Protein AF-0000000081793679 (afdb_homodimer)

Structure (mmCIF, N/CA/C/O backbone):
data_AF-0000000081793679-model_v1
#
loop_
_entity.id
_entity.type
_entity.pdbx_description
1 polymer alpha-L-fucosidase
#
loop_
_atom_site.group_PDB
_atom_site.id
_atom_site.type_symbol
_atom_site.label_atom_id
_atom_site.label_alt_id
_atom_site.label_comp_id
_atom_site.label_asym_id
_atom_site.label_entity_id
_atom_site.label_seq_id
_atom_site.pdbx_PDB_ins_code
_atom_site.Cartn_x
_atom_site.Cartn_y
_atom_site.Cartn_z
_atom_site.occupancy
_atom_site.B_iso_or_equiv
_atom_site.auth_seq_id
_atom_site.auth_comp_id
_atom_site.auth_asym_id
_atom_site.auth_atom_id
_atom_site.pdbx_PDB_model_num
ATOM 1 N N . MET A 1 1 ? 6.227 -16.141 -5.848 1 98.5 1 MET A N 1
ATOM 2 C CA . MET A 1 1 ? 7.078 -15.07 -5.344 1 98.5 1 MET A CA 1
ATOM 3 C C . MET A 1 1 ? 8.398 -15.016 -6.102 1 98.5 1 MET A C 1
ATOM 5 O O . MET A 1 1 ? 9.195 -15.953 -6.027 1 98.5 1 MET A O 1
ATOM 9 N N . HIS A 1 2 ? 8.539 -13.93 -6.906 1 98.75 2 HIS A N 1
ATOM 10 C CA . HIS A 1 2 ? 9.812 -13.688 -7.578 1 98.75 2 HIS A CA 1
ATOM 11 C C . HIS A 1 2 ? 10.727 -12.812 -6.727 1 98.75 2 HIS A C 1
ATOM 13 O O . HIS A 1 2 ? 10.406 -11.656 -6.453 1 98.75 2 HIS A O 1
ATOM 19 N N . TRP A 1 3 ? 11.828 -13.391 -6.305 1 98.69 3 TRP A N 1
ATOM 20 C CA . TRP A 1 3 ? 12.781 -12.719 -5.43 1 98.69 3 TRP A CA 1
ATOM 21 C C . TRP A 1 3 ? 14.211 -13.078 -5.809 1 98.69 3 TRP A C 1
ATOM 23 O O . TRP A 1 3 ? 14.531 -14.25 -6.012 1 98.69 3 TRP A O 1
ATOM 33 N N . GLY A 1 4 ? 15.047 -12.109 -6.004 1 98.31 4 GLY A N 1
ATOM 34 C CA . GLY A 1 4 ? 16.422 -12.328 -6.391 1 98.31 4 GLY A CA 1
ATOM 35 C C . GLY A 1 4 ? 17.219 -11.047 -6.57 1 98.31 4 GLY A C 1
ATOM 36 O O . GLY A 1 4 ? 16.781 -9.984 -6.113 1 98.31 4 GLY A O 1
ATOM 37 N N . VAL A 1 5 ? 18.328 -11.133 -7.23 1 98.62 5 VAL A N 1
ATOM 38 C CA . VAL A 1 5 ? 19.281 -10.039 -7.367 1 98.62 5 VAL A CA 1
ATOM 39 C C . VAL A 1 5 ? 18.641 -8.875 -8.117 1 98.62 5 VAL A C 1
ATOM 41 O O . VAL A 1 5 ? 18.922 -7.707 -7.828 1 98.62 5 VAL A O 1
ATOM 44 N N . PHE A 1 6 ? 17.703 -9.203 -9.023 1 98.56 6 PHE A N 1
ATOM 45 C CA . PHE A 1 6 ? 17.016 -8.18 -9.812 1 98.56 6 PHE A CA 1
ATOM 46 C C . PHE A 1 6 ? 16.234 -7.242 -8.914 1 98.56 6 PHE A C 1
ATOM 48 O O . PHE A 1 6 ? 15.805 -6.172 -9.344 1 98.56 6 PHE A O 1
ATOM 55 N N . SER A 1 7 ? 15.992 -7.602 -7.621 1 98.62 7 SER A N 1
ATOM 56 C CA . SER A 1 7 ? 15.266 -6.738 -6.695 1 98.62 7 SER A CA 1
ATOM 57 C C . SER A 1 7 ? 16.141 -5.59 -6.207 1 98.62 7 SER A C 1
ATOM 59 O O . SER A 1 7 ? 15.656 -4.648 -5.582 1 98.62 7 SER A O 1
ATOM 61 N N . VAL A 1 8 ? 17.484 -5.621 -6.477 1 98.44 8 VAL A N 1
ATOM 62 C CA . VAL A 1 8 ? 18.422 -4.578 -6.062 1 98.44 8 VAL A CA 1
ATOM 63 C C . VAL A 1 8 ? 18.234 -3.342 -6.941 1 98.44 8 VAL A C 1
ATOM 65 O O . VAL A 1 8 ? 17.859 -2.273 -6.453 1 98.44 8 VAL A O 1
ATOM 68 N N . PRO A 1 9 ? 18.469 -3.535 -8.312 1 98 9 PRO A N 1
ATOM 69 C CA . PRO A 1 9 ? 18.141 -2.346 -9.102 1 98 9 PRO A CA 1
ATOM 70 C C . PRO A 1 9 ? 16.656 -1.991 -9.047 1 98 9 PRO A C 1
ATOM 72 O O . PRO A 1 9 ? 16.297 -0.811 -9.078 1 98 9 PRO A O 1
ATOM 75 N N . SER A 1 10 ? 15.781 -3.029 -8.906 1 98 10 SER A N 1
ATOM 76 C CA . SER A 1 10 ? 14.344 -2.865 -8.695 1 98 10 SER A CA 1
ATOM 77 C C . SER A 1 10 ? 13.758 -1.842 -9.664 1 98 10 SER A C 1
ATOM 79 O O . SER A 1 10 ? 13.023 -0.94 -9.258 1 98 10 SER A O 1
ATOM 81 N N . PHE A 1 11 ? 14.102 -1.938 -10.961 1 98.06 11 PHE A N 1
ATOM 82 C CA . PHE A 1 11 ? 13.68 -1.012 -12 1 98.06 11 PHE A CA 1
ATOM 83 C C . PHE A 1 11 ? 13.18 -1.769 -13.227 1 98.06 11 PHE A C 1
ATOM 85 O O . PHE A 1 11 ? 13.891 -2.619 -13.766 1 98.06 11 PHE A O 1
ATOM 92 N N . GLY A 1 12 ? 11.984 -1.462 -13.625 1 97.5 12 GLY A N 1
ATOM 93 C CA . GLY A 1 12 ? 11.414 -2.008 -14.844 1 97.5 12 GLY A CA 1
ATOM 94 C C . GLY A 1 12 ? 10.844 -3.402 -14.664 1 97.5 12 GLY A C 1
ATOM 95 O O . GLY A 1 12 ? 9.633 -3.57 -14.523 1 97.5 12 GLY A O 1
ATOM 96 N N . SER A 1 13 ? 11.789 -4.398 -14.625 1 96.88 13 SER A N 1
ATOM 97 C CA . SER A 1 13 ? 11.352 -5.789 -14.586 1 96.88 13 SER A CA 1
ATOM 98 C C . SER A 1 13 ? 12.422 -6.688 -13.977 1 96.88 13 SER A C 1
ATOM 100 O O . SER A 1 13 ? 13.586 -6.305 -13.898 1 96.88 13 SER A O 1
ATOM 102 N N . GLU A 1 14 ? 11.992 -7.883 -13.562 1 97.81 14 GLU A N 1
ATOM 103 C CA . GLU A 1 14 ? 12.938 -8.906 -13.117 1 97.81 14 GLU A CA 1
ATOM 104 C C . GLU A 1 14 ? 13.836 -9.359 -14.266 1 97.81 14 GLU A C 1
ATOM 106 O O . GLU A 1 14 ? 14.852 -10.016 -14.039 1 97.81 14 GLU A O 1
ATOM 111 N N . TRP A 1 15 ? 13.539 -8.938 -15.445 1 97.81 15 TRP A N 1
ATOM 112 C CA . TRP A 1 15 ? 14.391 -9.172 -16.609 1 97.81 15 TRP A CA 1
ATOM 113 C C . TRP A 1 15 ? 15.422 -8.062 -16.766 1 97.81 15 TRP A C 1
ATOM 115 O O . TRP A 1 15 ? 15.875 -7.777 -17.875 1 97.81 15 TRP A O 1
ATOM 125 N N . PHE A 1 16 ? 15.773 -7.484 -15.773 1 98.44 16 PHE A N 1
ATOM 126 C CA . PHE A 1 16 ? 16.609 -6.281 -15.766 1 98.44 16 PHE A CA 1
ATOM 127 C C . PHE A 1 16 ? 17.906 -6.516 -16.5 1 98.44 16 PHE A C 1
ATOM 129 O O . PHE A 1 16 ? 18.281 -5.73 -17.375 1 98.44 16 PHE A O 1
ATOM 136 N N . TRP A 1 17 ? 18.609 -7.617 -16.172 1 98.44 17 TRP A N 1
ATOM 137 C CA . TRP A 1 17 ? 19.906 -7.883 -16.781 1 98.44 17 TRP A CA 1
ATOM 138 C C . TRP A 1 17 ? 19.781 -8.062 -18.297 1 98.44 17 TRP A C 1
ATOM 140 O O . TRP A 1 17 ? 20.609 -7.562 -19.062 1 98.44 17 TRP A O 1
ATOM 150 N N . TRP A 1 18 ? 18.781 -8.773 -18.703 1 98 18 TRP A N 1
ATOM 151 C CA . TRP A 1 18 ? 18.547 -9.023 -20.109 1 98 18 TRP A CA 1
ATOM 152 C C . TRP A 1 18 ? 18.266 -7.727 -20.859 1 98 18 TRP A C 1
ATOM 154 O O . TRP A 1 18 ? 18.812 -7.496 -21.938 1 98 18 TRP A O 1
ATOM 164 N N . TYR A 1 19 ? 17.438 -6.855 -20.266 1 98.44 19 TYR A N 1
ATOM 165 C CA . TYR A 1 19 ? 17.062 -5.609 -20.922 1 98.44 19 TYR A CA 1
ATOM 166 C C . TYR A 1 19 ? 18.172 -4.566 -20.797 1 98.44 19 TYR A C 1
ATOM 168 O O . TYR A 1 19 ? 18.188 -3.57 -21.516 1 98.44 19 TYR A O 1
ATOM 176 N N . TRP A 1 20 ? 19.078 -4.832 -19.875 1 98.44 20 TRP A N 1
ATOM 177 C CA . TRP A 1 20 ? 20.25 -3.984 -19.75 1 98.44 20 TRP A CA 1
ATOM 178 C C . TRP A 1 20 ? 21.328 -4.391 -20.75 1 98.44 20 TRP A C 1
ATOM 180 O O . TRP A 1 20 ? 21.922 -3.537 -21.406 1 98.44 20 TRP A O 1
ATOM 190 N N . GLN A 1 21 ? 21.531 -5.715 -20.969 1 97.69 21 GLN A N 1
ATOM 191 C CA . GLN A 1 21 ? 22.719 -6.109 -21.719 1 97.69 21 GLN A CA 1
ATOM 192 C C . GLN A 1 21 ? 22.375 -7.133 -22.797 1 97.69 21 GLN A C 1
ATOM 194 O O . GLN A 1 21 ? 23.062 -7.227 -23.812 1 97.69 21 GLN A O 1
ATOM 199 N N . GLY A 1 22 ? 21.406 -8.047 -22.578 1 97.06 22 GLY A N 1
ATOM 200 C CA . GLY A 1 22 ? 21.047 -9.047 -23.578 1 97.06 22 GLY A CA 1
ATOM 201 C C . GLY A 1 22 ? 20.312 -8.469 -24.766 1 97.06 22 GLY A C 1
ATOM 202 O O . GLY A 1 22 ? 20.734 -8.633 -25.906 1 97.06 22 GLY A O 1
ATOM 203 N N . GLN A 1 23 ? 19.297 -7.785 -24.516 1 97.44 23 GLN A N 1
ATOM 204 C CA . GLN A 1 23 ? 18.516 -6.977 -25.453 1 97.44 23 GLN A CA 1
ATOM 205 C C . GLN A 1 23 ? 18.312 -5.562 -24.922 1 97.44 23 GLN A C 1
ATOM 207 O O . GLN A 1 23 ? 17.219 -5.219 -24.484 1 97.44 23 GLN A O 1
ATOM 212 N N . PRO A 1 24 ? 19.328 -4.797 -25.109 1 98 24 PRO A N 1
ATOM 213 C CA . PRO A 1 24 ? 19.344 -3.49 -24.453 1 98 24 PRO A CA 1
ATOM 214 C C . PRO A 1 24 ? 18.141 -2.629 -24.812 1 98 24 PRO A C 1
ATOM 216 O O . PRO A 1 24 ? 17.828 -2.473 -26 1 98 24 PRO A O 1
ATOM 219 N N . GLN A 1 25 ? 17.453 -2.186 -23.844 1 98.44 25 GLN A N 1
ATOM 220 C CA . GLN A 1 25 ? 16.391 -1.187 -23.938 1 98.44 25 GLN A CA 1
ATOM 221 C C . GLN A 1 25 ? 16.812 0.13 -23.297 1 98.44 25 GLN A C 1
ATOM 223 O O . GLN A 1 25 ? 17.422 0.134 -22.234 1 98.44 25 GLN A O 1
ATOM 228 N N . ALA A 1 26 ? 16.453 1.257 -23.828 1 98.38 26 ALA A N 1
ATOM 229 C CA . ALA A 1 26 ? 16.953 2.584 -23.469 1 98.38 26 ALA A CA 1
ATOM 230 C C . ALA A 1 26 ? 16.703 2.887 -22 1 98.38 26 ALA A C 1
ATOM 232 O O . ALA A 1 26 ? 17.609 3.332 -21.281 1 98.38 26 ALA A O 1
ATOM 233 N N . PRO A 1 27 ? 15.516 2.611 -21.469 1 97.75 27 PRO A N 1
ATOM 234 C CA . PRO A 1 27 ? 15.281 2.971 -20.062 1 97.75 27 PRO A CA 1
ATOM 235 C C . PRO A 1 27 ? 16.219 2.244 -19.109 1 97.75 27 PRO A C 1
ATOM 237 O O . PRO A 1 27 ? 16.672 2.828 -18.109 1 97.75 27 PRO A O 1
ATOM 240 N N . TYR A 1 28 ? 16.547 1.041 -19.359 1 98.25 28 TYR A N 1
ATOM 241 C CA . TYR A 1 28 ? 17.422 0.253 -18.5 1 98.25 28 TYR A CA 1
ATOM 242 C C . TYR A 1 28 ? 18.875 0.713 -18.609 1 98.25 28 TYR A C 1
ATOM 244 O O . TYR A 1 28 ? 19.578 0.851 -17.609 1 98.25 28 TYR A O 1
ATOM 252 N N . VAL A 1 29 ? 19.297 0.951 -19.828 1 98.31 29 VAL A N 1
ATOM 253 C CA . VAL A 1 29 ? 20.656 1.41 -20.078 1 98.31 29 VAL A CA 1
ATOM 254 C C . VAL A 1 29 ? 20.859 2.785 -19.453 1 98.31 29 VAL A C 1
ATOM 256 O O . VAL A 1 29 ? 21.859 3.014 -18.75 1 98.31 29 VAL A O 1
ATOM 259 N N . GLU A 1 30 ? 19.906 3.695 -19.688 1 98 30 GLU A N 1
ATOM 260 C CA . GLU A 1 30 ? 19.984 5.043 -19.141 1 98 30 GLU A CA 1
ATOM 261 C C . GLU A 1 30 ? 19.953 5.016 -17.609 1 98 30 GLU A C 1
ATOM 263 O O . GLU A 1 30 ? 20.656 5.785 -16.953 1 98 30 GLU A O 1
ATOM 268 N N . PHE A 1 31 ? 19.156 4.148 -17.125 1 97.75 31 PHE A N 1
ATOM 269 C CA . PHE A 1 31 ? 19.078 3.998 -15.672 1 97.75 31 PHE A CA 1
ATOM 270 C C . PHE A 1 31 ? 20.453 3.65 -15.086 1 97.75 31 PHE A C 1
ATOM 272 O O . PHE A 1 31 ? 20.859 4.23 -14.086 1 97.75 31 PHE A O 1
ATOM 279 N N . MET A 1 32 ? 21.125 2.711 -15.633 1 97.88 32 MET A N 1
ATOM 280 C CA . MET A 1 32 ? 22.453 2.307 -15.148 1 97.88 32 MET A CA 1
ATOM 281 C C . MET A 1 32 ? 23.453 3.439 -15.305 1 97.88 32 MET A C 1
ATOM 283 O O . MET A 1 32 ? 24.234 3.713 -14.383 1 97.88 32 MET A O 1
ATOM 287 N N . LYS A 1 33 ? 23.406 4.094 -16.438 1 97.31 33 LYS A N 1
ATOM 288 C CA . LYS A 1 33 ? 24.328 5.199 -16.688 1 97.31 33 LYS A CA 1
ATOM 289 C C . LYS A 1 33 ? 24.141 6.312 -15.664 1 97.31 33 LYS A C 1
ATOM 291 O O . LYS A 1 33 ? 25.125 6.91 -15.203 1 97.31 33 LYS A O 1
ATOM 296 N N . GLU A 1 34 ? 22.938 6.523 -15.258 1 95.62 34 GLU A N 1
ATOM 297 C CA . GLU A 1 34 ? 22.594 7.668 -14.414 1 95.62 34 GLU A CA 1
ATOM 298 C C . GLU A 1 34 ? 22.812 7.355 -12.938 1 95.62 34 GLU A C 1
ATOM 300 O O . GLU A 1 34 ? 23.047 8.258 -12.133 1 95.62 34 GLU A O 1
ATOM 305 N N . ASN A 1 35 ? 22.812 6.082 -12.602 1 94.88 35 ASN A N 1
ATOM 306 C CA . ASN A 1 35 ? 22.688 5.801 -11.172 1 94.88 35 ASN A CA 1
ATOM 307 C C . ASN A 1 35 ? 23.844 4.941 -10.664 1 94.88 35 ASN A C 1
ATOM 309 O O . ASN A 1 35 ? 24.016 4.766 -9.461 1 94.88 35 ASN A O 1
ATOM 313 N N . TYR A 1 36 ? 24.625 4.41 -11.547 1 95.38 36 TYR A N 1
ATOM 314 C CA . TYR A 1 36 ? 25.734 3.553 -11.125 1 95.38 36 TYR A CA 1
ATOM 315 C C . TYR A 1 36 ? 27.031 3.971 -11.797 1 95.38 36 TYR A C 1
ATOM 317 O O . TYR A 1 36 ? 27.016 4.539 -12.891 1 95.38 36 TYR A O 1
ATOM 325 N N . ARG A 1 37 ? 28.141 3.668 -11.172 1 94.75 37 ARG A N 1
ATOM 326 C CA . ARG A 1 37 ? 29.453 4.066 -11.656 1 94.75 37 ARG A CA 1
ATOM 327 C C . ARG A 1 37 ? 29.797 3.363 -12.969 1 94.75 37 ARG A C 1
ATOM 329 O O . ARG A 1 37 ? 29.312 2.258 -13.227 1 94.75 37 ARG A O 1
ATOM 336 N N . PRO A 1 38 ? 30.719 3.99 -13.727 1 96.19 38 PRO A N 1
ATOM 337 C CA . PRO A 1 38 ? 31.234 3.279 -14.898 1 96.19 38 PRO A CA 1
ATOM 338 C C . PRO A 1 38 ? 31.891 1.948 -14.547 1 96.19 38 PRO A C 1
ATOM 340 O O . PRO A 1 38 ? 32.594 1.851 -13.539 1 96.19 38 PRO A O 1
ATOM 343 N N . GLY A 1 39 ? 31.609 0.928 -15.258 1 96.44 39 GLY A N 1
ATOM 344 C CA . GLY A 1 39 ? 32.219 -0.379 -15.031 1 96.44 39 GLY A CA 1
ATOM 345 C C . GLY A 1 39 ? 31.406 -1.259 -14.102 1 96.44 39 GLY A C 1
ATOM 346 O O . GLY A 1 39 ? 31.75 -2.414 -13.867 1 96.44 39 GLY A O 1
ATOM 347 N N . PHE A 1 40 ? 30.312 -0.723 -13.617 1 97.81 40 PHE A N 1
ATOM 348 C CA . PHE A 1 40 ? 29.438 -1.518 -12.766 1 97.81 40 PHE A CA 1
ATOM 349 C C . PHE A 1 40 ? 28.891 -2.729 -13.523 1 97.81 40 PHE A C 1
ATOM 351 O O . PHE A 1 40 ? 28.484 -2.611 -14.672 1 97.81 40 PHE A O 1
ATOM 358 N N . THR A 1 41 ? 29 -3.869 -12.867 1 97.56 41 THR A N 1
ATOM 359 C CA . THR A 1 41 ? 28.516 -5.102 -13.484 1 97.56 41 THR A CA 1
ATOM 360 C C . THR A 1 41 ? 27.297 -5.637 -12.758 1 97.56 41 THR A C 1
ATOM 362 O O . THR A 1 41 ? 27 -5.223 -11.633 1 97.56 41 THR A O 1
ATOM 365 N N . TYR A 1 42 ? 26.562 -6.492 -13.406 1 97.88 42 TYR A N 1
ATOM 366 C CA . TYR A 1 42 ? 25.391 -7.074 -12.758 1 97.88 42 TYR A CA 1
ATOM 367 C C . TYR A 1 42 ? 25.781 -7.848 -11.508 1 97.88 42 TYR A C 1
ATOM 369 O O . TYR A 1 42 ? 25.047 -7.859 -10.516 1 97.88 42 TYR A O 1
ATOM 377 N N . ALA A 1 43 ? 26.953 -8.492 -11.539 1 97 43 ALA A N 1
ATOM 378 C CA . ALA A 1 43 ? 27.438 -9.273 -10.406 1 97 43 ALA A CA 1
ATOM 379 C C . ALA A 1 43 ? 27.641 -8.383 -9.18 1 97 43 ALA A C 1
ATOM 381 O O . ALA A 1 43 ? 27.562 -8.859 -8.039 1 97 43 ALA A O 1
ATOM 382 N N . ASP A 1 44 ? 27.859 -7.09 -9.445 1 97.56 44 ASP A N 1
ATOM 383 C CA . ASP A 1 44 ? 28.031 -6.148 -8.344 1 97.56 44 ASP A CA 1
ATOM 384 C C . ASP A 1 44 ? 26.75 -6.023 -7.52 1 97.56 44 ASP A C 1
ATOM 386 O O . ASP A 1 44 ? 26.797 -5.719 -6.328 1 97.56 44 ASP A O 1
ATOM 390 N N . PHE A 1 45 ? 25.641 -6.34 -8.094 1 98.44 45 PHE A N 1
ATOM 391 C CA . PHE A 1 45 ? 24.359 -6.234 -7.387 1 98.44 45 PHE A CA 1
ATOM 392 C C . PHE A 1 45 ? 24.25 -7.309 -6.312 1 98.44 45 PHE A C 1
ATOM 394 O O . PHE A 1 45 ? 23.484 -7.148 -5.352 1 98.44 45 PHE A O 1
ATOM 401 N N . ALA A 1 46 ? 24.953 -8.406 -6.5 1 98.12 46 ALA A N 1
ATOM 402 C CA . ALA A 1 46 ? 24.75 -9.578 -5.641 1 98.12 46 ALA A CA 1
ATOM 403 C C . ALA A 1 46 ? 25 -9.227 -4.176 1 98.12 46 ALA A C 1
ATOM 405 O O . ALA A 1 46 ? 24.266 -9.664 -3.293 1 98.12 46 ALA A O 1
ATOM 406 N N . SER A 1 47 ? 26.062 -8.422 -3.941 1 97.06 47 SER A N 1
ATOM 407 C CA . SER A 1 47 ? 26.391 -8.07 -2.564 1 97.06 47 SER A CA 1
ATOM 408 C C . SER A 1 47 ? 25.359 -7.121 -1.976 1 97.06 47 SER A C 1
ATOM 410 O O . SER A 1 47 ? 25.281 -6.961 -0.756 1 97.06 47 SER A O 1
ATOM 412 N N . MET A 1 48 ? 24.594 -6.508 -2.828 1 97.62 48 MET A N 1
ATOM 413 C CA . MET A 1 48 ? 23.578 -5.543 -2.402 1 97.62 48 MET A CA 1
ATOM 414 C C . MET A 1 48 ? 22.25 -6.234 -2.143 1 97.62 48 MET A C 1
ATOM 416 O O . MET A 1 48 ? 21.312 -5.617 -1.625 1 97.62 48 MET A O 1
ATOM 420 N N . PHE A 1 49 ? 22.109 -7.488 -2.543 1 98.44 49 PHE A N 1
ATOM 421 C CA . PHE A 1 49 ? 20.984 -8.328 -2.168 1 98.44 49 PHE A CA 1
ATOM 422 C C . PHE A 1 49 ? 21.172 -8.898 -0.767 1 98.44 49 PHE A C 1
ATOM 424 O O . PHE A 1 49 ? 21.609 -10.039 -0.607 1 98.44 49 PHE A O 1
ATOM 431 N N . THR A 1 50 ? 20.75 -8.148 0.265 1 97.19 50 THR A N 1
ATOM 432 C CA . THR A 1 50 ? 21.219 -8.414 1.616 1 97.19 50 THR A CA 1
ATOM 433 C C . THR A 1 50 ? 20.203 -9.211 2.41 1 97.19 50 THR A C 1
ATOM 435 O O . THR A 1 50 ? 20.547 -9.922 3.354 1 97.19 50 THR A O 1
ATOM 438 N N . ALA A 1 51 ? 18.906 -8.984 2.17 1 97.75 51 ALA A N 1
ATOM 439 C CA . ALA A 1 51 ? 17.812 -9.648 2.869 1 97.75 51 ALA A CA 1
ATOM 440 C C . ALA A 1 51 ? 17.906 -9.438 4.379 1 97.75 51 ALA A C 1
ATOM 442 O O . ALA A 1 51 ? 17.609 -10.336 5.16 1 97.75 51 ALA A O 1
ATOM 443 N N . GLU A 1 52 ? 18.297 -8.227 4.781 1 96.31 52 GLU A N 1
ATOM 444 C CA . GLU A 1 52 ? 18.562 -8.008 6.199 1 96.31 52 GLU A CA 1
ATOM 445 C C . GLU A 1 52 ? 17.281 -7.961 7.004 1 96.31 52 GLU A C 1
ATOM 447 O O . GLU A 1 52 ? 17.281 -8.148 8.227 1 96.31 52 GLU A O 1
ATOM 452 N N . PHE A 1 53 ? 16.156 -7.742 6.344 1 97.19 53 PHE A N 1
ATOM 453 C CA . PHE A 1 53 ? 14.875 -7.676 7.043 1 97.19 53 PHE A CA 1
ATOM 454 C C . PHE A 1 53 ? 14.047 -8.93 6.781 1 97.19 53 PHE A C 1
ATOM 456 O O . PHE A 1 53 ? 12.891 -9.023 7.203 1 97.19 53 PHE A O 1
ATOM 463 N N . PHE A 1 54 ? 14.625 -9.914 6.121 1 98.06 54 PHE A N 1
ATOM 464 C CA . PHE A 1 54 ? 13.914 -11.148 5.82 1 98.06 54 PHE A CA 1
ATOM 465 C C . PHE A 1 54 ? 13.625 -11.93 7.094 1 98.06 54 PHE A C 1
ATOM 467 O O . PHE A 1 54 ? 14.539 -12.266 7.848 1 98.06 54 PHE A O 1
ATOM 474 N N . ASP A 1 55 ? 12.359 -12.102 7.352 1 98.06 55 ASP A N 1
ATOM 475 C CA . ASP A 1 55 ? 11.836 -12.969 8.398 1 98.06 55 ASP A CA 1
ATOM 476 C C . ASP A 1 55 ? 10.93 -14.055 7.82 1 98.06 55 ASP A C 1
ATOM 478 O O . ASP A 1 55 ? 9.781 -13.789 7.461 1 98.06 55 ASP A O 1
ATOM 482 N N . PRO A 1 56 ? 11.469 -15.281 7.742 1 98.31 56 PRO A N 1
ATOM 483 C CA . PRO A 1 56 ? 10.695 -16.344 7.086 1 98.31 56 PRO A CA 1
ATOM 484 C C . PRO A 1 56 ? 9.359 -16.609 7.773 1 98.31 56 PRO A C 1
ATOM 486 O O . PRO A 1 56 ? 8.375 -16.953 7.109 1 98.31 56 PRO A O 1
ATOM 489 N N . ASN A 1 57 ? 9.258 -16.422 9.047 1 98.25 57 ASN A N 1
ATOM 490 C CA . ASN A 1 57 ? 8 -16.641 9.742 1 98.25 57 ASN A CA 1
ATOM 491 C C . ASN A 1 57 ? 6.977 -15.562 9.422 1 98.25 57 ASN A C 1
ATOM 493 O O . ASN A 1 57 ? 5.781 -15.844 9.305 1 98.25 57 ASN A O 1
ATOM 497 N N . ALA A 1 58 ? 7.438 -14.336 9.328 1 98.12 58 ALA A N 1
ATOM 498 C CA . ALA A 1 58 ? 6.539 -13.266 8.906 1 98.12 58 ALA A CA 1
ATOM 499 C C . ALA A 1 58 ? 6.008 -13.523 7.496 1 98.12 58 ALA A C 1
ATOM 501 O O . ALA A 1 58 ? 4.82 -13.312 7.227 1 98.12 58 ALA A O 1
ATOM 502 N N . PHE A 1 59 ? 6.934 -13.977 6.598 1 98.62 59 PHE A N 1
ATOM 503 C CA . PHE A 1 59 ? 6.504 -14.344 5.258 1 98.62 59 PHE A CA 1
ATOM 504 C C . PHE A 1 59 ? 5.41 -15.406 5.312 1 98.62 59 PHE A C 1
ATOM 506 O O . PHE A 1 59 ? 4.352 -15.25 4.695 1 98.62 59 PHE A O 1
ATOM 513 N N . ALA A 1 60 ? 5.648 -16.438 6.074 1 98.75 60 ALA A N 1
ATOM 514 C CA . ALA A 1 60 ? 4.719 -17.562 6.176 1 98.75 60 ALA A CA 1
ATOM 515 C C . ALA A 1 60 ? 3.373 -17.109 6.73 1 98.75 60 ALA A C 1
ATOM 517 O O . ALA A 1 60 ? 2.32 -17.547 6.254 1 98.75 60 ALA A O 1
ATOM 518 N N . GLU A 1 61 ? 3.41 -16.281 7.711 1 98.56 61 GLU A N 1
ATOM 519 C CA . GLU A 1 61 ? 2.176 -15.781 8.312 1 98.56 61 GLU A CA 1
ATOM 520 C C . GLU A 1 61 ? 1.347 -14.992 7.305 1 98.56 61 GLU A C 1
ATOM 522 O O . GLU A 1 61 ? 0.127 -15.148 7.234 1 98.56 61 GLU A O 1
ATOM 527 N N . ILE A 1 62 ? 1.976 -14.141 6.539 1 98.69 62 ILE A N 1
ATOM 528 C CA . ILE A 1 62 ? 1.287 -13.344 5.527 1 98.69 62 ILE A CA 1
ATOM 529 C C . ILE A 1 62 ? 0.696 -14.266 4.465 1 98.69 62 ILE A C 1
ATOM 531 O O . ILE A 1 62 ? -0.44 -14.07 4.027 1 98.69 62 ILE A O 1
ATOM 535 N N . ILE A 1 63 ? 1.464 -15.281 4.07 1 98.69 63 ILE A N 1
ATOM 536 C CA . ILE A 1 63 ? 1.006 -16.25 3.072 1 98.69 63 ILE A CA 1
ATOM 537 C C . ILE A 1 63 ? -0.214 -17 3.6 1 98.69 63 ILE A C 1
ATOM 539 O O . ILE A 1 63 ? -1.21 -17.156 2.891 1 98.69 63 ILE A O 1
ATOM 543 N N . GLU A 1 64 ? -0.167 -17.391 4.816 1 98.56 64 GLU A N 1
ATOM 544 C CA . GLU A 1 64 ? -1.315 -18.062 5.426 1 98.56 64 GLU A CA 1
ATOM 545 C C . GLU A 1 64 ? -2.521 -17.125 5.488 1 98.56 64 GLU A C 1
ATOM 547 O O . GLU A 1 64 ? -3.643 -17.531 5.168 1 98.56 64 GLU A O 1
ATOM 552 N N . ALA A 1 65 ? -2.27 -15.898 5.855 1 98.5 65 ALA A N 1
ATOM 553 C CA . ALA A 1 65 ? -3.33 -14.906 6 1 98.5 65 ALA A CA 1
ATOM 554 C C . ALA A 1 65 ? -3.99 -14.602 4.66 1 98.5 65 ALA A C 1
ATOM 556 O O . ALA A 1 65 ? -5.137 -14.156 4.609 1 98.5 65 ALA A O 1
ATOM 557 N N . SER A 1 66 ? -3.342 -14.852 3.564 1 98.62 66 SER A N 1
ATOM 558 C CA . SER A 1 66 ? -3.873 -14.578 2.234 1 98.62 66 SER A CA 1
ATOM 559 C C . SER A 1 66 ? -4.926 -15.609 1.836 1 98.62 66 SER A C 1
ATOM 561 O O . SER A 1 66 ? -5.68 -15.398 0.882 1 98.62 66 SER A O 1
ATOM 563 N N . GLY A 1 67 ? -4.93 -16.797 2.525 1 98.44 67 GLY A N 1
ATOM 564 C CA . GLY A 1 67 ? -5.828 -17.891 2.188 1 98.44 67 GLY A CA 1
ATOM 565 C C . GLY A 1 67 ? -5.246 -18.828 1.158 1 98.44 67 GLY A C 1
ATOM 566 O O . GLY A 1 67 ? -5.918 -19.766 0.718 1 98.44 67 GLY A O 1
ATOM 567 N N . ALA A 1 68 ? -4.004 -18.656 0.776 1 98.44 68 ALA A N 1
ATOM 568 C CA . ALA A 1 68 ? -3.367 -19.516 -0.224 1 98.44 68 ALA A CA 1
ATOM 569 C C . ALA A 1 68 ? -3.283 -20.953 0.26 1 98.44 68 ALA A C 1
ATOM 571 O O . ALA A 1 68 ? -3.109 -21.219 1.454 1 98.44 68 ALA A O 1
ATOM 572 N N . LYS A 1 69 ? -3.398 -21.828 -0.647 1 98.44 69 LYS A N 1
ATOM 573 C CA . LYS A 1 69 ? -3.258 -23.25 -0.318 1 98.44 69 LYS A CA 1
ATOM 574 C C . LYS A 1 69 ? -1.966 -23.812 -0.894 1 98.44 69 LYS A C 1
ATOM 576 O O . LYS A 1 69 ? -1.595 -24.953 -0.591 1 98.44 69 LYS A O 1
ATOM 581 N N . TYR A 1 70 ? -1.295 -23.047 -1.709 1 98.44 70 TYR A N 1
ATOM 582 C CA . TYR A 1 70 ? 0.072 -23.359 -2.102 1 98.44 70 TYR A CA 1
ATOM 583 C C . TYR A 1 70 ? 0.874 -22.094 -2.375 1 98.44 70 TYR A C 1
ATOM 585 O O . TYR A 1 70 ? 0.301 -21.031 -2.578 1 98.44 70 TYR A O 1
ATOM 593 N N . PHE A 1 71 ? 2.117 -22.281 -2.225 1 98.56 71 PHE A N 1
ATOM 594 C CA . PHE A 1 71 ? 3.086 -21.203 -2.373 1 98.56 71 PHE A CA 1
ATOM 595 C C . PHE A 1 71 ? 4.293 -21.672 -3.18 1 98.56 71 PHE A C 1
ATOM 597 O O . PHE A 1 71 ? 4.789 -22.781 -2.984 1 98.56 71 PHE A O 1
ATOM 604 N N . VAL A 1 72 ? 4.711 -20.812 -4.141 1 98.81 72 VAL A N 1
ATOM 605 C CA . VAL A 1 72 ? 5.867 -21.125 -4.973 1 98.81 72 VAL A CA 1
ATOM 606 C C . VAL A 1 72 ? 6.918 -20.031 -4.848 1 98.81 72 VAL A C 1
ATOM 608 O O . VAL A 1 72 ? 6.645 -18.859 -5.133 1 98.81 72 VAL A O 1
ATOM 611 N N . LEU A 1 73 ? 8.102 -20.391 -4.426 1 98.81 73 LEU A N 1
ATOM 612 C CA . LEU A 1 73 ? 9.227 -19.453 -4.359 1 98.81 73 LEU A CA 1
ATOM 613 C C . LEU A 1 73 ? 10.164 -19.656 -5.547 1 98.81 73 LEU A C 1
ATOM 615 O O . LEU A 1 73 ? 10.469 -20.797 -5.922 1 98.81 73 LEU A O 1
ATOM 619 N N . THR A 1 74 ? 10.609 -18.594 -6.062 1 98.25 74 THR A N 1
ATOM 620 C CA . THR A 1 74 ? 11.672 -18.672 -7.062 1 98.25 74 THR A CA 1
ATOM 621 C C . THR A 1 74 ? 12.984 -19.109 -6.426 1 98.25 74 THR A C 1
ATOM 623 O O . THR A 1 74 ? 13.594 -18.375 -5.656 1 98.25 74 THR A O 1
ATOM 626 N N . SER A 1 75 ? 13.375 -20.297 -6.742 1 98.69 75 SER A N 1
ATOM 627 C CA . SER A 1 75 ? 14.688 -20.734 -6.277 1 98.69 75 SER A CA 1
ATOM 628 C C . SER A 1 75 ? 15.805 -20.141 -7.125 1 98.69 75 SER A C 1
ATOM 630 O O . SER A 1 75 ? 16.844 -19.75 -6.598 1 98.69 75 SER A O 1
ATOM 632 N N . LYS A 1 76 ? 15.508 -20.094 -8.391 1 98.62 76 LYS A N 1
ATOM 633 C CA . LYS A 1 76 ? 16.469 -19.516 -9.328 1 98.62 76 LYS A CA 1
ATOM 634 C C . LYS A 1 76 ? 15.75 -18.922 -10.539 1 98.62 76 LYS A C 1
ATOM 636 O O . LYS A 1 76 ? 14.938 -19.578 -11.18 1 98.62 76 LYS A O 1
ATOM 641 N N . HIS A 1 77 ? 16.031 -17.656 -10.812 1 98.25 77 HIS A N 1
ATOM 642 C CA . HIS A 1 77 ? 15.539 -17 -12.016 1 98.25 77 HIS A CA 1
ATOM 643 C C . HIS A 1 77 ? 16.562 -17.078 -13.141 1 98.25 77 HIS A C 1
ATOM 645 O O . HIS A 1 77 ? 17.531 -17.844 -13.062 1 98.25 77 HIS A O 1
ATOM 651 N N . HIS A 1 78 ? 16.406 -16.359 -14.188 1 97 78 HIS A N 1
ATOM 652 C CA . HIS A 1 78 ? 17.188 -16.484 -15.414 1 97 78 HIS A CA 1
ATOM 653 C C . HIS A 1 78 ? 18.578 -15.898 -15.242 1 97 78 HIS A C 1
ATOM 655 O O . HIS A 1 78 ? 19.469 -16.172 -16.062 1 97 78 HIS A O 1
ATOM 661 N N . GLU A 1 79 ? 18.797 -15.125 -14.25 1 96.75 79 GLU A N 1
ATOM 662 C CA . GLU A 1 79 ? 20.125 -14.57 -14.016 1 96.75 79 GLU A CA 1
ATOM 663 C C . GLU A 1 79 ? 21.062 -15.609 -13.406 1 96.75 79 GLU A C 1
ATOM 665 O O . GLU A 1 79 ? 22.266 -15.391 -13.344 1 96.75 79 GLU A O 1
ATOM 670 N N . GLY A 1 80 ? 20.5 -16.672 -12.914 1 97.94 80 GLY A N 1
ATOM 671 C CA . GLY A 1 80 ? 21.312 -17.812 -12.508 1 97.94 80 GLY A CA 1
ATOM 672 C C . GLY A 1 80 ? 21.625 -17.828 -11.023 1 97.94 80 GLY A C 1
ATOM 673 O O . GLY A 1 80 ? 22.172 -18.812 -10.508 1 97.94 80 GLY A O 1
ATOM 674 N N . PHE A 1 81 ? 21.281 -16.734 -10.32 1 98.69 81 PHE A N 1
ATOM 675 C CA . PHE A 1 81 ? 21.531 -16.656 -8.883 1 98.69 81 PHE A CA 1
ATOM 676 C C . PHE A 1 81 ? 20.609 -17.609 -8.117 1 98.69 81 PHE A C 1
ATOM 678 O O . PHE A 1 81 ? 19.391 -17.562 -8.289 1 98.69 81 PHE A O 1
ATOM 685 N N . THR A 1 82 ? 21.188 -18.484 -7.309 1 98.88 82 THR A N 1
ATOM 686 C CA . THR A 1 82 ? 20.359 -19.422 -6.566 1 98.88 82 THR A CA 1
ATOM 687 C C . THR A 1 82 ? 20.078 -18.906 -5.16 1 98.88 82 THR A C 1
ATOM 689 O O . THR A 1 82 ? 20.984 -18.453 -4.465 1 98.88 82 THR A O 1
ATOM 692 N N . ASN A 1 83 ? 18.875 -18.953 -4.758 1 98.88 83 ASN A N 1
ATOM 693 C CA . ASN A 1 83 ? 18.453 -18.484 -3.439 1 98.88 83 ASN A CA 1
ATOM 694 C C . ASN A 1 83 ? 18.734 -19.531 -2.361 1 98.88 83 ASN A C 1
ATOM 696 O O . ASN A 1 83 ? 18.266 -19.391 -1.229 1 98.88 83 ASN A O 1
ATOM 700 N N . TRP A 1 84 ? 19.438 -20.594 -2.672 1 98.75 84 TRP A N 1
ATOM 701 C CA . TRP A 1 84 ? 19.953 -21.609 -1.767 1 98.75 84 TRP A CA 1
ATOM 702 C C . TRP A 1 84 ? 21.438 -21.875 -2.021 1 98.75 84 TRP A C 1
ATOM 704 O O . TRP A 1 84 ? 21.984 -21.406 -3.021 1 98.75 84 TRP A O 1
ATOM 714 N N . PRO A 1 85 ? 22.094 -22.516 -1.075 1 98.44 85 PRO A N 1
ATOM 715 C CA . PRO A 1 85 ? 23.531 -22.734 -1.252 1 98.44 85 PRO A CA 1
ATOM 716 C C . PRO A 1 85 ? 23.828 -23.891 -2.219 1 98.44 85 PRO A C 1
ATOM 718 O O . PRO A 1 85 ? 24.422 -24.891 -1.826 1 98.44 85 PRO A O 1
ATOM 721 N N . SER A 1 86 ? 23.578 -23.641 -3.453 1 98.5 86 SER A N 1
ATOM 722 C CA . SER A 1 86 ? 23.797 -24.656 -4.465 1 98.5 86 SER A CA 1
ATOM 723 C C . SER A 1 86 ? 25.281 -24.938 -4.668 1 98.5 86 SER A C 1
ATOM 725 O O . SER A 1 86 ? 26.078 -24 -4.746 1 98.5 86 SER A O 1
ATOM 727 N N . LYS A 1 87 ? 25.641 -26.203 -4.859 1 97 87 LYS A N 1
ATOM 728 C CA . LYS A 1 87 ? 27 -26.609 -5.188 1 97 87 LYS A CA 1
ATOM 729 C C . LYS A 1 87 ? 27.344 -26.234 -6.625 1 97 87 LYS A C 1
ATOM 731 O O . LYS A 1 87 ? 28.531 -26.141 -6.98 1 97 87 LYS A O 1
ATOM 736 N N . TYR A 1 88 ? 26.359 -25.922 -7.363 1 97.44 88 TYR A N 1
ATOM 737 C CA . TYR A 1 88 ? 26.562 -25.766 -8.797 1 97.44 88 TYR A CA 1
ATOM 738 C C . TYR A 1 88 ? 26.484 -24.312 -9.211 1 97.44 88 TYR A C 1
ATOM 740 O O . TYR A 1 88 ? 26.5 -23.984 -10.406 1 97.44 88 TYR A O 1
ATOM 748 N N . SER A 1 89 ? 26.297 -23.469 -8.344 1 96.81 89 SER A N 1
ATOM 749 C CA . SER A 1 89 ? 26.344 -22.016 -8.562 1 96.81 89 SER A CA 1
ATOM 750 C C . SER A 1 89 ? 27.328 -21.359 -7.602 1 96.81 89 SER A C 1
ATOM 752 O O . SER A 1 89 ? 26.984 -20.359 -6.957 1 96.81 89 SER A O 1
ATOM 754 N N . TRP A 1 90 ? 28.453 -21.844 -7.602 1 93.69 90 TRP A N 1
ATOM 755 C CA . TRP A 1 90 ? 29.516 -21.422 -6.684 1 93.69 90 TRP A CA 1
ATOM 756 C C . TRP A 1 90 ? 29.734 -19.922 -6.773 1 93.69 90 TRP A C 1
ATOM 758 O O . TRP A 1 90 ? 29.875 -19.375 -7.871 1 93.69 90 TRP A O 1
ATOM 768 N N . ASN A 1 91 ? 29.734 -19.25 -5.684 1 95.88 91 ASN A N 1
ATOM 769 C CA . ASN A 1 91 ? 29.953 -17.828 -5.5 1 95.88 91 ASN A CA 1
ATOM 770 C C . ASN A 1 91 ? 28.797 -17 -6.047 1 95.88 91 ASN A C 1
ATOM 772 O O . ASN A 1 91 ? 28.812 -15.766 -5.988 1 95.88 91 ASN A O 1
ATOM 776 N N . TRP A 1 92 ? 27.797 -17.594 -6.699 1 98 92 TRP A N 1
ATOM 777 C CA . TRP A 1 92 ? 26.609 -16.922 -7.258 1 98 92 TRP A CA 1
ATOM 778 C C . TRP A 1 92 ? 25.328 -17.5 -6.66 1 98 92 TRP A C 1
ATOM 780 O O . TRP A 1 92 ? 24.453 -17.953 -7.391 1 98 92 TRP A O 1
ATOM 790 N N . ASN A 1 93 ? 25.297 -17.5 -5.312 1 98.56 93 ASN A N 1
ATOM 791 C CA . ASN A 1 93 ? 24.172 -18 -4.535 1 98.56 93 ASN A CA 1
ATOM 792 C C . ASN A 1 93 ? 24 -17.234 -3.232 1 98.56 93 ASN A C 1
ATOM 794 O O . ASN A 1 93 ? 24.891 -16.5 -2.814 1 98.56 93 ASN A O 1
ATOM 798 N N . ALA A 1 94 ? 22.953 -17.438 -2.582 1 98.56 94 ALA A N 1
ATOM 799 C CA . ALA A 1 94 ? 22.516 -16.594 -1.476 1 98.56 94 ALA A CA 1
ATOM 800 C C . ALA A 1 94 ? 23.344 -16.844 -0.225 1 98.56 94 ALA A C 1
ATOM 802 O O . ALA A 1 94 ? 23.312 -16.062 0.723 1 98.56 94 ALA A O 1
ATOM 803 N N . MET A 1 95 ? 24.109 -17.953 -0.168 1 98.5 95 MET A N 1
ATOM 804 C CA . MET A 1 95 ? 24.953 -18.25 0.979 1 98.5 95 MET A CA 1
ATOM 805 C C . MET A 1 95 ? 26.328 -17.625 0.805 1 98.5 95 MET A C 1
ATOM 807 O O . MET A 1 95 ? 26.922 -17.125 1.768 1 98.5 95 MET A O 1
ATOM 811 N N . ASP A 1 96 ? 26.844 -17.578 -0.394 1 98 96 ASP A N 1
ATOM 812 C CA . ASP A 1 96 ? 28.203 -17.125 -0.67 1 98 96 ASP A CA 1
ATOM 813 C C . ASP A 1 96 ? 28.281 -15.594 -0.721 1 98 96 ASP A C 1
ATOM 815 O O . ASP A 1 96 ? 29.312 -15.008 -0.391 1 98 96 ASP A O 1
ATOM 819 N N . VAL A 1 97 ? 27.281 -14.945 -1.182 1 97.81 97 VAL A N 1
ATOM 820 C CA . VAL A 1 97 ? 27.281 -13.492 -1.357 1 97.81 97 VAL A CA 1
ATOM 821 C C . VAL A 1 97 ? 25.891 -12.938 -1.03 1 97.81 97 VAL A C 1
ATOM 823 O O . VAL A 1 97 ? 24.891 -13.648 -1.161 1 97.81 97 VAL A O 1
ATOM 826 N N . GLY A 1 98 ? 25.844 -11.734 -0.549 1 96.12 98 GLY A N 1
ATOM 827 C CA . GLY A 1 98 ? 24.562 -11.086 -0.281 1 96.12 98 GLY A CA 1
ATOM 828 C C . GLY A 1 98 ? 23.953 -11.484 1.052 1 96.12 98 GLY A C 1
ATOM 829 O O . GLY A 1 98 ? 24.5 -11.164 2.109 1 96.12 98 GLY A O 1
ATOM 830 N N . PRO A 1 99 ? 22.891 -12.266 1.049 1 97.31 99 PRO A N 1
ATOM 831 C CA . PRO A 1 99 ? 22.125 -12.57 2.268 1 97.31 99 PRO A CA 1
ATOM 832 C C . PRO A 1 99 ? 22.922 -13.422 3.256 1 97.31 99 PRO A C 1
ATOM 834 O O . PRO A 1 99 ? 22.703 -13.328 4.469 1 97.31 99 PRO A O 1
ATOM 837 N N . LYS A 1 100 ? 23.797 -14.305 2.717 1 97.81 100 LYS A N 1
ATOM 838 C CA . LYS A 1 100 ? 24.531 -15.289 3.512 1 97.81 100 LYS A CA 1
ATOM 839 C C . LYS A 1 100 ? 23.562 -16.188 4.289 1 97.81 100 LYS A C 1
ATOM 841 O O . LYS A 1 100 ? 23.766 -16.438 5.477 1 97.81 100 LYS A O 1
ATOM 846 N N . ARG A 1 101 ? 22.469 -16.578 3.627 1 98.19 101 ARG A N 1
ATOM 847 C CA . ARG A 1 101 ? 21.406 -17.422 4.191 1 98.19 101 ARG A CA 1
ATOM 848 C C . ARG A 1 101 ? 20.859 -18.375 3.145 1 98.19 101 ARG A C 1
ATOM 850 O O . ARG A 1 101 ? 20.906 -18.094 1.946 1 98.19 101 ARG A O 1
ATOM 857 N N . ASP A 1 102 ? 20.375 -19.5 3.592 1 98.75 102 ASP A N 1
ATOM 858 C CA . ASP A 1 102 ? 19.578 -20.391 2.76 1 98.75 102 ASP A CA 1
ATOM 859 C C . ASP A 1 102 ? 18.125 -19.922 2.707 1 98.75 102 ASP A C 1
ATOM 861 O O . ASP A 1 102 ? 17.266 -20.453 3.428 1 98.75 102 ASP A O 1
ATOM 865 N N . LEU A 1 103 ? 17.828 -19.016 1.845 1 98.81 103 LEU A N 1
ATOM 866 C CA . LEU A 1 103 ? 16.516 -18.391 1.785 1 98.81 103 LEU A CA 1
ATOM 867 C C . LEU A 1 103 ? 15.43 -19.406 1.466 1 98.81 103 LEU A C 1
ATOM 869 O O . LEU A 1 103 ? 14.328 -19.344 2.012 1 98.81 103 LEU A O 1
ATOM 873 N N . VAL A 1 104 ? 15.734 -20.375 0.576 1 98.88 104 VAL A N 1
ATOM 874 C CA . VAL A 1 104 ? 14.781 -21.422 0.21 1 98.88 104 VAL A CA 1
ATOM 875 C C . VAL A 1 104 ? 14.484 -22.297 1.425 1 98.88 104 VAL A C 1
ATOM 877 O O . VAL A 1 104 ? 13.32 -22.5 1.784 1 98.88 104 VAL A O 1
ATOM 880 N N . GLY A 1 105 ? 15.555 -22.766 2.039 1 98.88 105 GLY A N 1
ATOM 881 C CA . GLY A 1 105 ? 15.375 -23.672 3.174 1 98.88 105 GLY A CA 1
ATOM 882 C C . GLY A 1 105 ? 14.648 -23.016 4.336 1 98.88 105 GLY A C 1
ATOM 883 O O . GLY A 1 105 ? 13.773 -23.625 4.945 1 98.88 105 GLY A O 1
ATOM 884 N N . GLU A 1 106 ? 15.008 -21.781 4.609 1 98.75 106 GLU A N 1
ATOM 885 C CA . GLU A 1 106 ? 14.383 -21.078 5.723 1 98.75 106 GLU A CA 1
ATOM 886 C C . GLU A 1 106 ? 12.898 -20.844 5.465 1 98.75 106 GLU A C 1
ATOM 888 O O . GLU A 1 106 ? 12.07 -21.031 6.359 1 98.75 106 GLU A O 1
ATOM 893 N N . LEU A 1 107 ? 12.547 -20.5 4.293 1 98.5 107 LEU A N 1
ATOM 894 C CA . LEU A 1 107 ? 11.141 -20.234 3.988 1 98.5 107 LEU A CA 1
ATOM 895 C C . LEU A 1 107 ? 10.359 -21.547 3.912 1 98.5 107 LEU A C 1
ATOM 897 O O . LEU A 1 107 ? 9.211 -21.625 4.359 1 98.5 107 LEU A O 1
ATOM 901 N N . ALA A 1 108 ? 10.992 -22.578 3.355 1 98.62 108 ALA A N 1
ATOM 902 C CA . ALA A 1 108 ? 10.344 -23.891 3.338 1 98.62 108 ALA A CA 1
ATOM 903 C C . ALA A 1 108 ? 9.984 -24.344 4.75 1 98.62 108 ALA A C 1
ATOM 905 O O . ALA A 1 108 ? 8.859 -24.781 4.996 1 98.62 108 ALA A O 1
ATOM 906 N N . THR A 1 109 ? 10.906 -24.219 5.637 1 98.56 109 THR A N 1
ATOM 907 C CA . THR A 1 109 ? 10.688 -24.609 7.023 1 98.56 109 THR A CA 1
ATOM 908 C C . THR A 1 109 ? 9.586 -23.766 7.66 1 98.56 109 THR A C 1
ATOM 910 O O . THR A 1 109 ? 8.695 -24.297 8.32 1 98.56 109 THR A O 1
ATOM 913 N N . ALA A 1 110 ? 9.625 -22.469 7.41 1 98.56 110 ALA A N 1
ATOM 914 C CA . ALA A 1 110 ? 8.633 -21.578 7.988 1 98.56 110 ALA A CA 1
ATOM 915 C C . ALA A 1 110 ? 7.234 -21.891 7.473 1 98.56 110 ALA A C 1
ATOM 917 O O . ALA A 1 110 ? 6.27 -21.906 8.242 1 98.56 110 ALA A O 1
ATOM 918 N N . ILE A 1 111 ? 7.121 -22.172 6.188 1 98.31 111 ILE A N 1
ATOM 919 C CA . ILE A 1 111 ? 5.824 -22.5 5.598 1 98.31 111 ILE A CA 1
ATOM 920 C C . ILE A 1 111 ? 5.289 -23.781 6.211 1 98.31 111 ILE A C 1
ATOM 922 O O . ILE A 1 111 ? 4.129 -23.844 6.633 1 98.31 111 ILE A O 1
ATOM 926 N N . ARG A 1 112 ? 6.098 -24.766 6.348 1 98.06 112 ARG A N 1
ATOM 927 C CA . ARG A 1 112 ? 5.68 -26.078 6.82 1 98.06 112 ARG A CA 1
ATOM 928 C C . ARG A 1 112 ? 5.336 -26.047 8.305 1 98.06 112 ARG A C 1
ATOM 930 O O . ARG A 1 112 ? 4.516 -26.844 8.773 1 98.06 112 ARG A O 1
ATOM 937 N N . THR A 1 113 ? 5.852 -25.062 9.023 1 97.44 113 THR A N 1
ATOM 938 C CA . THR A 1 113 ? 5.629 -25.031 10.469 1 97.44 113 THR A CA 1
ATOM 939 C C . THR A 1 113 ? 4.531 -24.031 10.82 1 97.44 113 THR A C 1
ATOM 941 O O . THR A 1 113 ? 3.744 -24.266 11.742 1 97.44 113 THR A O 1
ATOM 944 N N . THR A 1 114 ? 4.465 -22.938 10.055 1 95.31 114 THR A N 1
ATOM 945 C CA . THR A 1 114 ? 3.574 -21.844 10.438 1 95.31 114 THR A CA 1
ATOM 946 C C . THR A 1 114 ? 2.342 -21.812 9.539 1 95.31 114 THR A C 1
ATOM 948 O O . THR A 1 114 ? 1.269 -21.375 9.969 1 95.31 114 THR A O 1
ATOM 951 N N . ALA A 1 115 ? 2.457 -22.203 8.312 1 95.81 115 ALA A N 1
ATOM 952 C CA . ALA A 1 115 ? 1.369 -22.234 7.344 1 95.81 115 ALA A CA 1
ATOM 953 C C . ALA A 1 115 ? 1.085 -23.656 6.891 1 95.81 115 ALA A C 1
ATOM 955 O O . ALA A 1 115 ? 1.164 -23.969 5.695 1 95.81 115 ALA A O 1
ATOM 956 N N . LYS A 1 116 ? 0.602 -24.438 7.746 1 91.56 116 LYS A N 1
ATOM 957 C CA . LYS A 1 116 ? 0.585 -25.891 7.582 1 91.56 116 LYS A CA 1
ATOM 958 C C . LYS A 1 116 ? -0.361 -26.297 6.457 1 91.56 116 LYS A C 1
ATOM 960 O O . LYS A 1 116 ? -0.209 -27.375 5.879 1 91.56 116 LYS A O 1
ATOM 965 N N . ASP A 1 117 ? -1.274 -25.469 6.172 1 94.62 117 ASP A N 1
ATOM 966 C CA . ASP A 1 117 ? -2.236 -25.828 5.133 1 94.62 117 ASP A CA 1
ATOM 967 C C . ASP A 1 117 ? -1.755 -25.359 3.76 1 94.62 117 ASP A C 1
ATOM 969 O O . ASP A 1 117 ? -2.477 -25.484 2.77 1 94.62 117 ASP A O 1
ATOM 973 N N . VAL A 1 118 ? -0.527 -24.906 3.705 1 98.31 118 VAL A N 1
ATOM 974 C CA . VAL A 1 118 ? 0.007 -24.375 2.455 1 98.31 118 VAL A CA 1
ATOM 975 C C . VAL A 1 118 ? 1.071 -25.312 1.904 1 98.31 118 VAL A C 1
ATOM 977 O O . VAL A 1 118 ? 2.045 -25.641 2.592 1 98.31 118 VAL A O 1
ATOM 980 N N . HIS A 1 119 ? 0.859 -25.812 0.715 1 98.31 119 HIS A N 1
ATOM 981 C CA . HIS A 1 119 ? 1.862 -26.625 0.037 1 98.31 119 HIS A CA 1
ATOM 982 C C . HIS A 1 119 ? 3.016 -25.766 -0.473 1 98.31 119 HIS A C 1
ATOM 984 O O . HIS A 1 119 ? 2.793 -24.672 -1.021 1 98.31 119 HIS A O 1
ATOM 990 N N . PHE A 1 120 ? 4.215 -26.25 -0.277 1 98.62 120 PHE A N 1
ATOM 991 C CA . PHE A 1 120 ? 5.41 -25.5 -0.66 1 98.62 120 PHE A CA 1
ATOM 992 C C . PHE A 1 120 ? 5.906 -25.938 -2.031 1 98.62 120 PHE A C 1
ATOM 994 O O . PHE A 1 120 ? 6.039 -27.141 -2.293 1 98.62 120 PHE A O 1
ATOM 1001 N N . GLY A 1 121 ? 6.109 -24.984 -2.916 1 98.75 121 GLY A N 1
ATOM 1002 C CA . GLY A 1 121 ? 6.648 -25.25 -4.242 1 98.75 121 GLY A CA 1
ATOM 1003 C C . GLY A 1 121 ? 7.855 -24.391 -4.574 1 98.75 121 GLY A C 1
ATOM 1004 O O . GLY A 1 121 ? 8.148 -23.422 -3.869 1 98.75 121 GLY A O 1
ATOM 1005 N N . LEU A 1 122 ? 8.547 -24.812 -5.652 1 98.88 122 LEU A N 1
ATOM 1006 C CA . LEU A 1 122 ? 9.734 -24.094 -6.09 1 98.88 122 LEU A CA 1
ATOM 1007 C C . LEU A 1 122 ? 9.688 -23.828 -7.59 1 98.88 122 LEU A C 1
ATOM 1009 O O . LEU A 1 122 ? 9.367 -24.734 -8.367 1 98.88 122 LEU A O 1
ATOM 1013 N N . TYR A 1 123 ? 9.93 -22.641 -7.906 1 98.69 123 TYR A N 1
ATOM 1014 C CA . TYR A 1 123 ? 10.195 -22.203 -9.273 1 98.69 123 TYR A CA 1
ATOM 1015 C C . TYR A 1 123 ? 11.68 -22.359 -9.617 1 98.69 123 TYR A C 1
ATOM 1017 O O . TYR A 1 123 ? 12.547 -22.031 -8.805 1 98.69 123 TYR A O 1
ATOM 1025 N N . HIS A 1 124 ? 12.008 -22.875 -10.82 1 98.44 124 HIS A N 1
ATOM 1026 C CA . HIS A 1 124 ? 13.375 -22.984 -11.312 1 98.44 124 HIS A CA 1
ATOM 1027 C C . HIS A 1 124 ? 13.453 -22.641 -12.797 1 98.44 124 HIS A C 1
ATOM 1029 O O . HIS A 1 124 ? 12.766 -23.25 -13.617 1 98.44 124 HIS A O 1
ATOM 1035 N N . SER A 1 125 ? 14.25 -21.672 -13.125 1 97.25 125 SER A N 1
ATOM 1036 C CA . SER A 1 125 ? 14.508 -21.391 -14.531 1 97.25 125 SER A CA 1
ATOM 1037 C C . SER A 1 125 ? 15.453 -22.422 -15.141 1 97.25 125 SER A C 1
ATOM 1039 O O . SER A 1 125 ? 16.531 -22.672 -14.609 1 97.25 125 SER A O 1
ATOM 1041 N N . LEU A 1 126 ? 15.125 -22.906 -16.312 1 96.5 126 LEU A N 1
ATOM 1042 C CA . LEU A 1 126 ? 15.945 -23.938 -16.953 1 96.5 126 LEU A CA 1
ATOM 1043 C C . LEU A 1 126 ? 17.219 -23.328 -17.547 1 96.5 126 LEU A C 1
ATOM 1045 O O . LEU A 1 126 ? 18.234 -24 -17.688 1 96.5 126 LEU A O 1
ATOM 1049 N N . PHE A 1 127 ? 17.156 -22.109 -17.953 1 94.62 127 PHE A N 1
ATOM 1050 C CA . PHE A 1 127 ? 18.344 -21.547 -18.609 1 94.62 127 PHE A CA 1
ATOM 1051 C C . PHE A 1 127 ? 18.891 -20.391 -17.797 1 94.62 127 PHE A C 1
ATOM 1053 O O . PHE A 1 127 ? 18.234 -19.891 -16.875 1 94.62 127 PHE A O 1
ATOM 1060 N N . GLU A 1 128 ? 20.047 -20.062 -18 1 95.75 128 GLU A N 1
ATOM 1061 C CA . GLU A 1 128 ? 20.75 -18.875 -17.516 1 95.75 128 GLU A CA 1
ATOM 1062 C C . GLU A 1 128 ? 21.266 -18.016 -18.672 1 95.75 128 GLU A C 1
ATOM 1064 O O . GLU A 1 128 ? 22.125 -18.469 -19.438 1 95.75 128 GLU A O 1
ATOM 1069 N N . TRP A 1 129 ? 20.766 -16.828 -18.719 1 94.81 129 TRP A N 1
ATOM 1070 C CA . TRP A 1 129 ? 20.953 -15.953 -19.875 1 94.81 129 TRP A CA 1
ATOM 1071 C C . TRP A 1 129 ? 22.406 -15.945 -20.328 1 94.81 129 TRP A C 1
ATOM 1073 O O . TRP A 1 129 ? 22.688 -16.141 -21.516 1 94.81 129 TRP A O 1
ATOM 1083 N N . PHE A 1 130 ? 23.297 -15.75 -19.469 1 96.06 130 PHE A N 1
ATOM 1084 C CA . PHE A 1 130 ? 24.656 -15.422 -19.891 1 96.06 130 PHE A CA 1
ATOM 1085 C C . PHE A 1 130 ? 25.641 -16.453 -19.391 1 96.06 130 PHE A C 1
ATOM 1087 O O . PHE A 1 130 ? 26.859 -16.219 -19.391 1 96.06 130 PHE A O 1
ATOM 1094 N N . ASN A 1 131 ? 25.188 -17.562 -18.891 1 96.69 131 ASN A N 1
ATOM 1095 C CA . ASN A 1 131 ? 26.094 -18.641 -18.484 1 96.69 131 ASN A CA 1
ATOM 1096 C C . ASN A 1 131 ? 26.906 -19.156 -19.672 1 96.69 131 ASN A C 1
ATOM 1098 O O . ASN A 1 131 ? 26.344 -19.547 -20.688 1 96.69 131 ASN A O 1
ATOM 1102 N N . PRO A 1 132 ? 28.188 -19.188 -19.5 1 97.44 132 PRO A N 1
ATOM 1103 C CA . PRO A 1 132 ? 29.016 -19.547 -20.641 1 97.44 132 PRO A CA 1
ATOM 1104 C C . PRO A 1 132 ? 28.734 -20.953 -21.156 1 97.44 132 PRO A C 1
ATOM 1106 O O . PRO A 1 132 ? 28.844 -21.219 -22.359 1 97.44 132 PRO A O 1
ATOM 1109 N N . LEU A 1 133 ? 28.391 -21.891 -20.25 1 97.94 133 LEU A N 1
ATOM 1110 C CA . LEU A 1 133 ? 28.078 -23.25 -20.688 1 97.94 133 LEU A CA 1
ATOM 1111 C C . LEU A 1 133 ? 26.781 -23.266 -21.5 1 97.94 133 LEU A C 1
ATOM 1113 O O . LEU A 1 133 ? 26.688 -24 -22.484 1 97.94 133 LEU A O 1
ATOM 1117 N N . PHE A 1 134 ? 25.812 -22.516 -21.156 1 97.25 134 PHE A N 1
ATOM 1118 C CA . PHE A 1 134 ? 24.562 -22.438 -21.891 1 97.25 134 PHE A CA 1
ATOM 1119 C C . PHE A 1 134 ? 24.781 -21.812 -23.266 1 97.25 134 PHE A C 1
ATOM 1121 O O . PHE A 1 134 ? 24.281 -22.312 -24.281 1 97.25 134 PHE A O 1
ATOM 1128 N N . LEU A 1 135 ? 25.562 -20.734 -23.234 1 97.38 135 LEU A N 1
ATOM 1129 C CA . LEU A 1 135 ? 25.844 -20.031 -24.484 1 97.38 135 LEU A CA 1
ATOM 1130 C C . LEU A 1 135 ? 26.625 -20.938 -25.438 1 97.38 135 LEU A C 1
ATOM 1132 O O . LEU A 1 135 ? 26.422 -20.891 -26.656 1 97.38 135 LEU A O 1
ATOM 1136 N N . GLN A 1 136 ? 27.516 -21.719 -24.875 1 97.88 136 GLN A N 1
ATOM 1137 C CA . GLN A 1 136 ? 28.25 -22.672 -25.688 1 97.88 136 GLN A CA 1
ATOM 1138 C C . GLN A 1 136 ? 27.312 -23.703 -26.328 1 97.88 136 GLN A C 1
ATOM 1140 O O . GLN A 1 136 ? 27.453 -24.016 -27.5 1 97.88 136 GLN A O 1
ATOM 1145 N N . ASP A 1 137 ? 26.375 -24.25 -25.516 1 98 137 ASP A N 1
ATOM 1146 C CA . ASP A 1 137 ? 25.391 -25.203 -26.031 1 98 137 ASP A CA 1
ATOM 1147 C C . ASP A 1 137 ? 24.531 -24.547 -27.109 1 98 137 ASP A C 1
ATOM 1149 O O . ASP A 1 137 ? 24.219 -25.156 -28.125 1 98 137 ASP A O 1
ATOM 1153 N N . GLN A 1 138 ? 24.125 -23.312 -26.875 1 96.62 138 GLN A N 1
ATOM 1154 C CA . GLN A 1 138 ? 23.328 -22.578 -27.828 1 96.62 138 GLN A CA 1
ATOM 1155 C C . GLN A 1 138 ? 24.062 -22.391 -29.156 1 96.62 138 GLN A C 1
ATOM 1157 O O . GLN A 1 138 ? 23.484 -22.562 -30.219 1 96.62 138 GLN A O 1
ATOM 1162 N N . LYS A 1 139 ? 25.344 -22.031 -29.078 1 97.38 139 LYS A N 1
ATOM 1163 C CA . LYS A 1 139 ? 26.172 -21.844 -30.266 1 97.38 139 LYS A CA 1
ATOM 1164 C C . LYS A 1 139 ? 26.297 -23.156 -31.047 1 97.38 139 LYS A C 1
ATOM 1166 O O . LYS A 1 139 ? 26.375 -23.125 -32.281 1 97.38 139 LYS A O 1
ATOM 1171 N N . ALA A 1 140 ? 26.25 -24.219 -30.281 1 97.75 140 ALA A N 1
ATOM 1172 C CA . ALA A 1 140 ? 26.344 -25.531 -30.906 1 97.75 140 ALA A CA 1
ATOM 1173 C C . ALA A 1 140 ? 24.984 -26.016 -31.422 1 97.75 140 ALA A C 1
ATOM 1175 O O . ALA A 1 140 ? 24.812 -27.172 -31.781 1 97.75 140 ALA A O 1
ATOM 1176 N N . GLY A 1 141 ? 23.984 -25.156 -31.391 1 96.56 141 GLY A N 1
ATOM 1177 C CA . GLY A 1 141 ? 22.641 -25.5 -31.844 1 96.56 141 GLY A CA 1
ATOM 1178 C C . GLY A 1 141 ? 21.938 -26.469 -30.922 1 96.56 141 GLY A C 1
ATOM 1179 O O . GLY A 1 141 ? 21.141 -27.297 -31.375 1 96.56 141 GLY A O 1
ATOM 1180 N N . PHE A 1 142 ? 22.422 -26.5 -29.641 1 96.81 142 PHE A N 1
ATOM 1181 C CA . PHE A 1 142 ? 21.844 -27.344 -28.594 1 96.81 142 PHE A CA 1
ATOM 1182 C C . PHE A 1 142 ? 22.062 -28.828 -28.922 1 96.81 142 PHE A C 1
ATOM 1184 O O . PHE A 1 142 ? 21.25 -29.672 -28.562 1 96.81 142 PHE A O 1
ATOM 1191 N N . LYS A 1 143 ? 23.078 -29.078 -29.625 1 96.62 143 LYS A N 1
ATOM 1192 C CA . LYS A 1 143 ? 23.516 -30.453 -29.891 1 96.62 143 LYS A CA 1
ATOM 1193 C C . LYS A 1 143 ? 24.406 -30.984 -28.766 1 96.62 143 LYS A C 1
ATOM 1195 O O . LYS A 1 143 ? 24.656 -32.188 -28.688 1 96.62 143 LYS A O 1
ATOM 1200 N N . THR A 1 144 ? 24.938 -30.109 -28.031 1 97.12 144 THR A N 1
ATOM 1201 C CA . THR A 1 144 ? 25.641 -30.438 -26.781 1 97.12 144 THR A CA 1
ATOM 1202 C C . THR A 1 144 ? 24.781 -30.062 -25.578 1 97.12 144 THR A C 1
ATOM 1204 O O . THR A 1 144 ? 23.828 -29.297 -25.688 1 97.12 144 THR A O 1
ATOM 1207 N N . GLN A 1 145 ? 25.094 -30.703 -24.438 1 97.75 145 GLN A N 1
ATOM 1208 C CA . GLN A 1 145 ? 24.266 -30.516 -23.25 1 97.75 145 GLN A CA 1
ATOM 1209 C C . GLN A 1 145 ? 25.125 -30.219 -22.016 1 97.75 145 GLN A C 1
ATOM 1211 O O . GLN A 1 145 ? 24.812 -30.672 -20.922 1 97.75 145 GLN A O 1
ATOM 1216 N N . ALA A 1 146 ? 26.25 -29.516 -22.203 1 98.06 146 ALA A N 1
ATOM 1217 C CA . ALA A 1 146 ? 27.156 -29.25 -21.094 1 98.06 146 ALA A CA 1
ATOM 1218 C C . ALA A 1 146 ? 26.438 -28.5 -19.969 1 98.06 146 ALA A C 1
ATOM 1220 O O . ALA A 1 146 ? 26.547 -28.875 -18.797 1 98.06 146 ALA A O 1
ATOM 1221 N N . TYR A 1 147 ? 25.703 -27.484 -20.281 1 97.62 147 TYR A N 1
ATOM 1222 C CA . TYR A 1 147 ? 24.969 -26.703 -19.281 1 97.62 147 TYR A CA 1
ATOM 1223 C C . TYR A 1 147 ? 23.938 -27.562 -18.578 1 97.62 147 TYR A C 1
ATOM 1225 O O . TYR A 1 147 ? 23.797 -27.5 -17.344 1 97.62 147 TYR A O 1
ATOM 1233 N N . VAL A 1 148 ? 23.172 -28.359 -19.297 1 97.62 148 VAL A N 1
ATOM 1234 C CA . VAL A 1 148 ? 22.109 -29.172 -18.734 1 97.62 148 VAL A CA 1
ATOM 1235 C C . VAL A 1 148 ? 22.703 -30.203 -17.766 1 97.62 148 VAL A C 1
ATOM 1237 O O . VAL A 1 148 ? 22.188 -30.375 -16.656 1 97.62 148 VAL A O 1
ATOM 1240 N N . GLN A 1 149 ? 23.781 -30.781 -18.141 1 98 149 GLN A N 1
ATOM 1241 C CA . GLN A 1 149 ? 24.375 -31.875 -17.375 1 98 149 GLN A CA 1
ATOM 1242 C C . GLN A 1 149 ? 25.125 -31.344 -16.156 1 98 149 GLN A C 1
ATOM 1244 O O . GLN A 1 149 ? 25.141 -31.984 -15.102 1 98 149 GLN A O 1
ATOM 1249 N N . ASP A 1 150 ? 25.641 -30.188 -16.312 1 97.94 150 ASP A N 1
ATOM 1250 C CA . ASP A 1 150 ? 26.562 -29.734 -15.273 1 97.94 150 ASP A CA 1
ATOM 1251 C C . ASP A 1 150 ? 25.891 -28.734 -14.328 1 97.94 150 ASP A C 1
ATOM 1253 O O . ASP A 1 150 ? 26.359 -28.5 -13.211 1 97.94 150 ASP A O 1
ATOM 1257 N N . ILE A 1 151 ? 24.812 -28.109 -14.766 1 98 151 ILE A N 1
ATOM 1258 C CA . ILE A 1 151 ? 24.234 -27.031 -13.961 1 98 151 ILE A CA 1
ATOM 1259 C C . ILE A 1 151 ? 22.75 -27.297 -13.758 1 98 151 ILE A C 1
ATOM 1261 O O . ILE A 1 151 ? 22.297 -27.594 -12.648 1 98 151 ILE A O 1
ATOM 1265 N N . CYS A 1 152 ? 21.984 -27.344 -14.852 1 97.44 152 CYS A N 1
ATOM 1266 C CA . CYS A 1 152 ? 20.516 -27.312 -14.797 1 97.44 152 CYS A CA 1
ATOM 1267 C C . CYS A 1 152 ? 19.969 -28.531 -14.055 1 97.44 152 CYS A C 1
ATOM 1269 O O . CYS A 1 152 ? 19.312 -28.391 -13.023 1 97.44 152 CYS A O 1
ATOM 1271 N N . LEU A 1 153 ? 20.297 -29.734 -14.531 1 98.25 153 LEU A N 1
ATOM 1272 C CA . LEU A 1 153 ? 19.734 -30.953 -13.945 1 98.25 153 LEU A CA 1
ATOM 1273 C C . LEU A 1 153 ? 20.266 -31.156 -12.531 1 98.25 153 LEU A C 1
ATOM 1275 O O . LEU A 1 153 ? 19.5 -31.453 -11.609 1 98.25 153 LEU A O 1
ATOM 1279 N N . PRO A 1 154 ? 21.562 -30.984 -12.305 1 98.38 154 PRO A N 1
ATOM 1280 C CA . PRO A 1 154 ? 22.047 -31.141 -10.93 1 98.38 154 PRO A CA 1
ATOM 1281 C C . PRO A 1 154 ? 21.344 -30.203 -9.953 1 98.38 154 PRO A C 1
ATOM 1283 O O . PRO A 1 154 ? 21.047 -30.609 -8.82 1 98.38 154 PRO A O 1
ATOM 1286 N N . GLU A 1 155 ? 21.078 -28.969 -10.336 1 98.56 155 GLU A N 1
ATOM 1287 C CA . GLU A 1 155 ? 20.344 -28.031 -9.484 1 98.56 155 GLU A CA 1
ATOM 1288 C C . GLU A 1 155 ? 18.938 -28.531 -9.219 1 98.56 155 GLU A C 1
ATOM 1290 O O . GLU A 1 155 ? 18.438 -28.422 -8.094 1 98.56 155 GLU A O 1
ATOM 1295 N N . LEU A 1 156 ? 18.312 -29.047 -10.227 1 98.69 156 LEU A N 1
ATOM 1296 C CA . LEU A 1 156 ? 16.953 -29.547 -10.078 1 98.69 156 LEU A CA 1
ATOM 1297 C C . LEU A 1 156 ? 16.922 -30.719 -9.102 1 98.69 156 LEU A C 1
ATOM 1299 O O . LEU A 1 156 ? 16.047 -30.781 -8.234 1 98.69 156 LEU A O 1
ATOM 1303 N N . TYR A 1 157 ? 17.875 -31.656 -9.289 1 98.69 157 TYR A N 1
ATOM 1304 C CA . TYR A 1 157 ? 17.953 -32.75 -8.328 1 98.69 157 TYR A CA 1
ATOM 1305 C C . TYR A 1 157 ? 18.188 -32.219 -6.918 1 98.69 157 TYR A C 1
ATOM 1307 O O . TYR A 1 157 ? 17.578 -32.688 -5.961 1 98.69 157 TYR A O 1
ATOM 1315 N N . GLU A 1 158 ? 19.016 -31.234 -6.852 1 98.44 158 GLU A N 1
ATOM 1316 C CA . GLU A 1 158 ? 19.406 -30.672 -5.562 1 98.44 158 GLU A CA 1
ATOM 1317 C C . GLU A 1 158 ? 18.188 -30.094 -4.832 1 98.44 158 GLU A C 1
ATOM 1319 O O . GLU A 1 158 ? 17.969 -30.391 -3.654 1 98.44 158 GLU A O 1
ATOM 1324 N N . ILE A 1 159 ? 17.344 -29.297 -5.461 1 98.75 159 ILE A N 1
ATOM 1325 C CA . ILE A 1 159 ? 16.266 -28.625 -4.754 1 98.75 159 ILE A CA 1
ATOM 1326 C C . ILE A 1 159 ? 15.156 -29.641 -4.434 1 98.75 159 ILE A C 1
ATOM 1328 O O . ILE A 1 159 ? 14.469 -29.516 -3.416 1 98.75 159 ILE A O 1
ATOM 1332 N N . VAL A 1 160 ? 15.031 -30.703 -5.258 1 98.81 160 VAL A N 1
ATOM 1333 C CA . VAL A 1 160 ? 14.047 -31.75 -4.965 1 98.81 160 VAL A CA 1
ATOM 1334 C C . VAL A 1 160 ? 14.5 -32.562 -3.752 1 98.81 160 VAL A C 1
ATOM 1336 O O . VAL A 1 160 ? 13.711 -32.812 -2.838 1 98.81 160 VAL A O 1
ATOM 1339 N N . MET A 1 161 ? 15.758 -32.906 -3.75 1 98.69 161 MET A N 1
ATOM 1340 C CA . MET A 1 161 ? 16.281 -33.75 -2.689 1 98.69 161 MET A CA 1
ATOM 1341 C C . MET A 1 161 ? 16.375 -33 -1.373 1 98.69 161 MET A C 1
ATOM 1343 O O . MET A 1 161 ? 16.125 -33.562 -0.304 1 98.69 161 MET A O 1
ATOM 1347 N N . SER A 1 162 ? 16.719 -31.75 -1.431 1 98.62 162 SER A N 1
ATOM 1348 C CA . SER A 1 162 ? 17 -30.984 -0.225 1 98.62 162 SER A CA 1
ATOM 1349 C C . SER A 1 162 ? 15.711 -30.406 0.37 1 98.62 162 SER A C 1
ATOM 1351 O O . SER A 1 162 ? 15.562 -30.359 1.592 1 98.62 162 SER A O 1
ATOM 1353 N N . TYR A 1 163 ? 14.789 -29.969 -0.447 1 98.75 163 TYR A N 1
ATOM 1354 C CA . TYR A 1 163 ? 13.688 -29.156 0.078 1 98.75 163 TYR A CA 1
ATOM 1355 C C . TYR A 1 163 ? 12.352 -29.859 -0.144 1 98.75 163 TYR A C 1
ATOM 1357 O O . TYR A 1 163 ? 11.312 -29.406 0.351 1 98.75 163 TYR A O 1
ATOM 1365 N N . LYS A 1 164 ? 12.289 -30.906 -0.961 1 98.62 164 LYS A N 1
ATOM 1366 C CA . LYS A 1 164 ? 11.141 -31.781 -1.146 1 98.62 164 LYS A CA 1
ATOM 1367 C C . LYS A 1 164 ? 9.875 -30.969 -1.454 1 98.62 164 LYS A C 1
ATOM 1369 O O . LYS A 1 164 ? 8.867 -31.109 -0.765 1 98.62 164 LYS A O 1
ATOM 1374 N N . PRO A 1 165 ? 9.891 -30.188 -2.523 1 98.75 165 PRO A N 1
ATOM 1375 C CA . PRO A 1 165 ? 8.719 -29.375 -2.855 1 98.75 165 PRO A CA 1
ATOM 1376 C C . PRO A 1 165 ? 7.531 -30.219 -3.316 1 98.75 165 PRO A C 1
ATOM 1378 O O . PRO A 1 165 ? 7.715 -31.312 -3.857 1 98.75 165 PRO A O 1
ATOM 1381 N N . ASP A 1 166 ? 6.328 -29.688 -3.074 1 98.06 166 ASP A N 1
ATOM 1382 C CA . ASP A 1 166 ? 5.094 -30.297 -3.557 1 98.06 166 ASP A CA 1
ATOM 1383 C C . ASP A 1 166 ? 4.793 -29.875 -4.992 1 98.06 166 ASP A C 1
ATOM 1385 O O . ASP A 1 166 ? 3.971 -30.5 -5.668 1 98.06 166 ASP A O 1
ATOM 1389 N N . LEU A 1 167 ? 5.41 -28.859 -5.402 1 98.31 167 LEU A N 1
ATOM 1390 C CA . LEU A 1 167 ? 5.211 -28.281 -6.73 1 98.31 167 LEU A CA 1
ATOM 1391 C C . LEU A 1 167 ? 6.531 -27.797 -7.316 1 98.31 167 LEU A C 1
ATOM 1393 O O . LEU A 1 167 ? 7.312 -27.141 -6.633 1 98.31 167 LEU A O 1
ATOM 1397 N N . LEU A 1 168 ? 6.824 -28.25 -8.477 1 98.5 168 LEU A N 1
ATOM 1398 C CA . LEU A 1 168 ? 7.988 -27.781 -9.211 1 98.5 168 LEU A CA 1
ATOM 1399 C C . LEU A 1 168 ? 7.562 -26.984 -10.453 1 98.5 168 LEU A C 1
ATOM 1401 O O . LEU A 1 168 ? 6.957 -27.547 -11.367 1 98.5 168 LEU A O 1
ATOM 1405 N N . TRP A 1 169 ? 7.797 -25.703 -10.453 1 98.25 169 TRP A N 1
ATOM 1406 C CA . TRP A 1 169 ? 7.406 -24.781 -11.508 1 98.25 169 TRP A CA 1
ATOM 1407 C C . TRP A 1 169 ? 8.586 -24.453 -12.414 1 98.25 169 TRP A C 1
ATOM 1409 O O . TRP A 1 169 ? 9.469 -23.672 -12.039 1 98.25 169 TRP A O 1
ATOM 1419 N N . SER A 1 170 ? 8.641 -25.031 -13.594 1 97.12 170 SER A N 1
ATOM 1420 C CA . SER A 1 170 ? 9.742 -24.844 -14.531 1 97.12 170 SER A CA 1
ATOM 1421 C C . SER A 1 170 ? 9.484 -23.688 -15.477 1 97.12 170 SER A C 1
ATOM 1423 O O . SER A 1 170 ? 8.344 -23.453 -15.891 1 97.12 170 SER A O 1
ATOM 1425 N N . ASP A 1 171 ? 10.492 -22.969 -15.766 1 95.5 171 ASP A N 1
ATOM 1426 C CA . ASP A 1 171 ? 10.43 -21.906 -16.766 1 95.5 171 ASP A CA 1
ATOM 1427 C C . ASP A 1 171 ? 11.523 -22.062 -17.812 1 95.5 171 ASP A C 1
ATOM 1429 O O . ASP A 1 171 ? 12.664 -21.656 -17.594 1 95.5 171 ASP A O 1
ATOM 1433 N N . GLY A 1 172 ? 11.25 -22.703 -18.906 1 89.25 172 GLY A N 1
ATOM 1434 C CA . GLY A 1 172 ? 12.266 -22.969 -19.922 1 89.25 172 GLY A CA 1
ATOM 1435 C C . GLY A 1 172 ? 11.68 -23.328 -21.266 1 89.25 172 GLY A C 1
ATOM 1436 O O . GLY A 1 172 ? 12.289 -24.078 -22.031 1 89.25 172 GLY A O 1
ATOM 1437 N N . ASP A 1 173 ? 10.492 -22.859 -21.516 1 83.12 173 ASP A N 1
ATOM 1438 C CA . ASP A 1 173 ? 9.844 -23.234 -22.766 1 83.12 173 ASP A CA 1
ATOM 1439 C C . ASP A 1 173 ? 10.383 -22.422 -23.938 1 83.12 173 ASP A C 1
ATOM 1441 O O . ASP A 1 173 ? 9.984 -22.641 -25.078 1 83.12 173 ASP A O 1
ATOM 1445 N N . TRP A 1 174 ? 11.492 -21.656 -23.531 1 79.81 174 TRP A N 1
ATOM 1446 C CA . TRP A 1 174 ? 12.008 -20.812 -24.609 1 79.81 174 TRP A CA 1
ATOM 1447 C C . TRP A 1 174 ? 13.297 -21.391 -25.172 1 79.81 174 TRP A C 1
ATOM 1449 O O . TRP A 1 174 ? 14.055 -22.062 -24.469 1 79.81 174 TRP A O 1
ATOM 1459 N N . SER A 1 175 ? 13.625 -21.375 -26.375 1 78.12 175 SER A N 1
ATOM 1460 C CA . SER A 1 175 ? 14.875 -21.453 -27.109 1 78.12 175 SER A CA 1
ATOM 1461 C C . SER A 1 175 ? 15.234 -22.906 -27.453 1 78.12 175 SER A C 1
ATOM 1463 O O . SER A 1 175 ? 15.742 -23.188 -28.531 1 78.12 175 SER A O 1
ATOM 1465 N N . ALA A 1 176 ? 15.023 -23.938 -26.297 1 93.38 176 ALA A N 1
ATOM 1466 C CA . ALA A 1 176 ? 15.508 -25.297 -26.516 1 93.38 176 ALA A CA 1
ATOM 1467 C C . ALA A 1 176 ? 14.414 -26.328 -26.266 1 93.38 176 ALA A C 1
ATOM 1469 O O . ALA A 1 176 ? 13.469 -26.062 -25.5 1 93.38 176 ALA A O 1
ATOM 1470 N N . THR A 1 177 ? 14.555 -27.453 -26.875 1 95.12 177 THR A N 1
ATOM 1471 C CA . THR A 1 177 ? 13.562 -28.516 -26.828 1 95.12 177 THR A CA 1
ATOM 1472 C C . THR A 1 177 ? 13.68 -29.297 -25.516 1 95.12 177 THR A C 1
ATOM 1474 O O . THR A 1 177 ? 14.703 -29.234 -24.844 1 95.12 177 THR A O 1
ATOM 1477 N N . PRO A 1 178 ? 12.594 -30.078 -25.188 1 95.38 178 PRO A N 1
ATOM 1478 C CA . PRO A 1 178 ? 12.656 -30.953 -24.016 1 95.38 178 PRO A CA 1
ATOM 1479 C C . PRO A 1 178 ? 13.82 -31.938 -24.062 1 95.38 178 PRO A C 1
ATOM 1481 O O . PRO A 1 178 ? 14.383 -32.281 -23.031 1 95.38 178 PRO A O 1
ATOM 1484 N N . ASP A 1 179 ? 14.164 -32.312 -25.234 1 95.56 179 ASP A N 1
ATOM 1485 C CA . ASP A 1 179 ? 15.281 -33.25 -25.391 1 95.56 179 ASP A CA 1
ATOM 1486 C C . ASP A 1 179 ? 16.578 -32.594 -24.922 1 95.56 179 ASP A C 1
ATOM 1488 O O . ASP A 1 179 ? 17.375 -33.25 -24.219 1 95.56 179 ASP A O 1
ATOM 1492 N N . TYR A 1 180 ? 16.766 -31.406 -25.375 1 96.62 180 TYR A N 1
ATOM 1493 C CA . TYR A 1 180 ? 17.953 -30.688 -24.922 1 96.62 180 TYR A CA 1
ATOM 1494 C C . TYR A 1 180 ? 18 -30.594 -23.406 1 96.62 180 TYR A C 1
ATOM 1496 O O . TYR A 1 180 ? 19.016 -30.906 -22.781 1 96.62 180 TYR A O 1
ATOM 1504 N N . TRP A 1 181 ? 16.891 -30.297 -22.781 1 96.75 181 TRP A N 1
ATOM 1505 C CA . TRP A 1 181 ? 16.812 -30.094 -21.328 1 96.75 181 TRP A CA 1
ATOM 1506 C C . TRP A 1 181 ? 16.812 -31.438 -20.594 1 96.75 181 TRP A C 1
ATOM 1508 O O . TRP A 1 181 ? 16.891 -31.484 -19.359 1 96.75 181 TRP A O 1
ATOM 1518 N N . ASN A 1 182 ? 16.656 -32.531 -21.312 1 96.25 182 ASN A N 1
ATOM 1519 C CA . ASN A 1 182 ? 16.469 -33.875 -20.734 1 96.25 182 ASN A CA 1
ATOM 1520 C C . ASN A 1 182 ? 15.281 -33.906 -19.766 1 96.25 182 ASN A C 1
ATOM 1522 O O . ASN A 1 182 ? 15.352 -34.5 -18.703 1 96.25 182 ASN A O 1
ATOM 1526 N N . SER A 1 183 ? 14.266 -33.188 -20.141 1 95.69 183 SER A N 1
ATOM 1527 C CA . SER A 1 183 ? 13.094 -33 -19.297 1 95.69 183 SER A CA 1
ATOM 1528 C C . SER A 1 183 ? 12.367 -34.344 -19.062 1 95.69 183 SER A C 1
ATOM 1530 O O . SER A 1 183 ? 11.922 -34.625 -17.953 1 95.69 183 SER A O 1
ATOM 1532 N N . THR A 1 184 ? 12.281 -35.156 -20.078 1 95.31 184 THR A N 1
ATOM 1533 C CA . THR A 1 184 ? 11.547 -36.406 -19.984 1 95.31 184 THR A CA 1
ATOM 1534 C C . THR A 1 184 ? 12.188 -37.344 -18.953 1 95.31 184 THR A C 1
ATOM 1536 O O . THR A 1 184 ? 11.492 -37.938 -18.125 1 95.31 184 THR A O 1
ATOM 1539 N N . GLU A 1 185 ? 13.5 -37.438 -19.031 1 96.69 185 GLU A N 1
ATOM 1540 C CA . GLU A 1 185 ? 14.195 -38.281 -18.078 1 96.69 185 GLU A CA 1
ATOM 1541 C C . GLU A 1 185 ? 14.086 -37.75 -16.656 1 96.69 185 GLU A C 1
ATOM 1543 O O . GLU A 1 185 ? 13.922 -38.5 -15.703 1 96.69 185 GLU A O 1
ATOM 1548 N N . PHE A 1 186 ? 14.273 -36.5 -16.516 1 97.75 186 PHE A N 1
ATOM 1549 C CA . PHE A 1 186 ? 14.148 -35.906 -15.203 1 97.75 186 PHE A CA 1
ATOM 1550 C C . PHE A 1 186 ? 12.758 -36.125 -14.625 1 97.75 186 PHE A C 1
ATOM 1552 O O . PHE A 1 186 ? 12.617 -36.5 -13.461 1 97.75 186 PHE A O 1
ATOM 1559 N N . LEU A 1 187 ? 11.719 -35.906 -15.414 1 98.06 187 LEU A N 1
ATOM 1560 C CA . LEU A 1 187 ? 10.344 -36.062 -14.953 1 98.06 187 LEU A CA 1
ATOM 1561 C C . LEU A 1 187 ? 10.039 -37.531 -14.625 1 98.06 187 LEU A C 1
ATOM 1563 O O . LEU A 1 187 ? 9.281 -37.812 -13.703 1 98.06 187 LEU A O 1
ATOM 1567 N N . ALA A 1 188 ? 10.633 -38.406 -15.445 1 98 188 ALA A N 1
ATOM 1568 C CA . ALA A 1 188 ? 10.492 -39.812 -15.125 1 98 188 ALA A CA 1
ATOM 1569 C C . ALA A 1 188 ? 11.055 -40.125 -13.742 1 98 188 ALA A C 1
ATOM 1571 O O . ALA A 1 188 ? 10.422 -40.812 -12.945 1 98 188 ALA A O 1
ATOM 1572 N N . TRP A 1 189 ? 12.219 -39.625 -13.508 1 98.62 189 TRP A N 1
ATOM 1573 C CA . TRP A 1 189 ? 12.805 -39.781 -12.188 1 98.62 189 TRP A CA 1
ATOM 1574 C C . TRP A 1 189 ? 11.938 -39.156 -11.117 1 98.62 189 TRP A C 1
ATOM 1576 O O . TRP A 1 189 ? 11.688 -39.75 -10.062 1 98.62 189 TRP A O 1
ATOM 1586 N N . LEU A 1 190 ? 11.492 -37.938 -11.352 1 98.62 190 LEU A N 1
ATOM 1587 C CA . LEU A 1 190 ? 10.711 -37.156 -10.406 1 98.62 190 LEU A CA 1
ATOM 1588 C C . LEU A 1 190 ? 9.469 -37.938 -9.953 1 98.62 190 LEU A C 1
ATOM 1590 O O . LEU A 1 190 ? 9.188 -38 -8.758 1 98.62 190 LEU A O 1
ATOM 1594 N N . TYR A 1 191 ? 8.781 -38.625 -10.828 1 98 191 TYR A N 1
ATOM 1595 C CA . TYR A 1 191 ? 7.492 -39.25 -10.555 1 98 191 TYR A CA 1
ATOM 1596 C C . TYR A 1 191 ? 7.664 -40.719 -10.156 1 98 191 TYR A C 1
ATOM 1598 O O . TYR A 1 191 ? 6.727 -41.344 -9.672 1 98 191 TYR A O 1
ATOM 1606 N N . ASN A 1 192 ? 8.875 -41.25 -10.367 1 98.31 192 ASN A N 1
ATOM 1607 C CA . ASN A 1 192 ? 9.023 -42.688 -10.109 1 98.31 192 ASN A CA 1
ATOM 1608 C C . ASN A 1 192 ? 9.984 -42.938 -8.953 1 98.31 192 ASN A C 1
ATOM 1610 O O . ASN A 1 192 ? 9.875 -43.938 -8.266 1 98.31 192 ASN A O 1
ATOM 1614 N N . SER A 1 193 ? 10.945 -42.062 -8.758 1 98.19 193 SER A N 1
ATOM 1615 C CA . SER A 1 193 ? 12.055 -42.438 -7.891 1 98.19 193 SER A CA 1
ATOM 1616 C C . SER A 1 193 ? 12.336 -41.375 -6.844 1 98.19 193 SER A C 1
ATOM 1618 O O . SER A 1 193 ? 13 -41.656 -5.836 1 98.19 193 SER A O 1
ATOM 1620 N N . SER A 1 194 ? 11.914 -40.188 -7.098 1 98.44 194 SER A N 1
ATOM 1621 C CA . SER A 1 194 ? 12.25 -39.094 -6.184 1 98.44 194 SER A CA 1
ATOM 1622 C C . SER A 1 194 ? 11.562 -39.281 -4.836 1 98.44 194 SER A C 1
ATOM 1624 O O . SER A 1 194 ? 10.617 -40.062 -4.715 1 98.44 194 SER A O 1
ATOM 1626 N N . PRO A 1 195 ? 12.008 -38.531 -3.814 1 98.44 195 PRO A N 1
ATOM 1627 C CA . PRO A 1 195 ? 11.352 -38.594 -2.508 1 98.44 195 PRO A CA 1
ATOM 1628 C C . PRO A 1 195 ? 9.953 -38 -2.512 1 98.44 195 PRO A C 1
ATOM 1630 O O . PRO A 1 195 ? 9.195 -38.156 -1.557 1 98.44 195 PRO A O 1
ATOM 1633 N N . VAL A 1 196 ? 9.594 -37.281 -3.562 1 98.44 196 VAL A N 1
ATOM 1634 C CA . VAL A 1 196 ? 8.305 -36.594 -3.596 1 98.44 196 VAL A CA 1
ATOM 1635 C C . VAL A 1 196 ? 7.43 -37.188 -4.691 1 98.44 196 VAL A C 1
ATOM 1637 O O . VAL A 1 196 ? 6.441 -36.562 -5.109 1 98.44 196 VAL A O 1
ATOM 1640 N N . LYS A 1 197 ? 7.742 -38.312 -5.145 1 98.12 197 LYS A N 1
ATOM 1641 C CA . LYS A 1 197 ? 7.129 -38.938 -6.316 1 98.12 197 LYS A CA 1
ATOM 1642 C C . LYS A 1 197 ? 5.617 -39.062 -6.145 1 98.12 197 LYS A C 1
ATOM 1644 O O . LYS A 1 197 ? 4.871 -39.031 -7.129 1 98.12 197 LYS A O 1
ATOM 1649 N N . ASP A 1 198 ? 5.105 -39.094 -4.934 1 97.38 198 ASP A N 1
ATOM 1650 C CA . ASP A 1 198 ? 3.689 -39.375 -4.691 1 97.38 198 ASP A CA 1
ATOM 1651 C C . ASP A 1 198 ? 2.914 -38.062 -4.516 1 97.38 198 ASP A C 1
ATOM 1653 O O . ASP A 1 198 ? 1.682 -38.062 -4.469 1 97.38 198 ASP A O 1
ATOM 1657 N N . THR A 1 199 ? 3.609 -36.906 -4.469 1 96.44 199 THR A N 1
ATOM 1658 C CA . THR A 1 199 ? 2.906 -35.688 -4.121 1 96.44 199 THR A CA 1
ATOM 1659 C C . THR A 1 199 ? 3.205 -34.594 -5.137 1 96.44 199 THR A C 1
ATOM 1661 O O . THR A 1 199 ? 2.414 -33.656 -5.301 1 96.44 199 THR A O 1
ATOM 1664 N N . ILE A 1 200 ? 4.246 -34.656 -5.867 1 97.88 200 ILE A N 1
ATOM 1665 C CA . ILE A 1 200 ? 4.781 -33.562 -6.656 1 97.88 200 ILE A CA 1
ATOM 1666 C C . ILE A 1 200 ? 3.898 -33.344 -7.883 1 97.88 200 ILE A C 1
ATOM 1668 O O . ILE A 1 200 ? 3.4 -34.281 -8.484 1 97.88 200 ILE A O 1
ATOM 1672 N N . VAL A 1 201 ? 3.645 -32.062 -8.227 1 97.5 201 VAL A N 1
ATOM 1673 C CA . VAL A 1 201 ? 3.029 -31.688 -9.492 1 97.5 201 VAL A CA 1
ATOM 1674 C C . VAL A 1 201 ? 3.939 -30.719 -10.242 1 97.5 201 VAL A C 1
ATOM 1676 O O . VAL A 1 201 ? 4.727 -30 -9.625 1 97.5 201 VAL A O 1
ATOM 1679 N N . THR A 1 202 ? 3.902 -30.672 -11.586 1 97.81 202 THR A N 1
ATOM 1680 C CA . THR A 1 202 ? 4.742 -29.797 -12.398 1 97.81 202 THR A CA 1
ATOM 1681 C C . THR A 1 202 ? 3.906 -29.047 -13.43 1 97.81 202 THR A C 1
ATOM 1683 O O . THR A 1 202 ? 2.865 -29.547 -13.875 1 97.81 202 THR A O 1
ATOM 1686 N N . ASN A 1 203 ? 4.336 -27.844 -13.789 1 97.62 203 ASN A N 1
ATOM 1687 C CA . ASN A 1 203 ? 3.699 -27.078 -14.859 1 97.62 203 ASN A CA 1
ATOM 1688 C C . ASN A 1 203 ? 4.133 -27.594 -16.234 1 97.62 203 ASN A C 1
ATOM 1690 O O . ASN A 1 203 ? 4.59 -28.734 -16.359 1 97.62 203 ASN A O 1
ATOM 1694 N N . ASP A 1 204 ? 3.988 -26.766 -17.344 1 95.94 204 ASP A N 1
ATOM 1695 C CA . ASP A 1 204 ? 4.121 -27.25 -18.703 1 95.94 204 ASP A CA 1
ATOM 1696 C C . ASP A 1 204 ? 5.305 -26.594 -19.406 1 95.94 204 ASP A C 1
ATOM 1698 O O . ASP A 1 204 ? 5.426 -26.672 -20.641 1 95.94 204 ASP A O 1
ATOM 1702 N N . ARG A 1 205 ? 6.168 -25.969 -18.656 1 96.62 205 ARG A N 1
ATOM 1703 C CA . ARG A 1 205 ? 7.215 -25.203 -19.312 1 96.62 205 ARG A CA 1
ATOM 1704 C C . ARG A 1 205 ? 8.555 -25.938 -19.25 1 96.62 205 ARG A C 1
ATOM 1706 O O . ARG A 1 205 ? 9.562 -25.359 -18.844 1 96.62 205 ARG A O 1
ATOM 1713 N N . TRP A 1 206 ? 8.641 -27.109 -19.828 1 96.69 206 TRP A N 1
ATOM 1714 C CA . TRP A 1 206 ? 9.805 -27.969 -19.703 1 96.69 206 TRP A CA 1
ATOM 1715 C C . TRP A 1 206 ? 10.57 -28.047 -21.031 1 96.69 206 TRP A C 1
ATOM 1717 O O . TRP A 1 206 ? 11.273 -29.031 -21.297 1 96.69 206 TRP A O 1
ATOM 1727 N N . GLY A 1 207 ? 10.391 -27.094 -21.891 1 95.75 207 GLY A N 1
ATOM 1728 C CA . GLY A 1 207 ? 11.07 -26.984 -23.172 1 95.75 207 GLY A CA 1
ATOM 1729 C C . GLY A 1 207 ? 10.18 -26.469 -24.281 1 95.75 207 GLY A C 1
ATOM 1730 O O . GLY A 1 207 ? 8.953 -26.438 -24.141 1 95.75 207 GLY A O 1
ATOM 1731 N N . SER A 1 208 ? 10.875 -26.062 -25.344 1 94.38 208 SER A N 1
ATOM 1732 C CA . SER A 1 208 ? 10.117 -25.547 -26.484 1 94.38 208 SER A CA 1
ATOM 1733 C C . SER A 1 208 ? 9.102 -26.578 -26.969 1 94.38 208 SER A C 1
ATOM 1735 O O . SER A 1 208 ? 9.398 -27.766 -27.047 1 94.38 208 SER A O 1
ATOM 1737 N N . GLY A 1 209 ? 7.875 -26.062 -27.25 1 92.44 209 GLY A N 1
ATOM 1738 C CA . GLY A 1 209 ? 6.84 -26.906 -27.797 1 92.44 209 GLY A CA 1
ATOM 1739 C C . GLY A 1 209 ? 5.977 -27.562 -26.75 1 92.44 209 GLY A C 1
ATOM 1740 O O . GLY A 1 209 ? 4.977 -28.219 -27.062 1 92.44 209 GLY A O 1
ATOM 1741 N N . THR A 1 210 ? 6.328 -27.391 -25.516 1 94.44 210 THR A N 1
ATOM 1742 C CA . THR A 1 210 ? 5.598 -28.094 -24.469 1 94.44 210 THR A CA 1
ATOM 1743 C C . THR A 1 210 ? 4.488 -27.203 -23.906 1 94.44 210 THR A C 1
ATOM 1745 O O . THR A 1 210 ? 3.533 -27.703 -23.312 1 94.44 210 THR A O 1
ATOM 1748 N N . LEU A 1 211 ? 4.609 -25.922 -24.078 1 93.38 211 LEU A N 1
ATOM 1749 C CA . LEU A 1 211 ? 3.705 -24.938 -23.484 1 93.38 211 LEU A CA 1
ATOM 1750 C C . LEU A 1 211 ? 2.262 -25.203 -23.906 1 93.38 211 LEU A C 1
ATOM 1752 O O . LEU A 1 211 ? 1.968 -25.344 -25.094 1 93.38 211 LEU A O 1
ATOM 1756 N N . CYS A 1 212 ? 1.448 -25.375 -22.969 1 94.19 212 CYS A N 1
ATOM 1757 C CA . CYS A 1 212 ? 0.015 -25.594 -23.141 1 94.19 212 CYS A CA 1
ATOM 1758 C C . CYS A 1 212 ? -0.26 -26.922 -23.844 1 94.19 212 CYS A C 1
ATOM 1760 O O . CYS A 1 212 ? -1.291 -27.078 -24.5 1 94.19 212 CYS A O 1
ATOM 1762 N N . GLN A 1 213 ? 0.618 -27.828 -23.781 1 93.12 213 GLN A N 1
ATOM 1763 C CA . GLN A 1 213 ? 0.475 -29.109 -24.469 1 93.12 213 GLN A CA 1
ATOM 1764 C C . GLN A 1 213 ? 0.813 -30.281 -23.531 1 93.12 213 GLN A C 1
ATOM 1766 O O . GLN A 1 213 ? 0.167 -31.328 -23.578 1 93.12 213 GLN A O 1
ATOM 1771 N N . HIS A 1 214 ? 1.812 -30.031 -22.703 1 88.56 214 HIS A N 1
ATOM 1772 C CA . HIS A 1 214 ? 2.293 -31.094 -21.812 1 88.56 214 HIS A CA 1
ATOM 1773 C C . HIS A 1 214 ? 2.471 -30.578 -20.391 1 88.56 214 HIS A C 1
ATOM 1775 O O . HIS A 1 214 ? 2.82 -29.406 -20.188 1 88.56 214 HIS A O 1
ATOM 1781 N N . GLY A 1 215 ? 2.125 -31.469 -19.359 1 86.62 215 GLY A N 1
ATOM 1782 C CA . GLY A 1 215 ? 2.295 -31.078 -17.969 1 86.62 215 GLY A CA 1
ATOM 1783 C C . GLY A 1 215 ? 1.158 -31.531 -17.078 1 86.62 215 GLY A C 1
ATOM 1784 O O . GLY A 1 215 ? 0.088 -31.891 -17.562 1 86.62 215 GLY A O 1
ATOM 1785 N N . GLY A 1 216 ? 1.478 -31.562 -15.781 1 91.06 216 GLY A N 1
ATOM 1786 C CA . GLY A 1 216 ? 0.409 -31.812 -14.828 1 91.06 216 GLY A CA 1
ATOM 1787 C C . GLY A 1 216 ? -0.718 -30.797 -14.914 1 91.06 216 GLY A C 1
ATOM 1788 O O . GLY A 1 216 ? -1.887 -31.141 -14.734 1 91.06 216 GLY A O 1
ATOM 1789 N N . TYR A 1 217 ? -0.353 -29.594 -15.148 1 95.62 217 TYR A N 1
ATOM 1790 C CA . TYR A 1 217 ? -1.289 -28.516 -15.445 1 95.62 217 TYR A CA 1
ATOM 1791 C C . TYR A 1 217 ? -0.686 -27.516 -16.438 1 95.62 217 TYR A C 1
ATOM 1793 O O . TYR A 1 217 ? 0.537 -27.422 -16.547 1 95.62 217 TYR A O 1
ATOM 1801 N N . TYR A 1 218 ? -1.543 -26.781 -17.156 1 96.38 218 TYR A N 1
ATOM 1802 C CA . TYR A 1 218 ? -1.108 -25.812 -18.156 1 96.38 218 TYR A CA 1
ATOM 1803 C C . TYR A 1 218 ? -0.946 -24.422 -17.547 1 96.38 218 TYR A C 1
ATOM 1805 O O . TYR A 1 218 ? -1.769 -24 -16.719 1 96.38 218 TYR A O 1
ATOM 1813 N N . THR A 1 219 ? 0.093 -23.766 -17.875 1 96.06 219 THR A N 1
ATOM 1814 C CA . THR A 1 219 ? 0.269 -22.359 -17.516 1 96.06 219 THR A CA 1
ATOM 1815 C C . THR A 1 219 ? 0.172 -21.469 -18.734 1 96.06 219 THR A C 1
ATOM 1817 O O . THR A 1 219 ? -0.176 -20.281 -18.641 1 96.06 219 THR A O 1
ATOM 1820 N N . CYS A 1 220 ? 0.557 -22 -19.906 1 94.25 220 CYS A N 1
ATOM 1821 C CA . CYS A 1 220 ? 0.47 -21.297 -21.172 1 94.25 220 CYS A CA 1
ATOM 1822 C C . CYS A 1 220 ? 1.185 -19.953 -21.109 1 94.25 220 CYS A C 1
ATOM 1824 O O . CYS A 1 220 ? 2.336 -19.875 -20.672 1 94.25 220 CYS A O 1
ATOM 1826 N N . SER A 1 221 ? 0.571 -18.859 -21.422 1 92.94 221 SER A N 1
ATOM 1827 C CA . SER A 1 221 ? 1.222 -17.562 -21.328 1 92.94 221 SER A CA 1
ATOM 1828 C C . SER A 1 221 ? 1.134 -17 -19.906 1 92.94 221 SER A C 1
ATOM 1830 O O . SER A 1 221 ? 0.322 -17.453 -19.109 1 92.94 221 SER A O 1
ATOM 1832 N N . ASP A 1 222 ? 2.029 -16.125 -19.594 1 93.62 222 ASP A N 1
ATOM 1833 C CA . ASP A 1 222 ? 1.874 -15.367 -18.344 1 93.62 222 ASP A CA 1
ATOM 1834 C C . ASP A 1 222 ? 0.494 -14.719 -18.266 1 93.62 222 ASP A C 1
ATOM 1836 O O . ASP A 1 222 ? -0.033 -14.25 -19.281 1 93.62 222 ASP A O 1
ATOM 1840 N N . ARG A 1 223 ? -0.1 -14.797 -17.094 1 95.19 223 ARG A N 1
ATOM 1841 C CA . ARG A 1 223 ? -1.429 -14.234 -16.875 1 95.19 223 ARG A CA 1
ATOM 1842 C C . ARG A 1 223 ? -2.455 -14.891 -17.797 1 95.19 223 ARG A C 1
ATOM 1844 O O . ARG A 1 223 ? -3.301 -14.211 -18.375 1 95.19 223 ARG A O 1
ATOM 1851 N N . TYR A 1 224 ? -2.236 -16.125 -17.938 1 93.06 224 TYR A N 1
ATOM 1852 C CA . TYR A 1 224 ? -3.105 -16.922 -18.797 1 93.06 224 TYR A CA 1
ATOM 1853 C C . TYR A 1 224 ? -4.52 -16.969 -18.234 1 93.06 224 TYR A C 1
ATOM 1855 O O . TYR A 1 224 ? -4.723 -17.344 -17.078 1 93.06 224 TYR A O 1
ATOM 1863 N N . ASN A 1 225 ? -5.5 -16.484 -19.016 1 93.5 225 ASN A N 1
ATOM 1864 C CA . ASN A 1 225 ? -6.922 -16.609 -18.734 1 93.5 225 ASN A CA 1
ATOM 1865 C C . ASN A 1 225 ? -7.75 -16.719 -20.016 1 93.5 225 ASN A C 1
ATOM 1867 O O . ASN A 1 225 ? -8.109 -15.695 -20.609 1 93.5 225 ASN A O 1
ATOM 1871 N N . PRO A 1 226 ? -8.023 -17.875 -20.375 1 93 226 PRO A N 1
ATOM 1872 C CA . PRO A 1 226 ? -8.734 -18.078 -21.641 1 93 226 PRO A CA 1
ATOM 1873 C C . PRO A 1 226 ? -10.172 -17.562 -21.609 1 93 226 PRO A C 1
ATOM 1875 O O . PRO A 1 226 ? -10.781 -17.344 -22.656 1 93 226 PRO A O 1
ATOM 1878 N N . GLY A 1 227 ? -10.742 -17.438 -20.438 1 91.94 227 GLY A N 1
ATOM 1879 C CA . GLY A 1 227 ? -12.102 -16.938 -20.297 1 91.94 227 GLY A CA 1
ATOM 1880 C C . GLY A 1 227 ? -13.156 -17.984 -20.625 1 91.94 227 GLY A C 1
ATOM 1881 O O . GLY A 1 227 ? -14.359 -17.688 -20.594 1 91.94 227 GLY A O 1
ATOM 1882 N N . THR A 1 228 ? -12.664 -19.172 -21.016 1 94.62 228 THR A N 1
ATOM 1883 C CA . THR A 1 228 ? -13.547 -20.281 -21.312 1 94.62 228 THR A CA 1
ATOM 1884 C C . THR A 1 228 ? -13.07 -21.547 -20.609 1 94.62 228 THR A C 1
ATOM 1886 O O . THR A 1 228 ? -11.906 -21.672 -20.234 1 94.62 228 THR A O 1
ATOM 1889 N N . LEU A 1 229 ? -14.023 -22.469 -20.453 1 96.5 229 LEU A N 1
ATOM 1890 C CA . LEU A 1 229 ? -13.703 -23.734 -19.812 1 96.5 229 LEU A CA 1
ATOM 1891 C C . LEU A 1 229 ? -12.672 -24.516 -20.625 1 96.5 229 LEU A C 1
ATOM 1893 O O . LEU A 1 229 ? -12.805 -24.625 -21.844 1 96.5 229 LEU A O 1
ATOM 1897 N N . GLN A 1 230 ? -11.664 -25 -19.922 1 93.12 230 GLN A N 1
ATOM 1898 C CA . GLN A 1 230 ? -10.625 -25.797 -20.578 1 93.12 230 GLN A CA 1
ATOM 1899 C C . GLN A 1 230 ? -10.758 -27.281 -20.203 1 93.12 230 GLN A C 1
ATOM 1901 O O . GLN A 1 230 ? -11.25 -27.609 -19.125 1 93.12 230 GLN A O 1
ATOM 1906 N N . LYS A 1 231 ? -10.297 -28.125 -21.047 1 92.69 231 LYS A N 1
ATOM 1907 C CA . LYS A 1 231 ? -10.398 -29.562 -20.859 1 92.69 231 LYS A CA 1
ATOM 1908 C C . LYS A 1 231 ? -9.289 -30.062 -19.938 1 92.69 231 LYS A C 1
ATOM 1910 O O . LYS A 1 231 ? -9.344 -31.203 -19.438 1 92.69 231 LYS A O 1
ATOM 1915 N N . HIS A 1 232 ? -8.32 -29.266 -19.766 1 95 232 HIS A N 1
ATOM 1916 C CA . HIS A 1 232 ? -7.172 -29.594 -18.938 1 95 232 HIS A CA 1
ATOM 1917 C C . HIS A 1 232 ? -6.965 -28.562 -17.828 1 95 232 HIS A C 1
ATOM 1919 O O . HIS A 1 232 ? -7.16 -27.375 -18.047 1 95 232 HIS A O 1
ATOM 1925 N N . LYS A 1 233 ? -6.566 -29.109 -16.641 1 95.88 233 LYS A N 1
ATOM 1926 C CA . LYS A 1 233 ? -6.277 -28.188 -15.547 1 95.88 233 LYS A CA 1
ATOM 1927 C C . LYS A 1 233 ? -5.223 -27.172 -15.961 1 95.88 233 LYS A C 1
ATOM 1929 O O . LYS A 1 233 ? -4.277 -27.5 -16.688 1 95.88 233 LYS A O 1
ATOM 1934 N N . TRP A 1 234 ? -5.438 -25.953 -15.531 1 97.44 234 TRP A N 1
ATOM 1935 C CA . TRP A 1 234 ? -4.512 -24.891 -15.898 1 97.44 234 TRP A CA 1
ATOM 1936 C C . TRP A 1 234 ? -4.336 -23.891 -14.75 1 97.44 234 TRP A C 1
ATOM 1938 O O . TRP A 1 234 ? -5.043 -23.969 -13.742 1 97.44 234 TRP A O 1
ATOM 1948 N N . GLU A 1 235 ? -3.307 -23.141 -14.852 1 97.94 235 GLU A N 1
ATOM 1949 C CA . GLU A 1 235 ? -2.939 -22.172 -13.82 1 97.94 235 GLU A CA 1
ATOM 1950 C C . GLU A 1 235 ? -2.799 -20.781 -14.414 1 97.94 235 GLU A C 1
ATOM 1952 O O . GLU A 1 235 ? -2.145 -20.594 -15.445 1 97.94 235 GLU A O 1
ATOM 1957 N N . ASN A 1 236 ? -3.584 -19.875 -13.836 1 98.31 236 ASN A N 1
ATOM 1958 C CA . ASN A 1 236 ? -3.314 -18.469 -14.086 1 98.31 236 ASN A CA 1
ATOM 1959 C C . ASN A 1 236 ? -2.162 -17.953 -13.227 1 98.31 236 ASN A C 1
ATOM 1961 O O . ASN A 1 236 ? -2.379 -17.484 -12.109 1 98.31 236 ASN A O 1
ATOM 1965 N N . ALA A 1 237 ? -0.975 -18.047 -13.75 1 98.06 237 ALA A N 1
ATOM 1966 C CA . ALA A 1 237 ? 0.18 -17.438 -13.094 1 98.06 237 ALA A CA 1
ATOM 1967 C C . ALA A 1 237 ? 0.261 -15.953 -13.398 1 98.06 237 ALA A C 1
ATOM 1969 O O . ALA A 1 237 ? 0.605 -15.555 -14.508 1 98.06 237 ALA A O 1
ATOM 1970 N N . MET A 1 238 ? -0.06 -15.172 -12.383 1 98.31 238 MET A N 1
ATOM 1971 C CA . MET A 1 238 ? -0.177 -13.734 -12.633 1 98.31 238 MET A CA 1
ATOM 1972 C C . MET A 1 238 ? 0.375 -12.93 -11.453 1 98.31 238 MET A C 1
ATOM 1974 O O . MET A 1 238 ? 0.842 -13.508 -10.469 1 98.31 238 MET A O 1
ATOM 1978 N N . THR A 1 239 ? 0.473 -11.562 -11.625 1 98.38 239 THR A N 1
ATOM 1979 C CA . THR A 1 239 ? 1.135 -10.695 -10.656 1 98.38 239 THR A CA 1
ATOM 1980 C C . THR A 1 239 ? 0.19 -9.602 -10.18 1 98.38 239 THR A C 1
ATOM 1982 O O . THR A 1 239 ? -0.677 -9.148 -10.93 1 98.38 239 THR A O 1
ATOM 1985 N N . ILE A 1 240 ? 0.393 -9.211 -8.906 1 98.56 240 ILE A N 1
ATOM 1986 C CA . ILE A 1 240 ? -0.296 -8.023 -8.406 1 98.56 240 ILE A CA 1
ATOM 1987 C C . ILE A 1 240 ? 0.211 -6.785 -9.148 1 98.56 240 ILE A C 1
ATOM 1989 O O . ILE A 1 240 ? -0.578 -5.918 -9.531 1 98.56 240 ILE A O 1
ATOM 1993 N N . ASP A 1 241 ? 1.497 -6.688 -9.336 1 98.44 241 ASP A N 1
ATOM 1994 C CA . ASP A 1 241 ? 2.088 -5.652 -10.172 1 98.44 241 ASP A CA 1
ATOM 1995 C C . ASP A 1 241 ? 1.771 -5.898 -11.648 1 98.44 241 ASP A C 1
ATOM 1997 O O . ASP A 1 241 ? 2.084 -6.961 -12.188 1 98.44 241 ASP A O 1
ATOM 2001 N N . LYS A 1 242 ? 1.262 -4.98 -12.344 1 97.94 242 LYS A N 1
ATOM 2002 C CA . LYS A 1 242 ? 0.802 -5.145 -13.719 1 97.94 242 LYS A CA 1
ATOM 2003 C C . LYS A 1 242 ? 1.98 -5.285 -14.68 1 97.94 242 LYS A C 1
ATOM 2005 O O . LYS A 1 242 ? 1.811 -5.719 -15.82 1 97.94 242 LYS A O 1
ATOM 2010 N N . LYS A 1 243 ? 3.188 -5 -14.164 1 97.25 243 LYS A N 1
ATOM 2011 C CA . LYS A 1 243 ? 4.254 -4.836 -15.148 1 97.25 243 LYS A CA 1
ATOM 2012 C C . LYS A 1 243 ? 5.422 -5.773 -14.852 1 97.25 243 LYS A C 1
ATOM 2014 O O . LYS A 1 243 ? 6.293 -5.977 -15.695 1 97.25 243 LYS A O 1
ATOM 2019 N N . SER A 1 244 ? 5.469 -6.332 -13.688 1 97.75 244 SER A N 1
ATOM 2020 C CA . SER A 1 244 ? 6.672 -7.074 -13.336 1 97.75 244 SER A CA 1
ATOM 2021 C C . SER A 1 244 ? 6.363 -8.195 -12.352 1 97.75 244 SER A C 1
ATOM 2023 O O . SER A 1 244 ? 5.473 -8.062 -11.508 1 97.75 244 SER A O 1
ATOM 2025 N N . TRP A 1 245 ? 7.141 -9.25 -12.453 1 98.19 245 TRP A N 1
ATOM 2026 C CA . TRP A 1 245 ? 7.125 -10.328 -11.461 1 98.19 245 TRP A CA 1
ATOM 2027 C C . TRP A 1 245 ? 7.965 -9.961 -10.242 1 98.19 245 TRP A C 1
ATOM 2029 O O . TRP A 1 245 ? 7.621 -10.312 -9.117 1 98.19 245 TRP A O 1
ATOM 2039 N N . GLY A 1 246 ? 9.078 -9.297 -10.469 1 98.5 246 GLY A N 1
ATOM 2040 C CA . GLY A 1 246 ? 9.945 -8.836 -9.398 1 98.5 246 GLY A CA 1
ATOM 2041 C C . GLY A 1 246 ? 9.578 -7.457 -8.883 1 98.5 246 GLY A C 1
ATOM 2042 O O . GLY A 1 246 ? 8.812 -6.73 -9.523 1 98.5 246 GLY A O 1
ATOM 2043 N N . TYR A 1 247 ? 10.148 -7.113 -7.754 1 98.25 247 TYR A N 1
ATOM 2044 C CA . TYR A 1 247 ? 9.898 -5.816 -7.141 1 98.25 247 TYR A CA 1
ATOM 2045 C C . TYR A 1 247 ? 10.438 -4.688 -8.008 1 98.25 247 TYR A C 1
ATOM 2047 O O . TYR A 1 247 ? 11.578 -4.75 -8.484 1 98.25 247 TYR A O 1
ATOM 2055 N N . ARG A 1 248 ? 9.641 -3.623 -8.188 1 95.81 248 ARG A N 1
ATOM 2056 C CA . ARG A 1 248 ? 10.008 -2.363 -8.828 1 95.81 248 ARG A CA 1
ATOM 2057 C C . ARG A 1 248 ? 9.805 -1.187 -7.883 1 95.81 248 ARG A C 1
ATOM 2059 O O . ARG A 1 248 ? 8.672 -0.878 -7.508 1 95.81 248 ARG A O 1
ATOM 2066 N N . ARG A 1 249 ? 10.828 -0.568 -7.562 1 95.69 249 ARG A N 1
ATOM 2067 C CA . ARG A 1 249 ? 10.633 0.517 -6.605 1 95.69 249 ARG A CA 1
ATOM 2068 C C . ARG A 1 249 ? 9.938 1.707 -7.262 1 95.69 249 ARG A C 1
ATOM 2070 O O . ARG A 1 249 ? 9.312 2.52 -6.578 1 95.69 249 ARG A O 1
ATOM 2077 N N . GLU A 1 250 ? 10 1.818 -8.578 1 96.56 250 GLU A N 1
ATOM 2078 C CA . GLU A 1 250 ? 9.391 2.957 -9.266 1 96.56 250 GLU A CA 1
ATOM 2079 C C . GLU A 1 250 ? 7.898 2.74 -9.484 1 96.56 250 GLU A C 1
ATOM 2081 O O . GLU A 1 250 ? 7.207 3.617 -10.008 1 96.56 250 GLU A O 1
ATOM 2086 N N . ALA A 1 251 ? 7.402 1.559 -9.141 1 97.44 251 ALA A N 1
ATOM 2087 C CA . ALA A 1 251 ? 5.977 1.282 -9.305 1 97.44 251 ALA A CA 1
ATOM 2088 C C . ALA A 1 251 ? 5.129 2.24 -8.477 1 97.44 251 ALA A C 1
ATOM 2090 O O . ALA A 1 251 ? 5.453 2.52 -7.316 1 97.44 251 ALA A O 1
ATOM 2091 N N . THR A 1 252 ? 4.082 2.785 -9.086 1 97.69 252 THR A N 1
ATOM 2092 C CA . THR A 1 252 ? 3.104 3.627 -8.414 1 97.69 252 THR A CA 1
ATOM 2093 C C . THR A 1 252 ? 1.842 2.832 -8.086 1 97.69 252 THR A C 1
ATOM 2095 O O . THR A 1 252 ? 1.712 1.673 -8.484 1 97.69 252 THR A O 1
ATOM 2098 N N . LEU A 1 253 ? 0.957 3.436 -7.41 1 98.38 253 LEU A N 1
ATOM 2099 C CA . LEU A 1 253 ? -0.292 2.779 -7.035 1 98.38 253 LEU A CA 1
ATOM 2100 C C . LEU A 1 253 ? -1.025 2.266 -8.273 1 98.38 253 LEU A C 1
ATOM 2102 O O . LEU A 1 253 ? -1.603 1.177 -8.25 1 98.38 253 LEU A O 1
ATOM 2106 N N . ALA A 1 254 ? -0.969 3.016 -9.336 1 98 254 ALA A N 1
ATOM 2107 C CA . ALA A 1 254 ? -1.697 2.682 -10.562 1 98 254 ALA A CA 1
ATOM 2108 C C . ALA A 1 254 ? -1.148 1.406 -11.195 1 98 254 ALA A C 1
ATOM 2110 O O . ALA A 1 254 ? -1.811 0.787 -12.031 1 98 254 ALA A O 1
ATOM 2111 N N . ASP A 1 255 ? 0.024 1.023 -10.82 1 98.38 255 ASP A N 1
ATOM 2112 C CA . ASP A 1 255 ? 0.662 -0.168 -11.375 1 98.38 255 ASP A CA 1
ATOM 2113 C C . ASP A 1 255 ? 0.175 -1.43 -10.664 1 98.38 255 ASP A C 1
ATOM 2115 O O . ASP A 1 255 ? 0.452 -2.545 -11.109 1 98.38 255 ASP A O 1
ATOM 2119 N N . TYR A 1 256 ? -0.534 -1.276 -9.586 1 98.69 256 TYR A N 1
ATOM 2120 C CA . TYR A 1 256 ? -0.955 -2.438 -8.812 1 98.69 256 TYR A CA 1
ATOM 2121 C C . TYR A 1 256 ? -2.441 -2.713 -9.008 1 98.69 256 TYR A C 1
ATOM 2123 O O . TYR A 1 256 ? -3.248 -1.782 -9.07 1 98.69 256 TYR A O 1
ATOM 2131 N N . LEU A 1 257 ? -2.785 -3.924 -9.102 1 98.75 257 LEU A N 1
ATOM 2132 C CA . LEU A 1 257 ? -4.18 -4.344 -9.164 1 98.75 257 LEU A CA 1
ATOM 2133 C C . LEU A 1 257 ? -4.879 -4.102 -7.828 1 98.75 257 LEU A C 1
ATOM 2135 O O . LEU A 1 257 ? -4.289 -4.32 -6.766 1 98.75 257 LEU A O 1
ATOM 2139 N N . SER A 1 258 ? -6.098 -3.668 -7.891 1 98.19 258 SER A N 1
ATOM 2140 C CA . SER A 1 258 ? -6.93 -3.492 -6.703 1 98.19 258 SER A CA 1
ATOM 2141 C C . SER A 1 258 ? -7.504 -4.824 -6.23 1 98.19 258 SER A C 1
ATOM 2143 O O . SER A 1 258 ? -7.465 -5.816 -6.957 1 98.19 258 SER A O 1
ATOM 2145 N N . ILE A 1 259 ? -7.996 -4.844 -5.059 1 98.44 259 ILE A N 1
ATOM 2146 C CA . ILE A 1 259 ? -8.594 -6.055 -4.512 1 98.44 259 ILE A CA 1
ATOM 2147 C C . ILE A 1 259 ? -9.828 -6.438 -5.332 1 98.44 259 ILE A C 1
ATOM 2149 O O . ILE A 1 259 ? -10.094 -7.621 -5.551 1 98.44 259 ILE A O 1
ATOM 2153 N N . ASP A 1 260 ? -10.602 -5.484 -5.867 1 98.12 260 ASP A N 1
ATOM 2154 C CA . ASP A 1 260 ? -11.742 -5.777 -6.727 1 98.12 260 ASP A CA 1
ATOM 2155 C C . ASP A 1 260 ? -11.305 -6.508 -7.992 1 98.12 260 ASP A C 1
ATOM 2157 O O . ASP A 1 260 ? -11.93 -7.5 -8.391 1 98.12 260 ASP A O 1
ATOM 2161 N N . GLU A 1 261 ? -10.266 -6.023 -8.555 1 98.5 261 GLU A N 1
ATOM 2162 C CA . GLU A 1 261 ? -9.734 -6.66 -9.758 1 98.5 261 GLU A CA 1
ATOM 2163 C C . GLU A 1 261 ? -9.219 -8.062 -9.461 1 98.5 261 GLU A C 1
ATOM 2165 O O . GLU A 1 261 ? -9.43 -8.992 -10.25 1 98.5 261 GLU A O 1
ATOM 2170 N N . LEU A 1 262 ? -8.562 -8.219 -8.359 1 98.81 262 LEU A N 1
ATOM 2171 C CA . LEU A 1 262 ? -7.965 -9.508 -7.992 1 98.81 262 LEU A CA 1
ATOM 2172 C C . LEU A 1 262 ? -9.047 -10.547 -7.73 1 98.81 262 LEU A C 1
ATOM 2174 O O . LEU A 1 262 ? -8.914 -11.703 -8.148 1 98.81 262 LEU A O 1
ATOM 2178 N N . VAL A 1 263 ? -10.133 -10.141 -7.066 1 98.75 263 VAL A N 1
ATOM 2179 C CA . VAL A 1 263 ? -11.242 -11.055 -6.809 1 98.75 263 VAL A CA 1
ATOM 2180 C C . VAL A 1 263 ? -11.906 -11.445 -8.125 1 98.75 263 VAL A C 1
ATOM 2182 O O . VAL A 1 263 ? -12.273 -12.609 -8.32 1 98.75 263 VAL A O 1
ATOM 2185 N N . ALA A 1 264 ? -12.039 -10.508 -9.008 1 98.56 264 ALA A N 1
ATOM 2186 C CA . ALA A 1 264 ? -12.617 -10.789 -10.32 1 98.56 264 ALA A CA 1
ATOM 2187 C C . ALA A 1 264 ? -11.766 -11.797 -11.086 1 98.56 264 ALA A C 1
ATOM 2189 O O . ALA A 1 264 ? -12.297 -12.742 -11.68 1 98.56 264 ALA A O 1
ATOM 2190 N N . ILE A 1 265 ? -10.484 -11.625 -11.031 1 98.62 265 ILE A N 1
ATOM 2191 C CA . ILE A 1 265 ? -9.555 -12.523 -11.719 1 98.62 265 ILE A CA 1
ATOM 2192 C C . ILE A 1 265 ? -9.656 -13.922 -11.117 1 98.62 265 ILE A C 1
ATOM 2194 O O . ILE A 1 265 ? -9.695 -14.914 -11.844 1 98.62 265 ILE A O 1
ATOM 2198 N N . LEU A 1 266 ? -9.711 -13.984 -9.844 1 98.69 266 LEU A N 1
ATOM 2199 C CA . LEU A 1 266 ? -9.844 -15.266 -9.164 1 98.69 266 LEU A CA 1
ATOM 2200 C C . LEU A 1 266 ? -11.133 -15.969 -9.578 1 98.69 266 LEU A C 1
ATOM 2202 O O . LEU A 1 266 ? -11.125 -17.141 -9.938 1 98.69 266 LEU A O 1
ATOM 2206 N N . ALA A 1 267 ? -12.266 -15.234 -9.555 1 98.5 267 ALA A N 1
ATOM 2207 C CA . ALA A 1 267 ? -13.562 -15.805 -9.898 1 98.5 267 ALA A CA 1
ATOM 2208 C C . ALA A 1 267 ? -13.562 -16.359 -11.32 1 98.5 267 ALA A C 1
ATOM 2210 O O . ALA A 1 267 ? -13.992 -17.5 -11.547 1 98.5 267 ALA A O 1
ATOM 2211 N N . GLN A 1 268 ? -13.047 -15.57 -12.227 1 98.31 268 GLN A N 1
ATOM 2212 C CA . GLN A 1 268 ? -12.977 -15.992 -13.625 1 98.31 268 GLN A CA 1
ATOM 2213 C C . GLN A 1 268 ? -12.102 -17.234 -13.781 1 98.31 268 GLN A C 1
ATOM 2215 O O . GLN A 1 268 ? -12.461 -18.156 -14.508 1 98.31 268 GLN A O 1
ATOM 2220 N N . THR A 1 269 ? -10.992 -17.203 -13.102 1 98.56 269 THR A N 1
ATOM 2221 C CA . THR A 1 269 ? -10.016 -18.281 -13.227 1 98.56 269 THR A CA 1
ATOM 2222 C C . THR A 1 269 ? -10.594 -19.594 -12.734 1 98.56 269 THR A C 1
ATOM 2224 O O . THR A 1 269 ? -10.547 -20.609 -13.445 1 98.56 269 THR A O 1
ATOM 2227 N N . ILE A 1 270 ? -11.219 -19.578 -11.602 1 98.31 270 ILE A N 1
ATOM 2228 C CA . ILE A 1 270 ? -11.727 -20.812 -10.992 1 98.31 270 ILE A CA 1
ATOM 2229 C C . ILE A 1 270 ? -12.938 -21.312 -11.781 1 98.31 270 ILE A C 1
ATOM 2231 O O . ILE A 1 270 ? -13.094 -22.516 -11.992 1 98.31 270 ILE A O 1
ATOM 2235 N N . SER A 1 271 ? -13.734 -20.406 -12.25 1 98.31 271 SER A N 1
ATOM 2236 C CA . SER A 1 271 ? -14.938 -20.766 -13.008 1 98.31 271 SER A CA 1
ATOM 2237 C C . SER A 1 271 ? -14.586 -21.469 -14.305 1 98.31 271 SER A C 1
ATOM 2239 O O . SER A 1 271 ? -15.383 -22.25 -14.836 1 98.31 271 SER A O 1
ATOM 2241 N N . CYS A 1 272 ? -13.406 -21.203 -14.773 1 98 272 CYS A N 1
ATOM 2242 C CA . CYS A 1 272 ? -13 -21.766 -16.062 1 98 272 CYS A CA 1
ATOM 2243 C C . CYS A 1 272 ? -12.039 -22.938 -15.859 1 98 272 CYS A C 1
ATOM 2245 O O . CYS A 1 272 ? -11.391 -23.375 -16.812 1 98 272 CYS A O 1
ATOM 2247 N N . GLY A 1 273 ? -11.906 -23.406 -14.625 1 97.19 273 GLY A N 1
ATOM 2248 C CA . GLY A 1 273 ? -11.195 -24.641 -14.367 1 97.19 273 GLY A CA 1
ATOM 2249 C C . GLY A 1 273 ? -9.734 -24.422 -14.016 1 97.19 273 GLY A C 1
ATOM 2250 O O . GLY A 1 273 ? -8.938 -25.359 -14.039 1 97.19 273 GLY A O 1
ATOM 2251 N N . GLY A 1 274 ? -9.367 -23.156 -13.758 1 97.69 274 GLY A N 1
ATOM 2252 C CA . GLY A 1 274 ? -7.98 -22.844 -13.43 1 97.69 274 GLY A CA 1
ATOM 2253 C C . GLY A 1 274 ? -7.742 -22.672 -11.945 1 97.69 274 GLY A C 1
ATOM 2254 O O . GLY A 1 274 ? -8.68 -22.703 -11.148 1 97.69 274 GLY A O 1
ATOM 2255 N N . ASN A 1 275 ? -6.508 -22.609 -11.523 1 97.62 275 ASN A N 1
ATOM 2256 C CA . ASN A 1 275 ? -6.031 -22.109 -10.242 1 97.62 275 ASN A CA 1
ATOM 2257 C C . ASN A 1 275 ? -5.258 -20.812 -10.398 1 97.62 275 ASN A C 1
ATOM 2259 O O . ASN A 1 275 ? -4.625 -20.578 -11.43 1 97.62 275 ASN A O 1
ATOM 2263 N N . LEU A 1 276 ? -5.371 -20.031 -9.43 1 98.44 276 LEU A N 1
ATOM 2264 C CA . LEU A 1 276 ? -4.672 -18.75 -9.492 1 98.44 276 LEU A CA 1
ATOM 2265 C C . LEU A 1 276 ? -3.369 -18.797 -8.695 1 98.44 276 LEU A C 1
ATOM 2267 O O . LEU A 1 276 ? -3.369 -19.172 -7.52 1 98.44 276 LEU A O 1
ATOM 2271 N N . LEU A 1 277 ? -2.293 -18.578 -9.281 1 98.62 277 LEU A N 1
ATOM 2272 C CA . LEU A 1 277 ? -1.014 -18.312 -8.625 1 98.62 277 LEU A CA 1
ATOM 2273 C C . LEU A 1 277 ? -0.643 -16.844 -8.719 1 98.62 277 LEU A C 1
ATOM 2275 O O . LEU A 1 277 ? -0.224 -16.359 -9.773 1 98.62 277 LEU A O 1
ATOM 2279 N N . MET A 1 278 ? -0.837 -16.141 -7.633 1 98.31 278 MET A N 1
ATOM 2280 C CA . MET A 1 278 ? -0.697 -14.68 -7.578 1 98.31 278 MET A CA 1
ATOM 2281 C C . MET A 1 278 ? 0.672 -14.289 -7.035 1 98.31 278 MET A C 1
ATOM 2283 O O . MET A 1 278 ? 1.001 -14.594 -5.887 1 98.31 278 MET A O 1
ATOM 2287 N N . ASN A 1 279 ? 1.426 -13.562 -7.82 1 98.56 279 ASN A N 1
ATOM 2288 C CA . ASN A 1 279 ? 2.82 -13.25 -7.527 1 98.56 279 ASN A CA 1
ATOM 2289 C C . ASN A 1 279 ? 2.957 -11.906 -6.812 1 98.56 279 ASN A C 1
ATOM 2291 O O . ASN A 1 279 ? 2.271 -10.945 -7.156 1 98.56 279 ASN A O 1
ATOM 2295 N N . ILE A 1 280 ? 3.873 -11.867 -5.82 1 98.5 280 ILE A N 1
ATOM 2296 C CA . ILE A 1 280 ? 4.477 -10.648 -5.301 1 98.5 280 ILE A CA 1
ATOM 2297 C C . ILE A 1 280 ? 5.996 -10.734 -5.422 1 98.5 280 ILE A C 1
ATOM 2299 O O . ILE A 1 280 ? 6.547 -11.812 -5.645 1 98.5 280 ILE A O 1
ATOM 2303 N N . GLY A 1 281 ? 6.66 -9.578 -5.34 1 98.44 281 GLY A N 1
ATOM 2304 C CA . GLY A 1 281 ? 8.117 -9.531 -5.352 1 98.44 281 GLY A CA 1
ATOM 2305 C C . GLY A 1 281 ? 8.703 -8.82 -4.148 1 98.44 281 GLY A C 1
ATOM 2306 O O . GLY A 1 281 ? 8.531 -7.609 -3.994 1 98.44 281 GLY A O 1
ATOM 2307 N N . PRO A 1 282 ? 9.359 -9.523 -3.248 1 98.56 282 PRO A N 1
ATOM 2308 C CA . PRO A 1 282 ? 10 -8.875 -2.105 1 98.56 282 PRO A CA 1
ATOM 2309 C C . PRO A 1 282 ? 11.125 -7.93 -2.521 1 98.56 282 PRO A C 1
ATOM 2311 O O . PRO A 1 282 ? 11.664 -8.047 -3.629 1 98.56 282 PRO A O 1
ATOM 2314 N N . THR A 1 283 ? 11.445 -7.012 -1.63 1 98.38 283 THR A N 1
ATOM 2315 C CA . THR A 1 283 ? 12.578 -6.109 -1.839 1 98.38 283 THR A CA 1
ATOM 2316 C C . THR A 1 283 ? 13.898 -6.848 -1.642 1 98.38 283 THR A C 1
ATOM 2318 O O . THR A 1 283 ? 13.922 -7.953 -1.098 1 98.38 283 THR A O 1
ATOM 2321 N N . HIS A 1 284 ? 15.008 -6.176 -2.102 1 98.5 284 HIS A N 1
ATOM 2322 C CA . HIS A 1 284 ? 16.328 -6.785 -2.002 1 98.5 284 HIS A CA 1
ATOM 2323 C C . HIS A 1 284 ? 16.703 -7.035 -0.546 1 98.5 284 HIS A C 1
ATOM 2325 O O . HIS A 1 284 ? 17.5 -7.934 -0.255 1 98.5 284 HIS A O 1
ATOM 2331 N N . ASP A 1 285 ? 16.141 -6.223 0.402 1 97.88 285 ASP A N 1
ATOM 2332 C CA . ASP A 1 285 ? 16.484 -6.348 1.814 1 97.88 285 ASP A CA 1
ATOM 2333 C C . ASP A 1 285 ? 15.5 -7.258 2.543 1 97.88 285 ASP A C 1
ATOM 2335 O O . ASP A 1 285 ? 15.523 -7.352 3.773 1 97.88 285 ASP A O 1
ATOM 2339 N N . GLY A 1 286 ? 14.57 -7.938 1.817 1 98 286 GLY A N 1
ATOM 2340 C CA . GLY A 1 286 ? 13.812 -9.047 2.361 1 98 286 GLY A CA 1
ATOM 2341 C C . GLY A 1 286 ? 12.453 -8.641 2.895 1 98 286 GLY A C 1
ATOM 2342 O O . GLY A 1 286 ? 11.914 -9.281 3.801 1 98 286 GLY A O 1
ATOM 2343 N N . ARG A 1 287 ? 11.82 -7.59 2.367 1 97.94 287 ARG A N 1
ATOM 2344 C CA . ARG A 1 287 ? 10.531 -7.121 2.871 1 97.94 287 ARG A CA 1
ATOM 2345 C C . ARG A 1 287 ? 9.414 -7.434 1.885 1 97.94 287 ARG A C 1
ATOM 2347 O O . ARG A 1 287 ? 9.594 -7.312 0.672 1 97.94 287 ARG A O 1
ATOM 2354 N N . ILE A 1 288 ? 8.281 -7.828 2.395 1 98.62 288 ILE A N 1
ATOM 2355 C CA . ILE A 1 288 ? 7.023 -7.715 1.661 1 98.62 288 ILE A CA 1
ATOM 2356 C C . ILE A 1 288 ? 6.414 -6.336 1.892 1 98.62 288 ILE A C 1
ATOM 2358 O O . ILE A 1 288 ? 5.992 -6.016 3.004 1 98.62 288 ILE A O 1
ATOM 2362 N N . VAL A 1 289 ? 6.383 -5.527 0.877 1 98.19 289 VAL A N 1
ATOM 2363 C CA . VAL A 1 289 ? 5.973 -4.141 1.068 1 98.19 289 VAL A CA 1
ATOM 2364 C C . VAL A 1 289 ? 4.488 -4.082 1.418 1 98.19 289 VAL A C 1
ATOM 2366 O O . VAL A 1 289 ? 3.723 -4.977 1.046 1 98.19 289 VAL A O 1
ATOM 2369 N N . PRO A 1 290 ? 4.027 -3.066 2.043 1 98.19 290 PRO A N 1
ATOM 2370 C CA . PRO A 1 290 ? 2.682 -2.994 2.619 1 98.19 290 PRO A CA 1
ATOM 2371 C C . PRO A 1 290 ? 1.583 -3.137 1.568 1 98.19 290 PRO A C 1
ATOM 2373 O O . PRO A 1 290 ? 0.534 -3.725 1.844 1 98.19 290 PRO A O 1
ATOM 2376 N N . VAL A 1 291 ? 1.768 -2.672 0.37 1 98.25 291 VAL A N 1
ATOM 2377 C CA . VAL A 1 291 ? 0.725 -2.762 -0.646 1 98.25 291 VAL A CA 1
ATOM 2378 C C . VAL A 1 291 ? 0.499 -4.223 -1.025 1 98.25 291 VAL A C 1
ATOM 2380 O O . VAL A 1 291 ? -0.639 -4.648 -1.241 1 98.25 291 VAL A O 1
ATOM 2383 N N . PHE A 1 292 ? 1.598 -5.008 -1.133 1 98.81 292 PHE A N 1
ATOM 2384 C CA . PHE A 1 292 ? 1.468 -6.441 -1.378 1 98.81 292 PHE A CA 1
ATOM 2385 C C . PHE A 1 292 ? 0.758 -7.125 -0.217 1 98.81 292 PHE A C 1
ATOM 2387 O O . PHE A 1 292 ? -0.182 -7.895 -0.425 1 98.81 292 PHE A O 1
ATOM 2394 N N . GLU A 1 293 ? 1.237 -6.777 0.973 1 98.75 293 GLU A N 1
ATOM 2395 C CA . GLU A 1 293 ? 0.653 -7.395 2.16 1 98.75 293 GLU A CA 1
ATOM 2396 C C . GLU A 1 293 ? -0.838 -7.09 2.266 1 98.75 293 GLU A C 1
ATOM 2398 O O . GLU A 1 293 ? -1.639 -7.973 2.576 1 98.75 293 GLU A O 1
ATOM 2403 N N . GLU A 1 294 ? -1.161 -5.902 1.987 1 98.75 294 GLU A N 1
ATOM 2404 C CA . GLU A 1 294 ? -2.562 -5.5 2.084 1 98.75 294 GLU A CA 1
ATOM 2405 C C . GLU A 1 294 ? -3.426 -6.277 1.094 1 98.75 294 GLU A C 1
ATOM 2407 O O . GLU A 1 294 ? -4.512 -6.746 1.444 1 98.75 294 GLU A O 1
ATOM 2412 N N . ARG A 1 295 ? -2.998 -6.418 -0.174 1 98.88 295 ARG A N 1
ATOM 2413 C CA . ARG A 1 295 ? -3.76 -7.172 -1.165 1 98.88 295 ARG A CA 1
ATOM 2414 C C . ARG A 1 295 ? -3.893 -8.633 -0.756 1 98.88 295 ARG A C 1
ATOM 2416 O O . ARG A 1 295 ? -4.961 -9.234 -0.906 1 98.88 295 ARG A O 1
ATOM 2423 N N . LEU A 1 296 ? -2.824 -9.156 -0.204 1 98.88 296 LEU A N 1
ATOM 2424 C CA . LEU A 1 296 ? -2.84 -10.547 0.222 1 98.88 296 LEU A CA 1
ATOM 2425 C C . LEU A 1 296 ? -3.83 -10.758 1.362 1 98.88 296 LEU A C 1
ATOM 2427 O O . LEU A 1 296 ? -4.641 -11.688 1.323 1 98.88 296 LEU A O 1
ATOM 2431 N N . ARG A 1 297 ? -3.826 -9.906 2.301 1 98.75 297 ARG A N 1
ATOM 2432 C CA . ARG A 1 297 ? -4.715 -10.039 3.449 1 98.75 297 ARG A CA 1
ATOM 2433 C C . ARG A 1 297 ? -6.168 -9.797 3.053 1 98.75 297 ARG A C 1
ATOM 2435 O O . ARG A 1 297 ? -7.078 -10.422 3.592 1 98.75 297 ARG A O 1
ATOM 2442 N N . GLN A 1 298 ? -6.375 -8.875 2.127 1 98.69 298 GLN A N 1
ATOM 2443 C CA . GLN A 1 298 ? -7.723 -8.641 1.618 1 98.69 298 GLN A CA 1
ATOM 2444 C C . GLN A 1 298 ? -8.281 -9.875 0.926 1 98.69 298 GLN A C 1
ATOM 2446 O O . GLN A 1 298 ? -9.438 -10.242 1.13 1 98.69 298 GLN A O 1
ATOM 2451 N N . MET A 1 299 ? -7.457 -10.523 0.159 1 98.81 299 MET A N 1
ATOM 2452 C CA . MET A 1 299 ? -7.871 -11.766 -0.481 1 98.81 299 MET A CA 1
ATOM 2453 C C . MET A 1 299 ? -8.242 -12.812 0.562 1 98.81 299 MET A C 1
ATOM 2455 O O . MET A 1 299 ? -9.266 -13.492 0.428 1 98.81 299 MET A O 1
ATOM 2459 N N . GLY A 1 300 ? -7.434 -12.898 1.587 1 98.75 300 GLY A N 1
ATOM 2460 C CA . GLY A 1 300 ? -7.719 -13.836 2.662 1 98.75 300 GLY A CA 1
ATOM 2461 C C . GLY A 1 300 ? -9.023 -13.547 3.377 1 98.75 300 GLY A C 1
ATOM 2462 O O . GLY A 1 300 ? -9.789 -14.469 3.684 1 98.75 300 GLY A O 1
ATOM 2463 N N . ALA A 1 301 ? -9.266 -12.32 3.592 1 98.62 301 ALA A N 1
ATOM 2464 C CA . ALA A 1 301 ? -10.508 -11.922 4.25 1 98.62 301 ALA A CA 1
ATOM 2465 C C . ALA A 1 301 ? -11.719 -12.305 3.412 1 98.62 301 ALA A C 1
ATOM 2467 O O . ALA A 1 301 ? -12.727 -12.781 3.947 1 98.62 301 ALA A O 1
ATOM 2468 N N . TRP A 1 302 ? -11.656 -12.125 2.152 1 98.75 302 TRP A N 1
ATOM 2469 C CA . TRP A 1 302 ? -12.75 -12.492 1.264 1 98.75 302 TRP A CA 1
ATOM 2470 C C . TRP A 1 302 ? -12.938 -14.008 1.229 1 98.75 302 TRP A C 1
ATOM 2472 O O . TRP A 1 302 ? -14.062 -14.5 1.286 1 98.75 302 TRP A O 1
ATOM 2482 N N . LEU A 1 303 ? -11.836 -14.719 1.235 1 98.75 303 LEU A N 1
ATOM 2483 C CA . LEU A 1 303 ? -11.867 -16.172 1.137 1 98.75 303 LEU A CA 1
ATOM 2484 C C . LEU A 1 303 ? -12.367 -16.797 2.439 1 98.75 303 LEU A C 1
ATOM 2486 O O . LEU A 1 303 ? -12.914 -17.906 2.436 1 98.75 303 LEU A O 1
ATOM 2490 N N . LYS A 1 304 ? -12.195 -16.125 3.49 1 98.5 304 LYS A N 1
ATOM 2491 C CA . LYS A 1 304 ? -12.719 -16.625 4.762 1 98.5 304 LYS A CA 1
ATOM 2492 C C . LYS A 1 304 ? -14.234 -16.75 4.719 1 98.5 304 LYS A C 1
ATOM 2494 O O . LYS A 1 304 ? -14.805 -17.688 5.293 1 98.5 304 LYS A O 1
ATOM 2499 N N . VAL A 1 305 ? -14.852 -15.844 3.98 1 98.69 305 VAL A N 1
ATOM 2500 C CA . VAL A 1 305 ? -16.312 -15.844 3.869 1 98.69 305 VAL A CA 1
ATOM 2501 C C . VAL A 1 305 ? -16.734 -16.703 2.684 1 98.69 305 VAL A C 1
ATOM 2503 O O . VAL A 1 305 ? -17.688 -17.484 2.787 1 98.69 305 VAL A O 1
ATOM 2506 N N . ASN A 1 306 ? -15.984 -16.641 1.599 1 98.81 306 ASN A N 1
ATOM 2507 C CA . ASN A 1 306 ? -16.5 -17.125 0.324 1 98.81 306 ASN A CA 1
ATOM 2508 C C . ASN A 1 306 ? -15.68 -18.312 -0.19 1 98.81 306 ASN A C 1
ATOM 2510 O O . ASN A 1 306 ? -15.891 -18.766 -1.315 1 98.81 306 ASN A O 1
ATOM 2514 N N . GLY A 1 307 ? -14.82 -18.828 0.658 1 98.44 307 GLY A N 1
ATOM 2515 C CA . GLY A 1 307 ? -13.898 -19.875 0.257 1 98.44 307 GLY A CA 1
ATOM 2516 C C . GLY A 1 307 ? -14.586 -21.141 -0.222 1 98.44 307 GLY A C 1
ATOM 2517 O O . GLY A 1 307 ? -14.039 -21.875 -1.037 1 98.44 307 GLY A O 1
ATOM 2518 N N . ASP A 1 308 ? -15.828 -21.359 0.222 1 98.12 308 ASP A N 1
ATOM 2519 C CA . ASP A 1 308 ? -16.578 -22.562 -0.167 1 98.12 308 ASP A CA 1
ATOM 2520 C C . ASP A 1 308 ? -16.797 -22.609 -1.678 1 98.12 308 ASP A C 1
ATOM 2522 O O . ASP A 1 308 ? -16.875 -23.688 -2.27 1 98.12 308 ASP A O 1
ATOM 2526 N N . ALA A 1 309 ? -16.844 -21.469 -2.264 1 98.69 309 ALA A N 1
ATOM 2527 C CA . ALA A 1 309 ? -17.078 -21.375 -3.703 1 98.69 309 ALA A CA 1
ATOM 2528 C C . ALA A 1 309 ? -15.773 -21.531 -4.48 1 98.69 309 ALA A C 1
ATOM 2530 O O . ALA A 1 309 ? -15.789 -21.656 -5.707 1 98.69 309 ALA A O 1
ATOM 2531 N N . ILE A 1 310 ? -14.68 -21.516 -3.807 1 98.69 310 ILE A N 1
ATOM 2532 C CA . ILE A 1 310 ? -13.375 -21.453 -4.461 1 98.69 310 ILE A CA 1
ATOM 2533 C C . ILE A 1 310 ? -12.602 -22.75 -4.191 1 98.69 310 ILE A C 1
ATOM 2535 O O . ILE A 1 310 ? -12.266 -23.484 -5.125 1 98.69 310 ILE A O 1
ATOM 2539 N N . TYR A 1 311 ? -12.398 -23.094 -2.924 1 98.12 311 TYR A N 1
ATOM 2540 C CA . TYR A 1 311 ? -11.562 -24.234 -2.545 1 98.12 311 TYR A CA 1
ATOM 2541 C C . TYR A 1 311 ? -12.234 -25.547 -2.932 1 98.12 311 TYR A C 1
ATOM 2543 O O . TYR A 1 311 ? -13.398 -25.781 -2.592 1 98.12 311 TYR A O 1
ATOM 2551 N N . ALA A 1 312 ? -11.5 -26.375 -3.682 1 96.69 312 ALA A N 1
ATOM 2552 C CA . ALA A 1 312 ? -11.93 -27.719 -4.082 1 96.69 312 ALA A CA 1
ATOM 2553 C C . ALA A 1 312 ? -13.227 -27.656 -4.883 1 96.69 312 ALA A C 1
ATOM 2555 O O . ALA A 1 312 ? -13.992 -28.625 -4.898 1 96.69 312 ALA A O 1
ATOM 2556 N N . SER A 1 313 ? -13.539 -26.531 -5.449 1 97.69 313 SER A N 1
ATOM 2557 C CA . SER A 1 313 ? -14.695 -26.406 -6.328 1 97.69 313 SER A CA 1
ATOM 2558 C C . SER A 1 313 ? -14.383 -26.922 -7.73 1 97.69 313 SER A C 1
ATOM 2560 O O . SER A 1 313 ? -13.227 -27.203 -8.047 1 97.69 313 SER A O 1
ATOM 2562 N N . LYS A 1 314 ? -15.414 -27.109 -8.547 1 97.12 314 LYS A N 1
ATOM 2563 C CA . LYS A 1 314 ? -15.305 -27.516 -9.945 1 97.12 314 LYS A CA 1
ATOM 2564 C C . LYS A 1 314 ? -16.078 -26.578 -10.859 1 97.12 314 LYS A C 1
ATOM 2566 O O . LYS A 1 314 ? -17.016 -25.906 -10.414 1 97.12 314 LYS A O 1
ATOM 2571 N N . PRO A 1 315 ? -15.633 -26.484 -12.094 1 97.69 315 PRO A N 1
ATOM 2572 C CA . PRO A 1 315 ? -16.484 -25.75 -13.031 1 97.69 315 PRO A CA 1
ATOM 2573 C C . PRO A 1 315 ? -17.906 -26.297 -13.109 1 97.69 315 PRO A C 1
ATOM 2575 O O . PRO A 1 315 ? -18.094 -27.516 -13.031 1 97.69 315 PRO A O 1
ATOM 2578 N N . TRP A 1 316 ? -18.859 -25.453 -13.242 1 97.75 316 TRP A N 1
ATOM 2579 C CA . TRP A 1 316 ? -20.25 -25.844 -13.469 1 97.75 316 TRP A CA 1
ATOM 2580 C C . TRP A 1 316 ? -20.531 -26.016 -14.953 1 97.75 316 TRP A C 1
ATOM 2582 O O . TRP A 1 316 ? -19.641 -25.844 -15.789 1 97.75 316 TRP A O 1
ATOM 2592 N N . ARG A 1 317 ? -21.781 -26.312 -15.289 1 95.75 317 ARG A N 1
ATOM 2593 C CA . ARG A 1 317 ? -22.188 -26.5 -16.672 1 95.75 317 ARG A CA 1
ATOM 2594 C C . ARG A 1 317 ? -21.922 -25.25 -17.5 1 95.75 317 ARG A C 1
ATOM 2596 O O . ARG A 1 317 ? -21.641 -25.328 -18.688 1 95.75 317 ARG A O 1
ATOM 2603 N N . VAL A 1 318 ? -22.047 -24.062 -16.828 1 95.94 318 VAL A N 1
ATOM 2604 C CA . VAL A 1 318 ? -21.781 -22.75 -17.422 1 95.94 318 VAL A CA 1
ATOM 2605 C C . VAL A 1 318 ? -20.812 -21.969 -16.547 1 95.94 318 VAL A C 1
ATOM 2607 O O . VAL A 1 318 ? -20.875 -22.047 -15.32 1 95.94 318 VAL A O 1
ATOM 2610 N N . GLN A 1 319 ? -19.953 -21.156 -17.203 1 98 319 GLN A N 1
ATOM 2611 C CA . GLN A 1 319 ? -18.891 -20.5 -16.438 1 98 319 GLN A CA 1
ATOM 2612 C C . GLN A 1 319 ? -19.312 -19.094 -15.992 1 98 319 GLN A C 1
ATOM 2614 O O . GLN A 1 319 ? -18.891 -18.625 -14.93 1 98 319 GLN A O 1
ATOM 2619 N N . ASN A 1 320 ? -20.109 -18.422 -16.781 1 97.81 320 ASN A N 1
ATOM 2620 C CA . ASN A 1 320 ? -20.594 -17.094 -16.453 1 97.81 320 ASN A CA 1
ATOM 2621 C C . ASN A 1 320 ? -22.047 -16.891 -16.906 1 97.81 320 ASN A C 1
ATOM 2623 O O . ASN A 1 320 ? -22.594 -17.719 -17.625 1 97.81 320 ASN A O 1
ATOM 2627 N N . ASP A 1 321 ? -22.625 -15.922 -16.406 1 96.81 321 ASP A N 1
ATOM 2628 C CA . ASP A 1 321 ? -24.031 -15.68 -16.719 1 96.81 321 ASP A CA 1
ATOM 2629 C C . ASP A 1 321 ? -24.172 -14.812 -17.969 1 96.81 321 ASP A C 1
ATOM 2631 O O . ASP A 1 321 ? -23.469 -13.82 -18.125 1 96.81 321 ASP A O 1
ATOM 2635 N N . THR A 1 322 ? -25.062 -15.156 -18.828 1 93 322 THR A N 1
ATOM 2636 C CA . THR A 1 322 ? -25.234 -14.461 -20.094 1 93 322 THR A CA 1
ATOM 2637 C C . THR A 1 322 ? -26.203 -13.297 -19.953 1 93 322 THR A C 1
ATOM 2639 O O . THR A 1 322 ? -26.219 -12.383 -20.781 1 93 322 THR A O 1
ATOM 2642 N N . LYS A 1 323 ? -27.016 -13.383 -18.938 1 94.38 323 LYS A N 1
ATOM 2643 C CA . LYS A 1 323 ? -28.016 -12.336 -18.75 1 94.38 323 LYS A CA 1
ATOM 2644 C C . LYS A 1 323 ? -27.469 -11.211 -17.875 1 94.38 323 LYS A C 1
ATOM 2646 O O . LYS A 1 323 ? -27.812 -10.039 -18.062 1 94.38 323 LYS A O 1
ATOM 2651 N N . THR A 1 324 ? -26.734 -11.594 -16.875 1 96 324 THR A N 1
ATOM 2652 C CA . THR A 1 324 ? -26.125 -10.625 -15.969 1 96 324 THR A CA 1
ATOM 2653 C C . THR A 1 324 ? -24.609 -10.664 -16.094 1 96 324 THR A C 1
ATOM 2655 O O . THR A 1 324 ? -23.984 -11.711 -15.875 1 96 324 THR A O 1
ATOM 2658 N N . LYS A 1 325 ? -24.094 -9.492 -16.438 1 95.75 325 LYS A N 1
ATOM 2659 C CA . LYS A 1 325 ? -22.641 -9.406 -16.562 1 95.75 325 LYS A CA 1
ATOM 2660 C C . LYS A 1 325 ? -21.953 -9.555 -15.219 1 95.75 325 LYS A C 1
ATOM 2662 O O . LYS A 1 325 ? -22.547 -9.281 -14.172 1 95.75 325 LYS A O 1
ATOM 2667 N N . ASP A 1 326 ? -20.703 -10.07 -15.141 1 96.25 326 ASP A N 1
ATOM 2668 C CA . ASP A 1 326 ? -19.797 -10.102 -13.992 1 96.25 326 ASP A CA 1
ATOM 2669 C C . ASP A 1 326 ? -20.328 -11.047 -12.914 1 96.25 326 ASP A C 1
ATOM 2671 O O . ASP A 1 326 ? -20.297 -10.719 -11.727 1 96.25 326 ASP A O 1
ATOM 2675 N N . VAL A 1 327 ? -20.938 -12.109 -13.422 1 98.56 327 VAL A N 1
ATOM 2676 C CA . VAL A 1 327 ? -21.297 -13.242 -12.57 1 98.56 327 VAL A CA 1
ATOM 2677 C C . VAL A 1 327 ? -20.609 -14.508 -13.062 1 98.56 327 VAL A C 1
ATOM 2679 O O . VAL A 1 327 ? -20.734 -14.875 -14.234 1 98.56 327 VAL A O 1
ATOM 2682 N N . TRP A 1 328 ? -19.875 -15.195 -12.18 1 98.69 328 TRP A N 1
ATOM 2683 C CA . TRP A 1 328 ? -19.141 -16.406 -12.516 1 98.69 328 TRP A CA 1
ATOM 2684 C C . TRP A 1 328 ? -19.594 -17.578 -11.648 1 98.69 328 TRP A C 1
ATOM 2686 O O . TRP A 1 328 ? -19.938 -17.391 -10.484 1 98.69 328 TRP A O 1
ATOM 2696 N N . TYR A 1 329 ? -19.609 -18.766 -12.227 1 98.69 329 TYR A N 1
ATOM 2697 C CA . TYR A 1 329 ? -20.188 -19.922 -11.531 1 98.69 329 TYR A CA 1
ATOM 2698 C C . TYR A 1 329 ? -19.125 -20.938 -11.188 1 98.69 329 TYR A C 1
ATOM 2700 O O . TYR A 1 329 ? -18.219 -21.203 -11.992 1 98.69 329 TYR A O 1
ATOM 2708 N N . THR A 1 330 ? -19.172 -21.5 -10.039 1 98.62 330 THR A N 1
ATOM 2709 C CA . THR A 1 330 ? -18.484 -22.719 -9.641 1 98.62 330 THR A CA 1
ATOM 2710 C C . THR A 1 330 ? -19.438 -23.703 -9.008 1 98.62 330 THR A C 1
ATOM 2712 O O . THR A 1 330 ? -20.625 -23.422 -8.852 1 98.62 330 THR A O 1
ATOM 2715 N N . SER A 1 331 ? -18.984 -24.859 -8.758 1 98.38 331 SER A N 1
ATOM 2716 C CA . SER A 1 331 ? -19.828 -25.875 -8.141 1 98.38 331 SER A CA 1
ATOM 2717 C C . SER A 1 331 ? -19.031 -26.812 -7.25 1 98.38 331 SER A C 1
ATOM 2719 O O . SER A 1 331 ? -17.797 -26.828 -7.32 1 98.38 331 SER A O 1
ATOM 2721 N N . LYS A 1 332 ? -19.734 -27.422 -6.375 1 97.06 332 LYS A N 1
ATOM 2722 C CA . LYS A 1 332 ? -19.125 -28.359 -5.438 1 97.06 332 LYS A CA 1
ATOM 2723 C C . LYS A 1 332 ? -20.141 -29.391 -4.965 1 97.06 332 LYS A C 1
ATOM 2725 O O . LYS A 1 332 ? -21.281 -29.062 -4.676 1 97.06 332 LYS A O 1
ATOM 2730 N N . MET A 1 333 ? -19.672 -30.609 -4.996 1 94.81 333 MET A N 1
ATOM 2731 C CA . MET A 1 333 ? -20.5 -31.672 -4.438 1 94.81 333 MET A CA 1
ATOM 2732 C C . MET A 1 333 ? -20.391 -31.719 -2.918 1 94.81 333 MET A C 1
ATOM 2734 O O . MET A 1 333 ? -19.297 -31.766 -2.373 1 94.81 333 MET A O 1
ATOM 2738 N N . GLU A 1 334 ? -21.438 -31.547 -2.305 1 89.56 334 GLU A N 1
ATOM 2739 C CA . GLU A 1 334 ? -21.547 -31.75 -0.862 1 89.56 334 GLU A CA 1
ATOM 2740 C C . GLU A 1 334 ? -22.375 -33 -0.532 1 89.56 334 GLU A C 1
ATOM 2742 O O . GLU A 1 334 ? -23.594 -32.906 -0.445 1 89.56 334 GLU A O 1
ATOM 2747 N N . GLY A 1 335 ? -21.688 -34 -0.262 1 89.25 335 GLY A N 1
ATOM 2748 C CA . GLY A 1 335 ? -22.391 -35.281 -0.238 1 89.25 335 GLY A CA 1
ATOM 2749 C C . GLY A 1 335 ? -23.031 -35.625 -1.562 1 89.25 335 GLY A C 1
ATOM 2750 O O . GLY A 1 335 ? -22.359 -35.688 -2.594 1 89.25 335 GLY A O 1
ATOM 2751 N N . SER A 1 336 ? -24.266 -35.812 -1.544 1 89.44 336 SER A N 1
ATOM 2752 C CA . SER A 1 336 ? -25 -36.188 -2.76 1 89.44 336 SER A CA 1
ATOM 2753 C C . SER A 1 336 ? -25.672 -34.969 -3.371 1 89.44 336 SER A C 1
ATOM 2755 O O . SER A 1 336 ? -26.328 -35.062 -4.41 1 89.44 336 SER A O 1
ATOM 2757 N N . LEU A 1 337 ? -25.406 -33.844 -2.744 1 92.12 337 LEU A N 1
ATOM 2758 C CA . LEU A 1 337 ? -26.062 -32.625 -3.191 1 92.12 337 LEU A CA 1
ATOM 2759 C C . LEU A 1 337 ? -25.078 -31.719 -3.91 1 92.12 337 LEU A C 1
ATOM 2761 O O . LEU A 1 337 ? -23.984 -31.453 -3.404 1 92.12 337 LEU A O 1
ATOM 2765 N N . LEU A 1 338 ? -25.5 -31.312 -5.098 1 94.75 338 LEU A N 1
ATOM 2766 C CA . LEU A 1 338 ? -24.688 -30.344 -5.848 1 94.75 338 LEU A CA 1
ATOM 2767 C C . LEU A 1 338 ? -25.016 -28.922 -5.426 1 94.75 338 LEU A C 1
ATOM 2769 O O . LEU A 1 338 ? -26.172 -28.516 -5.457 1 94.75 338 LEU A O 1
ATOM 2773 N N . SER A 1 339 ? -24 -28.234 -4.973 1 97.38 339 SER A N 1
ATOM 2774 C CA . SER A 1 339 ? -24.109 -26.797 -4.75 1 97.38 339 SER A CA 1
ATOM 2775 C C . SER A 1 339 ? -23.531 -26.016 -5.922 1 97.38 339 SER A C 1
ATOM 2777 O O . SER A 1 339 ? -22.422 -26.297 -6.379 1 97.38 339 SER A O 1
ATOM 2779 N N . VAL A 1 340 ? -24.328 -25.172 -6.449 1 98.38 340 VAL A N 1
ATOM 2780 C CA . VAL A 1 340 ? -23.859 -24.234 -7.473 1 98.38 340 VAL A CA 1
ATOM 2781 C C . VAL A 1 340 ? -23.672 -22.844 -6.867 1 98.38 340 VAL A C 1
ATOM 2783 O O . VAL A 1 340 ? -24.547 -22.359 -6.156 1 98.38 340 VAL A O 1
ATOM 2786 N N . PHE A 1 341 ? -22.531 -22.25 -7.094 1 98.81 341 PHE A N 1
ATOM 2787 C CA . PHE A 1 341 ? -22.203 -20.938 -6.555 1 98.81 341 PHE A CA 1
ATOM 2788 C C . PHE A 1 341 ? -22.203 -19.891 -7.656 1 98.81 341 PHE A C 1
ATOM 2790 O O . PHE A 1 341 ? -21.594 -20.094 -8.711 1 98.81 341 PHE A O 1
ATOM 2797 N N . ALA A 1 342 ? -22.875 -18.828 -7.484 1 98.81 342 ALA A N 1
ATOM 2798 C CA . ALA A 1 342 ? -22.75 -17.625 -8.32 1 98.81 342 ALA A CA 1
ATOM 2799 C C . ALA A 1 342 ? -21.938 -16.547 -7.621 1 98.81 342 ALA A C 1
ATOM 2801 O O . ALA A 1 342 ? -22.359 -16 -6.594 1 98.81 342 ALA A O 1
ATOM 2802 N N . ILE A 1 343 ? -20.75 -16.25 -8.094 1 98.88 343 ILE A N 1
ATOM 2803 C CA . ILE A 1 343 ? -19.922 -15.172 -7.582 1 98.88 343 ILE A CA 1
ATOM 2804 C C . ILE A 1 343 ? -20.328 -13.852 -8.242 1 98.88 343 ILE A C 1
ATOM 2806 O O . ILE A 1 343 ? -20.078 -13.648 -9.43 1 98.88 343 ILE A O 1
ATOM 2810 N N . VAL A 1 344 ? -20.938 -13.008 -7.508 1 98.81 344 VAL A N 1
ATOM 2811 C CA . VAL A 1 344 ? -21.5 -11.75 -7.98 1 98.81 344 VAL A CA 1
ATOM 2812 C C . VAL A 1 344 ? -20.531 -10.602 -7.707 1 98.81 344 VAL A C 1
ATOM 2814 O O . VAL A 1 344 ? -20.375 -10.164 -6.566 1 98.81 344 VAL A O 1
ATOM 2817 N N . LEU A 1 345 ? -19.938 -10.078 -8.758 1 98.5 345 LEU A N 1
ATOM 2818 C CA . LEU A 1 345 ? -18.875 -9.094 -8.594 1 98.5 345 LEU A CA 1
ATOM 2819 C C . LEU A 1 345 ? -19.469 -7.707 -8.336 1 98.5 345 LEU A C 1
ATOM 2821 O O . LEU A 1 345 ? -18.844 -6.883 -7.656 1 98.5 345 LEU A O 1
ATOM 2825 N N . ASP A 1 346 ? -20.672 -7.504 -8.883 1 97.5 346 ASP A N 1
ATOM 2826 C CA . ASP A 1 346 ? -21.359 -6.23 -8.672 1 97.5 346 ASP A CA 1
ATOM 2827 C C . ASP A 1 346 ? -22.75 -6.449 -8.078 1 97.5 346 ASP A C 1
ATOM 2829 O O . ASP A 1 346 ? -23.562 -7.176 -8.648 1 97.5 346 ASP A O 1
ATOM 2833 N N . TRP A 1 347 ? -22.953 -5.844 -6.961 1 97.38 347 TRP A N 1
ATOM 2834 C CA . TRP A 1 347 ? -24.281 -5.902 -6.383 1 97.38 347 TRP A CA 1
ATOM 2835 C C . TRP A 1 347 ?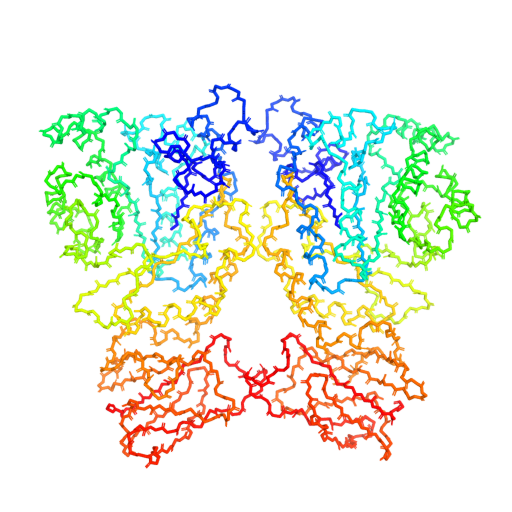 -25.312 -5.223 -7.293 1 97.38 347 TRP A C 1
ATOM 2837 O O . TRP A 1 347 ? -25.094 -4.094 -7.738 1 97.38 347 TRP A O 1
ATOM 2847 N N . PRO A 1 348 ? -26.375 -5.898 -7.645 1 97 348 PRO A N 1
ATOM 2848 C CA . PRO A 1 348 ? -27.359 -5.234 -8.508 1 97 348 PRO A CA 1
ATOM 2849 C C . PRO A 1 348 ? -28.016 -4.031 -7.832 1 97 348 PRO A C 1
ATOM 2851 O O . PRO A 1 348 ? -28.453 -4.125 -6.684 1 97 348 PRO A O 1
ATOM 2854 N N . VAL A 1 349 ? -28.188 -2.994 -8.516 1 95.69 349 VAL A N 1
ATOM 2855 C CA . VAL A 1 349 ? -28.703 -1.737 -7.98 1 95.69 349 VAL A CA 1
ATOM 2856 C C . VAL A 1 349 ? -30.141 -1.934 -7.488 1 95.69 349 VAL A C 1
ATOM 2858 O O . VAL A 1 349 ? -30.547 -1.336 -6.492 1 95.69 349 VAL A O 1
ATOM 2861 N N . THR A 1 350 ? -30.969 -2.852 -8.102 1 95.69 350 THR A N 1
ATOM 2862 C CA . THR A 1 350 ? -32.375 -3.047 -7.801 1 95.69 350 THR A CA 1
ATOM 2863 C C . THR A 1 350 ? -32.562 -4.098 -6.707 1 95.69 350 THR A C 1
ATOM 2865 O O . THR A 1 350 ? -33.688 -4.387 -6.297 1 95.69 350 THR A O 1
ATOM 2868 N N . ASN A 1 351 ? -31.5 -4.785 -6.32 1 97 351 ASN A N 1
ATOM 2869 C CA . ASN A 1 351 ? -31.5 -5.906 -5.387 1 97 351 ASN A CA 1
ATOM 2870 C C . ASN A 1 351 ? -32.094 -7.16 -6.02 1 97 351 ASN A C 1
ATOM 2872 O O . ASN A 1 351 ? -32.406 -8.133 -5.32 1 97 351 ASN A O 1
ATOM 2876 N N . GLN A 1 352 ? -32.312 -7.051 -7.27 1 97.06 352 GLN A N 1
ATOM 2877 C CA . GLN A 1 352 ? -32.781 -8.219 -8.023 1 97.06 352 GLN A CA 1
ATOM 2878 C C . GLN A 1 352 ? -31.672 -8.75 -8.93 1 97.06 352 GLN A C 1
ATOM 2880 O O . GLN A 1 352 ? -31.25 -8.062 -9.859 1 97.06 352 GLN A O 1
ATOM 2885 N N . LEU A 1 353 ? -31.281 -9.922 -8.633 1 98.06 353 LEU A N 1
ATOM 2886 C CA . LEU A 1 353 ? -30.203 -10.562 -9.398 1 98.06 353 LEU A CA 1
ATOM 2887 C C . LEU A 1 353 ? -30.766 -11.578 -10.375 1 98.06 353 LEU A C 1
ATOM 2889 O O . LEU A 1 353 ? -31.25 -12.641 -9.969 1 98.06 353 LEU A O 1
ATOM 2893 N N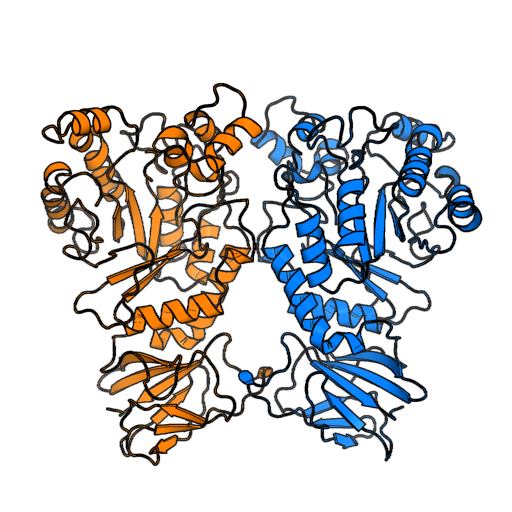 . LEU A 1 354 ? -30.719 -11.195 -11.586 1 97.12 354 LEU A N 1
ATOM 2894 C CA . LEU A 1 354 ? -31.156 -12.117 -12.633 1 97.12 354 LEU A CA 1
ATOM 2895 C C . LEU A 1 354 ? -30.031 -13.094 -13 1 97.12 354 LEU A C 1
ATOM 2897 O O . LEU A 1 354 ? -28.953 -12.672 -13.398 1 97.12 354 LEU A O 1
ATOM 2901 N N . LEU A 1 355 ? -30.297 -14.32 -12.797 1 97.69 355 LEU A N 1
ATOM 2902 C CA . LEU A 1 355 ? -29.391 -15.383 -13.227 1 97.69 355 LEU A CA 1
ATOM 2903 C C . LEU A 1 355 ? -30.016 -16.219 -14.336 1 97.69 355 LEU A C 1
ATOM 2905 O O . LEU A 1 355 ? -31.031 -16.891 -14.125 1 97.69 355 LEU A O 1
ATOM 2909 N N . GLY A 1 356 ? -29.391 -16.203 -15.43 1 96.5 356 GLY A N 1
ATOM 2910 C CA . GLY A 1 356 ? -29.969 -16.828 -16.609 1 96.5 356 GLY A CA 1
ATOM 2911 C C . GLY A 1 356 ? -29.688 -18.312 -16.672 1 96.5 356 GLY A C 1
ATOM 2912 O O . GLY A 1 356 ? -30.484 -19.078 -17.234 1 96.5 356 GLY A O 1
ATOM 2913 N N . ALA A 1 357 ? -28.688 -18.828 -16.031 1 95.69 357 ALA A N 1
ATOM 2914 C CA . ALA A 1 357 ? -28.203 -20.188 -16.281 1 95.69 357 ALA A CA 1
ATOM 2915 C C . ALA A 1 357 ? -28.906 -21.203 -15.375 1 95.69 357 ALA A C 1
ATOM 2917 O O . ALA A 1 357 ? -29.297 -22.266 -15.836 1 95.69 357 ALA A O 1
ATOM 2918 N N . PRO A 1 358 ? -29.156 -20.891 -14.094 1 96.56 358 PRO A N 1
ATOM 2919 C CA . PRO A 1 358 ? -29.734 -21.906 -13.219 1 96.56 358 PRO A CA 1
ATOM 2920 C C . PRO A 1 358 ? -31.188 -22.234 -13.562 1 96.56 358 PRO A C 1
ATOM 2922 O O . PRO A 1 358 ? -31.953 -21.328 -13.906 1 96.56 358 PRO A O 1
ATOM 2925 N N . ILE A 1 359 ? -31.484 -23.453 -13.555 1 94.69 359 ILE A N 1
ATOM 2926 C CA . ILE A 1 359 ? -32.844 -23.953 -13.68 1 94.69 359 ILE A CA 1
ATOM 2927 C C . ILE A 1 359 ? -33.344 -24.469 -12.328 1 94.69 359 ILE A C 1
ATOM 2929 O O . ILE A 1 359 ? -32.844 -25.5 -11.844 1 94.69 359 ILE A O 1
ATOM 2933 N N . ALA A 1 360 ? -34.312 -23.797 -11.812 1 93.81 360 ALA A N 1
ATOM 2934 C CA . ALA A 1 360 ? -34.75 -24.109 -10.461 1 93.81 360 ALA A CA 1
ATOM 2935 C C . ALA A 1 360 ? -35.688 -25.312 -10.461 1 93.81 360 ALA A C 1
ATOM 2937 O O . ALA A 1 360 ? -36.281 -25.641 -11.484 1 93.81 360 ALA A O 1
ATOM 2938 N N . THR A 1 361 ? -35.75 -25.953 -9.359 1 90.62 361 THR A N 1
ATOM 2939 C CA . THR A 1 361 ? -36.75 -26.969 -9.047 1 90.62 361 THR A CA 1
ATOM 2940 C C . THR A 1 361 ? -37.594 -26.547 -7.852 1 90.62 361 THR A C 1
ATOM 2942 O O . THR A 1 361 ? -37.375 -25.484 -7.273 1 90.62 361 THR A O 1
ATOM 2945 N N . ASN A 1 362 ? -38.562 -27.422 -7.434 1 89.56 362 ASN A N 1
ATOM 2946 C CA . ASN A 1 362 ? -39.406 -27.125 -6.277 1 89.56 362 ASN A CA 1
ATOM 2947 C C . ASN A 1 362 ? -38.625 -27.266 -4.973 1 89.56 362 ASN A C 1
ATOM 2949 O O . ASN A 1 362 ? -39.062 -26.797 -3.926 1 89.56 362 ASN A O 1
ATOM 2953 N N . GLN A 1 363 ? -37.438 -27.734 -5.051 1 92.56 363 GLN A N 1
ATOM 2954 C CA . GLN A 1 363 ? -36.625 -27.969 -3.846 1 92.56 363 GLN A CA 1
ATOM 2955 C C . GLN A 1 363 ? -35.438 -27.016 -3.777 1 92.56 363 GLN A C 1
ATOM 2957 O O . GLN A 1 363 ? -34.625 -27.094 -2.855 1 92.56 363 GLN A O 1
ATOM 2962 N N . THR A 1 364 ? -35.406 -26.109 -4.758 1 95.25 364 THR A N 1
ATOM 2963 C CA . THR A 1 364 ? -34.281 -25.188 -4.844 1 95.25 364 THR A CA 1
ATOM 2964 C C . THR A 1 364 ? -34.188 -24.328 -3.586 1 95.25 364 THR A C 1
ATOM 2966 O O . THR A 1 364 ? -35.188 -23.797 -3.119 1 95.25 364 THR A O 1
ATOM 2969 N N . GLN A 1 365 ? -33 -24.312 -2.977 1 95.88 365 GLN A N 1
ATOM 2970 C CA . GLN A 1 365 ? -32.656 -23.438 -1.849 1 95.88 365 GLN A CA 1
ATOM 2971 C C . GLN A 1 365 ? -31.531 -22.484 -2.199 1 95.88 365 GLN A C 1
ATOM 2973 O O . GLN A 1 365 ? -30.531 -22.891 -2.807 1 95.88 365 GLN A O 1
ATOM 2978 N N . ILE A 1 366 ? -31.719 -21.234 -1.868 1 98 366 ILE A N 1
ATOM 2979 C CA . ILE A 1 366 ? -30.734 -20.219 -2.215 1 98 366 ILE A CA 1
ATOM 2980 C C . ILE A 1 366 ? -30.312 -19.469 -0.959 1 98 366 ILE A C 1
ATOM 2982 O O . ILE A 1 366 ? -31.141 -19.031 -0.177 1 98 366 ILE A O 1
ATOM 2986 N N . ASN A 1 367 ? -28.984 -19.406 -0.737 1 98.19 367 ASN A N 1
ATOM 2987 C CA . ASN A 1 367 ? -28.359 -18.688 0.362 1 98.19 367 ASN A CA 1
ATOM 2988 C C . ASN A 1 367 ? -27.203 -17.812 -0.129 1 98.19 367 ASN A C 1
ATOM 2990 O O . ASN A 1 367 ? -26.672 -18.047 -1.212 1 98.19 367 ASN A O 1
ATOM 2994 N N . MET A 1 368 ? -26.906 -16.812 0.573 1 98.56 368 MET A N 1
ATOM 2995 C CA . MET A 1 368 ? -25.672 -16.062 0.378 1 98.56 368 MET A CA 1
ATOM 2996 C C . MET A 1 368 ? -24.625 -16.484 1.401 1 98.56 368 MET A C 1
ATOM 2998 O O . MET A 1 368 ? -24.906 -16.578 2.594 1 98.56 368 MET A O 1
ATOM 3002 N N . LEU A 1 369 ? -23.406 -16.75 0.958 1 98.62 369 LEU A N 1
ATOM 3003 C CA . LEU A 1 369 ? -22.359 -17.109 1.906 1 98.62 369 LEU A CA 1
ATOM 3004 C C . LEU A 1 369 ? -22.094 -15.969 2.881 1 98.62 369 LEU A C 1
ATOM 3006 O O . LEU A 1 369 ? -21.984 -14.812 2.471 1 98.62 369 LEU A O 1
ATOM 3010 N N . GLY A 1 370 ? -22.062 -16.266 4.18 1 98.06 370 GLY A N 1
ATOM 3011 C CA . GLY A 1 370 ? -21.844 -15.281 5.23 1 98.06 370 GLY A CA 1
ATOM 3012 C C . GLY A 1 370 ? -23.141 -14.672 5.738 1 98.06 370 GLY A C 1
ATOM 3013 O O . GLY A 1 370 ? -23.125 -13.82 6.629 1 98.06 370 GLY A O 1
ATOM 3014 N N . TYR A 1 371 ? -24.266 -15.078 5.137 1 97.31 371 TYR A N 1
ATOM 3015 C CA . TYR A 1 371 ? -25.594 -14.625 5.531 1 97.31 371 TYR A CA 1
ATOM 3016 C C . TYR A 1 371 ? -26.484 -15.805 5.898 1 97.31 371 TYR A C 1
ATOM 3018 O O . TYR A 1 371 ? -26.609 -16.766 5.133 1 97.31 371 TYR A O 1
ATOM 3026 N N . SER A 1 372 ? -27.219 -15.844 6.996 1 96.06 372 SER A N 1
ATOM 3027 C CA . SER A 1 372 ? -27.844 -17.031 7.574 1 96.06 372 SER A CA 1
ATOM 3028 C C . SER A 1 372 ? -29.266 -17.203 7.055 1 96.06 372 SER A C 1
ATOM 3030 O O . SER A 1 372 ? -29.812 -18.312 7.09 1 96.06 372 SER A O 1
ATOM 3032 N N . ILE A 1 373 ? -29.891 -16.156 6.543 1 96.69 373 ILE A N 1
ATOM 3033 C CA . ILE A 1 373 ? -31.281 -16.234 6.145 1 96.69 373 ILE A CA 1
ATOM 3034 C C . ILE A 1 373 ? -31.391 -16.625 4.672 1 96.69 373 ILE A C 1
ATOM 3036 O O . ILE A 1 373 ? -30.75 -16.016 3.814 1 96.69 373 ILE A O 1
ATOM 3040 N N . PRO A 1 374 ? -32.156 -17.656 4.332 1 97.81 374 PRO A N 1
ATOM 3041 C CA . PRO A 1 374 ? -32.344 -18.031 2.932 1 97.81 374 PRO A CA 1
ATOM 3042 C C . PRO A 1 374 ? -32.906 -16.891 2.08 1 97.81 374 PRO A C 1
ATOM 3044 O O . PRO A 1 374 ? -33.719 -16.109 2.557 1 97.81 374 PRO A O 1
ATOM 3047 N N . LEU A 1 375 ? -32.531 -16.891 0.891 1 98.31 375 LEU A N 1
ATOM 3048 C CA . LEU A 1 375 ? -32.938 -15.812 0.001 1 98.31 375 LEU A CA 1
ATOM 3049 C C . LEU A 1 375 ? -34.219 -16.219 -0.755 1 98.31 375 LEU A C 1
ATOM 3051 O O . LEU A 1 375 ? -34.406 -17.391 -1.088 1 98.31 375 LEU A O 1
ATOM 3055 N N . GLN A 1 376 ? -35.031 -15.203 -0.999 1 97.62 376 GLN A N 1
ATOM 3056 C CA . GLN A 1 376 ? -36.188 -15.414 -1.853 1 97.62 376 GLN A CA 1
ATOM 3057 C C . GLN A 1 376 ? -35.781 -15.414 -3.326 1 97.62 376 GLN A C 1
ATOM 3059 O O . GLN A 1 376 ? -34.844 -14.742 -3.721 1 97.62 376 GLN A O 1
ATOM 3064 N N . TRP A 1 377 ? -36.531 -16.203 -4.113 1 97.25 377 TRP A N 1
ATOM 3065 C CA . TRP A 1 377 ? -36.281 -16.234 -5.555 1 97.25 377 TRP A CA 1
ATOM 3066 C C . TRP A 1 377 ? -37.562 -16.609 -6.301 1 97.25 377 TRP A C 1
ATOM 3068 O O . TRP A 1 377 ? -38.531 -17.109 -5.699 1 97.25 377 TRP A O 1
ATOM 3078 N N . LYS A 1 378 ? -37.594 -16.25 -7.582 1 95.5 378 LYS A N 1
ATOM 3079 C CA . LYS A 1 378 ? -38.688 -16.656 -8.484 1 95.5 378 LYS A CA 1
ATOM 3080 C C . LYS A 1 378 ? -38.125 -17.016 -9.859 1 95.5 378 LYS A C 1
ATOM 3082 O O . LYS A 1 378 ? -37 -16.625 -10.211 1 95.5 378 LYS A O 1
ATOM 3087 N N . GLN A 1 379 ? -38.906 -17.75 -10.516 1 94.06 379 GLN A N 1
ATOM 3088 C CA . GLN A 1 379 ? -38.562 -18.031 -11.906 1 94.06 379 GLN A CA 1
ATOM 3089 C C . GLN A 1 379 ? -38.562 -16.75 -12.742 1 94.06 379 GLN A C 1
ATOM 3091 O O . GLN A 1 379 ? -39.406 -15.891 -12.578 1 94.06 379 GLN A O 1
ATOM 3096 N N . ALA A 1 380 ? -37.562 -16.625 -13.594 1 92.56 380 ALA A N 1
ATOM 3097 C CA . ALA A 1 380 ? -37.531 -15.461 -14.469 1 92.56 380 ALA A CA 1
ATOM 3098 C C . ALA A 1 380 ? -38.656 -15.477 -15.477 1 92.56 380 ALA A C 1
ATOM 3100 O O . ALA A 1 380 ? -39.062 -16.547 -15.961 1 92.56 380 ALA A O 1
ATOM 3101 N N . PRO A 1 381 ? -39.281 -14.281 -15.844 1 83.31 381 PRO A N 1
ATOM 3102 C CA . PRO A 1 381 ? -40.438 -14.219 -16.734 1 83.31 381 PRO A CA 1
ATOM 3103 C C . PRO A 1 381 ? -40.156 -14.766 -18.125 1 83.31 381 PRO A C 1
ATOM 3105 O O . PRO A 1 381 ? -41.031 -15.383 -18.75 1 83.31 381 PRO A O 1
ATOM 3108 N N . SER A 1 382 ? -39.156 -14.297 -18.812 1 70.44 382 SER A N 1
ATOM 3109 C CA . SER A 1 382 ? -38.875 -14.641 -20.203 1 70.44 382 SER A CA 1
ATOM 3110 C C . SER A 1 382 ? -38.531 -16.109 -20.359 1 70.44 382 SER A C 1
ATOM 3112 O O . SER A 1 382 ? -38.281 -16.578 -21.469 1 70.44 382 SER A O 1
ATOM 3114 N N . GLY A 1 383 ? -38.656 -16.938 -19.453 1 69.06 383 GLY A N 1
ATOM 3115 C CA . GLY A 1 383 ? -38.25 -18.328 -19.609 1 69.06 383 GLY A CA 1
ATOM 3116 C C . GLY A 1 383 ? -36.75 -18.516 -19.469 1 69.06 383 GLY A C 1
ATOM 3117 O O . GLY A 1 383 ? -35.969 -17.594 -19.688 1 69.06 383 GLY A O 1
ATOM 3118 N N . GLY A 1 384 ? -36.281 -19.141 -18.391 1 80.69 384 GLY A N 1
ATOM 3119 C CA . GLY A 1 384 ? -34.906 -19.562 -18.234 1 80.69 384 GLY A CA 1
ATOM 3120 C C . GLY A 1 384 ? -34.156 -18.781 -17.156 1 80.69 384 GLY A C 1
ATOM 3121 O O . GLY A 1 384 ? -34.062 -17.547 -17.234 1 80.69 384 GLY A O 1
ATOM 3122 N N . GLY A 1 385 ? -34 -19.281 -16.234 1 93.94 385 GLY A N 1
ATOM 3123 C CA . GLY A 1 385 ? -33.219 -18.75 -15.133 1 93.94 385 GLY A CA 1
ATOM 3124 C C . GLY A 1 385 ? -34.031 -18.391 -13.914 1 93.94 385 GLY A C 1
ATOM 3125 O O . GLY A 1 385 ? -35.156 -18.875 -13.75 1 93.94 385 GLY A O 1
ATOM 3126 N N . ILE A 1 386 ? -33.531 -17.641 -13.016 1 96.5 386 ILE A N 1
ATOM 3127 C CA . ILE A 1 386 ? -34.156 -17.281 -11.758 1 96.5 386 ILE A CA 1
ATOM 3128 C C . ILE A 1 386 ? -33.812 -15.828 -11.398 1 96.5 386 ILE A C 1
ATOM 3130 O O . ILE A 1 386 ? -32.844 -15.281 -11.906 1 96.5 386 ILE A O 1
ATOM 3134 N N . VAL A 1 387 ? -34.688 -15.227 -10.75 1 97.5 387 VAL A N 1
ATOM 3135 C CA . VAL A 1 387 ? -34.438 -13.922 -10.141 1 97.5 387 VAL A CA 1
ATOM 3136 C C . VAL A 1 387 ? -34.281 -14.07 -8.625 1 97.5 387 VAL A C 1
ATOM 3138 O O . VAL A 1 387 ? -35.219 -14.508 -7.953 1 97.5 387 VAL A O 1
ATOM 3141 N N . VAL A 1 388 ? -33.094 -13.781 -8.133 1 98.25 388 VAL A N 1
ATOM 3142 C CA . VAL A 1 388 ? -32.812 -13.859 -6.703 1 98.25 388 VAL A CA 1
ATOM 3143 C C . VAL A 1 388 ? -33 -12.477 -6.074 1 98.25 388 VAL A C 1
ATOM 3145 O O . VAL A 1 388 ? -32.469 -11.484 -6.586 1 98.25 388 VAL A O 1
ATOM 3148 N N . THR A 1 389 ? -33.75 -12.352 -5.016 1 98.38 389 THR A N 1
ATOM 3149 C CA . THR A 1 389 ? -33.844 -11.117 -4.25 1 98.38 389 THR A CA 1
ATOM 3150 C C . THR A 1 389 ? -32.688 -11 -3.262 1 98.38 389 THR A C 1
ATOM 3152 O O . THR A 1 389 ? -32.625 -11.734 -2.27 1 98.38 389 THR A O 1
ATOM 3155 N N . MET A 1 390 ? -31.75 -10.109 -3.562 1 98.19 390 MET A N 1
ATOM 3156 C CA . MET A 1 390 ? -30.625 -9.867 -2.652 1 98.19 390 MET A CA 1
ATOM 3157 C C . MET A 1 390 ? -31.125 -9.344 -1.31 1 98.19 390 MET A C 1
ATOM 3159 O O . MET A 1 390 ? -32.125 -8.609 -1.254 1 98.19 390 MET A O 1
ATOM 3163 N N . PRO A 1 391 ? -30.438 -9.758 -0.265 1 95.88 391 PRO A N 1
ATOM 3164 C CA . PRO A 1 391 ? -30.891 -9.266 1.034 1 95.88 391 PRO A CA 1
ATOM 3165 C C . PRO A 1 391 ? -30.672 -7.766 1.212 1 95.88 391 PRO A C 1
ATOM 3167 O O . PRO A 1 391 ? -29.703 -7.215 0.707 1 95.88 391 PRO A O 1
ATOM 3170 N N . ALA A 1 392 ? -31.625 -7.148 1.83 1 93.62 392 ALA A N 1
ATOM 3171 C CA . ALA A 1 392 ? -31.469 -5.734 2.174 1 93.62 392 ALA A CA 1
ATOM 3172 C C . ALA A 1 392 ? -30.516 -5.551 3.346 1 93.62 392 ALA A C 1
ATOM 3174 O O . ALA A 1 392 ? -30.938 -5.574 4.508 1 93.62 392 ALA A O 1
ATOM 3175 N N . LEU A 1 393 ? -29.297 -5.453 3.033 1 95.25 393 LEU A N 1
ATOM 3176 C CA . LEU A 1 393 ? -28.266 -5.309 4.047 1 95.25 393 LEU A CA 1
ATOM 3177 C C . LEU A 1 393 ? -27.672 -3.906 4.012 1 95.25 393 LEU A C 1
ATOM 3179 O O . LEU A 1 393 ? -27.406 -3.361 2.938 1 95.25 393 LEU A O 1
ATOM 3183 N N . ASN A 1 394 ? -27.594 -3.328 5.152 1 94.75 394 ASN A N 1
ATOM 3184 C CA . ASN A 1 394 ? -26.828 -2.082 5.23 1 94.75 394 ASN A CA 1
ATOM 3185 C C . ASN A 1 394 ? -25.344 -2.34 5.434 1 94.75 394 ASN A C 1
ATOM 3187 O O . ASN A 1 394 ? -24.922 -3.488 5.582 1 94.75 394 ASN A O 1
ATOM 3191 N N . PRO A 1 395 ? -24.438 -1.293 5.383 1 94.56 395 PRO A N 1
ATOM 3192 C CA . PRO A 1 395 ? -22.984 -1.47 5.426 1 94.56 395 PRO A CA 1
ATOM 3193 C C . PRO A 1 395 ? -22.531 -2.238 6.664 1 94.56 395 PRO A C 1
ATOM 3195 O O . PRO A 1 395 ? -21.531 -2.955 6.609 1 94.56 395 PRO A O 1
ATOM 3198 N N . ALA A 1 396 ? -23.25 -2.189 7.73 1 95.31 396 ALA A N 1
ATOM 3199 C CA . ALA A 1 396 ? -22.859 -2.832 8.984 1 95.31 396 ALA A CA 1
ATOM 3200 C C . ALA A 1 396 ? -23.219 -4.316 8.977 1 95.31 396 ALA A C 1
ATOM 3202 O O . ALA A 1 396 ? -22.766 -5.074 9.828 1 95.31 396 ALA A O 1
ATOM 3203 N N . GLN A 1 397 ? -24 -4.695 7.996 1 96.12 397 GLN A N 1
ATOM 3204 C CA . GLN A 1 397 ? -24.531 -6.051 7.992 1 96.12 397 GLN A CA 1
ATOM 3205 C C . GLN A 1 397 ? -23.875 -6.898 6.906 1 96.12 397 GLN A C 1
ATOM 3207 O O . GLN A 1 397 ? -24.047 -8.117 6.871 1 96.12 397 GLN A O 1
ATOM 3212 N N . LEU A 1 398 ? -23.109 -6.293 6.066 1 96.44 398 LEU A N 1
ATOM 3213 C CA . LEU A 1 398 ? -22.5 -7.012 4.957 1 96.44 398 LEU A CA 1
ATOM 3214 C C . LEU A 1 398 ? -21.547 -8.086 5.461 1 96.44 398 LEU A C 1
ATOM 3216 O O . LEU A 1 398 ? -20.734 -7.832 6.367 1 96.44 398 LEU A O 1
ATOM 3220 N N . PRO A 1 399 ? -21.562 -9.234 4.922 1 96.31 399 PRO A N 1
ATOM 3221 C CA . PRO A 1 399 ? -20.672 -10.305 5.387 1 96.31 399 PRO A CA 1
ATOM 3222 C C . PRO A 1 399 ? -19.219 -10.117 4.914 1 96.31 399 PRO A C 1
ATOM 3224 O O . PRO A 1 399 ? -18.297 -10.695 5.488 1 96.31 399 PRO A O 1
ATOM 3227 N N . CYS A 1 400 ? -19.047 -9.461 3.85 1 96.25 400 CYS A N 1
ATOM 3228 C CA . CYS A 1 400 ? -17.734 -9.18 3.285 1 96.25 400 CYS A CA 1
ATOM 3229 C C . CYS A 1 400 ? -17.781 -8 2.32 1 96.25 400 CYS A C 1
ATOM 3231 O O . CYS A 1 400 ? -18.844 -7.406 2.125 1 96.25 400 CYS A O 1
ATOM 3233 N N . GLN A 1 401 ? -16.5 -7.754 1.752 1 92.12 401 GLN A N 1
ATOM 3234 C CA . GLN A 1 401 ? -16.375 -6.68 0.771 1 92.12 401 GLN A CA 1
ATOM 3235 C C . GLN A 1 401 ? -15.938 -7.227 -0.585 1 92.12 401 GLN A C 1
ATOM 3237 O O . GLN A 1 401 ? -15.469 -8.367 -0.682 1 92.12 401 GLN A O 1
ATOM 3242 N N . TRP A 1 402 ? -16.125 -6.574 -1.792 1 94.38 402 TRP A N 1
ATOM 3243 C CA . TRP A 1 402 ? -15.523 -6.707 -3.111 1 94.38 402 TRP A CA 1
ATOM 3244 C C . TRP A 1 402 ? -16.234 -7.777 -3.932 1 94.38 402 TRP A C 1
ATOM 3246 O O . TRP A 1 402 ? -15.797 -8.109 -5.039 1 94.38 402 TRP A O 1
ATOM 3256 N N . ALA A 1 403 ? -17.281 -8.367 -3.543 1 98.06 403 ALA A N 1
ATOM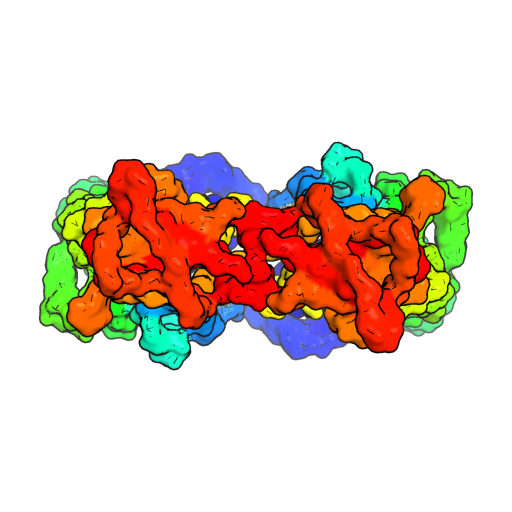 3257 C CA . ALA A 1 403 ? -18.078 -9.398 -4.207 1 98.06 403 ALA A CA 1
ATOM 3258 C C . ALA A 1 403 ? -18.859 -10.227 -3.197 1 98.06 403 ALA A C 1
ATOM 3260 O O . ALA A 1 403 ? -18.594 -10.148 -1.992 1 98.06 403 ALA A O 1
ATOM 3261 N N . TRP A 1 404 ? -19.875 -11.023 -3.777 1 98.62 404 TRP A N 1
ATOM 3262 C CA . TRP A 1 404 ? -20.75 -11.836 -2.939 1 98.62 404 TRP A CA 1
ATOM 3263 C C . TRP A 1 404 ? -21.078 -13.156 -3.625 1 98.62 404 TRP A C 1
ATOM 3265 O O . TRP A 1 404 ? -21.188 -13.219 -4.852 1 98.62 404 TRP A O 1
ATOM 3275 N N . VAL A 1 405 ? -21.219 -14.164 -2.801 1 98.88 405 VAL A N 1
ATOM 3276 C CA . VAL A 1 405 ? -21.422 -15.484 -3.387 1 98.88 405 VAL A CA 1
ATOM 3277 C C . VAL A 1 405 ? -22.797 -16.016 -3.01 1 98.88 405 VAL A C 1
ATOM 3279 O O . VAL A 1 405 ? -23.141 -16.094 -1.827 1 98.88 405 VAL A O 1
ATOM 3282 N N . ILE A 1 406 ? -23.594 -16.344 -4.016 1 98.75 406 ILE A N 1
ATOM 3283 C CA . ILE A 1 406 ? -24.891 -16.984 -3.861 1 98.75 406 ILE A CA 1
ATOM 3284 C C . ILE A 1 406 ? -24.766 -18.5 -4.035 1 98.75 406 ILE A C 1
ATOM 3286 O O . ILE A 1 406 ? -24.297 -18.969 -5.078 1 98.75 406 ILE A O 1
ATOM 3290 N N . LYS A 1 407 ? -25.109 -19.203 -3.012 1 98.5 407 LYS A N 1
ATOM 3291 C CA . LYS A 1 407 ? -25.094 -20.656 -3.045 1 98.5 407 LYS A CA 1
ATOM 3292 C C . LYS A 1 407 ? -26.469 -21.219 -3.391 1 98.5 407 LYS A C 1
ATOM 3294 O O . LYS A 1 407 ? -27.453 -20.922 -2.707 1 98.5 407 LYS A O 1
ATOM 3299 N N . MET A 1 408 ? -26.562 -22 -4.422 1 98.06 408 MET A N 1
ATOM 3300 C CA . MET A 1 408 ? -27.812 -22.594 -4.879 1 98.06 408 MET A CA 1
ATOM 3301 C C . MET A 1 408 ? -27.75 -24.125 -4.832 1 98.06 408 MET A C 1
ATOM 3303 O O . MET A 1 408 ? -26.828 -24.719 -5.379 1 98.06 408 MET A O 1
ATOM 3307 N N . GLN A 1 409 ? -28.688 -24.656 -4.203 1 96.56 409 GLN A N 1
ATOM 3308 C CA . GLN A 1 409 ? -28.781 -26.109 -4.133 1 96.56 409 GLN A CA 1
ATOM 3309 C C . GLN A 1 409 ? -30.031 -26.625 -4.84 1 96.56 409 GLN A C 1
ATOM 3311 O O . GLN A 1 409 ? -31.062 -25.938 -4.863 1 96.56 409 GLN A O 1
ATOM 3316 N N . THR A 1 410 ? -29.953 -27.812 -5.504 1 92.88 410 THR A N 1
ATOM 3317 C CA . THR A 1 410 ? -31.016 -28.484 -6.242 1 92.88 410 THR A CA 1
ATOM 3318 C C . THR A 1 410 ? -31.406 -27.656 -7.473 1 92.88 410 THR A C 1
ATOM 3320 O O . THR A 1 410 ? -32.594 -27.422 -7.715 1 92.88 410 THR A O 1
ATOM 3323 N N . VAL A 1 411 ? -30.359 -27.109 -8.078 1 91.94 411 VAL A N 1
ATOM 3324 C CA . VAL A 1 411 ? -30.547 -26.469 -9.375 1 91.94 411 VAL A CA 1
ATOM 3325 C C . VAL A 1 411 ? -29.891 -27.312 -10.461 1 91.94 411 VAL A C 1
ATOM 3327 O O . VAL A 1 411 ? -29 -28.125 -10.18 1 91.94 411 VAL A O 1
ATOM 3330 N N . GLN A 1 412 ? -30.438 -27.156 -11.648 1 87.69 412 GLN A N 1
ATOM 3331 C CA . GLN A 1 412 ? -29.781 -27.766 -12.805 1 87.69 412 GLN A CA 1
ATOM 3332 C C . GLN A 1 412 ? -29 -26.719 -13.609 1 87.69 412 GLN A C 1
ATOM 3334 O O . GLN A 1 412 ? -29.359 -25.547 -13.617 1 87.69 412 GLN A O 1
ATOM 3339 N N . MET B 1 1 ? 4.914 16.734 5.156 1 98.56 1 MET B N 1
ATOM 3340 C CA . MET B 1 1 ? 5.809 15.781 4.504 1 98.56 1 MET B CA 1
ATOM 3341 C C . MET B 1 1 ? 7.23 15.906 5.051 1 98.56 1 MET B C 1
ATOM 3343 O O . MET B 1 1 ? 7.883 16.938 4.863 1 98.56 1 MET B O 1
ATOM 3347 N N . HIS B 1 2 ? 7.629 14.852 5.812 1 98.75 2 HIS B N 1
ATOM 3348 C CA . HIS B 1 2 ? 9.008 14.781 6.285 1 98.75 2 HIS B CA 1
ATOM 3349 C C . HIS B 1 2 ? 9.891 14.031 5.305 1 98.75 2 HIS B C 1
ATOM 3351 O O . HIS B 1 2 ? 9.688 12.836 5.066 1 98.75 2 HIS B O 1
ATOM 3357 N N . TRP B 1 3 ? 10.828 14.734 4.734 1 98.69 3 TRP B N 1
ATOM 3358 C CA . TRP B 1 3 ? 11.727 14.18 3.729 1 98.69 3 TRP B CA 1
ATOM 3359 C C . TRP B 1 3 ? 13.141 14.711 3.902 1 98.69 3 TRP B C 1
ATOM 3361 O O . TRP B 1 3 ? 13.336 15.922 4.078 1 98.69 3 TRP B O 1
ATOM 3371 N N . GLY B 1 4 ? 14.109 13.859 3.961 1 98.31 4 GLY B N 1
ATOM 3372 C CA . GLY B 1 4 ? 15.5 14.258 4.148 1 98.31 4 GLY B CA 1
ATOM 3373 C C . GLY B 1 4 ? 16.453 13.086 4.195 1 98.31 4 GLY B C 1
ATOM 3374 O O . GLY B 1 4 ? 16.094 11.969 3.801 1 98.31 4 GLY B O 1
ATOM 3375 N N . VAL B 1 5 ? 17.641 13.312 4.68 1 98.62 5 VAL B N 1
ATOM 3376 C CA . VAL B 1 5 ? 18.734 12.352 4.664 1 98.62 5 VAL B CA 1
ATOM 3377 C C . VAL B 1 5 ? 18.359 11.125 5.488 1 98.62 5 VAL B C 1
ATOM 3379 O O . VAL B 1 5 ? 18.734 10 5.148 1 98.62 5 VAL B O 1
ATOM 3382 N N . PHE B 1 6 ? 17.531 11.344 6.527 1 98.56 6 PHE B N 1
ATOM 3383 C CA . PHE B 1 6 ? 17.109 10.25 7.395 1 98.56 6 PHE B CA 1
ATOM 3384 C C . PHE B 1 6 ? 16.312 9.211 6.613 1 98.56 6 PHE B C 1
ATOM 3386 O O . PHE B 1 6 ? 16.094 8.102 7.098 1 98.56 6 PHE B O 1
ATOM 3393 N N . SER B 1 7 ? 15.852 9.523 5.379 1 98.62 7 SER B N 1
ATOM 3394 C CA . SER B 1 7 ? 15.117 8.562 4.559 1 98.62 7 SER B CA 1
ATOM 3395 C C . SER B 1 7 ? 16.047 7.531 3.936 1 98.62 7 SER B C 1
ATOM 3397 O O . SER B 1 7 ? 15.594 6.527 3.381 1 98.62 7 SER B O 1
ATOM 3399 N N . VAL B 1 8 ? 17.406 7.742 4 1 98.44 8 VAL B N 1
ATOM 3400 C CA . VAL B 1 8 ? 18.391 6.82 3.445 1 98.44 8 VAL B CA 1
ATOM 3401 C C . VAL B 1 8 ? 18.5 5.582 4.328 1 98.44 8 VAL B C 1
ATOM 3403 O O . VAL B 1 8 ? 18.188 4.469 3.889 1 98.44 8 VAL B O 1
ATOM 3406 N N . PRO B 1 9 ? 18.906 5.816 5.648 1 98 9 PRO B N 1
ATOM 3407 C CA . PRO B 1 9 ? 18.844 4.602 6.465 1 98 9 PRO B CA 1
ATOM 3408 C C . PRO B 1 9 ? 17.422 4.062 6.629 1 98 9 PRO B C 1
ATOM 3410 O O . PRO B 1 9 ? 17.234 2.848 6.703 1 98 9 PRO B O 1
ATOM 3413 N N . SER B 1 10 ? 16.406 4.98 6.633 1 98 10 SER B N 1
ATOM 3414 C CA . SER B 1 10 ? 14.992 4.637 6.637 1 98 10 SER B CA 1
ATOM 3415 C C . SER B 1 10 ? 14.695 3.555 7.672 1 98 10 SER B C 1
ATOM 3417 O O . SER B 1 10 ? 14.023 2.566 7.363 1 98 10 SER B O 1
ATOM 3419 N N . PHE B 1 11 ? 15.227 3.693 8.898 1 98.06 11 PHE B N 1
ATOM 3420 C CA . PHE B 1 11 ? 15.078 2.73 9.984 1 98.06 11 PHE B CA 1
ATOM 3421 C C . PHE B 1 11 ? 14.672 3.428 11.273 1 98.06 11 PHE B C 1
ATOM 3423 O O . PHE B 1 11 ? 15.336 4.367 11.711 1 98.06 11 PHE B O 1
ATOM 3430 N N . GLY B 1 12 ? 13.586 2.973 11.844 1 97.5 12 GLY B N 1
ATOM 3431 C CA . GLY B 1 12 ? 13.133 3.453 13.141 1 97.5 12 GLY B CA 1
ATOM 3432 C C . GLY B 1 12 ? 12.367 4.758 13.055 1 97.5 12 GLY B C 1
ATOM 3433 O O . GLY B 1 12 ? 11.141 4.766 13.086 1 97.5 12 GLY B O 1
ATOM 3434 N N . SER B 1 13 ? 13.148 5.879 12.891 1 96.88 13 SER B N 1
ATOM 3435 C CA . SER B 1 13 ? 12.531 7.199 12.914 1 96.88 13 SER B CA 1
ATOM 3436 C C . SER B 1 13 ? 13.383 8.227 12.18 1 96.88 13 SER B C 1
ATOM 3438 O O . SER B 1 13 ? 14.57 7.988 11.922 1 96.88 13 SER B O 1
ATOM 3440 N N . GLU B 1 14 ? 12.766 9.352 11.844 1 97.88 14 GLU B N 1
ATOM 3441 C CA . GLU B 1 14 ? 13.5 10.477 11.281 1 97.88 14 GLU B CA 1
ATOM 3442 C C . GLU B 1 14 ? 14.484 11.062 12.289 1 97.88 14 GLU B C 1
ATOM 3444 O O . GLU B 1 14 ? 15.367 11.844 11.922 1 97.88 14 GLU B O 1
ATOM 3449 N N . TRP B 1 15 ? 14.414 10.609 13.492 1 97.88 15 TRP B N 1
ATOM 3450 C CA . TRP B 1 15 ? 15.391 10.961 14.516 1 97.88 15 TRP B CA 1
ATOM 3451 C C . TRP B 1 15 ? 16.562 9.984 14.508 1 97.88 15 TRP B C 1
ATOM 3453 O O . TRP B 1 15 ? 17.203 9.766 15.539 1 97.88 15 TRP B O 1
ATOM 3463 N N . PHE B 1 16 ? 16.844 9.445 13.469 1 98.44 16 PHE B N 1
ATOM 3464 C CA . PHE B 1 16 ? 17.812 8.359 13.32 1 98.44 16 PHE B CA 1
ATOM 3465 C C . PHE B 1 16 ? 19.172 8.766 13.867 1 98.44 16 PHE B C 1
ATOM 3467 O O . PHE B 1 16 ? 19.766 8.039 14.672 1 98.44 16 PHE B O 1
ATOM 3474 N N . TRP B 1 17 ? 19.672 9.945 13.453 1 98.44 17 TRP B N 1
ATOM 3475 C CA . TRP B 1 17 ? 21 10.383 13.875 1 98.44 17 TRP B CA 1
ATOM 3476 C C . TRP B 1 17 ? 21.062 10.555 15.391 1 98.44 17 TRP B C 1
ATOM 3478 O O . TRP B 1 17 ? 22.047 10.172 16.031 1 98.44 17 TRP B O 1
ATOM 3488 N N . TRP B 1 18 ? 20.062 11.133 15.945 1 98.06 18 TRP B N 1
ATOM 3489 C CA . TRP B 1 18 ? 20 11.375 17.375 1 98.06 18 TRP B CA 1
ATOM 3490 C C . TRP B 1 18 ? 20 10.055 18.156 1 98.06 18 TRP B C 1
ATOM 3492 O O . TRP B 1 18 ? 20.719 9.906 19.141 1 98.06 18 TRP B O 1
ATOM 3502 N N . TYR B 1 19 ? 19.219 9.078 17.672 1 98.44 19 TYR B N 1
ATOM 3503 C CA . TYR B 1 19 ? 19.094 7.801 18.359 1 98.44 19 TYR B CA 1
ATOM 3504 C C . TYR B 1 19 ? 20.297 6.902 18.062 1 98.44 19 TYR B C 1
ATOM 3506 O O . TYR B 1 19 ? 20.531 5.922 18.766 1 98.44 19 TYR B O 1
ATOM 3514 N N . TRP B 1 20 ? 21.016 7.27 17.031 1 98.44 20 TRP B N 1
ATOM 3515 C CA . TRP B 1 20 ? 22.25 6.574 16.719 1 98.44 20 TRP B CA 1
ATOM 3516 C C . TRP B 1 20 ? 23.406 7.125 17.562 1 98.44 20 TRP B C 1
ATOM 3518 O O . TRP B 1 20 ? 24.188 6.359 18.125 1 98.44 20 TRP B O 1
ATOM 3528 N N . GLN B 1 21 ? 23.469 8.477 17.766 1 97.69 21 GLN B N 1
ATOM 3529 C CA . GLN B 1 21 ? 24.688 9.031 18.344 1 97.69 21 GLN B CA 1
ATOM 3530 C C . GLN B 1 21 ? 24.375 10 19.469 1 97.69 21 GLN B C 1
ATOM 3532 O O . GLN B 1 21 ? 25.172 10.172 20.391 1 97.69 21 GLN B O 1
ATOM 3537 N N . GLY B 1 22 ? 23.281 10.789 19.406 1 97 22 GLY B N 1
ATOM 3538 C CA . GLY B 1 22 ? 22.953 11.742 20.453 1 97 22 GLY B CA 1
ATOM 3539 C C . GLY B 1 22 ? 22.469 11.078 21.734 1 97 22 GLY B C 1
ATOM 3540 O O . GLY B 1 22 ? 23.031 11.297 22.797 1 97 22 GLY B O 1
ATOM 3541 N N . GLN B 1 23 ? 21.516 10.273 21.625 1 97.5 23 GLN B N 1
ATOM 3542 C CA . GLN B 1 23 ? 20.984 9.383 22.656 1 97.5 23 GLN B CA 1
ATOM 3543 C C . GLN B 1 23 ? 20.875 7.949 22.141 1 97.5 23 GLN B C 1
ATOM 3545 O O . GLN B 1 23 ? 19.781 7.469 21.844 1 97.5 23 GLN B O 1
ATOM 3550 N N . PRO B 1 24 ? 22.016 7.324 22.156 1 98 24 PRO B N 1
ATOM 3551 C CA . PRO B 1 24 ? 22.094 6.027 21.484 1 98 24 PRO B CA 1
ATOM 3552 C C . PRO B 1 24 ? 21.078 5.023 22.016 1 98 24 PRO B C 1
ATOM 3554 O O . PRO B 1 24 ? 20.953 4.84 23.234 1 98 24 PRO B O 1
ATOM 3557 N N . GLN B 1 25 ? 20.312 4.48 21.156 1 98.44 25 GLN B N 1
ATOM 3558 C CA . GLN B 1 25 ? 19.422 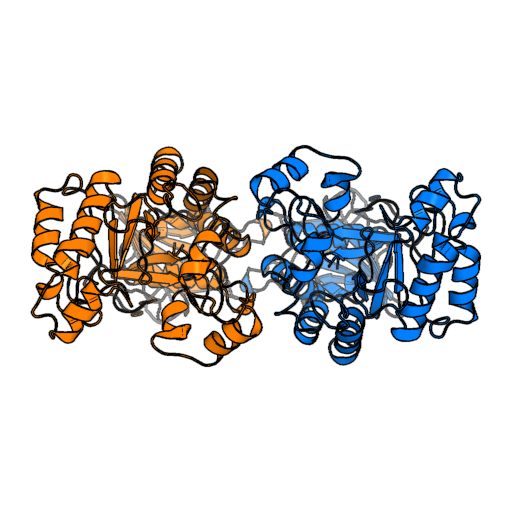3.357 21.406 1 98.44 25 GLN B CA 1
ATOM 3559 C C . GLN B 1 25 ? 19.906 2.1 20.688 1 98.44 25 GLN B C 1
ATOM 3561 O O . GLN B 1 25 ? 20.359 2.164 19.547 1 98.44 25 GLN B O 1
ATOM 3566 N N . ALA B 1 26 ? 19.781 0.938 21.266 1 98.38 26 ALA B N 1
ATOM 3567 C CA . ALA B 1 26 ? 20.375 -0.319 20.828 1 98.38 26 ALA B CA 1
ATOM 3568 C C . ALA B 1 26 ? 19.969 -0.664 19.406 1 98.38 26 ALA B C 1
ATOM 3570 O O . ALA B 1 26 ? 20.812 -0.997 18.562 1 98.38 26 ALA B O 1
ATOM 3571 N N . PRO B 1 27 ? 18.688 -0.55 19.047 1 97.75 27 PRO B N 1
ATOM 3572 C CA . PRO B 1 27 ? 18.312 -0.949 17.688 1 97.75 27 PRO B CA 1
ATOM 3573 C C . PRO B 1 27 ? 19 -0.12 16.609 1 97.75 27 PRO B C 1
ATOM 3575 O O . PRO B 1 27 ? 19.375 -0.652 15.562 1 97.75 27 PRO B O 1
ATOM 3578 N N . TYR B 1 28 ? 19.203 1.123 16.828 1 98.25 28 TYR B N 1
ATOM 3579 C CA . TYR B 1 28 ? 19.844 2.006 15.859 1 98.25 28 TYR B CA 1
ATOM 3580 C C . TYR B 1 28 ? 21.328 1.731 15.766 1 98.25 28 TYR B C 1
ATOM 3582 O O . TYR B 1 28 ? 21.891 1.675 14.664 1 98.25 28 TYR B O 1
ATOM 3590 N N . VAL B 1 29 ? 21.953 1.556 16.906 1 98.31 29 VAL B N 1
ATOM 3591 C CA . VAL B 1 29 ? 23.375 1.275 16.953 1 98.31 29 VAL B CA 1
ATOM 3592 C C . VAL B 1 29 ? 23.656 -0.068 16.281 1 98.31 29 VAL B C 1
ATOM 3594 O O . VAL B 1 29 ? 24.578 -0.176 15.453 1 98.31 29 VAL B O 1
ATOM 3597 N N . GLU B 1 30 ? 22.891 -1.089 16.641 1 98 30 GLU B N 1
ATOM 3598 C CA . GLU B 1 30 ? 23.047 -2.42 16.062 1 98 30 GLU B CA 1
ATOM 3599 C C . GLU B 1 30 ? 22.797 -2.41 14.562 1 98 30 GLU B C 1
ATOM 3601 O O . GLU B 1 30 ? 23.484 -3.09 13.805 1 98 30 GLU B O 1
ATOM 3606 N N . PHE B 1 31 ? 21.844 -1.65 14.203 1 97.69 31 PHE B N 1
ATOM 3607 C CA . PHE B 1 31 ? 21.531 -1.524 12.781 1 97.69 31 PHE B CA 1
ATOM 3608 C C . PHE B 1 31 ? 22.734 -1.012 12.008 1 97.69 31 PHE B C 1
ATOM 3610 O O . PHE B 1 31 ? 23.078 -1.543 10.953 1 97.69 31 PHE B O 1
ATOM 3617 N N . MET B 1 32 ? 23.359 0.009 12.461 1 97.88 32 MET B N 1
ATOM 3618 C CA . MET B 1 32 ? 24.531 0.574 11.797 1 97.88 32 MET B CA 1
ATOM 3619 C C . MET B 1 32 ? 25.688 -0.42 11.797 1 97.88 32 MET B C 1
ATOM 3621 O O . MET B 1 32 ? 26.359 -0.601 10.773 1 97.88 32 MET B O 1
ATOM 3625 N N . LYS B 1 33 ? 25.906 -1.073 12.914 1 97.31 33 LYS B N 1
ATOM 3626 C CA . LYS B 1 33 ? 26.984 -2.049 13.023 1 97.31 33 LYS B CA 1
ATOM 3627 C C . LYS B 1 33 ? 26.797 -3.189 12.023 1 97.31 33 LYS B C 1
ATOM 3629 O O . LYS B 1 33 ? 27.766 -3.656 11.422 1 97.31 33 LYS B O 1
ATOM 3634 N N . GLU B 1 34 ? 25.562 -3.555 11.797 1 95.5 34 GLU B N 1
ATOM 3635 C CA . GLU B 1 34 ? 25.25 -4.742 11.008 1 95.5 34 GLU B CA 1
ATOM 3636 C C . GLU B 1 34 ? 25.219 -4.418 9.516 1 95.5 34 GLU B C 1
ATOM 3638 O O . GLU B 1 34 ? 25.453 -5.289 8.68 1 95.5 34 GLU B O 1
ATOM 3643 N N . ASN B 1 35 ? 25.016 -3.156 9.188 1 94.81 35 ASN B N 1
ATOM 3644 C CA . ASN B 1 35 ? 24.656 -2.906 7.793 1 94.81 35 ASN B CA 1
ATOM 3645 C C . ASN B 1 35 ? 25.594 -1.909 7.137 1 94.81 35 ASN B C 1
ATOM 3647 O O . ASN B 1 35 ? 25.562 -1.717 5.922 1 94.81 35 ASN B O 1
ATOM 3651 N N . TYR B 1 36 ? 26.438 -1.271 7.898 1 95.25 36 TYR B N 1
ATOM 3652 C CA . TYR B 1 36 ? 27.344 -0.28 7.332 1 95.25 36 TYR B CA 1
ATOM 3653 C C . TYR B 1 36 ? 28.781 -0.52 7.805 1 95.25 36 TYR B C 1
ATOM 3655 O O . TYR B 1 36 ? 29 -1.074 8.883 1 95.25 36 TYR B O 1
ATOM 3663 N N . ARG B 1 37 ? 29.734 -0.088 7.023 1 94.75 37 ARG B N 1
ATOM 3664 C CA . ARG B 1 37 ? 31.141 -0.311 7.309 1 94.75 37 ARG B CA 1
ATOM 3665 C C . ARG B 1 37 ? 31.578 0.445 8.562 1 94.75 37 ARG B C 1
ATOM 3667 O O . ARG B 1 37 ? 31 1.48 8.898 1 94.75 37 ARG B O 1
ATOM 3674 N N . PRO B 1 38 ? 32.688 -0.055 9.18 1 96.19 38 PRO B N 1
ATOM 3675 C CA . PRO B 1 38 ? 33.25 0.727 10.281 1 96.19 38 PRO B CA 1
ATOM 3676 C C . PRO B 1 38 ? 33.688 2.127 9.844 1 96.19 38 PRO B C 1
ATOM 3678 O O . PRO B 1 38 ? 34.219 2.301 8.742 1 96.19 38 PRO B O 1
ATOM 3681 N N . GLY B 1 39 ? 33.406 3.109 10.594 1 96.44 39 GLY B N 1
ATOM 3682 C CA . GLY B 1 39 ? 33.781 4.477 10.297 1 96.44 39 GLY B CA 1
ATOM 3683 C C . GLY B 1 39 ? 32.75 5.238 9.508 1 96.44 39 GLY B C 1
ATOM 3684 O O . GLY B 1 39 ? 32.906 6.426 9.227 1 96.44 39 GLY B O 1
ATOM 3685 N N . PHE B 1 40 ? 31.656 4.562 9.172 1 97.75 40 PHE B N 1
ATOM 3686 C CA . PHE B 1 40 ? 30.562 5.23 8.461 1 97.75 40 PHE B CA 1
ATOM 3687 C C . PHE B 1 40 ? 30 6.375 9.297 1 97.75 40 PHE B C 1
ATOM 3689 O O . PHE B 1 40 ? 29.781 6.223 10.5 1 97.75 40 PHE B O 1
ATOM 3696 N N . THR B 1 41 ? 29.859 7.512 8.648 1 97.56 41 THR B N 1
ATOM 3697 C CA . THR B 1 41 ? 29.328 8.68 9.344 1 97.56 41 THR B CA 1
ATOM 3698 C C . THR B 1 41 ? 27.953 9.047 8.805 1 97.56 41 THR B C 1
ATOM 3700 O O . THR B 1 41 ? 27.547 8.586 7.73 1 97.56 41 THR B O 1
ATOM 3703 N N . TYR B 1 42 ? 27.219 9.797 9.547 1 97.88 42 TYR B N 1
ATOM 3704 C CA . TYR B 1 42 ? 25.891 10.227 9.086 1 97.88 42 TYR B CA 1
ATOM 3705 C C . TYR B 1 42 ? 26 11.031 7.797 1 97.88 42 TYR B C 1
ATOM 3707 O O . TYR B 1 42 ? 25.141 10.945 6.926 1 97.88 42 TYR B O 1
ATOM 3715 N N . ALA B 1 43 ? 27.078 11.828 7.672 1 97 43 ALA B N 1
ATOM 3716 C CA . ALA B 1 43 ? 27.281 12.648 6.48 1 97 43 ALA B CA 1
ATOM 3717 C C . ALA B 1 43 ? 27.406 11.781 5.23 1 97 43 ALA B C 1
ATOM 3719 O O . ALA B 1 43 ? 27.109 12.234 4.121 1 97 43 ALA B O 1
ATOM 3720 N N . ASP B 1 44 ? 27.828 10.531 5.445 1 97.5 44 ASP B N 1
ATOM 3721 C CA . ASP B 1 44 ? 27.969 9.609 4.32 1 97.5 44 ASP B CA 1
ATOM 3722 C C . ASP B 1 44 ? 26.609 9.312 3.688 1 97.5 44 ASP B C 1
ATOM 3724 O O . ASP B 1 44 ? 26.516 9.008 2.498 1 97.5 44 ASP B O 1
ATOM 3728 N N . PHE B 1 45 ? 25.547 9.492 4.418 1 98.44 45 PHE B N 1
ATOM 3729 C CA . PHE B 1 45 ? 24.203 9.219 3.906 1 98.44 45 PHE B CA 1
ATOM 3730 C C . PHE B 1 45 ? 23.797 10.258 2.871 1 98.44 45 PHE B C 1
ATOM 3732 O O . PHE B 1 45 ? 22.938 10 2.027 1 98.44 45 PHE B O 1
ATOM 3739 N N . ALA B 1 46 ? 24.375 11.445 2.969 1 98.12 46 ALA B N 1
ATOM 3740 C CA . ALA B 1 46 ? 23.906 12.57 2.158 1 98.12 46 ALA B CA 1
ATOM 3741 C C . ALA B 1 46 ? 23.984 12.242 0.67 1 98.12 46 ALA B C 1
ATOM 3743 O O . ALA B 1 46 ? 23.078 12.578 -0.095 1 98.12 46 ALA B O 1
ATOM 3744 N N . SER B 1 47 ? 25.109 11.578 0.272 1 97.06 47 SER B N 1
ATOM 3745 C CA . SER B 1 47 ? 25.281 11.258 -1.141 1 97.06 47 SER B CA 1
ATOM 3746 C C . SER B 1 47 ? 24.297 10.18 -1.585 1 97.06 47 SER B C 1
ATOM 3748 O O . SER B 1 47 ? 24.062 10 -2.783 1 97.06 47 SER B O 1
ATOM 3750 N N . MET B 1 48 ? 23.734 9.477 -0.637 1 97.62 48 MET B N 1
ATOM 3751 C CA . MET B 1 48 ? 22.797 8.391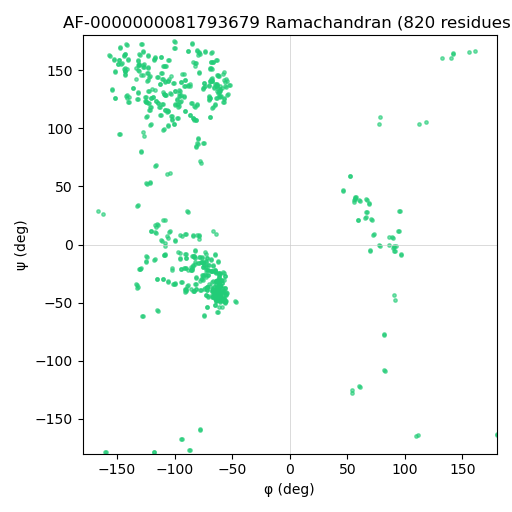 -0.923 1 97.62 48 MET B CA 1
ATOM 3752 C C . MET B 1 48 ? 21.359 8.906 -0.977 1 97.62 48 MET B C 1
ATOM 3754 O O . MET B 1 48 ? 20.453 8.172 -1.357 1 97.62 48 MET B O 1
ATOM 3758 N N . PHE B 1 49 ? 21.141 10.141 -0.543 1 98.44 49 PHE B N 1
ATOM 3759 C CA . PHE B 1 49 ? 19.859 10.828 -0.741 1 98.44 49 PHE B CA 1
ATOM 3760 C C . PHE B 1 49 ? 19.781 11.406 -2.148 1 98.44 49 PHE B C 1
ATOM 3762 O O . PHE B 1 49 ? 20.031 12.594 -2.357 1 98.44 49 PHE B O 1
ATOM 3769 N N . THR B 1 50 ? 19.312 10.594 -3.119 1 97.19 50 THR B N 1
ATOM 3770 C CA . THR B 1 50 ? 19.547 10.906 -4.523 1 97.19 50 THR B CA 1
ATOM 3771 C C . THR B 1 50 ? 18.312 11.555 -5.156 1 97.19 50 THR B C 1
ATOM 3773 O O . THR B 1 50 ? 18.438 12.289 -6.137 1 97.19 50 THR B O 1
ATOM 3776 N N . ALA B 1 51 ? 17.125 11.172 -4.73 1 97.81 51 ALA B N 1
ATOM 3777 C CA . ALA B 1 51 ? 15.852 11.68 -5.254 1 97.81 51 ALA B CA 1
ATOM 3778 C C . ALA B 1 51 ? 15.766 11.469 -6.762 1 97.81 51 ALA B C 1
ATOM 3780 O O . ALA B 1 51 ? 15.242 12.32 -7.484 1 97.81 51 ALA B O 1
ATOM 3781 N N . GLU B 1 52 ? 16.234 10.32 -7.234 1 96.38 52 GLU B N 1
ATOM 3782 C CA . GLU B 1 52 ? 16.328 10.117 -8.68 1 96.38 52 GLU B CA 1
ATOM 3783 C C . GLU B 1 52 ? 14.938 9.906 -9.281 1 96.38 52 GLU B C 1
ATOM 3785 O O . GLU B 1 52 ? 14.75 10.078 -10.492 1 96.38 52 GLU B O 1
ATOM 3790 N N . PHE B 1 53 ? 13.961 9.555 -8.469 1 97.19 53 PHE B N 1
ATOM 3791 C CA . PHE B 1 53 ? 12.609 9.32 -8.969 1 97.19 53 PHE B CA 1
ATOM 3792 C C . PHE B 1 53 ? 11.688 10.469 -8.586 1 97.19 53 PHE B C 1
ATOM 3794 O O . PHE B 1 53 ? 10.477 10.406 -8.828 1 97.19 53 PHE B O 1
ATOM 3801 N N . PHE B 1 54 ? 12.211 11.516 -8 1 98.12 54 PHE B N 1
ATOM 3802 C CA . PHE B 1 54 ? 11.406 12.656 -7.582 1 98.12 54 PHE B CA 1
ATOM 3803 C C . PHE B 1 54 ? 10.828 13.383 -8.797 1 98.12 54 PHE B C 1
ATOM 3805 O O . PHE B 1 54 ? 11.578 13.828 -9.664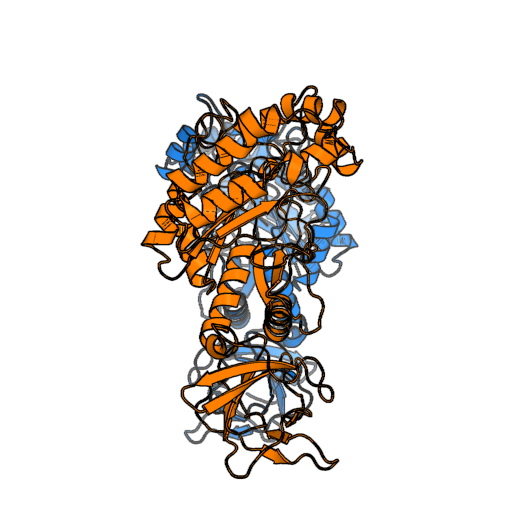 1 98.12 54 PHE B O 1
ATOM 3812 N N . ASP B 1 55 ? 9.531 13.398 -8.859 1 98.06 55 ASP B N 1
ATOM 3813 C CA . ASP B 1 55 ? 8.75 14.18 -9.812 1 98.06 55 ASP B CA 1
ATOM 3814 C C . ASP B 1 55 ? 7.809 15.141 -9.102 1 98.06 55 ASP B C 1
ATOM 3816 O O . ASP B 1 55 ? 6.77 14.734 -8.578 1 98.06 55 ASP B O 1
ATOM 3820 N N . PRO B 1 56 ? 8.203 16.422 -9.086 1 98.38 56 PRO B N 1
ATOM 3821 C CA . PRO B 1 56 ? 7.406 17.375 -8.32 1 98.38 56 PRO B CA 1
ATOM 3822 C C . PRO B 1 56 ? 5.961 17.469 -8.805 1 98.38 56 PRO B C 1
ATOM 3824 O O . PRO B 1 56 ? 5.051 17.688 -8 1 98.38 56 PRO B O 1
ATOM 3827 N N . ASN B 1 57 ? 5.699 17.266 -10.055 1 98.25 57 ASN B N 1
ATOM 3828 C CA . ASN B 1 57 ? 4.332 17.328 -10.555 1 98.25 57 ASN B CA 1
ATOM 3829 C C . ASN B 1 57 ? 3.514 16.125 -10.094 1 98.25 57 ASN B C 1
ATOM 3831 O O . ASN B 1 57 ? 2.322 16.25 -9.805 1 98.25 57 ASN B O 1
ATOM 3835 N N . ALA B 1 58 ? 4.141 14.969 -10.086 1 98.12 58 ALA B N 1
ATOM 3836 C CA . ALA B 1 58 ? 3.457 13.797 -9.547 1 98.12 58 ALA B CA 1
ATOM 3837 C C . ALA B 1 58 ? 3.109 13.992 -8.07 1 98.12 58 ALA B C 1
ATOM 3839 O O . ALA B 1 58 ? 2.012 13.633 -7.633 1 98.12 58 ALA B O 1
ATOM 3840 N N . PHE B 1 59 ? 4.09 14.57 -7.309 1 98.62 59 PHE B N 1
ATOM 3841 C CA . PHE B 1 59 ? 3.814 14.891 -5.914 1 98.62 59 PHE B CA 1
ATOM 3842 C C . PHE B 1 59 ? 2.6 15.805 -5.801 1 98.62 59 PHE B C 1
ATOM 3844 O O . PHE B 1 59 ? 1.671 15.516 -5.039 1 98.62 59 PHE B O 1
ATOM 3851 N N . ALA B 1 60 ? 2.592 16.844 -6.582 1 98.75 60 ALA B N 1
ATOM 3852 C CA . ALA B 1 60 ? 1.521 17.844 -6.535 1 98.75 60 ALA B CA 1
ATOM 3853 C C . ALA B 1 60 ? 0.177 17.219 -6.891 1 98.75 60 ALA B C 1
ATOM 3855 O O . ALA B 1 60 ? -0.841 17.516 -6.262 1 98.75 60 ALA B O 1
ATOM 3856 N N . GLU B 1 61 ? 0.174 16.391 -7.875 1 98.56 61 GLU B N 1
ATOM 3857 C CA . GLU B 1 61 ? -1.061 15.734 -8.297 1 98.56 61 GLU B CA 1
ATOM 3858 C C . GLU B 1 61 ? -1.626 14.852 -7.184 1 98.56 61 GLU B C 1
ATOM 3860 O O . GLU B 1 61 ? -2.834 14.859 -6.938 1 98.56 61 GLU B O 1
ATOM 3865 N N . ILE B 1 62 ? -0.791 14.102 -6.527 1 98.75 62 ILE B N 1
ATOM 3866 C CA . ILE B 1 62 ? -1.218 13.234 -5.434 1 98.75 62 ILE B CA 1
ATOM 3867 C C . ILE B 1 62 ? -1.761 14.086 -4.285 1 98.75 62 ILE B C 1
ATOM 3869 O O . ILE B 1 62 ? -2.787 13.75 -3.689 1 98.75 62 ILE B O 1
ATOM 3873 N N . ILE B 1 63 ? -1.083 15.195 -3.996 1 98.69 63 ILE B N 1
ATOM 3874 C CA . ILE B 1 63 ? -1.511 16.094 -2.934 1 98.69 63 ILE B CA 1
ATOM 3875 C C . ILE B 1 63 ? -2.879 16.672 -3.271 1 98.69 63 ILE B C 1
ATOM 3877 O O . ILE B 1 63 ? -3.773 16.719 -2.424 1 98.69 63 ILE B O 1
ATOM 3881 N N . GLU B 1 64 ? -3.059 17.062 -4.484 1 98.56 64 GLU B N 1
ATOM 3882 C CA . GLU B 1 64 ? -4.359 17.578 -4.914 1 98.56 64 GLU B CA 1
ATOM 3883 C C . GLU B 1 64 ? -5.434 16.5 -4.809 1 98.56 64 GLU B C 1
ATOM 3885 O O . GLU B 1 64 ? -6.535 16.75 -4.324 1 98.56 64 GLU B O 1
ATOM 3890 N N . ALA B 1 65 ? -5.082 15.305 -5.215 1 98.44 65 ALA B N 1
ATOM 3891 C CA . ALA B 1 65 ? -6.016 14.188 -5.215 1 98.44 65 ALA B CA 1
ATOM 3892 C C . ALA B 1 65 ? -6.43 13.82 -3.793 1 98.44 65 ALA B C 1
ATOM 3894 O O . ALA B 1 65 ? -7.492 13.227 -3.58 1 98.44 65 ALA B O 1
ATOM 3895 N N . SER B 1 66 ? -5.664 14.156 -2.805 1 98.62 66 SER B N 1
ATOM 3896 C CA . SER B 1 66 ? -5.961 13.828 -1.413 1 98.62 66 SER B CA 1
ATOM 3897 C C . SER B 1 66 ? -7.066 14.719 -0.859 1 98.62 66 SER B C 1
ATOM 3899 O O . SER B 1 66 ? -7.645 14.422 0.19 1 98.62 66 SER B O 1
ATOM 3901 N N . GLY B 1 67 ? -7.32 15.891 -1.524 1 98.44 67 GLY B N 1
ATOM 3902 C CA . GLY B 1 67 ? -8.289 16.859 -1.05 1 98.44 67 GLY B CA 1
ATOM 3903 C C . GLY B 1 67 ? -7.691 17.891 -0.107 1 98.44 67 GLY B C 1
ATOM 3904 O O . GLY B 1 67 ? -8.406 18.734 0.428 1 98.44 67 GLY B O 1
ATOM 3905 N N . ALA B 1 68 ? -6.391 17.875 0.095 1 98.5 68 ALA B N 1
ATOM 3906 C CA . ALA B 1 68 ? -5.727 18.812 1.001 1 98.5 68 ALA B CA 1
ATOM 3907 C C . ALA B 1 68 ? -5.898 20.25 0.524 1 98.5 68 ALA B C 1
ATOM 3909 O O . ALA B 1 68 ? -5.926 20.516 -0.681 1 98.5 68 ALA B O 1
ATOM 3910 N N . LYS B 1 69 ? -6.004 21.109 1.447 1 98.44 69 LYS B N 1
ATOM 3911 C CA . LYS B 1 69 ? -6.094 22.531 1.116 1 98.44 69 LYS B CA 1
ATOM 3912 C C . LYS B 1 69 ? -4.816 23.266 1.5 1 98.44 69 LYS B C 1
ATOM 3914 O O . LYS B 1 69 ? -4.641 24.438 1.155 1 98.44 69 LYS B O 1
ATOM 3919 N N . TYR B 1 70 ? -3.934 22.594 2.205 1 98.44 70 TYR B N 1
ATOM 3920 C CA . TYR B 1 70 ? -2.576 23.094 2.398 1 98.44 70 TYR B CA 1
ATOM 3921 C C . TYR B 1 70 ? -1.589 21.953 2.539 1 98.44 70 TYR B C 1
ATOM 3923 O O . TYR B 1 70 ? -1.983 20.812 2.812 1 98.44 70 TYR B O 1
ATOM 3931 N N . PHE B 1 71 ? -0.414 22.281 2.213 1 98.56 71 PHE B N 1
ATOM 3932 C CA . PHE B 1 71 ? 0.695 21.328 2.205 1 98.56 71 PHE B CA 1
ATOM 3933 C C . PHE B 1 71 ? 1.939 21.953 2.83 1 98.56 71 PHE B C 1
ATOM 3935 O O . PHE B 1 71 ? 2.258 23.109 2.57 1 98.56 71 PHE B O 1
ATOM 3942 N N . VAL B 1 72 ? 2.602 21.156 3.711 1 98.81 72 VAL B N 1
ATOM 3943 C CA . VAL B 1 72 ? 3.812 21.641 4.371 1 98.81 72 VAL B CA 1
ATOM 3944 C C . VAL B 1 72 ? 4.969 20.688 4.086 1 98.81 72 VAL B C 1
ATOM 3946 O O . VAL B 1 72 ? 4.887 19.484 4.398 1 98.81 72 VAL B O 1
ATOM 3949 N N . LEU B 1 73 ? 6.023 21.172 3.498 1 98.81 73 LEU B N 1
ATOM 3950 C CA . LEU B 1 73 ? 7.234 20.391 3.258 1 98.81 73 LEU B CA 1
ATOM 3951 C C . LEU B 1 73 ? 8.305 20.719 4.297 1 98.81 73 LEU B C 1
ATOM 3953 O O . LEU B 1 73 ? 8.516 21.891 4.629 1 98.81 73 LEU B O 1
ATOM 3957 N N . THR B 1 74 ? 8.945 19.734 4.723 1 98.25 74 THR B N 1
ATOM 3958 C CA . THR B 1 74 ? 10.125 19.953 5.559 1 98.25 74 THR B CA 1
ATOM 3959 C C . THR B 1 74 ? 11.258 20.547 4.742 1 98.25 74 THR B C 1
ATOM 3961 O O . THR B 1 74 ? 11.844 19.875 3.889 1 98.25 74 THR B O 1
ATOM 3964 N N . SER B 1 75 ? 11.539 21.781 5.008 1 98.69 75 SER B N 1
ATOM 3965 C CA . SER B 1 75 ? 12.703 22.375 4.363 1 98.69 75 SER B CA 1
ATOM 3966 C C . SER B 1 75 ? 14 21.922 5.031 1 98.69 75 SER B C 1
ATOM 3968 O O . SER B 1 75 ? 14.992 21.656 4.355 1 98.69 75 SER B O 1
ATOM 3970 N N . LYS B 1 76 ? 13.898 21.844 6.324 1 98.69 76 LYS B N 1
ATOM 3971 C CA . LYS B 1 76 ? 15.047 21.406 7.109 1 98.69 76 LYS B CA 1
ATOM 3972 C C . LYS B 1 76 ? 14.594 20.734 8.406 1 98.69 76 LYS B C 1
ATOM 3974 O O . LYS B 1 76 ? 13.805 21.297 9.164 1 98.69 76 LYS B O 1
ATOM 3979 N N . HIS B 1 77 ? 15.07 19.531 8.625 1 98.31 77 HIS B N 1
ATOM 3980 C CA . HIS B 1 77 ? 14.844 18.828 9.883 1 98.31 77 HIS B CA 1
ATOM 3981 C C . HIS B 1 77 ? 16 19.047 10.852 1 98.31 77 HIS B C 1
ATOM 3983 O O . HIS B 1 77 ? 16.844 19.938 10.641 1 98.31 77 HIS B O 1
ATOM 3989 N N . HIS B 1 78 ? 16.094 18.328 11.898 1 97.06 78 HIS B N 1
ATOM 3990 C CA . HIS B 1 78 ? 17.016 18.562 13.008 1 97.06 78 HIS B CA 1
ATOM 3991 C C . HIS B 1 78 ? 18.438 18.172 12.625 1 97.06 78 HIS B C 1
ATOM 3993 O O . HIS B 1 78 ? 19.391 18.562 13.305 1 97.06 78 HIS B O 1
ATOM 3999 N N . GLU B 1 79 ? 18.609 17.406 11.617 1 96.75 79 GLU B N 1
ATOM 4000 C CA . GLU B 1 79 ? 19.938 17.016 11.188 1 96.75 79 GLU B CA 1
ATOM 4001 C C . GLU B 1 79 ? 20.641 18.156 10.453 1 96.75 79 GLU B C 1
ATOM 4003 O O . GLU B 1 79 ? 21.844 18.109 10.211 1 96.75 79 GLU B O 1
ATOM 4008 N N . GLY B 1 80 ? 19.875 19.156 10.047 1 98 80 GLY B N 1
ATOM 4009 C CA . GLY B 1 80 ? 20.469 20.375 9.539 1 98 80 GLY B CA 1
ATOM 4010 C C . GLY B 1 80 ? 20.562 20.422 8.031 1 98 80 GLY B C 1
ATOM 4011 O O . GLY B 1 80 ? 20.906 21.453 7.449 1 98 80 GLY B O 1
ATOM 4012 N N . PHE B 1 81 ? 20.266 19.281 7.371 1 98.69 81 PHE B N 1
ATOM 4013 C CA . PHE B 1 81 ? 20.312 19.219 5.914 1 98.69 81 PHE B CA 1
ATOM 4014 C C . PHE B 1 81 ? 19.172 20.031 5.301 1 98.69 81 PHE B C 1
ATOM 4016 O O . PHE B 1 81 ? 18.016 19.844 5.641 1 98.69 81 PHE B O 1
ATOM 4023 N N . THR B 1 82 ? 19.516 20.984 4.422 1 98.88 82 THR B N 1
ATOM 4024 C CA . THR B 1 82 ? 18.469 21.797 3.812 1 98.88 82 THR B CA 1
ATOM 4025 C C . THR B 1 82 ? 18.062 21.234 2.457 1 98.88 82 THR B C 1
ATOM 4027 O O . THR B 1 82 ? 18.906 20.891 1.632 1 98.88 82 THR B O 1
ATOM 4030 N N . ASN B 1 83 ? 16.812 21.109 2.236 1 98.88 83 ASN B N 1
ATOM 4031 C CA . ASN B 1 83 ? 16.266 20.594 0.989 1 98.88 83 ASN B CA 1
ATOM 4032 C C . ASN B 1 83 ? 16.266 21.656 -0.109 1 98.88 83 ASN B C 1
ATOM 4034 O O . ASN B 1 83 ? 15.648 21.453 -1.161 1 98.88 83 ASN B O 1
ATOM 4038 N N . TRP B 1 84 ? 16.859 22.797 0.105 1 98.75 84 TRP B N 1
ATOM 4039 C CA . TRP B 1 84 ? 17.109 23.875 -0.855 1 98.75 84 TRP B CA 1
ATOM 4040 C C . TRP B 1 84 ? 18.562 24.328 -0.815 1 98.75 84 TRP B C 1
ATOM 4042 O O . TRP B 1 84 ? 19.312 23.938 0.086 1 98.75 84 TRP B O 1
ATOM 4052 N N . PRO B 1 85 ? 19 25.031 -1.846 1 98.44 85 PRO B N 1
ATOM 4053 C CA . PRO B 1 85 ? 20.406 25.438 -1.877 1 98.44 85 PRO B CA 1
ATOM 4054 C C . PRO B 1 85 ? 20.703 26.625 -0.948 1 98.44 85 PRO B C 1
ATOM 4056 O O . PRO B 1 85 ? 21.094 27.688 -1.41 1 98.44 85 PRO B O 1
ATOM 4059 N N . SER B 1 86 ? 20.641 26.359 0.304 1 98.56 86 SER B N 1
ATOM 4060 C CA . SER B 1 86 ? 20.875 27.406 1.287 1 98.56 86 SER B CA 1
ATOM 4061 C C . SER B 1 86 ? 22.328 27.875 1.273 1 98.56 86 SER B C 1
ATOM 4063 O O . SER B 1 86 ? 23.25 27.047 1.228 1 98.56 86 SER B O 1
ATOM 4065 N N . LYS B 1 87 ? 22.531 29.172 1.423 1 97.12 87 LYS B N 1
ATOM 4066 C CA . LYS B 1 87 ? 23.859 29.75 1.557 1 97.12 87 LYS B CA 1
ATOM 4067 C C . LYS B 1 87 ? 24.469 29.438 2.926 1 97.12 87 LYS B C 1
ATOM 4069 O O . LYS B 1 87 ? 25.688 29.516 3.109 1 97.12 87 LYS B O 1
ATOM 4074 N N . TYR B 1 88 ? 23.656 29 3.793 1 97.56 88 TYR B N 1
ATOM 4075 C CA . TYR B 1 88 ? 24.062 28.891 5.188 1 97.56 88 TYR B CA 1
ATOM 4076 C C . TYR B 1 88 ? 24.25 27.438 5.59 1 97.56 88 TYR B C 1
ATOM 4078 O O . TYR B 1 88 ? 24.453 27.141 6.77 1 97.56 88 TYR B O 1
ATOM 4086 N N . SER B 1 89 ? 24.031 26.562 4.75 1 96.88 89 SER B N 1
ATOM 4087 C CA . SER B 1 89 ? 24.297 25.141 4.941 1 96.88 89 SER B CA 1
ATOM 4088 C C . SER B 1 89 ? 25.203 24.594 3.842 1 96.88 89 SER B C 1
ATOM 4090 O O . SER B 1 89 ? 24.906 23.562 3.244 1 96.88 89 SER B O 1
ATOM 4092 N N . TRP B 1 90 ? 26.25 25.25 3.684 1 93.81 90 TRP B N 1
ATOM 4093 C CA . TRP B 1 90 ? 27.203 24.953 2.617 1 93.81 90 TRP B CA 1
ATOM 4094 C C . TRP B 1 90 ? 27.625 23.484 2.668 1 93.81 90 TRP B C 1
ATOM 4096 O O . TRP B 1 90 ? 27.984 22.969 3.729 1 93.81 90 TRP B O 1
ATOM 4106 N N . ASN B 1 91 ? 27.562 22.797 1.585 1 95.88 91 ASN B N 1
ATOM 4107 C CA . ASN B 1 91 ? 27.938 21.406 1.362 1 95.88 91 ASN B CA 1
ATOM 4108 C C . ASN B 1 91 ? 26.984 20.453 2.061 1 95.88 91 ASN B C 1
ATOM 4110 O O . ASN B 1 91 ? 27.141 19.234 1.979 1 95.88 91 ASN B O 1
ATOM 4114 N N . TRP B 1 92 ? 26.016 20.906 2.865 1 98.06 92 TRP B N 1
ATOM 4115 C CA . TRP B 1 92 ? 25.031 20.125 3.58 1 98.06 92 TRP B CA 1
ATOM 4116 C C . TRP B 1 92 ? 23.609 20.531 3.178 1 98.06 92 TRP B C 1
ATOM 4118 O O . TRP B 1 92 ? 22.797 20.859 4.031 1 98.06 92 TRP B O 1
ATOM 4128 N N . ASN B 1 93 ? 23.391 20.5 1.849 1 98.56 93 ASN B N 1
ATOM 4129 C CA . ASN B 1 93 ? 22.109 20.859 1.248 1 98.56 93 ASN B CA 1
ATOM 4130 C C . ASN B 1 93 ? 21.844 20.047 -0.024 1 98.56 93 ASN B C 1
ATOM 4132 O O . ASN B 1 93 ? 22.766 19.438 -0.576 1 98.56 93 ASN B O 1
ATOM 4136 N N . ALA B 1 94 ? 20.703 20.125 -0.522 1 98.56 94 ALA B N 1
ATOM 4137 C CA . ALA B 1 94 ? 20.219 19.219 -1.561 1 98.56 94 ALA B CA 1
ATOM 4138 C C . ALA B 1 94 ? 20.812 19.562 -2.918 1 98.56 94 ALA B C 1
ATOM 4140 O O . ALA B 1 94 ? 20.75 18.766 -3.859 1 98.56 94 ALA B O 1
ATOM 4141 N N . MET B 1 95 ? 21.406 20.766 -3.072 1 98.5 95 MET B N 1
ATOM 4142 C CA . MET B 1 95 ? 22.047 21.156 -4.328 1 98.5 95 MET B CA 1
ATOM 4143 C C . MET B 1 95 ? 23.5 20.719 -4.359 1 98.5 95 MET B C 1
ATOM 4145 O O . MET B 1 95 ? 24 20.281 -5.402 1 98.5 95 MET B O 1
ATOM 4149 N N . ASP B 1 96 ? 24.172 20.734 -3.248 1 98.06 96 ASP B N 1
ATOM 4150 C CA . ASP B 1 96 ? 25.609 20.469 -3.176 1 98.06 96 ASP B CA 1
ATOM 4151 C C . ASP B 1 96 ? 25.891 18.969 -3.154 1 98.06 96 ASP B C 1
ATOM 4153 O O . ASP B 1 96 ? 26.938 18.516 -3.635 1 98.06 96 ASP B O 1
ATOM 4157 N N . VAL B 1 97 ? 25.062 18.203 -2.557 1 97.81 97 VAL B N 1
ATOM 4158 C CA . VAL B 1 97 ? 25.266 16.766 -2.398 1 97.81 97 VAL B CA 1
ATOM 4159 C C . VAL B 1 97 ? 23.938 16.031 -2.531 1 97.81 97 VAL B C 1
ATOM 4161 O O . VAL B 1 97 ? 22.875 16.594 -2.238 1 97.81 97 VAL B O 1
ATOM 4164 N N . GLY B 1 98 ? 23.969 14.82 -3.016 1 96.19 98 GLY B N 1
ATOM 4165 C CA . GLY B 1 98 ? 22.766 14.008 -3.102 1 96.19 98 GLY B CA 1
ATOM 4166 C C . GLY B 1 98 ? 21.922 14.312 -4.328 1 96.19 98 GLY B C 1
ATOM 4167 O O . GLY B 1 98 ? 22.344 14.055 -5.457 1 96.19 98 GLY B O 1
ATOM 4168 N N . PRO B 1 99 ? 20.766 14.945 -4.156 1 97.31 99 PRO B N 1
ATOM 4169 C CA . PRO B 1 99 ? 19.812 15.141 -5.246 1 97.31 99 PRO B CA 1
ATOM 4170 C C . PRO B 1 99 ? 20.328 16.078 -6.332 1 97.31 99 PRO B C 1
ATOM 4172 O O . PRO B 1 99 ? 19.953 15.945 -7.5 1 97.31 99 PRO B O 1
ATOM 4175 N N . LYS B 1 100 ? 21.172 17.078 -5.926 1 97.88 100 LYS B N 1
ATOM 4176 C CA . LYS B 1 100 ? 21.641 18.141 -6.809 1 97.88 100 LYS B CA 1
ATOM 4177 C C . LYS B 1 100 ? 20.469 18.891 -7.43 1 97.88 100 LYS B C 1
ATOM 4179 O O . LYS B 1 100 ? 20.453 19.172 -8.633 1 97.88 100 LYS B O 1
ATOM 4184 N N . ARG B 1 101 ? 19.422 19.156 -6.598 1 98.19 101 ARG B N 1
ATOM 4185 C CA . ARG B 1 101 ? 18.203 19.844 -6.996 1 98.19 101 ARG B CA 1
ATOM 4186 C C . ARG B 1 101 ? 17.688 20.734 -5.871 1 98.19 101 ARG B C 1
ATOM 4188 O O . ARG B 1 101 ? 17.953 20.469 -4.695 1 98.19 101 ARG B O 1
ATOM 4195 N N . ASP B 1 102 ? 17.016 21.781 -6.23 1 98.81 102 ASP B N 1
ATOM 4196 C CA . ASP B 1 102 ? 16.234 22.562 -5.281 1 98.81 102 ASP B CA 1
ATOM 4197 C C . ASP B 1 102 ? 14.875 21.922 -5.027 1 98.81 102 ASP B C 1
ATOM 4199 O O . ASP B 1 102 ? 13.867 22.328 -5.613 1 98.81 102 ASP B O 1
ATOM 4203 N N . LEU B 1 103 ? 14.82 21 -4.137 1 98.81 103 LEU B N 1
ATOM 4204 C CA . LEU B 1 103 ? 13.617 20.203 -3.896 1 98.81 103 LEU B CA 1
ATOM 4205 C C . LEU B 1 103 ? 12.477 21.078 -3.414 1 98.81 103 LEU B C 1
ATOM 4207 O O . LEU B 1 103 ? 11.32 20.875 -3.793 1 98.81 103 LEU B O 1
ATOM 4211 N N . VAL B 1 104 ? 12.773 22.094 -2.564 1 98.88 104 VAL B N 1
ATOM 4212 C CA . VAL B 1 104 ? 11.758 23.016 -2.055 1 98.88 104 VAL B CA 1
ATOM 4213 C C . VAL B 1 104 ? 11.18 23.828 -3.205 1 98.88 104 VAL B C 1
ATOM 4215 O O . VAL B 1 104 ? 9.961 23.875 -3.391 1 98.88 104 VAL B O 1
ATOM 4218 N N . GLY B 1 105 ? 12.078 24.422 -3.963 1 98.88 105 GLY B N 1
ATOM 4219 C CA . GLY B 1 105 ? 11.625 25.281 -5.051 1 98.88 105 GLY B CA 1
ATOM 4220 C C . GLY B 1 105 ? 10.828 24.531 -6.102 1 98.88 105 GLY B C 1
ATOM 4221 O O . GLY B 1 105 ? 9.805 25.031 -6.574 1 98.88 105 GLY B O 1
ATOM 4222 N N . GLU B 1 106 ? 11.305 23.359 -6.438 1 98.75 106 GLU B N 1
ATOM 4223 C CA . GLU B 1 106 ? 10.617 22.562 -7.453 1 98.75 106 GLU B CA 1
ATOM 4224 C C . GLU B 1 106 ? 9.227 22.141 -6.984 1 98.75 106 GLU B C 1
ATOM 4226 O O . GLU B 1 106 ? 8.266 22.219 -7.75 1 98.75 106 GLU B O 1
ATOM 4231 N N . LEU B 1 107 ? 9.094 21.766 -5.777 1 98.5 107 LEU B N 1
ATOM 4232 C CA . LEU B 1 107 ? 7.793 21.344 -5.273 1 98.5 107 LEU B CA 1
ATOM 4233 C C . LEU B 1 107 ? 6.867 22.531 -5.07 1 98.5 107 LEU B C 1
ATOM 4235 O O . LEU B 1 107 ? 5.668 22.453 -5.348 1 98.5 107 LEU B O 1
ATOM 4239 N N . ALA B 1 108 ? 7.441 23.656 -4.602 1 98.62 108 ALA B N 1
ATOM 4240 C CA . ALA B 1 108 ? 6.645 24.875 -4.477 1 98.62 108 ALA B CA 1
ATOM 4241 C C . ALA B 1 108 ? 6.023 25.25 -5.816 1 98.62 108 ALA B C 1
ATOM 4243 O O . ALA B 1 108 ? 4.828 25.547 -5.895 1 98.62 108 ALA B O 1
ATOM 4244 N N . THR B 1 109 ? 6.816 25.234 -6.836 1 98.56 109 THR B N 1
ATOM 4245 C CA . THR B 1 109 ? 6.352 25.578 -8.172 1 98.56 109 THR B CA 1
ATOM 4246 C C . THR B 1 109 ? 5.281 24.609 -8.648 1 98.56 109 THR B C 1
ATOM 4248 O O . THR B 1 109 ? 4.242 25.016 -9.164 1 98.56 109 THR B O 1
ATOM 4251 N N . ALA B 1 110 ? 5.527 23.328 -8.414 1 98.56 110 ALA B N 1
ATOM 4252 C CA . ALA B 1 110 ? 4.586 22.297 -8.852 1 98.56 110 ALA B CA 1
ATOM 4253 C C . ALA B 1 110 ? 3.246 22.438 -8.133 1 98.56 110 ALA B C 1
ATOM 4255 O O . ALA B 1 110 ? 2.188 22.312 -8.75 1 98.56 110 ALA B O 1
ATOM 4256 N N . ILE B 1 111 ? 3.281 22.719 -6.848 1 98.31 111 ILE B N 1
ATOM 4257 C CA . ILE B 1 111 ? 2.057 22.875 -6.07 1 98.31 111 ILE B CA 1
ATOM 4258 C C . ILE B 1 111 ? 1.274 24.078 -6.586 1 98.31 111 ILE B C 1
ATOM 4260 O O . ILE B 1 111 ? 0.071 23.984 -6.836 1 98.31 111 ILE B O 1
ATOM 4264 N N . ARG B 1 112 ? 1.929 25.156 -6.824 1 98.06 112 ARG B N 1
ATOM 4265 C CA . ARG B 1 112 ? 1.281 26.406 -7.215 1 98.06 112 ARG B CA 1
ATOM 4266 C C . ARG B 1 112 ? 0.729 26.312 -8.633 1 98.06 112 ARG B C 1
ATOM 4268 O O . ARG B 1 112 ? -0.248 26.984 -8.977 1 98.06 112 ARG B O 1
ATOM 4275 N N . THR B 1 113 ? 1.254 25.406 -9.438 1 97.44 113 THR B N 1
ATOM 4276 C CA . THR B 1 113 ? 0.827 25.328 -10.836 1 97.44 113 THR B CA 1
ATOM 4277 C C . THR B 1 113 ? -0.177 24.188 -11.031 1 97.44 113 THR B C 1
ATOM 4279 O O . THR B 1 113 ? -1.117 24.328 -11.82 1 97.44 113 THR B O 1
ATOM 4282 N N . THR B 1 114 ? 0.006 23.109 -10.273 1 95.31 114 THR B N 1
ATOM 4283 C CA . THR B 1 114 ? -0.786 21.906 -10.531 1 95.31 114 THR B CA 1
ATOM 4284 C C . THR B 1 114 ? -1.859 21.734 -9.461 1 95.31 114 THR B C 1
ATOM 4286 O O . THR B 1 114 ? -2.92 21.156 -9.734 1 95.31 114 THR B O 1
ATOM 4289 N N . ALA B 1 115 ? -1.61 22.141 -8.273 1 95.75 115 ALA B N 1
ATOM 4290 C CA . ALA B 1 115 ? -2.541 22.047 -7.148 1 95.75 115 ALA B CA 1
ATOM 4291 C C . ALA B 1 115 ? -2.941 23.422 -6.648 1 95.75 115 ALA B C 1
ATOM 4293 O O . ALA B 1 115 ? -2.732 23.75 -5.477 1 95.75 115 ALA B O 1
ATOM 4294 N N . LYS B 1 116 ? -3.643 24.109 -7.41 1 91.44 116 LYS B N 1
ATOM 4295 C CA . LYS B 1 116 ? -3.824 25.562 -7.234 1 91.44 116 LYS B CA 1
ATOM 4296 C C . LYS B 1 116 ? -4.637 25.859 -5.98 1 91.44 116 LYS B C 1
ATOM 4298 O O . LYS B 1 116 ? -4.539 26.953 -5.418 1 91.44 116 LYS B O 1
ATOM 4303 N N . ASP B 1 117 ? -5.387 24.922 -5.562 1 94.5 117 ASP B N 1
ATOM 4304 C CA . ASP B 1 117 ? -6.223 25.172 -4.387 1 94.5 117 ASP B CA 1
ATOM 4305 C C . ASP B 1 117 ? -5.488 24.781 -3.104 1 94.5 117 ASP B C 1
ATOM 4307 O O . ASP B 1 117 ? -6.062 24.828 -2.016 1 94.5 117 ASP B O 1
ATOM 4311 N N . VAL B 1 118 ? -4.211 24.484 -3.24 1 98.25 118 VAL B N 1
ATOM 4312 C CA . VAL B 1 118 ? -3.438 24.031 -2.088 1 98.25 118 VAL B CA 1
ATOM 4313 C C . VAL B 1 118 ? -2.434 25.109 -1.69 1 98.25 118 VAL B C 1
ATOM 4315 O O . VAL B 1 118 ? -1.62 25.547 -2.51 1 98.25 118 VAL B O 1
ATOM 4318 N N . HIS B 1 119 ? -2.535 25.578 -0.478 1 98.25 119 HIS B N 1
ATOM 4319 C CA . HIS B 1 119 ? -1.555 26.531 0.055 1 98.25 119 HIS B CA 1
ATOM 4320 C C . HIS B 1 119 ? -0.24 25.828 0.379 1 98.25 119 HIS B C 1
ATOM 4322 O O . HIS B 1 119 ? -0.238 24.719 0.94 1 98.25 119 HIS B O 1
ATOM 4328 N N . PHE B 1 120 ? 0.855 26.438 0.006 1 98.62 120 PHE B N 1
ATOM 4329 C CA . PHE B 1 120 ? 2.18 25.859 0.203 1 98.62 120 PHE B CA 1
ATOM 4330 C C . PHE B 1 120 ? 2.809 26.375 1.492 1 98.62 120 PHE B C 1
ATOM 4332 O O . PHE B 1 120 ? 2.82 27.594 1.745 1 98.62 120 PHE B O 1
ATOM 4339 N N . GLY B 1 121 ? 3.254 25.469 2.332 1 98.75 121 GLY B N 1
ATOM 4340 C CA . GLY B 1 121 ? 3.943 25.812 3.566 1 98.75 121 GLY B CA 1
ATOM 4341 C C . GLY B 1 121 ? 5.285 25.109 3.713 1 98.75 121 GLY B C 1
ATOM 4342 O O . GLY B 1 121 ? 5.594 24.188 2.961 1 98.75 121 GLY B O 1
ATOM 4343 N N . LEU B 1 122 ? 6.062 25.641 4.68 1 98.88 122 LEU B N 1
ATOM 4344 C CA . LEU B 1 122 ? 7.383 25.078 4.934 1 98.88 122 LEU B CA 1
ATOM 4345 C C . LEU B 1 122 ? 7.59 24.828 6.422 1 98.88 122 LEU B C 1
ATOM 4347 O O . LEU B 1 122 ? 7.262 25.688 7.25 1 98.88 122 LEU B O 1
ATOM 4351 N N . TYR B 1 123 ? 8.039 23.672 6.688 1 98.69 123 TYR B N 1
ATOM 4352 C CA . TYR B 1 123 ? 8.555 23.297 7.996 1 98.69 123 TYR B CA 1
ATOM 4353 C C . TYR B 1 123 ? 10.039 23.641 8.117 1 98.69 123 TYR B C 1
ATOM 4355 O O . TYR B 1 123 ? 10.812 23.422 7.188 1 98.69 123 TYR B O 1
ATOM 4363 N N . HIS B 1 124 ? 10.477 24.188 9.273 1 98.44 124 HIS B N 1
ATOM 4364 C CA . HIS B 1 124 ? 11.875 24.484 9.562 1 98.44 124 HIS B CA 1
ATOM 4365 C C . HIS B 1 124 ? 12.211 24.156 11.016 1 98.44 124 HIS B C 1
ATOM 4367 O O . HIS B 1 124 ? 11.57 24.688 11.938 1 98.44 124 HIS B O 1
ATOM 4373 N N . SER B 1 125 ? 13.164 23.312 11.219 1 97.38 125 SER B N 1
ATOM 4374 C CA . SER B 1 125 ? 13.664 23.062 12.57 1 97.38 125 SER B CA 1
ATOM 4375 C C . SER B 1 125 ? 14.539 24.219 13.047 1 97.38 125 SER B C 1
ATOM 4377 O O . SER B 1 125 ? 15.484 24.609 12.367 1 97.38 125 SER B O 1
ATOM 4379 N N . LEU B 1 126 ? 14.312 24.672 14.258 1 96.69 126 LEU B N 1
ATOM 4380 C CA . LEU B 1 126 ? 15.07 25.812 14.789 1 96.69 126 LEU B CA 1
ATOM 4381 C C . LEU B 1 126 ? 16.484 25.375 15.172 1 96.69 126 LEU B C 1
ATOM 4383 O O . LEU B 1 126 ? 17.406 26.188 15.156 1 96.69 126 LEU B O 1
ATOM 4387 N N . PHE B 1 127 ? 16.656 24.172 15.57 1 94.81 127 PHE B N 1
ATOM 4388 C CA . PHE B 1 127 ? 17.969 23.766 16.031 1 94.81 127 PHE B CA 1
ATOM 4389 C C . PHE B 1 127 ? 18.547 22.672 15.125 1 94.81 127 PHE B C 1
ATOM 4391 O O . PHE B 1 127 ? 17.828 22.109 14.297 1 94.81 127 PHE B O 1
ATOM 4398 N N . GLU B 1 128 ? 19.75 22.5 15.18 1 95.94 128 GLU B N 1
ATOM 4399 C CA . GLU B 1 128 ? 20.516 21.406 14.578 1 95.94 128 GLU B CA 1
ATOM 4400 C C . GLU B 1 128 ? 21.297 20.625 15.633 1 95.94 128 GLU B C 1
ATOM 4402 O O . GLU B 1 128 ? 22.188 21.172 16.281 1 95.94 128 GLU B O 1
ATOM 4407 N N . TRP B 1 129 ? 20.984 19.375 15.742 1 94.81 129 TRP B N 1
ATOM 4408 C CA . TRP B 1 129 ? 21.438 18.547 16.844 1 94.81 129 TRP B CA 1
ATOM 4409 C C . TRP B 1 129 ? 22.938 18.719 17.078 1 94.81 129 TRP B C 1
ATOM 4411 O O . TRP B 1 129 ? 23.375 18.938 18.219 1 94.81 129 TRP B O 1
ATOM 4421 N N . PHE B 1 130 ? 23.719 18.641 16.109 1 96 130 PHE B N 1
ATOM 4422 C CA . PHE B 1 130 ? 25.156 18.484 16.328 1 96 130 PHE B CA 1
ATOM 4423 C C . PHE B 1 130 ? 25.922 19.641 15.688 1 96 130 PHE B C 1
ATOM 4425 O O . PHE B 1 130 ? 27.125 19.547 15.5 1 96 130 PHE B O 1
ATOM 4432 N N . ASN B 1 131 ? 25.25 20.672 15.273 1 96.75 131 ASN B N 1
ATOM 4433 C CA . ASN B 1 131 ? 25.938 21.859 14.75 1 96.75 131 ASN B CA 1
ATOM 4434 C C . ASN B 1 131 ? 26.844 22.484 15.805 1 96.75 131 ASN B C 1
ATOM 4436 O O . ASN B 1 131 ? 26.391 22.812 16.906 1 96.75 131 ASN B O 1
ATOM 4440 N N . PRO B 1 132 ? 28.062 22.672 15.453 1 97.44 132 PRO B N 1
ATOM 4441 C CA . PRO B 1 132 ? 29 23.156 16.469 1 97.44 132 PRO B CA 1
ATOM 4442 C C . PRO B 1 132 ? 28.609 24.516 17.047 1 97.44 132 PRO B C 1
ATOM 4444 O O . PRO B 1 132 ? 28.859 24.797 18.219 1 97.44 132 PRO B O 1
ATOM 4447 N N . LEU B 1 133 ? 28.031 25.391 16.203 1 97.94 133 LEU B N 1
ATOM 4448 C CA . LEU B 1 133 ? 27.609 26.703 16.688 1 97.94 133 LEU B CA 1
ATOM 4449 C C . LEU B 1 133 ? 26.453 26.578 17.688 1 97.94 133 LEU B C 1
ATOM 4451 O O . LEU B 1 133 ? 26.406 27.297 18.688 1 97.94 133 LEU B O 1
ATOM 4455 N N . PHE B 1 134 ? 25.547 25.703 17.469 1 97.31 134 PHE B N 1
ATOM 4456 C CA . PHE B 1 134 ? 24.438 25.469 18.391 1 97.31 134 PHE B CA 1
ATOM 4457 C C . PHE B 1 134 ? 24.938 24.875 19.703 1 97.31 134 PHE B C 1
ATOM 4459 O O . PHE B 1 134 ? 24.531 25.312 20.781 1 97.31 134 PHE B O 1
ATOM 4466 N N . LEU B 1 135 ? 25.844 23.906 19.547 1 97.44 135 LEU B N 1
ATOM 4467 C CA . LEU B 1 135 ? 26.391 23.266 20.734 1 97.44 135 LEU B CA 1
ATOM 4468 C C . LEU B 1 135 ? 27.172 24.281 21.578 1 97.44 135 LEU B C 1
ATOM 4470 O O . LEU B 1 135 ? 27.156 24.203 22.797 1 97.44 135 LEU B O 1
ATOM 4474 N N . GLN B 1 136 ? 27.875 25.141 20.906 1 97.94 136 GLN B N 1
ATOM 4475 C CA . GLN B 1 136 ? 28.594 26.203 21.609 1 97.94 136 GLN B CA 1
ATOM 4476 C C . GLN B 1 136 ? 27.641 27.094 22.375 1 97.94 136 GLN B C 1
ATOM 4478 O O . GLN B 1 136 ? 27.891 27.438 23.531 1 97.94 136 GLN B O 1
ATOM 4483 N N . ASP B 1 137 ? 26.516 27.531 21.719 1 98 137 ASP B N 1
ATOM 4484 C CA . ASP B 1 137 ? 25.516 28.344 22.391 1 98 137 ASP B CA 1
ATOM 4485 C C . ASP B 1 137 ? 24.891 27.594 23.562 1 98 137 ASP B C 1
ATOM 4487 O O . ASP B 1 137 ? 24.672 28.172 24.625 1 98 137 ASP B O 1
ATOM 4491 N N . GLN B 1 138 ? 24.641 26.312 23.391 1 96.69 138 GLN B N 1
ATOM 4492 C CA . GLN B 1 138 ? 24.078 25.484 24.453 1 96.69 138 GLN B CA 1
ATOM 4493 C C . GLN B 1 138 ? 25.031 25.406 25.641 1 96.69 138 GLN B C 1
ATOM 4495 O O . GLN B 1 138 ? 24.594 25.516 26.797 1 96.69 138 GLN B O 1
ATOM 4500 N N . LYS B 1 139 ? 26.312 25.219 25.375 1 97.38 139 LYS B N 1
ATOM 4501 C CA . LYS B 1 139 ? 27.328 25.156 26.422 1 97.38 139 LYS B CA 1
ATOM 4502 C C . LYS B 1 139 ? 27.391 26.469 27.188 1 97.38 139 LYS B C 1
ATOM 4504 O O . LYS B 1 139 ? 27.656 26.469 28.406 1 97.38 139 LYS B O 1
ATOM 4509 N N . ALA B 1 140 ? 27.094 27.516 26.469 1 97.81 140 ALA B N 1
ATOM 4510 C CA . ALA B 1 140 ? 27.109 28.844 27.094 1 97.81 140 ALA B CA 1
ATOM 4511 C C . ALA B 1 140 ? 25.797 29.141 27.797 1 97.81 140 ALA B C 1
ATOM 4513 O O . ALA B 1 140 ? 25.531 30.281 28.188 1 97.81 140 ALA B O 1
ATOM 4514 N N . GLY B 1 141 ? 24.906 28.156 27.891 1 96.62 141 GLY B N 1
ATOM 4515 C CA . GLY B 1 141 ? 23.609 28.344 28.531 1 96.62 141 GLY B CA 1
ATOM 4516 C C . GLY B 1 141 ? 22.672 29.203 27.734 1 96.62 141 GLY B C 1
ATOM 4517 O O . GLY B 1 141 ? 21.844 29.922 28.297 1 96.62 141 GLY B O 1
ATOM 4518 N N . PHE B 1 142 ? 22.953 29.297 26.406 1 96.81 142 PHE B N 1
ATOM 4519 C CA . PHE B 1 142 ? 22.141 30.047 25.469 1 96.81 142 PHE B CA 1
ATOM 4520 C C . PHE B 1 142 ? 22.219 31.547 25.766 1 96.81 142 PHE B C 1
ATOM 4522 O O . PHE B 1 142 ? 21.25 32.281 25.531 1 96.81 142 PHE B O 1
ATOM 4529 N N . LYS B 1 143 ? 23.281 31.922 26.312 1 96.56 143 LYS B N 1
ATOM 4530 C CA . LYS B 1 143 ? 23.562 33.344 26.531 1 96.56 143 LYS B CA 1
ATOM 4531 C C . LYS B 1 143 ? 24.203 33.969 25.297 1 96.56 143 LYS B C 1
ATOM 4533 O O . LYS B 1 143 ? 24.297 35.188 25.203 1 96.56 143 LYS B O 1
ATOM 4538 N N . THR B 1 144 ? 24.734 33.188 24.469 1 97.19 144 THR B N 1
ATOM 4539 C CA . THR B 1 144 ? 25.203 33.594 23.141 1 97.19 144 THR B CA 1
ATOM 4540 C C . THR B 1 144 ? 24.234 33.094 22.062 1 97.19 144 THR B C 1
ATOM 4542 O O . THR B 1 144 ? 23.406 32.219 22.312 1 97.19 144 THR B O 1
ATOM 4545 N N . GLN B 1 145 ? 24.297 33.75 20.906 1 97.75 145 GLN B N 1
ATOM 4546 C CA . GLN B 1 145 ? 23.328 33.438 19.844 1 97.75 145 GLN B CA 1
ATOM 4547 C C . GLN B 1 145 ? 24.016 33.25 18.5 1 97.75 145 GLN B C 1
ATOM 4549 O O . GLN B 1 145 ? 23.5 33.656 17.469 1 97.75 145 GLN B O 1
ATOM 4554 N N . ALA B 1 146 ? 25.234 32.719 18.531 1 98.06 146 ALA B N 1
ATOM 4555 C CA . ALA B 1 146 ? 26 32.531 17.297 1 98.06 146 ALA B CA 1
ATOM 4556 C C . ALA B 1 146 ? 25.219 31.703 16.281 1 98.06 146 ALA B C 1
ATOM 4558 O O . ALA B 1 146 ? 25.125 32.062 15.102 1 98.06 146 ALA B O 1
ATOM 4559 N N . TYR B 1 147 ? 24.672 30.594 16.688 1 97.69 147 TYR B N 1
ATOM 4560 C CA . TYR B 1 147 ? 23.906 29.719 15.797 1 97.69 147 TYR B CA 1
ATOM 4561 C C . TYR B 1 147 ? 22.672 30.438 15.25 1 97.69 147 TYR B C 1
ATOM 4563 O O . TYR B 1 147 ? 22.375 30.328 14.055 1 97.69 147 TYR B O 1
ATOM 4571 N N . VAL B 1 148 ? 21.938 31.125 16.094 1 97.69 148 VAL B N 1
ATOM 4572 C CA . VAL B 1 148 ? 20.719 31.812 15.703 1 97.69 148 VAL B CA 1
ATOM 4573 C C . VAL B 1 148 ? 21.016 32.875 14.656 1 97.69 148 VAL B C 1
ATOM 4575 O O . VAL B 1 148 ? 20.344 32.969 13.633 1 97.69 148 VAL B O 1
ATOM 4578 N N . GLN B 1 149 ? 22.062 33.625 14.883 1 98 149 GLN B N 1
ATOM 4579 C CA . GLN B 1 149 ? 22.391 34.75 14.047 1 98 149 GLN B CA 1
ATOM 4580 C C . GLN B 1 149 ? 23.031 34.312 12.727 1 98 149 GLN B C 1
ATOM 4582 O O . GLN B 1 149 ? 22.812 34.938 11.688 1 98 149 GLN B O 1
ATOM 4587 N N . ASP B 1 150 ? 23.703 33.219 12.773 1 97.94 150 ASP B N 1
ATOM 4588 C CA . ASP B 1 150 ? 24.516 32.875 11.609 1 97.94 150 ASP B CA 1
ATOM 4589 C C . ASP B 1 150 ? 23.844 31.812 10.766 1 97.94 150 ASP B C 1
ATOM 4591 O O . ASP B 1 150 ? 24.172 31.625 9.594 1 97.94 150 ASP B O 1
ATOM 4595 N N . ILE B 1 151 ? 22.938 31.047 11.359 1 98 151 ILE B N 1
ATOM 4596 C CA . ILE B 1 151 ? 22.391 29.906 10.641 1 98 151 ILE B CA 1
ATOM 4597 C C . ILE B 1 151 ? 20.859 29.969 10.656 1 98 151 ILE B C 1
ATOM 4599 O O . ILE B 1 151 ? 20.234 30.188 9.625 1 98 151 ILE B O 1
ATOM 4603 N N . CYS B 1 152 ? 20.266 29.922 11.844 1 97.5 152 CYS B N 1
ATOM 4604 C CA . CYS B 1 152 ? 18.828 29.703 12 1 97.5 152 CYS B CA 1
ATOM 4605 C C . CYS B 1 152 ? 18.031 30.828 11.359 1 97.5 152 CYS B C 1
ATOM 4607 O O . CYS B 1 152 ? 17.25 30.609 10.438 1 97.5 152 CYS B O 1
ATOM 4609 N N . LEU B 1 153 ? 18.25 32.094 11.797 1 98.25 153 LEU B N 1
ATOM 4610 C CA . LEU B 1 153 ? 17.469 33.219 11.305 1 98.25 153 LEU B CA 1
ATOM 4611 C C . LEU B 1 153 ? 17.766 33.469 9.828 1 98.25 153 LEU B C 1
ATOM 4613 O O . LEU B 1 153 ? 16.828 33.656 9.039 1 98.25 153 LEU B O 1
ATOM 4617 N N . PRO B 1 154 ? 19.016 33.469 9.422 1 98.38 154 PRO B N 1
ATOM 4618 C CA . PRO B 1 154 ? 19.281 33.656 7.992 1 98.38 154 PRO B CA 1
ATOM 4619 C C . PRO B 1 154 ? 18.562 32.656 7.117 1 98.38 154 PRO B C 1
ATOM 4621 O O . PRO B 1 154 ? 18.047 33 6.047 1 98.38 154 PRO B O 1
ATOM 4624 N N . GLU B 1 155 ? 18.516 31.391 7.527 1 98.62 155 GLU B N 1
ATOM 4625 C CA . GLU B 1 155 ? 17.797 30.359 6.789 1 98.62 155 GLU B CA 1
ATOM 4626 C C . GLU B 1 155 ? 16.297 30.672 6.734 1 98.62 155 GLU B C 1
ATOM 4628 O O . GLU B 1 155 ? 15.656 30.484 5.695 1 98.62 155 GLU B O 1
ATOM 4633 N N . LEU B 1 156 ? 15.773 31.094 7.828 1 98.69 156 LEU B N 1
ATOM 4634 C CA . LEU B 1 156 ? 14.352 31.438 7.887 1 98.69 156 LEU B CA 1
ATOM 4635 C C . LEU B 1 156 ? 14.023 32.594 6.941 1 98.69 156 LEU B C 1
ATOM 4637 O O . LEU B 1 156 ? 13.031 32.531 6.207 1 98.69 156 LEU B O 1
ATOM 4641 N N . TYR B 1 157 ? 14.867 33.625 6.984 1 98.69 157 TYR B N 1
ATOM 4642 C CA . TYR B 1 157 ? 14.672 34.719 6.035 1 98.69 157 TYR B CA 1
ATOM 4643 C C . TYR B 1 157 ? 14.766 34.219 4.598 1 98.69 157 TYR B C 1
ATOM 4645 O O . TYR B 1 157 ? 13.969 34.594 3.744 1 98.69 157 TYR B O 1
ATOM 4653 N N . GLU B 1 158 ? 15.703 33.344 4.398 1 98.44 158 GLU B N 1
ATOM 4654 C CA . GLU B 1 158 ? 15.953 32.812 3.062 1 98.44 158 GLU B CA 1
ATOM 4655 C C . GLU B 1 158 ? 14.734 32.094 2.512 1 98.44 158 GLU B C 1
ATOM 4657 O O . GLU B 1 158 ? 14.312 32.312 1.379 1 98.44 158 GLU B O 1
ATOM 4662 N N . ILE B 1 159 ? 14.102 31.172 3.25 1 98.75 159 ILE B N 1
ATOM 4663 C CA . ILE B 1 159 ? 13.016 30.375 2.707 1 98.75 159 ILE B CA 1
ATOM 4664 C C . ILE B 1 159 ? 11.758 31.234 2.559 1 98.75 159 ILE B C 1
ATOM 4666 O O . ILE B 1 159 ? 10.945 31 1.654 1 98.75 159 ILE B O 1
ATOM 4670 N N . VAL B 1 160 ? 11.617 32.281 3.406 1 98.81 160 VAL B N 1
ATOM 4671 C CA . VAL B 1 160 ? 10.477 33.188 3.27 1 98.81 160 VAL B CA 1
ATOM 4672 C C . VAL B 1 160 ? 10.641 34.031 2.012 1 98.81 160 VAL B C 1
ATOM 4674 O O . VAL B 1 160 ? 9.703 34.188 1.225 1 98.81 160 VAL B O 1
ATOM 4677 N N . MET B 1 161 ? 11.836 34.531 1.824 1 98.69 161 MET B N 1
ATOM 4678 C CA . MET B 1 161 ? 12.094 35.438 0.704 1 98.69 161 MET B CA 1
ATOM 4679 C C . MET B 1 161 ? 12.086 34.688 -0.618 1 98.69 161 MET B C 1
ATOM 4681 O O . MET B 1 161 ? 11.617 35.188 -1.635 1 98.69 161 MET B O 1
ATOM 4685 N N . SER B 1 162 ? 12.594 33.5 -0.623 1 98.62 162 SER B N 1
ATOM 4686 C CA . SER B 1 162 ? 12.789 32.75 -1.863 1 98.62 162 SER B CA 1
ATOM 4687 C C . SER B 1 162 ? 11.516 32.031 -2.271 1 98.62 162 SER B C 1
ATOM 4689 O O . SER B 1 162 ? 11.188 31.953 -3.457 1 98.62 162 SER B O 1
ATOM 4691 N N . TYR B 1 163 ? 10.781 31.469 -1.327 1 98.75 163 TYR B N 1
ATOM 4692 C CA . TYR B 1 163 ? 9.727 30.531 -1.693 1 98.75 163 TYR B CA 1
ATOM 4693 C C . TYR B 1 163 ? 8.359 31.062 -1.273 1 98.75 163 TYR B C 1
ATOM 4695 O O . TYR B 1 163 ? 7.332 30.469 -1.614 1 98.75 163 TYR B O 1
ATOM 4703 N N . LYS B 1 164 ? 8.281 32.094 -0.453 1 98.62 164 LYS B N 1
ATOM 4704 C CA . LYS B 1 164 ? 7.062 32.812 -0.097 1 98.62 164 LYS B CA 1
ATOM 4705 C C . LYS B 1 164 ? 5.973 31.859 0.387 1 98.62 164 LYS B C 1
ATOM 4707 O O . LYS B 1 164 ? 4.863 31.859 -0.149 1 98.62 164 LYS B O 1
ATOM 4712 N N . PRO B 1 165 ? 6.242 31.109 1.439 1 98.75 165 PRO B N 1
ATOM 4713 C CA . PRO B 1 165 ? 5.242 30.156 1.936 1 98.75 165 PRO B CA 1
ATOM 4714 C C . PRO B 1 165 ? 4.035 30.844 2.572 1 98.75 165 PRO B C 1
ATOM 4716 O O . PRO B 1 165 ? 4.16 31.953 3.09 1 98.75 165 PRO B O 1
ATOM 4719 N N . ASP B 1 166 ? 2.893 30.172 2.498 1 98.06 166 ASP B N 1
ATOM 4720 C CA . ASP B 1 166 ? 1.677 30.625 3.162 1 98.06 166 ASP B CA 1
ATOM 4721 C C . ASP B 1 166 ? 1.646 30.188 4.621 1 98.06 166 ASP B C 1
ATOM 4723 O O . ASP B 1 166 ? 0.86 30.703 5.418 1 98.06 166 ASP B O 1
ATOM 4727 N N . LEU B 1 167 ? 2.436 29.234 4.926 1 98.31 167 LEU B N 1
ATOM 4728 C CA . LEU B 1 167 ? 2.51 28.656 6.262 1 98.31 167 LEU B CA 1
ATOM 4729 C C . LEU B 1 167 ? 3.953 28.359 6.645 1 98.31 167 LEU B C 1
ATOM 4731 O O . LEU B 1 167 ? 4.703 27.781 5.848 1 98.31 167 LEU B O 1
ATOM 4735 N N . LEU B 1 168 ? 4.352 28.859 7.762 1 98.56 168 LEU B N 1
ATOM 4736 C CA . LEU B 1 168 ? 5.664 28.531 8.312 1 98.56 168 LEU B CA 1
ATOM 4737 C C . LEU B 1 168 ? 5.531 27.719 9.594 1 98.56 168 LEU B C 1
ATOM 4739 O O . LEU B 1 168 ? 5.004 28.203 10.594 1 98.56 168 LEU B O 1
ATOM 4743 N N . TRP B 1 169 ? 5.918 26.469 9.547 1 98.25 169 TRP B N 1
ATOM 4744 C CA . TRP B 1 169 ? 5.812 25.516 10.641 1 98.25 169 TRP B CA 1
ATOM 4745 C C . TRP B 1 169 ? 7.152 25.344 11.352 1 98.25 169 TRP B C 1
ATOM 4747 O O . TRP B 1 169 ? 8.062 24.688 10.836 1 98.25 169 TRP B O 1
ATOM 4757 N N . SER B 1 170 ? 7.309 25.938 12.523 1 97.19 170 SER B N 1
ATOM 4758 C CA . SER B 1 170 ? 8.547 25.906 13.289 1 97.19 170 SER B CA 1
ATOM 4759 C C . SER B 1 170 ? 8.57 24.719 14.258 1 97.19 170 SER B C 1
ATOM 4761 O O . SER B 1 170 ? 7.543 24.375 14.828 1 97.19 170 SER B O 1
ATOM 4763 N N . ASP B 1 171 ? 9.695 24.141 14.375 1 95.56 171 ASP B N 1
ATOM 4764 C CA . ASP B 1 171 ? 9.906 23.078 15.359 1 95.56 171 ASP B CA 1
ATOM 4765 C C . ASP B 1 171 ? 11.117 23.375 16.234 1 95.56 171 ASP B C 1
ATOM 4767 O O . ASP B 1 171 ? 12.258 23.156 15.82 1 95.56 171 ASP B O 1
ATOM 4771 N N . GLY B 1 172 ? 10.93 23.922 17.391 1 89.12 172 GLY B N 1
ATOM 4772 C CA . GLY B 1 172 ? 12.047 24.297 18.25 1 89.12 172 GLY B CA 1
ATOM 4773 C C . GLY B 1 172 ? 11.617 24.625 19.672 1 89.12 172 GLY B C 1
ATOM 4774 O O . GLY B 1 172 ? 12.219 25.484 20.312 1 89.12 172 GLY B O 1
ATOM 4775 N N . ASP B 1 173 ? 10.555 24.016 20.078 1 82.81 173 ASP B N 1
ATOM 4776 C CA . ASP B 1 173 ? 10.031 24.359 21.406 1 82.81 173 ASP B CA 1
ATOM 4777 C C . ASP B 1 173 ? 10.836 23.672 22.5 1 82.81 173 ASP B C 1
ATOM 4779 O O . ASP B 1 173 ? 10.609 23.906 23.688 1 82.81 173 ASP B O 1
ATOM 4783 N N . TRP B 1 174 ? 11.914 23 21.969 1 80.81 174 TRP B N 1
ATOM 4784 C CA . TRP B 1 174 ? 12.688 22.281 22.969 1 80.81 174 TRP B CA 1
ATOM 4785 C C . TRP B 1 174 ? 13.977 23.031 23.297 1 80.81 174 TRP B C 1
ATOM 4787 O O . TRP B 1 174 ? 14.477 23.812 22.484 1 80.81 174 TRP B O 1
ATOM 4797 N N . SER B 1 175 ? 14.5 23.062 24.453 1 78.94 175 SER B N 1
ATOM 4798 C CA . SER B 1 175 ? 15.852 23.328 24.922 1 78.94 175 SER B CA 1
ATOM 4799 C C . SER B 1 175 ? 16.047 24.797 25.234 1 78.94 175 SER B C 1
ATOM 4801 O O . SER B 1 175 ? 16.656 25.156 26.25 1 78.94 175 SER B O 1
ATOM 4803 N N . ALA B 1 176 ? 15.547 25.797 24.141 1 93.5 176 ALA B N 1
ATOM 4804 C CA . ALA B 1 176 ? 15.883 27.203 24.312 1 93.5 176 ALA B CA 1
ATOM 4805 C C . ALA B 1 176 ? 14.641 28.078 24.219 1 93.5 176 ALA B C 1
ATOM 4807 O O . ALA B 1 176 ? 13.648 27.688 23.594 1 93.5 176 ALA B O 1
ATOM 4808 N N . THR B 1 177 ? 14.719 29.203 24.828 1 95.12 177 THR B N 1
ATOM 4809 C CA . THR B 1 177 ? 13.594 30.141 24.938 1 95.12 177 THR B CA 1
ATOM 4810 C C . THR B 1 177 ? 13.43 30.906 23.625 1 95.12 177 THR B C 1
ATOM 4812 O O . THR B 1 177 ? 14.352 30.984 22.812 1 95.12 177 THR B O 1
ATOM 4815 N N . PRO B 1 178 ? 12.219 31.562 23.469 1 95.38 178 PRO B N 1
ATOM 4816 C CA . PRO B 1 178 ? 12.008 32.406 22.297 1 95.38 178 PRO B CA 1
ATOM 4817 C C . PRO B 1 178 ? 13.031 33.531 22.188 1 95.38 178 PRO B C 1
ATOM 4819 O O . PRO B 1 178 ? 13.398 33.969 21.094 1 95.38 178 PRO B O 1
ATOM 4822 N N . ASP B 1 179 ? 13.492 33.969 23.297 1 95.5 179 ASP B N 1
ATOM 4823 C CA . ASP B 1 179 ? 14.492 35.031 23.312 1 95.5 179 ASP B CA 1
ATOM 4824 C C . ASP B 1 179 ? 15.789 34.562 22.641 1 95.5 179 ASP B C 1
ATOM 4826 O O . ASP B 1 179 ? 16.375 35.281 21.844 1 95.5 179 ASP B O 1
ATOM 4830 N N . TYR B 1 180 ? 16.188 33.406 23.062 1 96.56 180 TYR B N 1
ATOM 4831 C CA . TYR B 1 180 ? 17.375 32.844 22.422 1 96.56 180 TYR B CA 1
ATOM 4832 C C . TYR B 1 180 ? 17.203 32.75 20.922 1 96.56 180 TYR B C 1
ATOM 4834 O O . TYR B 1 180 ? 18.078 33.156 20.156 1 96.56 180 TYR B O 1
ATOM 4842 N N . TRP B 1 181 ? 16.062 32.312 20.453 1 96.81 181 TRP B N 1
ATOM 4843 C CA . TRP B 1 181 ? 15.812 32.094 19.031 1 96.81 181 TRP B CA 1
ATOM 4844 C C . TRP B 1 181 ? 15.531 33.406 18.328 1 96.81 181 TRP B C 1
ATOM 4846 O O . TRP B 1 181 ? 15.43 33.438 17.094 1 96.81 181 TRP B O 1
ATOM 4856 N N . ASN B 1 182 ? 15.336 34.5 19.078 1 96.19 182 ASN B N 1
ATOM 4857 C CA . ASN B 1 182 ? 14.898 35.781 18.531 1 96.19 182 ASN B CA 1
ATOM 4858 C C . ASN B 1 182 ? 13.594 35.625 17.766 1 96.19 182 ASN B C 1
ATOM 4860 O O . ASN B 1 182 ? 13.438 36.219 16.703 1 96.19 182 ASN B O 1
ATOM 4864 N N . SER B 1 183 ? 12.742 34.781 18.25 1 95.62 183 SER B N 1
ATOM 4865 C CA . SER B 1 183 ? 11.492 34.469 17.578 1 95.62 183 SER B CA 1
ATOM 4866 C C . SER B 1 183 ? 10.578 35.656 17.469 1 95.62 183 SER B C 1
ATOM 4868 O O . SER B 1 183 ? 9.938 35.875 16.438 1 95.62 183 SER B O 1
ATOM 4870 N N . THR B 1 184 ? 10.523 36.5 18.5 1 95.19 184 THR B N 1
ATOM 4871 C CA . THR B 1 184 ? 9.625 37.625 18.516 1 95.19 184 THR B CA 1
ATOM 4872 C C . THR B 1 184 ? 9.992 38.625 17.422 1 95.19 184 THR B C 1
ATOM 4874 O O . THR B 1 184 ? 9.117 39.125 16.719 1 95.19 184 THR B O 1
ATOM 4877 N N . GLU B 1 185 ? 11.273 38.875 17.312 1 96.62 185 GLU B N 1
ATOM 4878 C CA . GLU B 1 185 ? 11.719 39.812 16.281 1 96.62 185 GLU B CA 1
ATOM 4879 C C . GLU B 1 185 ? 11.469 39.25 14.883 1 96.62 185 GLU B C 1
ATOM 4881 O O . GLU B 1 185 ? 11.07 39.969 13.977 1 96.62 185 GLU B O 1
ATOM 4886 N N . PHE B 1 186 ? 11.781 38.062 14.703 1 97.75 186 PHE B N 1
ATOM 4887 C CA . PHE B 1 186 ? 11.547 37.438 13.414 1 97.75 186 PHE B CA 1
ATOM 4888 C C . PHE B 1 186 ? 10.07 37.469 13.047 1 97.75 186 PHE B C 1
ATOM 4890 O O . PHE B 1 186 ? 9.711 37.812 11.922 1 97.75 186 PHE B O 1
ATOM 4897 N N . LEU B 1 187 ? 9.195 37.125 13.977 1 98.06 187 LEU B N 1
ATOM 4898 C CA . LEU B 1 187 ? 7.762 37.094 13.727 1 98.06 187 LEU B CA 1
ATOM 4899 C C . LEU B 1 187 ? 7.234 38.5 13.461 1 98.06 187 LEU B C 1
ATOM 4901 O O . LEU B 1 187 ? 6.316 38.688 12.656 1 98.06 187 LEU B O 1
ATOM 4905 N N . ALA B 1 188 ? 7.816 39.469 14.195 1 98 188 ALA B N 1
ATOM 4906 C CA . ALA B 1 188 ? 7.449 40.844 13.914 1 98 188 ALA B CA 1
ATOM 4907 C C . ALA B 1 188 ? 7.766 41.219 12.469 1 98 188 ALA B C 1
ATOM 4909 O O . ALA B 1 188 ? 6.938 41.812 11.781 1 98 188 ALA B O 1
ATOM 4910 N N . TRP B 1 189 ? 8.938 40.844 12.062 1 98.62 189 TRP B N 1
ATOM 4911 C CA . TRP B 1 189 ? 9.305 41.094 10.664 1 98.62 189 TRP B CA 1
ATOM 4912 C C . TRP B 1 189 ? 8.375 40.312 9.727 1 98.62 189 TRP B C 1
ATOM 4914 O O . TRP B 1 189 ? 7.902 40.875 8.727 1 98.62 189 TRP B O 1
ATOM 4924 N N . LEU B 1 190 ? 8.117 39.094 10.016 1 98.62 190 LEU B N 1
ATOM 4925 C CA . LEU B 1 190 ? 7.305 38.188 9.188 1 98.62 190 LEU B CA 1
ATOM 4926 C C . LEU B 1 190 ? 5.926 38.812 8.938 1 98.62 190 LEU B C 1
ATOM 4928 O O . LEU B 1 190 ? 5.461 38.844 7.793 1 98.62 190 LEU B O 1
ATOM 4932 N N . TYR B 1 191 ? 5.305 39.406 9.914 1 98 191 TYR B N 1
ATOM 4933 C CA . TYR B 1 191 ? 3.918 39.844 9.836 1 98 191 TYR B CA 1
ATOM 4934 C C . TYR B 1 191 ? 3.842 41.312 9.438 1 98 191 TYR B C 1
ATOM 4936 O O . TYR B 1 191 ? 2.768 41.812 9.102 1 98 191 TYR B O 1
ATOM 4944 N N . ASN B 1 192 ? 4.992 42 9.469 1 98.31 192 ASN B N 1
ATOM 4945 C CA . ASN B 1 192 ? 4.918 43.438 9.203 1 98.31 192 ASN B CA 1
ATOM 4946 C C . ASN B 1 192 ? 5.652 43.812 7.922 1 98.31 192 ASN B C 1
ATOM 4948 O O . ASN B 1 192 ? 5.312 44.812 7.27 1 98.31 192 ASN B O 1
ATOM 4952 N N . SER B 1 193 ? 6.684 43.062 7.566 1 98.19 193 SER B N 1
ATOM 4953 C CA . SER B 1 193 ? 7.594 43.594 6.551 1 98.19 193 SER B CA 1
ATOM 4954 C C . SER B 1 193 ? 7.852 42.562 5.457 1 98.19 193 SER B C 1
ATOM 4956 O O . SER B 1 193 ? 8.305 42.906 4.363 1 98.19 193 SER B O 1
ATOM 4958 N N . SER B 1 194 ? 7.621 41.312 5.773 1 98.44 194 SER B N 1
ATOM 4959 C CA . SER B 1 194 ? 7.957 40.281 4.809 1 98.44 194 SER B CA 1
ATOM 4960 C C . SER B 1 194 ? 7.055 40.344 3.58 1 98.44 194 SER B C 1
ATOM 4962 O O . SER B 1 194 ? 6.016 41 3.605 1 98.44 194 SER B O 1
ATOM 4964 N N . PRO B 1 195 ? 7.453 39.656 2.49 1 98.44 195 PRO B N 1
ATOM 4965 C CA . PRO B 1 195 ? 6.609 39.625 1.293 1 98.44 195 PRO B CA 1
ATOM 4966 C C . PRO B 1 195 ? 5.312 38.844 1.496 1 98.44 195 PRO B C 1
ATOM 4968 O O . PRO B 1 195 ? 4.406 38.938 0.663 1 98.44 195 PRO B O 1
ATOM 4971 N N . VAL B 1 196 ? 5.199 38.094 2.578 1 98.44 196 VAL B N 1
ATOM 4972 C CA . VAL B 1 196 ? 4.027 37.25 2.791 1 98.44 196 VAL B CA 1
ATOM 4973 C C . VAL B 1 196 ? 3.248 37.75 4.008 1 98.44 196 VAL B C 1
ATOM 4975 O O . VAL B 1 196 ? 2.42 37.031 4.559 1 98.44 196 VAL B O 1
ATOM 4978 N N . LYS B 1 197 ? 3.482 38.938 4.434 1 98.12 197 LYS B N 1
ATOM 4979 C CA . LYS B 1 197 ? 2.973 39.469 5.691 1 98.12 197 LYS B CA 1
ATOM 4980 C C . LYS B 1 197 ? 1.448 39.406 5.738 1 98.12 197 LYS B C 1
ATOM 4982 O O . LYS B 1 197 ? 0.862 39.281 6.82 1 98.12 197 LYS B O 1
ATOM 4987 N N . ASP B 1 198 ? 0.771 39.375 4.609 1 97.38 198 ASP B N 1
ATOM 4988 C CA . ASP B 1 198 ? -0.687 39.438 4.578 1 97.38 198 ASP B CA 1
ATOM 4989 C C . ASP B 1 198 ? -1.31 38.031 4.508 1 97.38 198 ASP B C 1
ATOM 4991 O O . ASP B 1 198 ? -2.525 37.906 4.648 1 97.38 198 ASP B O 1
ATOM 4995 N N . THR B 1 199 ? -0.484 37 4.34 1 96.44 199 THR B N 1
ATOM 4996 C CA . THR B 1 199 ? -1.069 35.688 4.09 1 96.44 199 THR B CA 1
ATOM 4997 C C . THR B 1 199 ? -0.49 34.656 5.043 1 96.44 199 THR B C 1
ATOM 4999 O O . THR B 1 199 ? -1.123 33.625 5.309 1 96.44 199 THR B O 1
ATOM 5002 N N . ILE B 1 200 ? 0.627 34.875 5.625 1 97.88 200 ILE B N 1
ATOM 5003 C CA . ILE B 1 200 ? 1.403 33.844 6.32 1 97.88 200 ILE B CA 1
ATOM 5004 C C . ILE B 1 200 ? 0.744 33.5 7.656 1 97.88 200 ILE B C 1
ATOM 5006 O O . ILE B 1 200 ? 0.23 34.406 8.336 1 97.88 200 ILE B O 1
ATOM 5010 N N . VAL B 1 201 ? 0.709 32.219 8.016 1 97.56 201 VAL B N 1
ATOM 5011 C CA . VAL B 1 201 ? 0.34 31.797 9.359 1 97.56 201 VAL B CA 1
ATOM 5012 C C . VAL B 1 201 ? 1.466 30.953 9.953 1 97.56 201 VAL B C 1
ATOM 5014 O O . VAL B 1 201 ? 2.24 30.328 9.219 1 97.56 201 VAL B O 1
ATOM 5017 N N . THR B 1 202 ? 1.636 30.906 11.289 1 97.81 202 THR B N 1
ATOM 5018 C CA . THR B 1 202 ? 2.689 30.141 11.953 1 97.81 202 THR B CA 1
ATOM 5019 C C . THR B 1 202 ? 2.115 29.312 13.094 1 97.81 202 THR B C 1
ATOM 5021 O O . THR B 1 202 ? 1.097 29.672 13.68 1 97.81 202 THR B O 1
ATOM 5024 N N . ASN B 1 203 ? 2.752 28.156 13.367 1 97.62 203 ASN B N 1
ATOM 5025 C CA . ASN B 1 203 ? 2.377 27.344 14.508 1 97.62 203 ASN B CA 1
ATOM 5026 C C . ASN B 1 203 ? 2.934 27.906 15.812 1 97.62 203 ASN B C 1
ATOM 5028 O O . ASN B 1 203 ? 3.244 29.094 15.898 1 97.62 203 ASN B O 1
ATOM 5032 N N . ASP B 1 204 ? 3.061 27.078 16.906 1 95.94 204 ASP B N 1
ATOM 5033 C CA . ASP B 1 204 ? 3.324 27.578 18.25 1 95.94 204 ASP B CA 1
ATOM 5034 C C . ASP B 1 204 ? 4.668 27.078 18.781 1 95.94 204 ASP B C 1
ATOM 5036 O O . ASP B 1 204 ? 4.938 27.141 19.984 1 95.94 204 ASP B O 1
ATOM 5040 N N . ARG B 1 205 ? 5.504 26.594 17.891 1 96.62 205 ARG B N 1
ATOM 5041 C CA . ARG B 1 205 ? 6.727 25.969 18.391 1 96.62 205 ARG B CA 1
ATOM 5042 C C . ARG B 1 205 ? 7.938 26.859 18.141 1 96.62 205 ARG B C 1
ATOM 5044 O O . ARG B 1 205 ? 8.945 26.406 17.594 1 96.62 205 ARG B O 1
ATOM 5051 N N . TRP B 1 206 ? 7.941 28.047 18.703 1 96.69 206 TRP B N 1
ATOM 5052 C CA . TRP B 1 206 ? 8.961 29.047 18.422 1 96.69 206 TRP B CA 1
ATOM 5053 C C . TRP B 1 206 ? 9.891 29.234 19.609 1 96.69 206 TRP B C 1
ATOM 5055 O O . TRP B 1 206 ? 10.492 30.297 19.781 1 96.69 206 TRP B O 1
ATOM 5065 N N . GLY B 1 207 ? 9.969 28.281 20.484 1 95.69 207 GLY B N 1
ATOM 5066 C CA . GLY B 1 207 ? 10.836 28.266 21.656 1 95.69 207 GLY B CA 1
ATOM 5067 C C . GLY B 1 207 ? 10.18 27.656 22.875 1 95.69 207 GLY B C 1
ATOM 5068 O O . GLY B 1 207 ? 8.961 27.453 22.906 1 95.69 207 GLY B O 1
ATOM 5069 N N . SER B 1 208 ? 11.07 27.344 23.812 1 94.44 208 SER B N 1
ATOM 5070 C CA . SER B 1 208 ? 10.562 26.75 25.047 1 94.44 208 SER B CA 1
ATOM 5071 C C . SER B 1 208 ? 9.5 27.641 25.688 1 94.44 208 SER B C 1
ATOM 5073 O O . SER B 1 208 ? 9.641 28.859 25.719 1 94.44 208 SER B O 1
ATOM 5075 N N . GLY B 1 209 ? 8.398 26.969 26.125 1 92.5 209 GLY B N 1
ATOM 5076 C CA . GLY B 1 209 ? 7.348 27.688 26.828 1 92.5 209 GLY B CA 1
ATOM 5077 C C . GLY B 1 209 ? 6.266 28.219 25.906 1 92.5 209 GLY B C 1
ATOM 5078 O O . GLY B 1 209 ? 5.246 28.734 26.375 1 92.5 209 GLY B O 1
ATOM 5079 N N . THR B 1 210 ? 6.461 28.078 24.656 1 94.38 210 THR B N 1
ATOM 5080 C CA . THR B 1 210 ? 5.508 28.672 23.719 1 94.38 210 THR B CA 1
ATOM 5081 C C . THR B 1 210 ? 4.445 27.641 23.312 1 94.38 210 THR B C 1
ATOM 5083 O O . THR B 1 210 ? 3.361 28.016 22.859 1 94.38 210 THR B O 1
ATOM 5086 N N . LEU B 1 211 ? 4.742 26.375 23.469 1 93.38 211 LEU B N 1
ATOM 5087 C CA . LEU B 1 211 ? 3.891 25.297 23.016 1 93.38 211 LEU B CA 1
ATOM 5088 C C . LEU B 1 211 ? 2.504 25.391 23.641 1 93.38 211 LEU B C 1
ATOM 5090 O O . LEU B 1 211 ? 2.377 25.484 24.859 1 93.38 211 LEU B O 1
ATOM 5094 N N . CYS B 1 212 ? 1.546 25.453 22.844 1 94.25 212 CYS B N 1
ATOM 5095 C CA . CYS B 1 212 ? 0.139 25.484 23.234 1 94.25 212 CYS B CA 1
ATOM 5096 C C . CYS B 1 212 ? -0.185 26.766 24 1 94.25 212 CYS B C 1
ATOM 5098 O O . CYS B 1 212 ? -1.115 26.781 24.797 1 94.25 212 CYS B O 1
ATOM 5100 N N . GLN B 1 213 ? 0.555 27.766 23.828 1 93.25 213 GLN B N 1
ATOM 5101 C CA . GLN B 1 213 ? 0.367 29.031 24.547 1 93.25 213 GLN B CA 1
ATOM 5102 C C . GLN B 1 213 ? 0.39 30.219 23.578 1 93.25 213 GLN B C 1
ATOM 5104 O O . GLN B 1 213 ? -0.37 31.172 23.75 1 93.25 213 GLN B O 1
ATOM 5109 N N . HIS B 1 214 ? 1.242 30.094 22.594 1 88.56 214 HIS B N 1
ATOM 5110 C CA . HIS B 1 214 ? 1.423 31.188 21.641 1 88.56 214 HIS B CA 1
ATOM 5111 C C . HIS B 1 214 ? 1.409 30.672 20.219 1 88.56 214 HIS B C 1
ATOM 5113 O O . HIS B 1 214 ? 1.71 29.5 19.969 1 88.56 214 HIS B O 1
ATOM 5119 N N . GLY B 1 215 ? 0.954 31.578 19.203 1 86.88 215 GLY B N 1
ATOM 5120 C CA . GLY B 1 215 ? 0.958 31.188 17.812 1 86.88 215 GLY B CA 1
ATOM 5121 C C . GLY B 1 215 ? -0.348 31.484 17.094 1 86.88 215 GLY B C 1
ATOM 5122 O O . GLY B 1 215 ? -1.371 31.719 17.75 1 86.88 215 GLY B O 1
ATOM 5123 N N . GLY B 1 216 ? -0.237 31.516 15.766 1 91.06 216 GLY B N 1
ATOM 5124 C CA . GLY B 1 216 ? -1.456 31.625 14.984 1 91.06 216 GLY B CA 1
ATOM 5125 C C . GLY B 1 216 ? -2.422 30.484 15.219 1 91.06 216 GLY B C 1
ATOM 5126 O O . GLY B 1 216 ? -3.639 30.672 15.211 1 91.06 216 GLY B O 1
ATOM 5127 N N . TYR B 1 217 ? -1.872 29.328 15.398 1 95.56 217 TYR B N 1
ATOM 5128 C CA . TYR B 1 217 ? -2.611 28.141 15.812 1 95.56 217 TYR B CA 1
ATOM 5129 C C . TYR B 1 217 ? -1.754 27.234 16.688 1 95.56 217 TYR B C 1
ATOM 5131 O O . TYR B 1 217 ? -0.523 27.297 16.641 1 95.56 217 TYR B O 1
ATOM 5139 N N . TYR B 1 218 ? -2.398 26.406 17.531 1 96.44 218 TYR B N 1
ATOM 5140 C CA . TYR B 1 218 ? -1.707 25.5 18.453 1 96.44 218 TYR B CA 1
ATOM 5141 C C . TYR B 1 218 ? -1.47 24.141 17.797 1 96.44 218 TYR B C 1
ATOM 5143 O O . TYR B 1 218 ? -2.344 23.625 17.109 1 96.44 218 TYR B O 1
ATOM 5151 N N . THR B 1 219 ? -0.321 23.609 17.969 1 96.06 219 THR B N 1
ATOM 5152 C CA . THR B 1 219 ? -0.031 22.25 17.578 1 96.06 219 THR B CA 1
ATOM 5153 C C . THR B 1 219 ? 0.167 21.359 18.812 1 96.06 219 THR B C 1
ATOM 5155 O O . THR B 1 219 ? -0.024 20.141 18.75 1 96.06 219 THR B O 1
ATOM 5158 N N . CYS B 1 220 ? 0.642 21.953 19.906 1 94.31 220 CYS B N 1
ATOM 5159 C CA . CYS B 1 220 ? 0.836 21.25 21.172 1 94.31 220 CYS B CA 1
ATOM 5160 C C . CYS B 1 220 ? 1.695 20 20.984 1 94.31 220 CYS B C 1
ATOM 5162 O O . CYS B 1 220 ? 2.77 20.078 20.375 1 94.31 220 CYS B O 1
ATOM 5164 N N . SER B 1 221 ? 1.288 18.859 21.406 1 93 221 SER B N 1
ATOM 5165 C CA . SER B 1 221 ? 2.078 17.641 21.188 1 93 221 SER B CA 1
ATOM 5166 C C . SER B 1 221 ? 1.854 17.062 19.797 1 93 221 SER B C 1
ATOM 5168 O O . SER B 1 221 ? 0.878 17.422 19.125 1 93 221 SER B O 1
ATOM 5170 N N . ASP B 1 222 ? 2.799 16.328 19.344 1 93.56 222 ASP B N 1
ATOM 5171 C CA . ASP B 1 222 ? 2.562 15.547 18.125 1 93.56 222 ASP B CA 1
ATOM 5172 C C . ASP B 1 222 ? 1.282 14.719 18.234 1 93.56 222 ASP B C 1
ATOM 5174 O O . ASP B 1 222 ? 0.975 14.188 19.312 1 93.56 222 ASP B O 1
ATOM 5178 N N . ARG B 1 223 ? 0.514 14.711 17.156 1 95.19 223 ARG B N 1
ATOM 5179 C CA . ARG B 1 223 ? -0.747 13.977 17.141 1 95.19 223 ARG B CA 1
ATOM 5180 C C . ARG B 1 223 ? -1.705 14.5 18.203 1 95.19 223 ARG B C 1
ATOM 5182 O O . ARG B 1 223 ? -2.363 13.727 18.891 1 95.19 223 ARG B O 1
ATOM 5189 N N . TYR B 1 224 ? -1.626 15.758 18.328 1 93.12 224 TYR B N 1
ATOM 5190 C CA . TYR B 1 224 ? -2.455 16.438 19.312 1 93.12 224 TYR B CA 1
ATOM 5191 C C . TYR B 1 224 ? -3.934 16.312 18.969 1 93.12 224 TYR B C 1
ATOM 5193 O O . TYR B 1 224 ? -4.344 16.625 17.844 1 93.12 224 TYR B O 1
ATOM 5201 N N . ASN B 1 225 ? -4.719 15.727 19.891 1 93.5 225 ASN B N 1
ATOM 5202 C CA . ASN B 1 225 ? -6.176 15.656 19.812 1 93.5 225 ASN B CA 1
ATOM 5203 C C . ASN B 1 225 ? -6.809 15.672 21.203 1 93.5 225 ASN B C 1
ATOM 5205 O O . ASN B 1 225 ? -6.949 14.633 21.844 1 93.5 225 ASN B O 1
ATOM 5209 N N . PRO B 1 226 ? -7.172 16.797 21.594 1 93 226 PRO B N 1
ATOM 5210 C CA . PRO B 1 226 ? -7.703 16.938 22.953 1 93 226 PRO B CA 1
ATOM 5211 C C . PRO B 1 226 ? -9.055 16.234 23.125 1 93 226 PRO B C 1
ATOM 5213 O O . PRO B 1 226 ? -9.469 15.961 24.25 1 93 226 PRO B O 1
ATOM 5216 N N . GLY B 1 227 ? -9.766 16.016 22.078 1 91.94 227 GLY B N 1
ATOM 5217 C CA . GLY B 1 227 ? -11.055 15.344 22.125 1 91.94 227 GLY B CA 1
ATOM 5218 C C . GLY B 1 227 ? -12.18 16.25 22.609 1 91.94 227 GLY B C 1
ATOM 5219 O O . GLY B 1 227 ? -13.32 15.797 22.766 1 91.94 227 GLY B O 1
ATOM 5220 N N . THR B 1 228 ? -11.781 17.5 22.922 1 94.75 228 THR B N 1
ATOM 5221 C CA . THR B 1 228 ? -12.742 18.5 23.359 1 94.75 228 THR B CA 1
ATOM 5222 C C . THR B 1 228 ? -12.547 19.812 22.594 1 94.75 228 THR B C 1
ATOM 5224 O O . THR B 1 228 ? -11.469 20.062 22.062 1 94.75 228 THR B O 1
ATOM 5227 N N . LEU B 1 229 ? -13.625 20.594 22.578 1 96.56 229 LEU B N 1
ATOM 5228 C CA . LEU B 1 229 ? -13.555 21.875 21.906 1 96.56 229 LEU B CA 1
ATOM 5229 C C . LEU B 1 229 ? -12.523 22.781 22.578 1 96.56 229 LEU B C 1
ATOM 5231 O O . LEU B 1 229 ? -12.492 22.906 23.797 1 96.56 229 LEU B O 1
ATOM 5235 N N . GLN B 1 230 ? -11.703 23.391 21.75 1 93.19 230 GLN B N 1
ATOM 5236 C CA . GLN B 1 230 ? -10.688 24.312 22.25 1 93.19 230 GLN B CA 1
ATOM 5237 C C . GLN B 1 230 ? -11.062 25.766 21.906 1 93.19 230 GLN B C 1
ATOM 5239 O O . GLN B 1 230 ? -11.75 26.016 20.922 1 93.19 230 GLN B O 1
ATOM 5244 N N . LYS B 1 231 ? -10.594 26.672 22.672 1 92.75 231 LYS B N 1
ATOM 5245 C CA . LYS B 1 231 ? -10.898 28.094 22.5 1 92.75 231 LYS B CA 1
ATOM 5246 C C . LYS B 1 231 ? -10 28.734 21.438 1 92.75 231 LYS B C 1
ATOM 5248 O O . LYS B 1 231 ? -10.266 29.844 20.984 1 92.75 231 LYS B O 1
ATOM 5253 N N . HIS B 1 232 ? -8.977 28.047 21.109 1 95.06 232 HIS B N 1
ATOM 5254 C CA . HIS B 1 232 ? -8.008 28.516 20.125 1 95.06 232 HIS B CA 1
ATOM 5255 C C . HIS B 1 232 ? -7.84 27.516 19 1 95.06 232 HIS B C 1
ATOM 5257 O O . HIS B 1 232 ? -7.855 26.297 19.234 1 95.06 232 HIS B O 1
ATOM 5263 N N . LYS B 1 233 ? -7.703 28.078 17.75 1 95.88 233 LYS B N 1
ATOM 5264 C CA . LYS B 1 233 ? -7.457 27.188 16.625 1 95.88 233 LYS B CA 1
ATOM 5265 C C . LYS B 1 233 ? -6.234 26.312 16.891 1 95.88 233 LYS B C 1
ATOM 5267 O O . LYS B 1 233 ? -5.25 26.766 17.469 1 95.88 233 LYS B O 1
ATOM 5272 N N . TRP B 1 234 ? -6.359 25.078 16.484 1 97.44 234 TRP B N 1
ATOM 5273 C CA . TRP B 1 234 ? -5.266 24.141 16.703 1 97.44 234 TRP B CA 1
ATOM 5274 C C . TRP B 1 234 ? -5.137 23.172 15.539 1 97.44 234 TRP B C 1
ATOM 5276 O O . TRP B 1 234 ? -5.988 23.141 14.648 1 97.44 234 TRP B O 1
ATOM 5286 N N . GLU B 1 235 ? -4.016 22.562 15.484 1 97.94 235 GLU B N 1
ATOM 5287 C CA . GLU B 1 235 ? -3.68 21.625 14.406 1 97.94 235 GLU B CA 1
ATOM 5288 C C . GLU B 1 235 ? -3.279 20.266 14.961 1 97.94 235 GLU B C 1
ATOM 5290 O O . GLU B 1 235 ? -2.465 20.172 15.883 1 97.94 235 GLU B O 1
ATOM 5295 N N . ASN B 1 236 ? -4.016 19.266 14.492 1 98.38 236 ASN B N 1
ATOM 5296 C CA . ASN B 1 236 ? -3.537 17.906 14.688 1 98.38 236 ASN B CA 1
ATOM 5297 C C . ASN B 1 236 ? -2.465 17.547 13.664 1 98.38 236 ASN B C 1
ATOM 5299 O O . ASN B 1 236 ? -2.775 17.031 12.594 1 98.38 236 ASN B O 1
ATOM 5303 N N . ALA B 1 237 ? -1.237 17.781 14.016 1 98.06 237 ALA B N 1
ATOM 5304 C CA . ALA B 1 237 ? -0.122 17.328 13.195 1 98.06 237 ALA B CA 1
ATOM 5305 C C . ALA B 1 237 ? 0.19 15.852 13.469 1 98.06 237 ALA B C 1
ATOM 5307 O O . ALA B 1 237 ? 0.745 15.516 14.516 1 98.06 237 ALA B O 1
ATOM 5308 N N . MET B 1 238 ? -0.175 15.031 12.508 1 98.31 238 MET B N 1
ATOM 5309 C CA . MET B 1 238 ? -0.075 13.594 12.75 1 98.31 238 MET B CA 1
ATOM 5310 C C . MET B 1 238 ? 0.4 12.859 11.508 1 98.31 238 MET B C 1
ATOM 5312 O O . MET B 1 238 ? 0.626 13.477 10.461 1 98.31 238 MET B O 1
ATOM 5316 N N . THR B 1 239 ? 0.707 11.516 11.648 1 98.38 239 THR B N 1
ATOM 5317 C CA . THR B 1 239 ? 1.323 10.734 10.586 1 98.38 239 THR B CA 1
ATOM 5318 C C . THR B 1 239 ? 0.465 9.523 10.242 1 98.38 239 THR B C 1
ATOM 5320 O O . THR B 1 239 ? -0.212 8.969 11.109 1 98.38 239 THR B O 1
ATOM 5323 N N . ILE B 1 240 ? 0.522 9.156 8.945 1 98.62 240 ILE B N 1
ATOM 5324 C CA . ILE B 1 240 ? -0.075 7.887 8.539 1 98.62 240 ILE B CA 1
ATOM 5325 C C . ILE B 1 240 ? 0.685 6.73 9.18 1 98.62 240 ILE B C 1
ATOM 5327 O O . ILE B 1 240 ? 0.077 5.77 9.664 1 98.62 240 ILE B O 1
ATOM 5331 N N . ASP B 1 241 ? 1.993 6.797 9.172 1 98.5 241 ASP B N 1
ATOM 5332 C CA . ASP B 1 241 ? 2.826 5.848 9.906 1 98.5 241 ASP B CA 1
ATOM 5333 C C . ASP B 1 241 ? 2.701 6.062 11.414 1 98.5 241 ASP B C 1
ATOM 5335 O O . ASP B 1 241 ? 2.955 7.16 11.914 1 98.5 241 ASP B O 1
ATOM 5339 N N . LYS B 1 242 ? 2.414 5.102 12.156 1 98 242 LYS B N 1
ATOM 5340 C CA . LYS B 1 242 ? 2.143 5.215 13.586 1 98 242 LYS B CA 1
ATOM 5341 C C . LYS B 1 242 ? 3.422 5.508 14.367 1 98 242 LYS B C 1
ATOM 5343 O O . LYS B 1 242 ? 3.365 5.926 15.523 1 98 242 LYS B O 1
ATOM 5348 N N . LYS B 1 243 ? 4.574 5.379 13.68 1 97.25 243 LYS B N 1
ATOM 5349 C CA . LYS B 1 243 ? 5.785 5.359 14.492 1 97.25 243 LYS B CA 1
ATOM 5350 C C . LYS B 1 243 ? 6.77 6.43 14.039 1 97.25 243 LYS B C 1
ATOM 5352 O O . LYS B 1 243 ? 7.73 6.742 14.75 1 97.25 243 LYS B O 1
ATOM 5357 N N . SER B 1 244 ? 6.57 6.988 12.891 1 97.81 244 SER B N 1
ATOM 5358 C CA . SER B 1 244 ? 7.605 7.871 12.367 1 97.81 244 SER B CA 1
ATOM 5359 C C . SER B 1 244 ? 7.02 8.938 11.453 1 97.81 244 SER B C 1
ATOM 5361 O O . SER B 1 244 ? 6.039 8.688 10.75 1 97.81 244 SER B O 1
ATOM 5363 N N . TRP B 1 245 ? 7.66 10.086 11.453 1 98.19 245 TRP B N 1
ATOM 5364 C CA . TRP B 1 245 ? 7.367 11.141 10.484 1 98.19 245 TRP B CA 1
ATOM 5365 C C . TRP B 1 245 ? 8.062 10.875 9.156 1 98.19 245 TRP B C 1
ATOM 5367 O O . TRP B 1 245 ? 7.516 11.172 8.094 1 98.19 245 TRP B O 1
ATOM 5377 N N . GLY B 1 246 ? 9.273 10.367 9.219 1 98.5 246 GLY B N 1
ATOM 5378 C CA . GLY B 1 246 ? 10.031 10.008 8.023 1 98.5 246 GLY B CA 1
ATOM 5379 C C . GLY B 1 246 ? 9.773 8.594 7.555 1 98.5 246 GLY B C 1
ATOM 5380 O O . GLY B 1 246 ? 9.203 7.781 8.297 1 98.5 246 GLY B O 1
ATOM 5381 N N . TYR B 1 247 ? 10.211 8.312 6.352 1 98.25 247 TYR B N 1
ATOM 5382 C CA . TYR B 1 247 ? 10.039 6.984 5.77 1 98.25 247 TYR B CA 1
ATOM 5383 C C . TYR B 1 247 ? 10.836 5.941 6.539 1 98.25 247 TYR B C 1
ATOM 5385 O O . TYR B 1 247 ? 12.008 6.152 6.852 1 98.25 247 TYR B O 1
ATOM 5393 N N . ARG B 1 248 ? 10.211 4.789 6.82 1 95.94 248 ARG B N 1
ATOM 5394 C CA . ARG B 1 248 ? 10.82 3.594 7.391 1 95.94 248 ARG B CA 1
ATOM 5395 C C . ARG B 1 248 ? 10.633 2.391 6.477 1 95.94 248 ARG B C 1
ATOM 5397 O O . ARG B 1 248 ? 9.5 1.938 6.266 1 95.94 248 ARG B O 1
ATOM 5404 N N . ARG B 1 249 ? 11.664 1.901 6 1 95.69 249 ARG B N 1
ATOM 5405 C CA . ARG B 1 249 ? 11.477 0.791 5.07 1 95.69 249 ARG B CA 1
ATOM 5406 C C . ARG B 1 249 ? 11.039 -0.471 5.809 1 95.69 249 ARG B C 1
ATOM 5408 O O . ARG B 1 249 ? 10.422 -1.36 5.219 1 95.69 249 ARG B O 1
ATOM 5415 N N . GLU B 1 250 ? 11.305 -0.566 7.102 1 96.5 250 GLU B N 1
ATOM 5416 C CA . GLU B 1 250 ? 10.953 -1.766 7.855 1 96.5 250 GLU B CA 1
ATOM 5417 C C . GLU B 1 250 ? 9.492 -1.734 8.289 1 96.5 250 GLU B C 1
ATOM 5419 O O . GLU B 1 250 ? 9 -2.686 8.906 1 96.5 250 GLU B O 1
ATOM 5424 N N . ALA B 1 251 ? 8.805 -0.635 8.031 1 97.44 251 ALA B N 1
ATOM 5425 C CA . ALA B 1 251 ? 7.395 -0.539 8.406 1 97.44 251 ALA B CA 1
ATOM 5426 C C . ALA B 1 251 ? 6.562 -1.605 7.703 1 97.44 251 ALA B C 1
ATOM 5428 O O . ALA B 1 251 ? 6.738 -1.848 6.508 1 97.44 251 ALA B O 1
ATOM 5429 N N . THR B 1 252 ? 5.703 -2.281 8.469 1 97.62 252 THR B N 1
ATOM 5430 C CA . THR B 1 252 ? 4.75 -3.248 7.938 1 97.62 252 THR B CA 1
ATOM 5431 C C . THR B 1 252 ? 3.363 -2.625 7.805 1 97.62 252 THR B C 1
ATOM 5433 O O . THR B 1 252 ? 3.146 -1.486 8.227 1 97.62 252 THR B O 1
ATOM 5436 N N . LEU B 1 253 ? 2.475 -3.34 7.254 1 98.38 253 LEU B N 1
ATOM 5437 C CA . LEU B 1 253 ? 1.111 -2.854 7.07 1 98.38 253 LEU B CA 1
ATOM 5438 C C . LEU B 1 253 ? 0.503 -2.426 8.406 1 98.38 253 LEU B C 1
ATOM 5440 O O . LEU B 1 253 ? -0.204 -1.417 8.477 1 98.38 253 LEU B O 1
ATOM 5444 N N . ALA B 1 254 ? 0.804 -3.148 9.445 1 98 254 ALA B N 1
ATOM 5445 C CA . ALA B 1 254 ? 0.224 -2.896 10.766 1 98 254 ALA B CA 1
ATOM 5446 C C . ALA B 1 254 ? 0.692 -1.556 11.32 1 98 254 ALA B C 1
ATOM 5448 O O . ALA B 1 254 ? 0.085 -1.017 12.25 1 98 254 ALA B O 1
ATOM 5449 N N . ASP B 1 255 ? 1.747 -1.036 10.781 1 98.38 255 ASP B N 1
ATOM 5450 C CA . ASP B 1 255 ? 2.305 0.23 11.25 1 98.38 255 ASP B CA 1
ATOM 5451 C C . ASP B 1 255 ? 1.568 1.415 10.625 1 98.38 255 ASP B C 1
ATOM 5453 O O . ASP B 1 255 ? 1.767 2.561 11.039 1 98.38 255 ASP B O 1
ATOM 5457 N N . TYR B 1 256 ? 0.735 1.167 9.656 1 98.69 256 TYR B N 1
ATOM 5458 C CA . TYR B 1 256 ? 0.059 2.258 8.969 1 98.69 256 TYR B CA 1
ATOM 5459 C C . TYR B 1 256 ? -1.405 2.342 9.383 1 98.69 256 TYR B C 1
ATOM 5461 O O . TYR B 1 256 ? -2.068 1.316 9.555 1 98.69 256 TYR B O 1
ATOM 5469 N N . LEU B 1 257 ? -1.886 3.496 9.539 1 98.75 257 LEU B N 1
ATOM 5470 C CA . LEU B 1 257 ? -3.301 3.732 9.812 1 98.75 257 LEU B CA 1
ATOM 5471 C C . LEU B 1 257 ? -4.148 3.395 8.586 1 98.75 257 LEU B C 1
ATOM 5473 O O . LEU B 1 257 ? -3.754 3.676 7.457 1 98.75 257 LEU B O 1
ATOM 5477 N N . SER B 1 258 ? -5.281 2.807 8.82 1 98.12 258 SER B N 1
ATOM 5478 C CA . SER B 1 258 ? -6.25 2.518 7.77 1 98.12 258 SER B CA 1
ATOM 5479 C C . SER B 1 258 ? -7.051 3.762 7.398 1 98.12 258 SER B C 1
ATOM 5481 O O . SER B 1 258 ? -7.031 4.758 8.125 1 98.12 258 SER B O 1
ATOM 5483 N N . ILE B 1 259 ? -7.707 3.705 6.309 1 98.44 259 ILE B N 1
ATOM 5484 C CA . ILE B 1 259 ? -8.531 4.824 5.867 1 98.44 259 ILE B CA 1
ATOM 5485 C C . ILE B 1 259 ? -9.664 5.055 6.863 1 98.44 259 ILE B C 1
ATOM 5487 O O . ILE B 1 259 ? -10.047 6.199 7.129 1 98.44 259 ILE B O 1
ATOM 5491 N N . ASP B 1 260 ? -10.227 4.023 7.5 1 98.12 260 ASP B N 1
ATOM 5492 C CA . ASP B 1 260 ? -11.258 4.176 8.523 1 98.12 260 ASP B CA 1
ATOM 5493 C C . ASP B 1 260 ? -10.734 4.965 9.719 1 98.12 260 ASP B C 1
ATOM 5495 O O . ASP B 1 260 ? -11.414 5.867 10.211 1 98.12 260 ASP B O 1
ATOM 5499 N N . GLU B 1 261 ? -9.57 4.625 10.109 1 98.5 261 GLU B N 1
ATOM 5500 C CA . GLU B 1 261 ? -8.945 5.332 11.227 1 98.5 261 GLU B CA 1
ATOM 5501 C C . GLU B 1 261 ? -8.672 6.789 10.875 1 98.5 261 GLU B C 1
ATOM 5503 O O . GLU B 1 261 ? -8.883 7.688 11.695 1 98.5 261 GLU B O 1
ATOM 5508 N N . LEU B 1 262 ? -8.211 7.023 9.695 1 98.81 262 LEU B N 1
ATOM 5509 C CA . LEU B 1 262 ? -7.848 8.367 9.258 1 98.81 262 LEU B CA 1
ATOM 5510 C C . LEU B 1 262 ? -9.078 9.258 9.172 1 98.81 262 LEU B C 1
ATOM 5512 O O . LEU B 1 262 ? -9.039 10.422 9.578 1 98.81 262 LEU B O 1
ATOM 5516 N N . VAL B 1 263 ? -10.195 8.711 8.664 1 98.75 263 VAL B N 1
ATOM 5517 C CA . VAL B 1 263 ? -11.438 9.477 8.586 1 98.75 263 VAL B CA 1
ATOM 5518 C C . VAL B 1 263 ? -11.945 9.789 9.984 1 98.75 263 VAL B C 1
ATOM 5520 O O . VAL B 1 263 ? -12.422 10.898 10.242 1 98.75 263 VAL B O 1
ATOM 5523 N N . ALA B 1 264 ? -11.82 8.852 10.875 1 98.56 264 ALA B N 1
ATOM 5524 C CA . ALA B 1 264 ? -12.227 9.07 12.258 1 98.56 264 ALA B CA 1
ATOM 5525 C C . ALA B 1 264 ? -11.406 10.188 12.906 1 98.56 264 ALA B C 1
ATOM 5527 O O . ALA B 1 264 ? -11.961 11.055 13.578 1 98.56 264 ALA B O 1
ATOM 5528 N N . ILE B 1 265 ? -10.141 10.172 12.656 1 98.62 265 ILE B N 1
ATOM 5529 C CA . ILE B 1 265 ? -9.242 11.188 13.211 1 98.62 265 ILE B CA 1
ATOM 5530 C C . ILE B 1 265 ? -9.609 12.555 12.641 1 98.62 265 ILE B C 1
ATOM 5532 O O . ILE B 1 265 ? -9.672 13.547 13.383 1 98.62 265 ILE B O 1
ATOM 5536 N N . LEU B 1 266 ? -9.859 12.594 11.391 1 98.69 266 LEU B N 1
ATOM 5537 C CA . LEU B 1 266 ? -10.25 13.844 10.75 1 98.69 266 LEU B CA 1
ATOM 5538 C C . LEU B 1 266 ? -11.547 14.375 11.352 1 98.69 266 LEU B C 1
ATOM 5540 O O . LEU B 1 266 ? -11.633 15.555 11.719 1 98.69 266 LEU B O 1
ATOM 5544 N N . ALA B 1 267 ? -12.57 13.516 11.492 1 98.5 267 ALA B N 1
ATOM 5545 C CA . ALA B 1 267 ? -13.867 13.906 12.031 1 98.5 267 ALA B CA 1
ATOM 5546 C C . ALA B 1 267 ? -13.719 14.484 13.438 1 98.5 267 ALA B C 1
ATOM 5548 O O . ALA B 1 267 ? -14.258 15.555 13.734 1 98.5 267 ALA B O 1
ATOM 5549 N N . GLN B 1 268 ? -12.984 13.781 14.25 1 98.31 268 GLN B N 1
ATOM 5550 C CA . GLN B 1 268 ? -12.758 14.219 15.625 1 98.31 268 GLN B CA 1
ATOM 5551 C C . GLN B 1 268 ? -12.039 15.562 15.664 1 98.31 268 GLN B C 1
ATOM 5553 O O . GLN B 1 268 ? -12.398 16.438 16.438 1 98.31 268 GLN B O 1
ATOM 5558 N N . THR B 1 269 ? -11.055 15.664 14.836 1 98.56 269 THR B N 1
ATOM 5559 C CA . THR B 1 269 ? -10.203 16.844 14.82 1 98.56 269 THR B CA 1
ATOM 5560 C C . THR B 1 269 ? -11.016 18.078 14.43 1 98.56 269 THR B C 1
ATOM 5562 O O . THR B 1 269 ? -10.992 19.094 15.133 1 98.56 269 THR B O 1
ATOM 5565 N N . ILE B 1 270 ? -11.797 17.984 13.398 1 98.31 270 ILE B N 1
ATOM 5566 C CA . ILE B 1 270 ? -12.539 19.125 12.883 1 98.31 270 ILE B CA 1
ATOM 5567 C C . ILE B 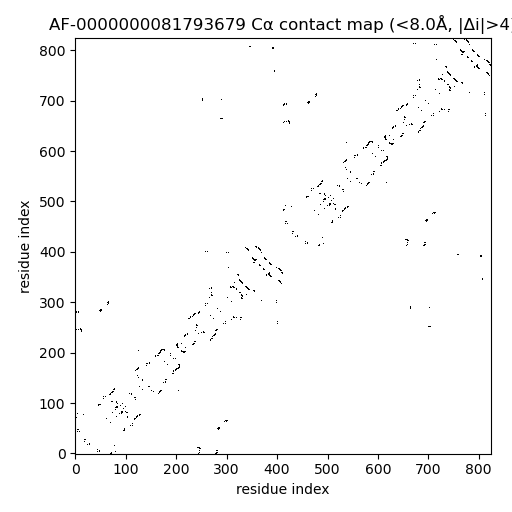1 270 ? -13.68 19.469 13.844 1 98.31 270 ILE B C 1
ATOM 5569 O O . ILE B 1 270 ? -13.953 20.656 14.078 1 98.31 270 ILE B O 1
ATOM 5573 N N . SER B 1 271 ? -14.273 18.484 14.422 1 98.31 271 SER B N 1
ATOM 5574 C CA . SER B 1 271 ? -15.391 18.688 15.344 1 98.31 271 SER B CA 1
ATOM 5575 C C . SER B 1 271 ? -14.945 19.453 16.594 1 98.31 271 SER B C 1
ATOM 5577 O O . SER B 1 271 ? -15.75 20.125 17.234 1 98.31 271 SER B O 1
ATOM 5579 N N . CYS B 1 272 ? -13.68 19.359 16.859 1 98 272 CYS B N 1
ATOM 5580 C CA . CYS B 1 272 ? -13.172 19.969 18.078 1 98 272 CYS B CA 1
ATOM 5581 C C . CYS B 1 272 ? -12.414 21.25 17.75 1 98 272 CYS B C 1
ATOM 5583 O O . CYS B 1 272 ? -11.695 21.781 18.609 1 98 272 CYS B O 1
ATOM 5585 N N . GLY B 1 273 ? -12.516 21.719 16.516 1 97.19 273 GLY B N 1
ATOM 5586 C CA . GLY B 1 273 ? -12.008 23.047 16.156 1 97.19 273 GLY B CA 1
ATOM 5587 C C . GLY B 1 273 ? -10.602 23 15.594 1 97.19 273 GLY B C 1
ATOM 5588 O O . GLY B 1 273 ? -9.938 24.047 15.5 1 97.19 273 GLY B O 1
ATOM 5589 N N . GLY B 1 274 ? -10.109 21.797 15.281 1 97.69 274 GLY B N 1
ATOM 5590 C CA . GLY B 1 274 ? -8.758 21.656 14.758 1 97.69 274 GLY B CA 1
ATOM 5591 C C . GLY B 1 274 ? -8.719 21.5 13.25 1 97.69 274 GLY B C 1
ATOM 5592 O O . GLY B 1 274 ? -9.758 21.391 12.602 1 97.69 274 GLY B O 1
ATOM 5593 N N . ASN B 1 275 ? -7.566 21.578 12.656 1 97.69 275 ASN B N 1
ATOM 5594 C CA . ASN B 1 275 ? -7.223 21.141 11.312 1 97.69 275 ASN B CA 1
ATOM 5595 C C . ASN B 1 275 ? -6.273 19.938 11.344 1 97.69 275 ASN B C 1
ATOM 5597 O O . ASN B 1 275 ? -5.48 19.797 12.281 1 97.69 275 ASN B O 1
ATOM 5601 N N . LEU B 1 276 ? -6.426 19.141 10.398 1 98.44 276 LEU B N 1
ATOM 5602 C CA . LEU B 1 276 ? -5.57 17.953 10.344 1 98.44 276 LEU B CA 1
ATOM 5603 C C . LEU B 1 276 ? -4.414 18.172 9.367 1 98.44 276 LEU B C 1
ATOM 5605 O O . LEU B 1 276 ? -4.633 18.516 8.203 1 98.44 276 LEU B O 1
ATOM 5609 N N . LEU B 1 277 ? -3.24 18.094 9.789 1 98.62 277 LEU B N 1
ATOM 5610 C CA . LEU B 1 277 ? -2.045 18 8.953 1 98.62 277 LEU B CA 1
ATOM 5611 C C . LEU B 1 277 ? -1.48 16.578 8.977 1 98.62 277 LEU B C 1
ATOM 5613 O O . LEU B 1 277 ? -0.853 16.172 9.953 1 98.62 277 LEU B O 1
ATOM 5617 N N . MET B 1 278 ? -1.741 15.844 7.922 1 98.31 278 MET B N 1
ATOM 5618 C CA . MET B 1 278 ? -1.427 14.422 7.832 1 98.31 278 MET B CA 1
ATOM 5619 C C . MET B 1 278 ? -0.111 14.203 7.094 1 98.31 278 MET B C 1
ATOM 5621 O O . MET B 1 278 ? 0.009 14.539 5.914 1 98.31 278 MET B O 1
ATOM 5625 N N . ASN B 1 279 ? 0.829 13.578 7.754 1 98.56 279 ASN B N 1
ATOM 5626 C CA . ASN B 1 279 ? 2.197 13.445 7.262 1 98.56 279 ASN B CA 1
ATOM 5627 C C . ASN B 1 279 ? 2.4 12.133 6.516 1 98.56 279 ASN B C 1
ATOM 5629 O O . ASN B 1 279 ? 1.903 11.086 6.941 1 98.56 279 ASN B O 1
ATOM 5633 N N . ILE B 1 280 ? 3.156 12.211 5.414 1 98.56 280 ILE B N 1
ATOM 5634 C CA . ILE B 1 280 ? 3.828 11.07 4.793 1 98.56 280 ILE B CA 1
ATOM 5635 C C . ILE B 1 280 ? 5.328 11.344 4.699 1 98.56 280 ILE B C 1
ATOM 5637 O O . ILE B 1 280 ? 5.766 12.484 4.855 1 98.56 280 ILE B O 1
ATOM 5641 N N . GLY B 1 281 ? 6.117 10.281 4.492 1 98.5 281 GLY B N 1
ATOM 5642 C CA . GLY B 1 281 ? 7.551 10.422 4.297 1 98.5 281 GLY B CA 1
ATOM 5643 C C . GLY B 1 281 ? 8.047 9.781 3.016 1 98.5 281 GLY B C 1
ATOM 5644 O O . GLY B 1 281 ? 8.016 8.555 2.879 1 98.5 281 GLY B O 1
ATOM 5645 N N . PRO B 1 282 ? 8.453 10.547 2.033 1 98.56 282 PRO B N 1
ATOM 5646 C CA . PRO B 1 282 ? 9.008 9.969 0.803 1 98.56 282 PRO B CA 1
ATOM 5647 C C . PRO B 1 282 ? 10.297 9.188 1.042 1 98.56 282 PRO B C 1
ATOM 5649 O O . PRO B 1 282 ? 10.961 9.391 2.059 1 98.56 282 PRO B O 1
ATOM 5652 N N . THR B 1 283 ? 10.602 8.305 0.107 1 98.44 283 THR B N 1
ATOM 5653 C CA . THR B 1 283 ? 11.852 7.559 0.141 1 98.44 283 THR B CA 1
ATOM 5654 C C . THR B 1 283 ? 13.031 8.453 -0.24 1 98.44 283 THR B C 1
ATOM 5656 O O . THR B 1 283 ? 12.836 9.547 -0.771 1 98.44 283 THR B O 1
ATOM 5659 N N . HIS B 1 284 ? 14.273 7.938 0.051 1 98.5 284 HIS B N 1
ATOM 5660 C CA . HIS B 1 284 ? 15.477 8.703 -0.236 1 98.5 284 HIS B CA 1
ATOM 5661 C C . HIS B 1 284 ? 15.609 8.984 -1.729 1 98.5 284 HIS B C 1
ATOM 5663 O O . HIS B 1 284 ? 16.234 9.977 -2.127 1 98.5 284 HIS B O 1
ATOM 5669 N N . ASP B 1 285 ? 14.992 8.102 -2.59 1 97.88 285 ASP B N 1
ATOM 5670 C CA . ASP B 1 285 ? 15.109 8.25 -4.035 1 97.88 285 ASP B CA 1
ATOM 5671 C C . ASP B 1 285 ? 13.922 9.023 -4.605 1 97.88 285 ASP B C 1
ATOM 5673 O O . ASP B 1 285 ? 13.75 9.094 -5.824 1 97.88 285 ASP B O 1
ATOM 5677 N N . GLY B 1 286 ? 13.039 9.594 -3.748 1 98.06 286 GLY B N 1
ATOM 5678 C CA . GLY B 1 286 ? 12.07 10.594 -4.168 1 98.06 286 GLY B CA 1
ATOM 5679 C C . GLY B 1 286 ? 10.711 10.008 -4.504 1 98.06 286 GLY B C 1
ATOM 5680 O O . GLY B 1 286 ? 9.977 10.562 -5.32 1 98.06 286 GLY B O 1
ATOM 5681 N N . ARG B 1 287 ? 10.297 8.883 -3.889 1 97.94 287 ARG B N 1
ATOM 5682 C CA . ARG B 1 287 ? 9.023 8.25 -4.203 1 97.94 287 ARG B CA 1
ATOM 5683 C C . ARG B 1 287 ? 8.023 8.43 -3.061 1 97.94 287 ARG B C 1
ATOM 5685 O O . ARG B 1 287 ? 8.398 8.352 -1.888 1 97.94 287 ARG B O 1
ATOM 5692 N N . ILE B 1 288 ? 6.797 8.688 -3.402 1 98.62 288 ILE B N 1
ATOM 5693 C CA . ILE B 1 288 ? 5.684 8.422 -2.496 1 98.62 288 ILE B CA 1
ATOM 5694 C C . ILE B 1 288 ? 5.223 6.973 -2.654 1 98.62 288 ILE B C 1
ATOM 5696 O O . ILE B 1 288 ? 4.684 6.598 -3.697 1 98.62 288 ILE B O 1
ATOM 5700 N N . VAL B 1 289 ? 5.449 6.168 -1.654 1 98.19 289 VAL B N 1
ATOM 5701 C CA . VAL B 1 289 ? 5.191 4.738 -1.802 1 98.19 289 VAL B CA 1
ATOM 5702 C C . VAL B 1 289 ? 3.691 4.492 -1.926 1 98.19 289 VAL B C 1
ATOM 5704 O O . VAL B 1 289 ? 2.883 5.285 -1.435 1 98.19 289 VAL B O 1
ATOM 5707 N N . PRO B 1 290 ? 3.271 3.424 -2.486 1 98.19 290 PRO B N 1
ATOM 5708 C CA . PRO B 1 290 ? 1.877 3.176 -2.859 1 98.19 290 PRO B CA 1
ATOM 5709 C C . PRO B 1 290 ? 0.934 3.188 -1.657 1 98.19 290 PRO B C 1
ATOM 5711 O O . PRO B 1 290 ? -0.211 3.631 -1.771 1 98.19 290 PRO B O 1
ATOM 5714 N N . VAL B 1 291 ? 1.354 2.762 -0.5 1 98.25 291 VAL B N 1
ATOM 5715 C CA . VAL B 1 291 ? 0.469 2.729 0.659 1 98.25 291 VAL B CA 1
ATOM 5716 C C . VAL B 1 291 ? 0.116 4.152 1.081 1 98.25 291 VAL B C 1
ATOM 5718 O O . VAL B 1 291 ? -1.022 4.43 1.466 1 98.25 291 VAL B O 1
ATOM 5721 N N . PHE B 1 292 ? 1.111 5.07 1.027 1 98.81 292 PHE B N 1
ATOM 5722 C CA . PHE B 1 292 ? 0.837 6.477 1.302 1 98.81 292 PHE B CA 1
ATOM 5723 C C . PHE B 1 292 ? -0.114 7.055 0.261 1 98.81 292 PHE B C 1
ATOM 5725 O O . PHE B 1 292 ? -1.102 7.703 0.609 1 98.81 292 PHE B O 1
ATOM 5732 N N . GLU B 1 293 ? 0.225 6.758 -0.987 1 98.81 293 GLU B N 1
ATOM 5733 C CA . GLU B 1 293 ? -0.6 7.281 -2.072 1 98.81 293 GLU B CA 1
ATOM 5734 C C . GLU B 1 293 ? -2.039 6.785 -1.962 1 98.81 293 GLU B C 1
ATOM 5736 O O . GLU B 1 293 ? -2.982 7.559 -2.145 1 98.81 293 GLU B O 1
ATOM 5741 N N . GLU B 1 294 ? -2.16 5.566 -1.645 1 98.75 294 GLU B N 1
ATOM 5742 C CA . GLU B 1 294 ? -3.496 4.988 -1.539 1 98.75 294 GLU B CA 1
ATOM 5743 C C . GLU B 1 294 ? -4.301 5.656 -0.427 1 98.75 294 GLU B C 1
ATOM 5745 O O . GLU B 1 294 ? -5.477 5.984 -0.612 1 98.75 294 GLU B O 1
ATOM 5750 N N . ARG B 1 295 ? -3.713 5.863 0.768 1 98.88 295 ARG B N 1
ATOM 5751 C CA . ARG B 1 295 ? -4.41 6.523 1.865 1 98.88 295 ARG B CA 1
ATOM 5752 C C . ARG B 1 295 ? -4.789 7.953 1.492 1 98.88 295 ARG B C 1
ATOM 5754 O O . ARG B 1 295 ? -5.891 8.414 1.802 1 98.88 295 ARG B O 1
ATOM 5761 N N . LEU B 1 296 ? -3.885 8.602 0.793 1 98.88 296 LEU B N 1
ATOM 5762 C CA . LEU B 1 296 ? -4.141 9.977 0.389 1 98.88 296 LEU B CA 1
ATOM 5763 C C . LEU B 1 296 ? -5.305 10.047 -0.594 1 98.88 296 LEU B C 1
ATOM 5765 O O . LEU B 1 296 ? -6.211 10.867 -0.429 1 98.88 296 LEU B O 1
ATOM 5769 N N . ARG B 1 297 ? -5.324 9.188 -1.529 1 98.75 297 ARG B N 1
ATOM 5770 C CA . ARG B 1 297 ? -6.383 9.203 -2.535 1 98.75 297 ARG B CA 1
ATOM 5771 C C . ARG B 1 297 ? -7.715 8.773 -1.934 1 98.75 297 ARG B C 1
ATOM 5773 O O . ARG B 1 297 ? -8.773 9.273 -2.33 1 98.75 297 ARG B O 1
ATOM 5780 N N . GLN B 1 298 ? -7.676 7.859 -0.989 1 98.69 298 GLN B N 1
ATOM 5781 C CA . GLN B 1 298 ? -8.891 7.453 -0.291 1 98.69 298 GLN B CA 1
ATOM 5782 C C . GLN B 1 298 ? -9.492 8.617 0.489 1 98.69 298 GLN B C 1
ATOM 5784 O O . GLN B 1 298 ? -10.711 8.828 0.464 1 98.69 298 GLN B O 1
ATOM 5789 N N . MET B 1 299 ? -8.656 9.375 1.129 1 98.81 299 MET B N 1
ATOM 5790 C CA . MET B 1 299 ? -9.125 10.562 1.83 1 98.81 299 MET B CA 1
ATOM 5791 C C . MET B 1 299 ? -9.781 11.547 0.862 1 98.81 299 MET B C 1
ATOM 5793 O O . MET B 1 299 ? -10.852 12.086 1.148 1 98.81 299 MET B O 1
ATOM 5797 N N . GLY B 1 300 ? -9.148 11.719 -0.265 1 98.75 300 GLY B N 1
ATOM 5798 C CA . GLY B 1 300 ? -9.703 12.602 -1.278 1 98.75 300 GLY B CA 1
ATOM 5799 C C . GLY B 1 300 ? -11.047 12.141 -1.798 1 98.75 300 GLY B C 1
ATOM 5800 O O . GLY B 1 300 ? -11.961 12.953 -1.981 1 98.75 300 GLY B O 1
ATOM 5801 N N . ALA B 1 301 ? -11.156 10.891 -1.979 1 98.62 301 ALA B N 1
ATOM 5802 C CA . ALA B 1 301 ? -12.422 10.32 -2.453 1 98.62 301 ALA B CA 1
ATOM 5803 C C . ALA B 1 301 ? -13.539 10.562 -1.445 1 98.62 301 ALA B C 1
ATOM 5805 O O . ALA B 1 301 ? -14.664 10.906 -1.824 1 98.62 301 ALA B O 1
ATOM 5806 N N . TRP B 1 302 ? -13.273 10.406 -0.212 1 98.75 302 TRP B N 1
ATOM 5807 C CA . TRP B 1 302 ? -14.266 10.641 0.831 1 98.75 302 TRP B CA 1
ATOM 5808 C C . TRP B 1 302 ? -14.633 12.117 0.908 1 98.75 302 TRP B C 1
ATOM 5810 O O . TRP B 1 302 ? -15.812 12.469 1.022 1 98.75 302 TRP B O 1
ATOM 5820 N N . LEU B 1 303 ? -13.648 12.969 0.744 1 98.75 303 LEU B N 1
ATOM 5821 C CA . LEU B 1 303 ? -13.852 14.406 0.862 1 98.75 303 LEU B CA 1
ATOM 5822 C C . LEU B 1 303 ? -14.602 14.953 -0.347 1 98.75 303 LEU B C 1
ATOM 5824 O O . LEU B 1 303 ? -15.281 15.977 -0.251 1 98.75 303 LEU B O 1
ATOM 5828 N N . LYS B 1 304 ? -14.5 14.297 -1.423 1 98.5 304 LYS B N 1
ATOM 5829 C CA . LYS B 1 304 ? -15.266 14.711 -2.598 1 98.5 304 LYS B CA 1
ATOM 5830 C C . LYS B 1 304 ? -16.766 14.656 -2.33 1 98.5 304 LYS B C 1
ATOM 5832 O O . LYS B 1 304 ? -17.516 15.5 -2.809 1 98.5 304 LYS B O 1
ATOM 5837 N N . VAL B 1 305 ? -17.141 13.688 -1.518 1 98.75 305 VAL B N 1
ATOM 5838 C CA . VAL B 1 305 ? -18.562 13.508 -1.193 1 98.75 305 VAL B CA 1
ATOM 5839 C C . VAL B 1 305 ? -18.906 14.312 0.054 1 98.75 305 VAL B C 1
ATOM 5841 O O . VAL B 1 305 ? -19.953 14.977 0.099 1 98.75 305 VAL B O 1
ATOM 5844 N N . ASN B 1 306 ? -18 14.352 1.016 1 98.81 306 ASN B N 1
ATOM 5845 C CA . ASN B 1 306 ? -18.375 14.781 2.357 1 98.81 306 ASN B CA 1
ATOM 5846 C C . ASN B 1 306 ? -17.656 16.062 2.758 1 98.81 306 ASN B C 1
ATOM 5848 O O . ASN B 1 306 ? -17.75 16.5 3.906 1 98.81 306 ASN B O 1
ATOM 5852 N N . GLY B 1 307 ? -17 16.672 1.794 1 98.5 307 GLY B N 1
ATOM 5853 C CA . GLY B 1 307 ? -16.172 17.844 2.064 1 98.5 307 GLY B CA 1
ATOM 5854 C C . GLY B 1 307 ? -16.953 19 2.65 1 98.5 307 GLY B C 1
ATOM 5855 O O . GLY B 1 307 ? -16.391 19.812 3.383 1 98.5 307 GLY B O 1
ATOM 5856 N N . ASP B 1 308 ? -18.25 19.062 2.389 1 98.19 308 ASP B N 1
ATOM 5857 C CA . ASP B 1 308 ? -19.078 20.156 2.891 1 98.19 308 ASP B CA 1
ATOM 5858 C C . ASP B 1 308 ? -19.078 20.188 4.418 1 98.19 308 ASP B C 1
ATOM 5860 O O . ASP B 1 308 ? -19.219 21.25 5.023 1 98.19 308 ASP B O 1
ATOM 5864 N N . ALA B 1 309 ? -18.906 19.062 5.004 1 98.69 309 ALA B N 1
ATOM 5865 C CA . ALA B 1 309 ? -18.922 18.953 6.461 1 98.69 309 ALA B CA 1
ATOM 5866 C C . ALA B 1 309 ? -17.547 19.281 7.043 1 98.69 309 ALA B C 1
ATOM 5868 O O . ALA B 1 309 ? -17.391 19.422 8.258 1 98.69 309 ALA B O 1
ATOM 5869 N N . ILE B 1 310 ? -16.562 19.406 6.207 1 98.69 310 ILE B N 1
ATOM 5870 C CA . ILE B 1 310 ? -15.18 19.516 6.664 1 98.69 310 ILE B CA 1
ATOM 5871 C C . ILE B 1 310 ? -14.617 20.891 6.301 1 98.69 310 ILE B C 1
ATOM 5873 O O . ILE B 1 310 ? -14.242 21.656 7.18 1 98.69 310 ILE B O 1
ATOM 5877 N N . TYR B 1 311 ? -14.641 21.25 5.023 1 98.12 311 TYR B N 1
ATOM 5878 C CA . TYR B 1 311 ? -14.031 22.484 4.535 1 98.12 311 TYR B CA 1
ATOM 5879 C C . TYR B 1 311 ? -14.797 23.703 5.027 1 98.12 311 TYR B C 1
ATOM 5881 O O . TYR B 1 311 ? -16.016 23.781 4.863 1 98.12 311 TYR B O 1
ATOM 5889 N N . ALA B 1 312 ? -14.078 24.625 5.672 1 96.69 312 ALA B N 1
ATOM 5890 C CA . ALA B 1 312 ? -14.609 25.906 6.137 1 96.69 312 ALA B CA 1
ATOM 5891 C C . ALA B 1 312 ? -15.758 25.688 7.117 1 96.69 312 ALA B C 1
ATOM 5893 O O . ALA B 1 312 ? -16.641 26.547 7.246 1 96.69 312 ALA B O 1
ATOM 5894 N N . SER B 1 313 ? -15.844 24.531 7.723 1 97.69 313 SER B N 1
ATOM 5895 C CA . SER B 1 313 ? -16.844 24.266 8.758 1 97.69 313 SER B CA 1
ATOM 5896 C C . SER B 1 313 ? -16.391 24.828 10.102 1 97.69 313 SER B C 1
ATOM 5898 O O . SER B 1 313 ? -15.25 25.281 10.25 1 97.69 313 SER B O 1
ATOM 5900 N N . LYS B 1 314 ? -17.297 24.906 11.062 1 97.19 314 LYS B N 1
ATOM 5901 C CA . LYS B 1 314 ? -17.047 25.328 12.43 1 97.19 314 LYS B CA 1
ATOM 5902 C C . LYS B 1 314 ? -17.562 24.297 13.438 1 97.19 314 LYS B C 1
ATOM 5904 O O . LYS B 1 314 ? -18.469 23.516 13.125 1 97.19 314 LYS B O 1
ATOM 5909 N N . PRO B 1 315 ? -16.938 24.281 14.594 1 97.75 315 PRO B N 1
ATOM 5910 C CA . PRO B 1 315 ? -17.531 23.438 15.633 1 97.75 315 PRO B CA 1
ATOM 5911 C C . PRO B 1 315 ? -18.984 23.812 15.93 1 97.75 315 PRO B C 1
ATOM 5913 O O . PRO B 1 315 ? -19.344 24.984 15.891 1 97.75 315 PRO B O 1
ATOM 5916 N N . TRP B 1 316 ? -19.797 22.828 16.172 1 97.75 316 TRP B N 1
ATOM 5917 C CA . TRP B 1 316 ? -21.172 23.047 16.594 1 97.75 316 TRP B CA 1
ATOM 5918 C C . TRP B 1 316 ? -21.266 23.203 18.109 1 97.75 316 TRP B C 1
ATOM 5920 O O . TRP B 1 316 ? -20.234 23.156 18.812 1 97.75 316 TRP B O 1
ATOM 5930 N N . ARG B 1 317 ? -22.469 23.344 18.625 1 95.75 317 ARG B N 1
ATOM 5931 C CA . ARG B 1 317 ? -22.703 23.5 20.062 1 95.75 317 ARG B CA 1
ATOM 5932 C C . ARG B 1 317 ? -22.156 22.297 20.828 1 95.75 317 ARG B C 1
ATOM 5934 O O . ARG B 1 317 ? -21.703 22.438 21.969 1 95.75 317 ARG B O 1
ATOM 5941 N N . VAL B 1 318 ? -22.219 21.078 20.188 1 96 318 VAL B N 1
ATOM 5942 C CA . VAL B 1 318 ? -21.703 19.844 20.75 1 96 318 VAL B CA 1
ATOM 5943 C C . VAL B 1 318 ? -20.797 19.156 19.734 1 96 318 VAL B C 1
ATOM 5945 O O . VAL B 1 318 ? -21.047 19.219 18.516 1 96 318 VAL B O 1
ATOM 5948 N N . GLN B 1 319 ? -19.734 18.469 20.234 1 98 319 GLN B N 1
ATOM 5949 C CA . GLN B 1 319 ? -18.719 17.953 19.312 1 98 319 GLN B CA 1
ATOM 5950 C C . GLN B 1 319 ? -19.031 16.516 18.922 1 98 319 GLN B C 1
ATOM 5952 O O . GLN B 1 319 ? -18.719 16.094 17.812 1 98 319 GLN B O 1
ATOM 5957 N N . ASN B 1 320 ? -19.625 15.75 19.812 1 97.88 320 ASN B N 1
ATOM 5958 C CA . ASN B 1 320 ? -19.969 14.359 19.547 1 97.88 320 ASN B CA 1
ATOM 5959 C C . ASN B 1 320 ? -21.297 13.984 20.203 1 97.88 320 ASN B C 1
ATOM 5961 O O . ASN B 1 320 ? -21.828 14.742 21.016 1 97.88 320 ASN B O 1
ATOM 5965 N N . ASP B 1 321 ? -21.812 12.953 19.781 1 96.81 321 ASP B N 1
ATOM 5966 C CA . ASP B 1 321 ? -23.125 12.539 20.281 1 96.81 321 ASP B CA 1
ATOM 5967 C C . ASP B 1 321 ? -22.984 11.68 21.531 1 96.81 321 ASP B C 1
ATOM 5969 O O . ASP B 1 321 ? -22.125 10.797 21.594 1 96.81 321 ASP B O 1
ATOM 5973 N N . THR B 1 322 ? -23.781 11.898 22.516 1 92.94 322 THR B N 1
ATOM 5974 C CA . THR B 1 322 ? -23.672 11.195 23.781 1 92.94 322 THR B CA 1
ATOM 5975 C C . THR B 1 322 ? -24.516 9.922 23.781 1 92.94 322 THR B C 1
ATOM 5977 O O . THR B 1 322 ? -24.297 9.016 24.578 1 92.94 322 THR B O 1
ATOM 5980 N N . LYS B 1 323 ? -25.453 9.898 22.891 1 94.44 323 LYS B N 1
ATOM 5981 C CA . LYS B 1 323 ? -26.328 8.734 22.828 1 94.44 323 LYS B CA 1
ATOM 5982 C C . LYS B 1 323 ? -25.781 7.68 21.875 1 94.44 323 LYS B C 1
ATOM 5984 O O . LYS B 1 323 ? -25.938 6.48 22.109 1 94.44 323 LYS B O 1
ATOM 5989 N N . THR B 1 324 ? -25.25 8.133 20.797 1 96.06 324 THR B N 1
ATOM 5990 C CA . THR B 1 324 ? -24.656 7.246 19.797 1 96.06 324 THR B CA 1
ATOM 5991 C C . THR B 1 324 ? -23.156 7.48 19.703 1 96.06 324 THR B C 1
ATOM 5993 O O . THR B 1 324 ? -22.703 8.602 19.422 1 96.06 324 THR B O 1
ATOM 5996 N N . LYS B 1 325 ? -22.453 6.387 19.953 1 95.75 325 LYS B N 1
ATOM 5997 C CA . LYS B 1 325 ? -21 6.488 19.875 1 95.75 325 LYS B CA 1
ATOM 5998 C C . LYS B 1 325 ? -20.531 6.711 18.438 1 95.75 325 LYS B C 1
ATOM 6000 O O . LYS B 1 325 ? -21.234 6.359 17.484 1 95.75 325 LYS B O 1
ATOM 6005 N N . ASP B 1 326 ? -19.375 7.383 18.188 1 96.31 326 ASP B N 1
ATOM 6006 C CA . ASP B 1 326 ? -18.672 7.52 16.922 1 96.31 326 ASP B CA 1
ATOM 6007 C C . ASP B 1 326 ? -19.453 8.375 15.945 1 96.31 326 ASP B C 1
ATOM 6009 O O . ASP B 1 326 ? -19.562 8.047 14.758 1 96.31 326 ASP B O 1
ATOM 6013 N N . VAL B 1 327 ? -20.109 9.359 16.547 1 98.56 327 VAL B N 1
ATOM 6014 C CA . VAL B 1 327 ? -20.734 10.43 15.758 1 98.56 327 VAL B CA 1
ATOM 6015 C C . VAL B 1 327 ? -20.141 11.773 16.156 1 98.56 327 VAL B C 1
ATOM 6017 O O . VAL B 1 327 ? -20.141 12.133 17.344 1 98.56 327 VAL B O 1
ATOM 6020 N N . TRP B 1 328 ? -19.641 12.539 15.195 1 98.69 328 TRP B N 1
ATOM 6021 C CA . TRP B 1 328 ? -19.031 13.836 15.43 1 98.69 328 TRP B CA 1
ATOM 6022 C C . TRP B 1 328 ? -19.734 14.93 14.648 1 98.69 328 TRP B C 1
ATOM 6024 O O . TRP B 1 328 ? -20.234 14.695 13.539 1 98.69 328 TRP B O 1
ATOM 6034 N N . TYR B 1 329 ? -19.844 16.125 15.234 1 98.69 329 TYR B N 1
ATOM 6035 C CA . TYR B 1 329 ? -20.656 17.172 14.633 1 98.69 329 TYR B CA 1
ATOM 6036 C C . TYR B 1 329 ? -19.781 18.328 14.156 1 98.69 329 TYR B C 1
ATOM 6038 O O . TYR B 1 329 ? -18.812 18.703 14.82 1 98.69 329 TYR B O 1
ATOM 6046 N N . THR B 1 330 ? -20.062 18.859 13.023 1 98.62 330 THR B N 1
ATOM 6047 C CA . THR B 1 330 ? -19.594 20.141 12.539 1 98.62 330 THR B CA 1
ATOM 6048 C C . THR B 1 330 ? -20.75 21.016 12.062 1 98.62 330 THR B C 1
ATOM 6050 O O . THR B 1 330 ? -21.906 20.562 12.078 1 98.62 330 THR B O 1
ATOM 6053 N N . SER B 1 331 ? -20.484 22.203 11.758 1 98.38 331 SER B N 1
ATOM 6054 C CA . SER B 1 331 ? -21.547 23.094 11.289 1 98.38 331 SER B CA 1
ATOM 6055 C C . SER B 1 331 ? -21 24.109 10.297 1 98.38 331 SER B C 1
ATOM 6057 O O . SER B 1 331 ? -19.781 24.297 10.188 1 98.38 331 SER B O 1
ATOM 6059 N N . LYS B 1 332 ? -21.891 24.625 9.539 1 97.06 332 LYS B N 1
ATOM 6060 C CA . LYS B 1 332 ? -21.547 25.625 8.523 1 97.06 332 LYS B CA 1
ATOM 6061 C C . LYS B 1 332 ? -22.734 26.516 8.211 1 97.06 332 LYS B C 1
ATOM 6063 O O . LYS B 1 332 ? -23.875 26.047 8.094 1 97.06 332 LYS B O 1
ATOM 6068 N N . MET B 1 333 ? -22.438 27.797 8.188 1 94.81 333 MET B N 1
ATOM 6069 C CA . MET B 1 333 ? -23.484 28.734 7.77 1 94.81 333 MET B CA 1
ATOM 6070 C C . MET B 1 333 ? -23.594 28.766 6.25 1 94.81 333 MET B C 1
ATOM 6072 O O . MET B 1 333 ? -22.594 28.953 5.551 1 94.81 333 MET B O 1
ATOM 6076 N N . GLU B 1 334 ? -24.688 28.469 5.793 1 89.44 334 GLU B N 1
ATOM 6077 C CA . GLU B 1 334 ? -25.031 28.625 4.383 1 89.44 334 GLU B CA 1
ATOM 6078 C C . GLU B 1 334 ? -26.047 29.75 4.191 1 89.44 334 GLU B C 1
ATOM 6080 O O . GLU B 1 334 ? -27.25 29.531 4.281 1 89.44 334 GLU B O 1
ATOM 6085 N N . GLY B 1 335 ? -25.531 30.859 3.836 1 89.25 335 GLY B N 1
ATOM 6086 C CA . GLY B 1 335 ? -26.391 32.031 3.926 1 89.25 335 GLY B CA 1
ATOM 6087 C C . GLY B 1 335 ? -26.875 32.312 5.336 1 89.25 335 GLY B C 1
ATOM 6088 O O . GLY B 1 335 ? -26.078 32.469 6.258 1 89.25 335 GLY B O 1
ATOM 6089 N N . SER B 1 336 ? -28.109 32.344 5.504 1 89.5 336 SER B N 1
ATOM 6090 C CA . SER B 1 336 ? -28.688 32.625 6.816 1 89.5 336 SER B CA 1
ATOM 6091 C C . SER B 1 336 ? -29.109 31.312 7.508 1 89.5 336 SER B C 1
ATOM 6093 O O . SER B 1 336 ? -29.609 31.344 8.633 1 89.5 336 SER B O 1
ATOM 6095 N N . LEU B 1 337 ? -28.797 30.25 6.836 1 92.12 337 LEU B N 1
ATOM 6096 C CA . LEU B 1 337 ? -29.234 28.969 7.363 1 92.12 337 LEU B CA 1
ATOM 6097 C C . LEU B 1 337 ? -28.047 28.188 7.918 1 92.12 337 LEU B C 1
ATOM 6099 O O . LEU B 1 337 ? -27.016 28.062 7.254 1 92.12 337 LEU B O 1
ATOM 6103 N N . LEU B 1 338 ? -28.219 27.734 9.156 1 94.81 338 LEU B N 1
ATOM 6104 C CA . LEU B 1 338 ? -27.203 26.891 9.766 1 94.81 338 LEU B CA 1
ATOM 6105 C C . LEU B 1 338 ? -27.406 25.438 9.383 1 94.81 338 LEU B C 1
ATOM 6107 O O . LEU B 1 338 ? -28.484 24.875 9.578 1 94.81 338 LEU B O 1
ATOM 6111 N N . SER B 1 339 ? -26.391 24.891 8.773 1 97.38 339 SER B N 1
ATOM 6112 C CA . SER B 1 339 ? -26.344 23.453 8.555 1 97.38 339 SER B CA 1
ATOM 6113 C C . SER B 1 339 ? -25.5 22.75 9.625 1 97.38 339 SER B C 1
ATOM 6115 O O . SER B 1 339 ? -24.375 23.172 9.914 1 97.38 339 SER B O 1
ATOM 6117 N N . VAL B 1 340 ? -26.094 21.812 10.258 1 98.38 340 VAL B N 1
ATOM 6118 C CA . VAL B 1 340 ? -25.375 20.969 11.195 1 98.38 340 VAL B CA 1
ATOM 6119 C C . VAL B 1 340 ? -25.109 19.609 10.555 1 98.38 340 VAL B C 1
ATOM 6121 O O . VAL B 1 340 ? -26.016 19 9.977 1 98.38 340 VAL B O 1
ATOM 6124 N N . PHE B 1 341 ? -23.891 19.156 10.609 1 98.81 341 PHE B N 1
ATOM 6125 C CA . PHE B 1 341 ? -23.484 17.875 10.016 1 98.81 341 PHE B CA 1
ATOM 6126 C C . PHE B 1 341 ? -23.172 16.859 11.094 1 98.81 341 PHE B C 1
ATOM 6128 O O . PHE B 1 341 ? -22.453 17.141 12.047 1 98.81 341 PHE B O 1
ATOM 6135 N N . ALA B 1 342 ? -23.719 15.711 11.016 1 98.81 342 ALA B N 1
ATOM 6136 C CA . ALA B 1 342 ? -23.328 14.555 11.812 1 98.81 342 ALA B CA 1
ATOM 6137 C C . ALA B 1 342 ? -22.5 13.578 10.992 1 98.81 342 ALA B C 1
ATOM 6139 O O . ALA B 1 342 ? -22.984 12.977 10.039 1 98.81 342 ALA B O 1
ATOM 6140 N N . ILE B 1 343 ? -21.219 13.438 11.281 1 98.88 343 ILE B N 1
ATOM 6141 C CA . ILE B 1 343 ? -20.344 12.461 10.648 1 98.88 343 ILE B CA 1
ATOM 6142 C C . ILE B 1 343 ? -20.484 11.109 11.352 1 98.88 343 ILE B C 1
ATOM 6144 O O . ILE B 1 343 ? -20.047 10.945 12.492 1 98.88 343 ILE B O 1
ATOM 6148 N N . VAL B 1 344 ? -21.078 10.195 10.703 1 98.81 344 VAL B N 1
ATOM 6149 C CA . VAL B 1 344 ? -21.422 8.883 11.242 1 98.81 344 VAL B CA 1
ATOM 6150 C C . VAL B 1 344 ? -20.359 7.867 10.82 1 98.81 344 VAL B C 1
ATOM 6152 O O . VAL B 1 344 ? -20.328 7.438 9.664 1 98.81 344 VAL B O 1
ATOM 6155 N N . LEU B 1 345 ? -19.562 7.426 11.773 1 98.56 345 LEU B N 1
ATOM 6156 C CA . LEU B 1 345 ? -18.422 6.578 11.438 1 98.56 345 LEU B CA 1
ATOM 6157 C C . LEU B 1 345 ? -18.844 5.129 11.25 1 98.56 345 LEU B C 1
ATOM 6159 O O . LEU B 1 345 ? -18.234 4.387 10.492 1 98.56 345 LEU B O 1
ATOM 6163 N N . ASP B 1 346 ? -19.938 4.781 11.961 1 97.56 346 ASP B N 1
ATOM 6164 C CA . ASP B 1 346 ? -20.469 3.432 11.836 1 97.56 346 ASP B CA 1
ATOM 6165 C C . ASP B 1 346 ? -21.953 3.465 11.453 1 97.56 346 ASP B C 1
ATOM 6167 O O . ASP B 1 346 ? -22.766 4.094 12.141 1 97.56 346 ASP B O 1
ATOM 6171 N N . TRP B 1 347 ? -22.234 2.822 10.375 1 97.38 347 TRP B N 1
ATOM 6172 C CA . TRP B 1 347 ? -23.641 2.709 10 1 97.38 347 TRP B CA 1
ATOM 6173 C C . TRP B 1 347 ? -24.422 1.91 11.039 1 97.38 347 TRP B C 1
ATOM 6175 O O . TRP B 1 347 ? -24 0.818 11.438 1 97.38 347 TRP B O 1
ATOM 6185 N N . PRO B 1 348 ? -25.5 2.453 11.562 1 97 348 PRO B N 1
ATOM 6186 C CA . PRO B 1 348 ? -26.25 1.677 12.547 1 97 348 PRO B CA 1
ATOM 6187 C C . PRO B 1 348 ? -26.844 0.394 11.969 1 97 348 PRO B C 1
ATOM 6189 O O . PRO B 1 348 ? -27.453 0.421 10.898 1 97 348 PRO B O 1
ATOM 6192 N N . VAL B 1 349 ? -26.781 -0.652 12.664 1 95.56 349 VAL B N 1
ATOM 6193 C CA . VAL B 1 349 ? -27.219 -1.969 12.203 1 95.56 349 VAL B CA 1
ATOM 6194 C C . VAL B 1 349 ? -28.719 -1.958 11.93 1 95.56 349 VAL B C 1
ATOM 6196 O O . VAL B 1 349 ? -29.188 -2.611 11 1 95.56 349 VAL B O 1
ATOM 6199 N N . THR B 1 350 ? -29.547 -1.141 12.664 1 95.62 350 THR B N 1
ATOM 6200 C CA . THR B 1 350 ? -31 -1.127 12.586 1 95.62 350 THR B CA 1
ATOM 6201 C C . THR B 1 350 ? -31.484 -0.122 11.539 1 95.62 350 THR B C 1
ATOM 6203 O O . THR B 1 350 ? -32.688 0.019 11.305 1 95.62 350 THR B O 1
ATOM 6206 N N . ASN B 1 351 ? -30.562 0.692 10.992 1 96.94 351 ASN B N 1
ATOM 6207 C CA . ASN B 1 351 ? -30.859 1.789 10.078 1 96.94 351 ASN B CA 1
ATOM 6208 C C . ASN B 1 351 ? -31.516 2.963 10.797 1 96.94 351 ASN B C 1
ATOM 6210 O O . ASN B 1 351 ? -32.031 3.877 10.156 1 96.94 351 ASN B O 1
ATOM 6214 N N . GLN B 1 352 ? -31.531 2.838 12.07 1 97.06 352 GLN B N 1
ATOM 6215 C CA . GLN B 1 352 ? -32.031 3.945 12.891 1 97.06 352 GLN B CA 1
ATOM 6216 C C . GLN B 1 352 ? -30.875 4.621 13.633 1 97.06 352 GLN B C 1
ATOM 6218 O O . GLN B 1 352 ? -30.234 4.008 14.477 1 97.06 352 GLN B O 1
ATOM 6223 N N . LEU B 1 353 ? -30.672 5.836 13.289 1 98.06 353 LEU B N 1
ATOM 6224 C CA . LEU B 1 353 ? -29.594 6.613 13.898 1 98.06 353 LEU B CA 1
ATOM 6225 C C . LEU B 1 353 ? -30.141 7.562 14.953 1 98.06 353 LEU B C 1
ATOM 6227 O O . LEU B 1 353 ? -30.812 8.547 14.633 1 98.06 353 LEU B O 1
ATOM 6231 N N . LEU B 1 354 ? -29.859 7.203 16.141 1 97.19 354 LEU B N 1
ATOM 6232 C CA . LEU B 1 354 ? -30.25 8.07 17.25 1 97.19 354 LEU B CA 1
ATOM 6233 C C . LEU B 1 354 ? -29.219 9.18 17.453 1 97.19 354 LEU B C 1
ATOM 6235 O O . LEU B 1 354 ? -28.047 8.898 17.688 1 97.19 354 LEU B O 1
ATOM 6239 N N . LEU B 1 355 ? -29.672 10.352 17.312 1 97.69 355 LEU B N 1
ATOM 6240 C CA . LEU B 1 355 ? -28.844 11.523 17.609 1 97.69 355 LEU B CA 1
ATOM 6241 C C . LEU B 1 355 ? -29.406 12.281 18.812 1 97.69 355 LEU B C 1
ATOM 6243 O O . LEU B 1 355 ? -30.516 12.82 18.75 1 97.69 355 LEU B O 1
ATOM 6247 N N . GLY B 1 356 ? -28.625 12.352 19.797 1 96.5 356 GLY B N 1
ATOM 6248 C CA . GLY B 1 356 ? -29.109 12.914 21.047 1 96.5 356 GLY B CA 1
ATOM 6249 C C . GLY B 1 356 ? -29.016 14.43 21.094 1 96.5 356 GLY B C 1
ATOM 6250 O O . GLY B 1 356 ? -29.812 15.078 21.766 1 96.5 356 GLY B O 1
ATOM 6251 N N . ALA B 1 357 ? -28.203 15.055 20.312 1 95.69 357 ALA B N 1
ATOM 6252 C CA . ALA B 1 357 ? -27.844 16.469 20.5 1 95.69 357 ALA B CA 1
ATOM 6253 C C . ALA B 1 357 ? -28.797 17.375 19.719 1 95.69 357 ALA B C 1
ATOM 6255 O O . ALA B 1 357 ? -29.266 18.391 20.234 1 95.69 357 ALA B O 1
ATOM 6256 N N . PRO B 1 358 ? -29.188 17.031 18.484 1 96.56 358 PRO B N 1
ATOM 6257 C CA . PRO B 1 358 ? -30.016 17.953 17.719 1 96.56 358 PRO B CA 1
ATOM 6258 C C . PRO B 1 358 ? -31.438 18.078 18.266 1 96.56 358 PRO B C 1
ATOM 6260 O O . PRO B 1 358 ? -32.031 17.094 18.703 1 96.56 358 PRO B O 1
ATOM 6263 N N . ILE B 1 359 ? -31.891 19.266 18.312 1 94.69 359 ILE B N 1
ATOM 6264 C CA . ILE B 1 359 ? -33.281 19.578 18.641 1 94.69 359 ILE B CA 1
ATOM 6265 C C . ILE B 1 359 ? -34 20.016 17.375 1 94.69 359 ILE B C 1
ATOM 6267 O O . ILE B 1 359 ? -33.75 21.094 16.828 1 94.69 359 ILE B O 1
ATOM 6271 N N . ALA B 1 360 ? -34.969 19.234 16.984 1 93.75 360 ALA B N 1
ATOM 6272 C CA . ALA B 1 360 ? -35.656 19.453 15.719 1 93.75 360 ALA B CA 1
ATOM 6273 C C . ALA B 1 360 ? -36.719 20.516 15.867 1 93.75 360 ALA B C 1
ATOM 6275 O O . ALA B 1 360 ? -37.219 20.781 16.969 1 93.75 360 ALA B O 1
ATOM 6276 N N . THR B 1 361 ? -37 21.141 14.789 1 90.69 361 THR B N 1
ATOM 6277 C CA . THR B 1 361 ? -38.156 22.016 14.633 1 90.69 361 THR B CA 1
ATOM 6278 C C . THR B 1 361 ? -39.094 21.484 13.562 1 90.69 361 THR B C 1
ATOM 6280 O O . THR B 1 361 ? -38.812 20.453 12.945 1 90.69 361 THR B O 1
ATOM 6283 N N . ASN B 1 362 ? -40.219 22.219 13.289 1 89.62 362 ASN B N 1
ATOM 6284 C CA . ASN B 1 362 ? -41.188 21.812 12.266 1 89.62 362 ASN B CA 1
ATOM 6285 C C . ASN B 1 362 ? -40.625 22.031 10.859 1 89.62 362 ASN B C 1
ATOM 6287 O O . ASN B 1 362 ? -41.156 21.484 9.883 1 89.62 362 ASN B O 1
ATOM 6291 N N . GLN B 1 363 ? -39.5 22.672 10.781 1 92.56 363 GLN B N 1
ATOM 6292 C CA . GLN B 1 363 ? -38.906 22.984 9.477 1 92.56 363 GLN B CA 1
ATOM 6293 C C . GLN B 1 363 ? -37.656 22.188 9.234 1 92.56 363 GLN B C 1
ATOM 6295 O O . GLN B 1 363 ? -37 22.359 8.203 1 92.56 363 GLN B O 1
ATOM 6300 N N . THR B 1 364 ? -37.344 21.312 10.188 1 95.25 364 THR B N 1
ATOM 6301 C CA . THR B 1 364 ? -36.125 20.547 10.102 1 95.25 364 THR B CA 1
ATOM 6302 C C . THR B 1 364 ? -36.094 19.688 8.836 1 95.25 364 THR B C 1
ATOM 6304 O O . THR B 1 364 ? -37.062 19.016 8.516 1 95.25 364 THR B O 1
ATOM 6307 N N . GLN B 1 365 ? -35 19.812 8.07 1 95.88 365 GLN B N 1
ATOM 6308 C CA . GLN B 1 365 ? -34.75 18.984 6.898 1 95.88 365 GLN B CA 1
ATOM 6309 C C . GLN B 1 365 ? -33.438 18.188 7.074 1 95.88 365 GLN B C 1
ATOM 6311 O O . GLN B 1 365 ? -32.438 18.719 7.531 1 95.88 365 GLN B O 1
ATOM 6316 N N . ILE B 1 366 ? -33.531 16.922 6.762 1 98 366 ILE B N 1
ATOM 6317 C CA . ILE B 1 366 ? -32.375 16.047 6.953 1 98 366 ILE B CA 1
ATOM 6318 C C . ILE B 1 366 ? -32.031 15.344 5.645 1 98 366 ILE B C 1
ATOM 6320 O O . ILE B 1 366 ? -32.906 14.773 4.988 1 98 366 ILE B O 1
ATOM 6324 N N . ASN B 1 367 ? -30.781 15.453 5.234 1 98.19 367 ASN B N 1
ATOM 6325 C CA . ASN B 1 367 ? -30.234 14.797 4.051 1 98.19 367 ASN B CA 1
ATOM 6326 C C . ASN B 1 367 ? -28.922 14.086 4.359 1 98.19 367 ASN B C 1
ATOM 6328 O O . ASN B 1 367 ? -28.25 14.391 5.352 1 98.19 367 ASN B O 1
ATOM 6332 N N . MET B 1 368 ? -28.594 13.117 3.611 1 98.56 368 MET B N 1
ATOM 6333 C CA . MET B 1 368 ? -27.266 12.539 3.615 1 98.56 368 MET B CA 1
ATOM 6334 C C . MET B 1 368 ? -26.438 13.078 2.455 1 98.56 368 MET B C 1
ATOM 6336 O O . MET B 1 368 ? -26.906 13.125 1.317 1 98.56 368 MET B O 1
ATOM 6340 N N . LEU B 1 369 ? -25.219 13.508 2.723 1 98.69 369 LEU B N 1
ATOM 6341 C CA . LEU B 1 369 ? -24.375 13.992 1.636 1 98.69 369 LEU B CA 1
ATOM 6342 C C . LEU B 1 369 ? -24.109 12.883 0.619 1 98.69 369 LEU B C 1
ATOM 6344 O O . LEU B 1 369 ? -23.781 11.75 0.994 1 98.69 369 LEU B O 1
ATOM 6348 N N . GLY B 1 370 ? -24.297 13.172 -0.667 1 98.06 370 GLY B N 1
ATOM 6349 C CA . GLY B 1 370 ? -24.125 12.211 -1.747 1 98.06 370 GLY B CA 1
ATOM 6350 C C . GLY B 1 370 ? -25.391 11.445 -2.068 1 98.06 370 GLY B C 1
ATOM 6351 O O . GLY B 1 370 ? -25.391 10.602 -2.971 1 98.06 370 GLY B O 1
ATOM 6352 N N . TYR B 1 371 ? -26.453 11.711 -1.297 1 97.38 371 TYR B N 1
ATOM 6353 C CA . TYR B 1 371 ? -27.766 11.094 -1.498 1 97.38 371 TYR B CA 1
ATOM 6354 C C . TYR B 1 371 ? -28.844 12.148 -1.716 1 97.38 371 TYR B C 1
ATOM 6356 O O . TYR B 1 371 ? -28.969 13.086 -0.926 1 97.38 371 TYR B O 1
ATOM 6364 N N . SER B 1 372 ? -29.719 12.078 -2.705 1 96.06 372 SER B N 1
ATOM 6365 C CA . SER B 1 372 ? -30.562 13.172 -3.17 1 96.06 372 SER B CA 1
ATOM 6366 C C . SER B 1 372 ? -31.906 13.18 -2.447 1 96.06 372 SER B C 1
ATOM 6368 O O . SER B 1 372 ? -32.594 14.203 -2.391 1 96.06 372 SER B O 1
ATOM 6370 N N . ILE B 1 373 ? -32.312 12.07 -1.857 1 96.69 373 ILE B N 1
ATOM 6371 C CA . ILE B 1 373 ? -33.656 11.961 -1.256 1 96.69 373 ILE B CA 1
ATOM 6372 C C . ILE B 1 373 ? -33.562 12.352 0.218 1 96.69 373 ILE B C 1
ATOM 6374 O O . ILE B 1 373 ? -32.75 11.828 0.967 1 96.69 373 ILE B O 1
ATOM 6378 N N . PRO B 1 374 ? -34.406 13.273 0.674 1 97.81 374 PRO B N 1
ATOM 6379 C CA . PRO B 1 374 ? -34.438 13.641 2.094 1 97.81 374 PRO B CA 1
ATOM 6380 C C . PRO B 1 374 ? -34.719 12.445 3.004 1 97.81 374 PRO B C 1
ATOM 6382 O O . PRO B 1 374 ? -35.5 11.555 2.641 1 97.81 374 PRO B O 1
ATOM 6385 N N . LEU B 1 375 ? -34.156 12.492 4.129 1 98.31 375 LEU B N 1
ATOM 6386 C CA . LEU B 1 375 ? -34.312 11.383 5.062 1 98.31 375 LEU B CA 1
ATOM 6387 C C . LEU B 1 375 ? -35.5 11.625 5.996 1 98.31 375 LEU B C 1
ATOM 6389 O O . LEU B 1 375 ? -35.781 12.766 6.367 1 98.31 375 LEU B O 1
ATOM 6393 N N . GLN B 1 376 ? -36.125 10.523 6.34 1 97.62 376 GLN B N 1
ATOM 6394 C CA . GLN B 1 376 ? -37.188 10.594 7.359 1 97.62 376 GLN B CA 1
ATOM 6395 C C . GLN B 1 376 ? -36.594 10.664 8.758 1 97.62 376 GLN B C 1
ATOM 6397 O O . GLN B 1 376 ? -35.5 10.117 9.008 1 97.62 376 GLN B O 1
ATOM 6402 N N . TRP B 1 377 ? -37.281 11.352 9.641 1 97.25 377 TRP B N 1
ATOM 6403 C CA . TRP B 1 377 ? -36.844 11.422 11.039 1 97.25 377 TRP B CA 1
ATOM 6404 C C . TRP B 1 377 ? -38.031 11.641 11.961 1 97.25 377 TRP B C 1
ATOM 6406 O O . TRP B 1 377 ? -39.125 12.016 11.508 1 97.25 377 TRP B O 1
ATOM 6416 N N . LYS B 1 378 ? -37.844 11.305 13.234 1 95.5 378 LYS B N 1
ATOM 6417 C CA . LYS B 1 378 ? -38.812 11.578 14.281 1 95.5 378 LYS B CA 1
ATOM 6418 C C . LYS B 1 378 ? -38.125 12.008 15.57 1 95.5 378 LYS B C 1
ATOM 6420 O O . LYS B 1 378 ? -36.938 11.766 15.75 1 95.5 378 LYS B O 1
ATOM 6425 N N . GLN B 1 379 ? -38.906 12.641 16.344 1 94.06 379 GLN B N 1
ATOM 6426 C CA . GLN B 1 379 ? -38.375 12.977 17.672 1 94.06 379 GLN B CA 1
ATOM 6427 C C . GLN B 1 379 ? -38.094 11.719 18.484 1 94.06 379 GLN B C 1
ATOM 6429 O O . GLN B 1 379 ? -38.844 10.75 18.438 1 94.06 379 GLN B O 1
ATOM 6434 N N . ALA B 1 380 ? -36.969 11.734 19.172 1 92.62 380 ALA B N 1
ATOM 6435 C CA . ALA B 1 380 ? -36.656 10.586 20.016 1 92.62 380 ALA B CA 1
ATOM 6436 C C . ALA B 1 380 ? -37.625 10.469 21.188 1 92.62 380 ALA B C 1
ATOM 6438 O O . ALA B 1 380 ? -38.094 11.477 21.734 1 92.62 380 ALA B O 1
ATOM 6439 N N . PRO B 1 381 ? -38.062 9.195 21.609 1 83.56 381 PRO B N 1
ATOM 6440 C CA . PRO B 1 381 ? -39.062 8.992 22.672 1 83.56 381 PRO B CA 1
ATOM 6441 C C . PRO B 1 381 ? -38.625 9.594 24 1 83.56 381 PRO B C 1
ATOM 6443 O O . PRO B 1 381 ? -39.469 10.094 24.75 1 83.56 381 PRO B O 1
ATOM 6446 N N . SER B 1 382 ? -37.469 9.289 24.547 1 70.56 382 SER B N 1
ATOM 6447 C CA . SER B 1 382 ? -37.062 9.68 25.891 1 70.56 382 SER B CA 1
ATOM 6448 C C . SER B 1 382 ? -36.875 11.195 26 1 70.56 382 SER B C 1
ATOM 6450 O O . SER B 1 382 ? -36.531 11.711 27.047 1 70.56 382 SER B O 1
ATOM 6452 N N . GLY B 1 383 ? -37.25 11.977 25.141 1 69 383 GLY B N 1
ATOM 6453 C CA . GLY B 1 383 ? -37 13.406 25.266 1 69 383 GLY B CA 1
ATOM 6454 C C . GLY B 1 383 ? -35.594 13.797 24.922 1 69 383 GLY B C 1
ATOM 6455 O O . GLY B 1 383 ? -34.656 12.992 25.062 1 69 383 GLY B O 1
ATOM 6456 N N . GLY B 1 384 ? -35.344 14.375 23.75 1 80.69 384 GLY B N 1
ATOM 6457 C CA . GLY B 1 384 ? -34.062 14.961 23.406 1 80.69 384 GLY B CA 1
ATOM 6458 C C . GLY B 1 384 ? -33.406 14.273 22.219 1 80.69 384 GLY B C 1
ATOM 6459 O O . GLY B 1 384 ? -33.125 13.078 22.266 1 80.69 384 GLY B O 1
ATOM 6460 N N . GLY B 1 385 ? -33.438 14.82 21.297 1 93.88 385 GLY B N 1
ATOM 6461 C CA . GLY B 1 385 ? -32.75 14.383 20.078 1 93.88 385 GLY B CA 1
ATOM 6462 C C . GLY B 1 385 ? -33.688 13.914 19 1 93.88 385 GLY B C 1
ATOM 6463 O O . GLY B 1 385 ? -34.875 14.258 19 1 93.88 385 GLY B O 1
ATOM 6464 N N . ILE B 1 386 ? -33.219 13.242 18.016 1 96.5 386 ILE B N 1
ATOM 6465 C CA . ILE B 1 386 ? -34 12.789 16.859 1 96.5 386 ILE B CA 1
ATOM 6466 C C . ILE B 1 386 ? -33.531 11.391 16.453 1 96.5 386 ILE B C 1
ATOM 6468 O O . ILE B 1 386 ? -32.438 10.977 16.797 1 96.5 386 ILE B O 1
ATOM 6472 N N . VAL B 1 387 ? -34.375 10.672 15.93 1 97.5 387 VAL B N 1
ATOM 6473 C CA . VAL B 1 387 ? -34.062 9.406 15.281 1 97.5 387 VAL B CA 1
ATOM 6474 C C . VAL B 1 387 ? -34.156 9.562 13.766 1 97.5 387 VAL B C 1
ATOM 6476 O O . VAL B 1 387 ? -35.25 9.867 13.234 1 97.5 387 VAL B O 1
ATOM 6479 N N . VAL B 1 388 ? -33.031 9.422 13.102 1 98.25 388 VAL B N 1
ATOM 6480 C CA . VAL B 1 388 ? -33 9.516 11.641 1 98.25 388 VAL B CA 1
ATOM 6481 C C . VAL B 1 388 ? -33.062 8.117 11.031 1 98.25 388 VAL B C 1
ATOM 6483 O O . VAL B 1 388 ? -32.344 7.211 11.453 1 98.25 388 VAL B O 1
ATOM 6486 N N . THR B 1 389 ? -33.938 7.898 10.094 1 98.38 389 THR B N 1
ATOM 6487 C CA . THR B 1 389 ? -33.969 6.652 9.344 1 98.38 389 THR B CA 1
ATOM 6488 C C . THR B 1 389 ? -32.969 6.676 8.195 1 98.38 389 THR B C 1
ATOM 6490 O O . THR B 1 389 ? -33.156 7.398 7.215 1 98.38 389 THR B O 1
ATOM 6493 N N . MET B 1 390 ? -31.891 5.906 8.344 1 98.19 390 MET B N 1
ATOM 6494 C CA . MET B 1 390 ? -30.906 5.805 7.281 1 98.19 390 MET B CA 1
ATOM 6495 C C . MET B 1 390 ? -31.516 5.215 6.016 1 98.19 390 MET B C 1
ATOM 6497 O O . MET B 1 390 ? -32.406 4.375 6.094 1 98.19 390 MET B O 1
ATOM 6501 N N . PRO B 1 391 ? -31.031 5.703 4.891 1 95.94 391 PRO B N 1
ATOM 6502 C CA . PRO B 1 391 ? -31.609 5.148 3.668 1 95.94 391 PRO B CA 1
ATOM 6503 C C . PRO B 1 391 ? -31.234 3.686 3.445 1 95.94 391 PRO B C 1
ATOM 6505 O O . PRO B 1 391 ? -30.141 3.262 3.809 1 95.94 391 PRO B O 1
ATOM 6508 N N . ALA B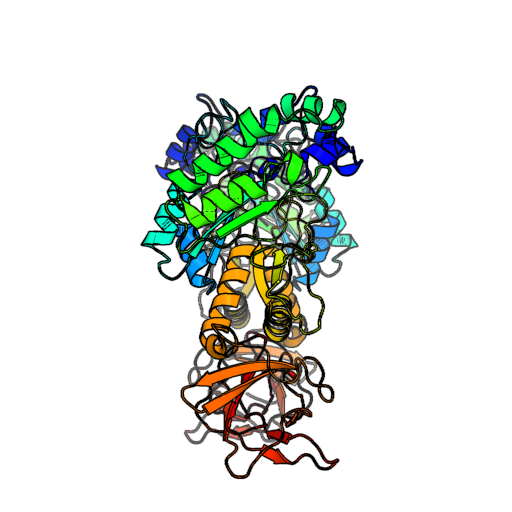 1 392 ? -32.188 2.955 2.945 1 93.56 392 ALA B N 1
ATOM 6509 C CA . ALA B 1 392 ? -31.906 1.569 2.568 1 93.56 392 ALA B CA 1
ATOM 6510 C C . ALA B 1 392 ? -31.109 1.499 1.271 1 93.56 392 ALA B C 1
ATOM 6512 O O . ALA B 1 392 ? -31.688 1.455 0.181 1 93.56 392 ALA B O 1
ATOM 6513 N N . LEU B 1 393 ? -29.875 1.561 1.421 1 95.25 393 LEU B N 1
ATOM 6514 C CA . LEU B 1 393 ? -28.969 1.54 0.271 1 95.25 393 LEU B CA 1
ATOM 6515 C C . LEU B 1 393 ? -28.203 0.224 0.204 1 95.25 393 LEU B C 1
ATOM 6517 O O . LEU B 1 393 ? -27.719 -0.267 1.224 1 95.25 393 LEU B O 1
ATOM 6521 N N . ASN B 1 394 ? -28.234 -0.352 -0.944 1 94.75 394 ASN B N 1
ATOM 6522 C CA . ASN B 1 394 ? -27.344 -1.497 -1.142 1 94.75 394 ASN B CA 1
ATOM 6523 C C . ASN B 1 394 ? -25.938 -1.061 -1.56 1 94.75 394 ASN B C 1
ATOM 6525 O O . ASN B 1 394 ? -25.688 0.131 -1.752 1 94.75 394 ASN B O 1
ATOM 6529 N N . PRO B 1 395 ? -24.906 -1.993 -1.657 1 94.56 395 PRO B N 1
ATOM 6530 C CA . PRO B 1 395 ? -23.516 -1.643 -1.917 1 94.56 395 PRO B CA 1
ATOM 6531 C C . PRO B 1 395 ? -23.344 -0.833 -3.201 1 94.56 395 PRO B C 1
ATOM 6533 O O . PRO B 1 395 ? -22.438 0.002 -3.289 1 94.56 395 PRO B O 1
ATOM 6536 N N . ALA B 1 396 ? -24.203 -0.971 -4.141 1 95.38 396 ALA B N 1
ATOM 6537 C CA . ALA B 1 396 ? -24.078 -0.295 -5.43 1 95.38 396 ALA B CA 1
ATOM 6538 C C . ALA B 1 396 ? -24.625 1.13 -5.355 1 95.38 396 ALA B C 1
ATOM 6540 O O . ALA B 1 396 ? -24.391 1.935 -6.266 1 95.38 396 ALA B O 1
ATOM 6541 N N . GLN B 1 397 ? -25.297 1.422 -4.273 1 96.19 397 GLN B N 1
ATOM 6542 C CA . GLN B 1 397 ? -26 2.699 -4.176 1 96.19 397 GLN B CA 1
ATOM 6543 C C . GLN B 1 397 ? -25.297 3.631 -3.186 1 96.19 397 GLN B C 1
ATOM 6545 O O . GLN B 1 397 ? -25.625 4.82 -3.113 1 96.19 397 GLN B O 1
ATOM 6550 N N . LEU B 1 398 ? -24.344 3.129 -2.473 1 96.44 398 LEU B N 1
ATOM 6551 C CA . LEU B 1 398 ? -23.688 3.934 -1.454 1 96.44 398 LEU B CA 1
ATOM 6552 C C . LEU B 1 398 ? -22.953 5.113 -2.086 1 96.44 398 LEU B C 1
ATOM 6554 O O . LEU B 1 398 ? -22.266 4.957 -3.098 1 96.44 398 LEU B O 1
ATOM 6558 N N . PRO B 1 399 ? -23.047 6.262 -1.534 1 96.38 399 PRO B N 1
ATOM 6559 C CA . PRO B 1 399 ? -22.375 7.43 -2.113 1 96.38 399 PRO B CA 1
ATOM 6560 C C . PRO B 1 399 ? -20.859 7.43 -1.856 1 96.38 399 PRO B C 1
ATOM 6562 O O . PRO B 1 399 ? -20.109 8.117 -2.553 1 96.38 399 PRO B O 1
ATOM 6565 N N . CYS B 1 400 ? -20.453 6.812 -0.835 1 96.38 400 CYS B N 1
ATOM 6566 C CA . CYS B 1 400 ? -19.031 6.711 -0.472 1 96.38 400 CYS B CA 1
ATOM 6567 C C . CYS B 1 400 ? -18.797 5.547 0.481 1 96.38 400 CYS B C 1
ATOM 6569 O O . CYS B 1 400 ? -19.734 4.82 0.824 1 96.38 400 CYS B O 1
ATOM 6571 N N . GLN B 1 401 ? -17.438 5.453 0.862 1 92.44 401 GLN B N 1
ATOM 6572 C CA . GLN B 1 401 ? -17.031 4.414 1.805 1 92.44 401 GLN B CA 1
ATOM 6573 C C . GLN B 1 401 ? -16.469 5.027 3.088 1 92.44 401 GLN B C 1
ATOM 6575 O O . GLN B 1 401 ? -16.156 6.219 3.131 1 92.44 401 GLN B O 1
ATOM 6580 N N . TRP B 1 402 ? -16.375 4.352 4.297 1 94.5 402 TRP B N 1
ATOM 6581 C CA . TRP B 1 402 ? -15.602 4.566 5.508 1 94.5 402 TRP B CA 1
ATOM 6582 C C . TRP B 1 402 ? -16.328 5.52 6.457 1 94.5 402 TRP B C 1
ATOM 6584 O O . TRP B 1 402 ? -15.828 5.812 7.551 1 94.5 402 TRP B O 1
ATOM 6594 N N . ALA B 1 403 ? -17.469 6.043 6.184 1 98.12 403 ALA B N 1
ATOM 6595 C CA . ALA B 1 403 ? -18.281 6.953 6.977 1 98.12 403 ALA B CA 1
ATOM 6596 C C . ALA B 1 403 ? -19.312 7.672 6.102 1 98.12 403 ALA B C 1
ATOM 6598 O O . ALA B 1 403 ? -19.219 7.629 4.871 1 98.12 403 ALA B O 1
ATOM 6599 N N . TRP B 1 404 ? -20.312 8.328 6.836 1 98.69 404 TRP B N 1
ATOM 6600 C CA . TRP B 1 404 ? -21.406 9.016 6.145 1 98.69 404 TRP B CA 1
ATOM 6601 C C . TRP B 1 404 ? -21.797 10.289 6.883 1 98.69 404 TRP B C 1
ATOM 6603 O O . TRP B 1 404 ? -21.734 10.352 8.109 1 98.69 404 TRP B O 1
ATOM 6613 N N . VAL B 1 405 ? -22.188 11.258 6.098 1 98.88 405 VAL B N 1
ATOM 6614 C CA . VAL B 1 405 ? -22.469 12.547 6.719 1 98.88 405 VAL B CA 1
ATOM 6615 C C . VAL B 1 405 ? -23.953 12.891 6.555 1 98.88 405 VAL B C 1
ATOM 6617 O O . VAL B 1 405 ? -24.469 12.914 5.434 1 98.88 405 VAL B O 1
ATOM 6620 N N . ILE B 1 406 ? -24.625 13.133 7.668 1 98.75 406 ILE B N 1
ATOM 6621 C CA . ILE B 1 406 ? -26.016 13.594 7.711 1 98.75 406 ILE B CA 1
ATOM 6622 C C . ILE B 1 406 ? -26.047 15.109 7.875 1 98.75 406 ILE B C 1
ATOM 6624 O O . ILE B 1 406 ? -25.5 15.648 8.844 1 98.75 406 ILE B O 1
ATOM 6628 N N . LYS B 1 407 ? -26.609 15.758 6.918 1 98.5 407 LYS B N 1
ATOM 6629 C CA . LYS B 1 407 ? -26.781 17.203 6.965 1 98.5 407 LYS B CA 1
ATOM 6630 C C . LYS B 1 407 ? -28.156 17.578 7.512 1 98.5 407 LYS B C 1
ATOM 6632 O O . LYS B 1 407 ? -29.172 17.156 6.98 1 98.5 407 LYS B O 1
ATOM 6637 N N . MET B 1 408 ? -28.188 18.359 8.555 1 98.06 408 MET B N 1
ATOM 6638 C CA . MET B 1 408 ? -29.422 18.797 9.195 1 98.06 408 MET B CA 1
ATOM 6639 C C . MET B 1 408 ? -29.562 20.312 9.148 1 98.06 408 MET B C 1
ATOM 6641 O O . MET B 1 408 ? -28.656 21.031 9.57 1 98.06 408 MET B O 1
ATOM 6645 N N . GLN B 1 409 ? -30.641 20.734 8.664 1 96.5 409 GLN B N 1
ATOM 6646 C CA . GLN B 1 409 ? -30.938 22.156 8.617 1 96.5 409 GLN B CA 1
ATOM 6647 C C . GLN B 1 409 ? -32.125 22.516 9.508 1 96.5 409 GLN B C 1
ATOM 6649 O O . GLN B 1 409 ? -33.031 21.703 9.664 1 96.5 409 GLN B O 1
ATOM 6654 N N . THR B 1 410 ? -32.094 23.719 10.164 1 93 410 THR B N 1
ATOM 6655 C CA . THR B 1 410 ? -33.125 24.234 11.055 1 93 410 THR B CA 1
ATOM 6656 C C . THR B 1 410 ? -33.219 23.391 12.32 1 93 410 THR B C 1
ATOM 6658 O O . THR B 1 410 ? -34.312 23.016 12.734 1 93 410 THR B O 1
ATOM 6661 N N . VAL B 1 411 ? -32.031 22.984 12.766 1 92 411 VAL B N 1
ATOM 6662 C CA . VAL B 1 411 ? -31.953 22.344 14.07 1 92 411 VAL B CA 1
ATOM 6663 C C . VAL B 1 411 ? -31.25 23.266 15.062 1 92 411 VAL B C 1
ATOM 6665 O O . VAL B 1 411 ? -30.531 24.188 14.656 1 92 411 VAL B O 1
ATOM 6668 N N . GLN B 1 412 ? -31.594 23.047 16.297 1 87.56 412 GLN B N 1
ATOM 6669 C CA . GLN B 1 412 ? -30.875 23.75 17.359 1 87.56 412 GLN B CA 1
ATOM 6670 C C . GLN B 1 412 ? -29.875 22.828 18.047 1 87.56 412 GLN B C 1
ATOM 6672 O O . GLN B 1 412 ? -30.078 21.609 18.109 1 87.56 412 GLN B O 1
#

pLDDT: mean 96.8, std 3.28, range [69.0, 98.88]

Radius of gyration: 30.64 Å; Cα contacts (8 Å, |Δi|>4): 1797; chains: 2; bounding box: 75×86×60 Å

Foldseek 3Di:
DEEDLCLQLQAQASCLLCCCPVVPDDVSVVSCVVPHDPPDDSLNSQQVLALQVADLLVVLVLLLLLVAQEDEYEQDDQQGAGQADDPQCPCRYCCNHHNVDNRLQSNLVNNVVRVVSYFYEYEYEQHHSDPPQRVVCVVVVLPDQRCLVRHRLSVVLVCCQPRVGLEYEYAAQPDFALVSNVVVVSVCCCLPPGPNNPRYFYEQRNYHPRAPPDGQEHAHDAQDQPLAADPTEYENHYEQFQRYLAGHPPDDPVRGDDLLRVVLSLLSQQQNRYHYHYGDHAHSNNDDDVVNSVSSNQSSLVCVQVVVQRPPWHHDPDQAAPVDPSWGWIWDDDDPKIKIKIKFQDQDPVQKDWGFAWAADPPKWKDKGQGDDTWDKDDDDVDGTIITRHDPDDPVRDSGDRIIMMIMIRID/DEEDLCLQLQAQASCLLCCCPVVPDDVSVVSCVVPHDPPDDSLNSQQVLALQVADLLVVLVLLLLLVAQEDEYEQDDQQGAGLAPDPQCPCRYCCNHHNVDNRLQSNLVSNVVRVVSYFYHYEYEQHHSPPPQRVVCVVVVLPDQRCLVRHRLSVVLVCCQPRVGLEYEYAAQPRFALVSNVVVVSVCCCLPPGPNNPRYFYEQRNYHPRAPPDGQEHAHDAQDQPLAADPGEYENHYEQFQRYLAGHPPDDPVRGDDLLRVVLSLLSQQLNRYHYRYGDHDHSNNDDDVVNSVSSNQSSLVCVQVVVQRPPWHHDPDQAAPVDPSWGWIWDDDDPKIKIKIKFQDQDPVQKDWGFAWADDPPKWKDKGQGDDTWDKDDDDVDGTIITRHDPDDPVRDRGDRIIMMIMIRID

Solvent-accessible surface area (backbone atoms only — not comparable to full-atom values): 41871 Å² total; per-residue (Å²): 58,35,57,54,50,45,19,46,78,12,51,79,30,54,56,36,67,42,31,41,66,73,55,65,37,68,72,48,44,51,48,45,66,73,72,44,63,92,84,70,50,78,74,62,34,38,62,58,21,32,33,79,60,52,45,43,56,61,53,18,48,51,47,43,47,25,60,50,55,57,46,46,39,40,41,24,50,46,86,48,47,27,32,31,71,50,86,69,32,73,77,39,16,20,41,70,36,33,46,55,38,46,54,50,61,48,36,51,51,23,25,60,71,68,16,66,76,32,43,49,23,34,26,39,38,59,50,35,79,79,40,66,50,42,50,50,19,54,75,53,70,48,74,48,46,61,29,34,66,62,34,43,50,52,50,51,51,46,51,45,73,72,65,56,39,40,27,45,40,47,48,28,39,62,98,41,40,28,74,55,62,41,34,65,61,51,51,49,38,43,56,70,66,41,97,35,29,91,60,49,46,38,45,12,22,55,6,36,85,24,56,61,72,41,57,75,25,26,36,61,52,81,56,34,71,84,86,47,74,53,98,57,51,29,33,24,44,34,48,44,39,74,73,27,55,25,26,40,74,80,57,48,55,88,40,42,64,50,65,52,55,51,49,50,50,46,45,52,34,39,13,24,42,28,42,76,45,77,28,49,31,34,42,23,45,31,41,71,51,38,58,59,49,50,50,34,40,50,48,12,56,40,37,72,49,45,31,76,54,56,62,89,37,40,50,43,101,52,40,57,37,87,71,29,79,65,30,26,20,21,22,38,74,55,85,93,42,52,34,38,25,39,41,32,56,63,63,50,81,84,35,54,42,58,38,39,70,47,39,75,49,98,71,47,44,40,33,38,58,68,48,90,66,71,44,55,68,43,73,34,87,89,61,62,14,31,32,36,44,54,79,93,42,47,86,62,59,54,65,63,69,69,47,48,40,38,38,32,31,56,56,87,58,36,58,53,51,46,20,46,78,13,52,79,29,55,55,35,66,42,31,41,65,73,56,64,37,68,71,49,44,52,46,45,66,73,73,44,64,90,85,70,52,77,74,63,34,38,62,59,20,33,34,78,60,50,46,41,56,60,52,18,48,50,45,44,47,24,58,49,54,58,46,46,40,36,39,23,51,46,86,47,48,26,32,32,72,49,87,68,33,72,76,38,16,19,40,69,36,34,45,55,37,45,55,51,60,48,36,52,52,22,25,60,69,67,16,68,73,31,42,49,25,34,26,39,37,58,50,35,78,79,40,65,49,42,49,50,18,54,74,55,70,47,72,48,47,62,28,34,66,64,33,42,51,52,50,53,52,45,51,45,72,72,65,54,38,41,28,44,39,47,47,30,39,60,98,44,41,29,72,53,61,41,35,64,62,50,50,49,40,44,56,70,66,41,96,36,30,89,62,50,45,38,45,13,23,57,6,36,85,23,56,60,71,39,58,74,25,26,36,60,53,82,54,34,69,85,86,46,76,54,98,57,52,29,32,25,45,35,47,44,41,75,74,27,55,26,26,40,75,79,56,48,56,87,41,41,64,48,64,51,54,50,47,50,52,46,45,52,34,39,13,24,42,28,43,77,46,78,28,46,31,33,43,23,44,31,41,71,52,39,58,60,49,49,47,33,39,51,46,11,57,40,36,72,51,45,30,77,55,56,62,90,36,39,49,40,101,51,41,57,36,87,72,28,81,65,28,26,19,21,20,38,74,56,84,94,42,54,36,38,25,39,40,32,55,61,62,50,82,84,35,54,42,57,38,38,70,47,38,75,50,98,71,45,45,39,32,39,60,68,47,92,67,70,44,54,68,44,73,33,86,89,62,62,15,31,32,35,44,54,78,93,40,48,87,63,60,53,64,64,70,68,47,47,39,36,40,32,30,55,56,86

InterPro domains:
  IPR000933 Glycoside hydrolase, family 29 [PTHR10030] (1-363)
  IPR000933 Glycoside hydrolase, family 29 [SM00812] (1-358)
  IPR013780 Glycosyl hydrolase, all-beta [G3DSA:2.60.40.1180] (307-412)
  IPR016286 Alpha-L-fucosidase, metazoa-type [PIRSF001092] (2-359)
  IPR016286 Alpha-L-fucosidase, metazoa-type [PR00741] (31-46)
  IPR016286 Alpha-L-fucosidase, metazoa-type [PR00741] (70-86)
  IPR016286 Alpha-L-fucosidase, metazoa-type [PR00741] (89-107)
  IPR016286 Alpha-L-fucosidase, metazoa-type [PR00741] (158-174)
  IPR016286 Alpha-L-fucosidase, metazoa-type [PR00741] (186-207)
  IPR016286 Alpha-L-fucosidase, metazoa-type [PR00741] (261-282)
  IPR016286 Alpha-L-fucosidase, metazoa-type [PR00741] (294-316)
  IPR017853 Glycoside hydrolase superfamily [SSF51445] (1-311)
  IPR031919 Alpha-L-fucosidase, C-terminal [PF16757] (319-409)
  IPR057739 Glycoside hydrolase family 29, N-terminal [PF01120] (1-308)

Organism: Acanthaster planci (NCBI:txid133434)

Nearest PDB structures (foldseek):
  7pls-assembly1_A  TM=9.838E-01  e=3.291E-62  Homo sapiens
  1hl9-assembly1_B-3  TM=8.472E-01  e=3.424E-34  Thermotoga maritima MSB8
  1odu-assembly1_B-2  TM=8.493E-01  e=1.733E-33  Thermotoga maritima MSB8
  2wsp-assembly2_B  TM=8.261E-01  e=6.900E-33  Thermotoga maritima MSB8
  2wsp-assembly1_A  TM=8.248E-01  e=3.939E-32  Thermotoga maritima MSB8

Sequence (824 aa):
MHWGVFSVPSFGSEWFWWYWQGQPQAPYVEFMKENYRPGFTYADFASMFTAEFFDPNAFAEIIEASGAKYFVLTSKHHEGFTNWPSKYSWNWNAMDVGPKRDLVGELATAIRTTAKDVHFGLYHSLFEWFNPLFLQDQKAGFKTQAYVQDICLPELYEIVMSYKPDLLWSDGDWSATPDYWNSTEFLAWLYNSSPVKDTIVTNDRWGSGTLCQHGGYYTCSDRYNPGTLQKHKWENAMTIDKKSWGYRREATLADYLSIDELVAILAQTISCGGNLLMNIGPTHDGRIVPVFEERLRQMGAWLKVNGDAIYASKPWRVQNDTKTKDVWYTSKMEGSLLSVFAIVLDWPVTNQLLLGAPIATNQTQINMLGYSIPLQWKQAPSGGGIVVTMPALNPAQLPCQWAWVIKMQTVQMHWGVFSVPSFGSEWFWWYWQGQPQAPYVEFMKENYRPGFTYADFASMFTAEFFDPNAFAEIIEASGAKYFVLTSKHHEGFTNWPSKYSWNWNAMDVGPKRDLVGELATAIRTTAKDVHFGLYHSLFEWFNPLFLQDQKAGFKTQAYVQDICLPELYEIVMSYKPDLLWSDGDWSATPDYWNSTEFLAWLYNSSPVKDTIVTNDRWGSGTLCQHGGYYTCSDRYNPGTLQKHKWENAMTIDKKSWGYRREATLADYLSIDELVAILAQTISCGGNLLMNIGPTHDGRIVPVFEERLRQMGAWLKVNGDAIYASKPWRVQNDTKTKDVWYTSKMEGSLLSVFAIVLDWPVTNQLLLGAPIATNQTQINMLGYSIPLQWKQAPSGGGIVVTMPALNPAQLPCQWAWVIKMQTVQ

Secondary structure (DSSP, 8-state):
---SGGGTT--S-TTHHIIIIIS--HHHHHHHHHHS-TT--GGGGGGG---TT--HHHHHHHHHHTT-SEEEEEEE-TT--BSS--TTSTTSBTTTSTT-S-HHHHHHHHHHHH-TTSEEEEEEES--TT-HHHHHHHHTTT---HHIIIIIHHHHHHHHHHH--SEEEEE--SSS-HHHHTHHHHHHHHHHTSTTTTT-EE-S-SSTT-TTTSSSSB--STT---SS--SS-EEEEEESBSS-SS--TT--GGGB--HHHHHHHHHHHHHTTEEEEEE----TTS---HHHHHHHHHHHHHHHHHGGGTTT-B--S-SB-SSSTTEEEEEEEETTEEEEEEEESS--TTSEEEESS--EEEEEEEEETT--SPPPEEE-TTSSSEEEE-----TTT-S-SS-EEEEEEEE-/---SGGGTT--S-TTHHIIIIIS--HHHHHHHHHHS-TT--GGGGGGG---TT--HHHHHHHHHHTT-SEEEEEEE-TT--BSS--TTSTTSBTTTSTT-S-HHHHHHHHHHHH-TTSEEEEEEES--TT-HHHHHHHHTTT---HHIIIIIHHHHHHHHHHH--SEEEEE--SSS-HHHHTHHHHHHHHHHTSTTTTT-EE-S-SSTT-TTTSSSSB--STT---SS--SS-EEEEEESBSS-SS--TT--GGGB--HHHHHHHHHHHHHTTEEEEEE----TTS---HHHHHHHHHHHHHHHHHGGGTTT-EEEEEEE-SSSTTEEEEEEEETTEEEEEEEESS--TTSEEEESS--EEEEEEEEETT--SPPPEEE-TTSSSEEEE-----TTT-S-SS-EEEEEEEE-